Protein 2PGN (pdb70)

B-factor: mean 15.47, std 7.94, range [6.15, 52.26]

Structure (mmCIF, N/CA/C/O backbone):
data_2PGN
#
_entry.id   2PGN
#
_cell.length_a   123.600
_cell.length_b   123.600
_cell.length_c   144.300
_cell.angle_alpha   90.00
_cell.angle_beta   90.00
_cell.angle_gamma   90.00
#
_symmetry.space_group_name_H-M   'P 41 21 2'
#
loop_
_entity.id
_entity.type
_entity.pdbx_description
1 polymer 'Cyclohexane-1,2-dione Hydrolase (Cdh)'
2 non-polymer 'MAGNESIUM ION'
3 non-polymer 'HEXAETHYLENE GLYCOL'
4 non-polymer 'FLAVIN-ADENINE DINUCLEOTIDE'
5 non-polymer 'THIAMINE DIPHOSPHATE'
6 non-polymer CYCLOHEXANE-1,2-DIONE
7 water water
#
loop_
_atom_site.group_PDB
_atom_site.id
_atom_site.type_symbol
_atom_site.label_atom_id
_atom_site.label_alt_id
_atom_site.label_comp_id
_atom_site.label_asym_id
_atom_site.label_entity_id
_atom_site.label_seq_id
_atom_site.pdbx_PDB_ins_code
_atom_site.Cartn_x
_atom_site.Cartn_y
_atom_site.Cartn_z
_atom_site.occupancy
_atom_site.B_iso_or_equiv
_atom_site.auth_seq_id
_atom_site.auth_comp_id
_atom_site.auth_asym_id
_atom_site.auth_atom_id
_atom_site.pdbx_PDB_model_num
ATOM 1 N N . ALA A 1 2 ? 59.131 46.653 70.162 1.00 23.70 2 ALA A N 1
ATOM 2 C CA . ALA A 1 2 ? 58.740 45.215 70.338 1.00 23.91 2 ALA A CA 1
ATOM 3 C C . ALA A 1 2 ? 59.658 44.396 69.448 1.00 24.38 2 ALA A C 1
ATOM 4 O O . ALA A 1 2 ? 59.835 44.743 68.272 1.00 23.23 2 ALA A O 1
ATOM 6 N N . ILE A 1 3 ? 60.156 43.284 69.972 1.00 25.78 3 ILE A N 1
ATOM 7 C CA . ILE A 1 3 ? 61.043 42.394 69.198 1.00 25.26 3 ILE A CA 1
ATOM 8 C C . ILE A 1 3 ? 60.251 41.684 68.076 1.00 25.13 3 ILE A C 1
ATOM 9 O O . ILE A 1 3 ? 59.200 41.094 68.328 1.00 27.26 3 ILE A O 1
ATOM 14 N N . LYS A 1 4 ? 60.761 41.716 66.825 1.00 22.22 4 LYS A N 1
ATOM 15 C CA . LYS A 1 4 ? 60.078 41.079 65.668 1.00 21.02 4 LYS A CA 1
ATOM 16 C C . LYS A 1 4 ? 61.151 40.415 64.829 1.00 18.01 4 LYS A C 1
ATOM 17 O O . LYS A 1 4 ? 62.281 40.908 64.789 1.00 16.05 4 LYS A O 1
ATOM 23 N N . ARG A 1 5 ? 60.832 39.282 64.182 1.00 17.93 5 ARG A N 1
ATOM 24 C CA . ARG A 1 5 ? 61.695 38.674 63.164 1.00 15.39 5 ARG A CA 1
ATOM 25 C C . ARG A 1 5 ? 61.765 39.505 61.890 1.00 15.04 5 ARG A C 1
ATOM 26 O O . ARG A 1 5 ? 60.767 40.135 61.470 1.00 14.65 5 ARG A O 1
ATOM 34 N N . GLY A 1 6 ? 62.894 39.449 61.182 1.00 13.75 6 GLY A N 1
ATOM 35 C CA . GLY A 1 6 ? 62.962 40.124 59.863 1.00 11.97 6 GLY A CA 1
ATOM 36 C C . GLY A 1 6 ? 61.863 39.656 58.926 1.00 10.86 6 GLY A C 1
ATOM 37 O O . GLY A 1 6 ? 61.308 40.484 58.183 1.00 11.94 6 GLY A O 1
ATOM 38 N N . ALA A 1 7 ? 61.512 38.362 58.964 1.00 10.89 7 ALA A N 1
ATOM 39 C CA . ALA A 1 7 ? 60.395 37.881 58.140 1.00 10.83 7 ALA A CA 1
ATOM 40 C C . ALA A 1 7 ? 59.067 38.619 58.415 1.00 11.32 7 ALA A C 1
ATOM 41 O O . ALA A 1 7 ? 58.337 38.915 57.496 1.00 11.03 7 ALA A O 1
ATOM 43 N N . ASP A 1 8 ? 58.754 38.833 59.693 1.00 10.92 8 ASP A N 1
ATOM 44 C CA . ASP A 1 8 ? 57.549 39.565 60.062 1.00 11.74 8 ASP A CA 1
ATOM 45 C C . ASP A 1 8 ? 57.586 40.994 59.589 1.00 12.36 8 ASP A C 1
ATOM 46 O O . ASP A 1 8 ? 56.573 41.510 59.150 1.00 12.20 8 ASP A O 1
ATOM 51 N N . LEU A 1 9 ? 58.736 41.641 59.659 1.00 11.75 9 LEU A N 1
ATOM 52 C CA . LEU A 1 9 ? 58.913 43.024 59.206 1.00 11.79 9 LEU A CA 1
ATOM 53 C C . LEU A 1 9 ? 58.736 43.129 57.697 1.00 12.74 9 LEU A C 1
ATOM 54 O O . LEU A 1 9 ? 58.182 44.133 57.224 1.00 13.62 9 LEU A O 1
ATOM 59 N N . ILE A 1 10 ? 59.191 42.151 56.943 1.00 12.20 10 ILE A N 1
ATOM 60 C CA . ILE A 1 10 ? 58.985 42.119 55.490 1.00 12.35 10 ILE A CA 1
ATOM 61 C C . ILE A 1 10 ? 57.513 42.122 55.182 1.00 10.87 10 ILE A C 1
ATOM 62 O O . ILE A 1 10 ? 57.042 42.891 54.354 1.00 11.42 10 ILE A O 1
ATOM 67 N N . VAL A 1 11 ? 56.776 41.252 55.867 1.00 11.95 11 VAL A N 1
ATOM 68 C CA . VAL A 1 11 ? 55.303 41.157 55.667 1.00 12.77 11 VAL A CA 1
ATOM 69 C C . VAL A 1 11 ? 54.599 42.477 56.030 1.00 12.47 11 VAL A C 1
ATOM 70 O O . VAL A 1 11 ? 53.756 42.984 55.256 1.00 13.82 11 VAL A O 1
ATOM 74 N N . GLU A 1 12 ? 55.014 43.048 57.177 1.00 13.08 12 GLU A N 1
ATOM 75 C CA . GLU A 1 12 ? 54.443 44.317 57.605 1.00 13.06 12 GLU A CA 1
ATOM 76 C C . GLU A 1 12 ? 54.659 45.447 56.564 1.00 11.58 12 GLU A C 1
ATOM 77 O O . GLU A 1 12 ? 53.751 46.240 56.256 1.00 13.51 12 GLU A O 1
ATOM 83 N N . ALA A 1 13 ? 55.862 45.547 56.014 1.00 12.68 13 ALA A N 1
ATOM 84 C CA . ALA A 1 13 ? 56.189 46.544 55.006 1.00 11.54 13 ALA A CA 1
ATOM 85 C C . ALA A 1 13 ? 55.382 46.334 53.721 1.00 11.57 13 ALA A C 1
ATOM 86 O O . ALA A 1 13 ? 54.808 47.264 53.170 1.00 11.96 13 ALA A O 1
ATOM 88 N N . LEU A 1 14 ? 55.318 45.104 53.254 1.00 12.84 14 LEU A N 1
ATOM 89 C CA . LEU A 1 14 ? 54.475 44.801 52.089 1.00 13.44 14 LEU A CA 1
ATOM 90 C C . LEU A 1 14 ? 53.000 45.210 52.273 1.00 14.28 14 LEU A C 1
ATOM 91 O O . LEU A 1 14 ? 52.380 45.787 51.386 1.00 14.12 14 LEU A O 1
ATOM 96 N N . GLU A 1 15 ? 52.480 44.949 53.443 1.00 13.53 15 GLU A N 1
ATOM 97 C CA . GLU A 1 15 ? 51.099 45.304 53.743 1.00 15.05 15 GLU A CA 1
ATOM 98 C C . GLU A 1 15 ? 50.945 46.845 53.744 1.00 15.24 15 GLU A C 1
ATOM 99 O O . GLU A 1 15 ? 49.988 47.399 53.198 1.00 14.73 15 GLU A O 1
ATOM 105 N N . GLU A 1 16 ? 51.869 47.536 54.411 1.00 14.47 16 GLU A N 1
ATOM 106 C CA . GLU A 1 16 ? 51.829 49.018 54.519 1.00 14.04 16 GLU A CA 1
ATOM 107 C C . GLU A 1 16 ? 51.721 49.704 53.153 1.00 12.80 16 GLU A C 1
ATOM 108 O O . GLU A 1 16 ? 51.020 50.744 53.032 1.00 14.32 16 GLU A O 1
ATOM 114 N N . TYR A 1 17 ? 52.422 49.168 52.133 1.00 13.07 17 TYR A N 1
ATOM 115 C CA . TYR A 1 17 ? 52.502 49.800 50.828 1.00 12.91 17 TYR A CA 1
ATOM 116 C C . TYR A 1 17 ? 51.461 49.241 49.847 1.00 13.58 17 TYR A C 1
ATOM 117 O O . TYR A 1 17 ? 51.516 49.536 48.649 1.00 15.28 17 TYR A O 1
ATOM 126 N N . GLY A 1 18 ? 50.471 48.523 50.347 1.00 12.43 18 GLY A N 1
ATOM 127 C CA . GLY A 1 18 ? 49.318 48.189 49.548 1.00 14.03 18 GLY A CA 1
ATOM 128 C C . GLY A 1 18 ? 49.265 46.848 48.855 1.00 13.66 18 GLY A C 1
ATOM 129 O O . GLY A 1 18 ? 48.443 46.653 47.974 1.00 14.63 18 GLY A O 1
ATOM 130 N N . THR A 1 19 ? 50.120 45.913 49.243 1.00 13.25 19 THR A N 1
ATOM 131 C CA . THR A 1 19 ? 50.129 44.569 48.654 1.00 12.31 19 THR A CA 1
ATOM 132 C C . THR A 1 19 ? 48.799 43.860 48.912 1.00 12.42 19 THR A C 1
ATOM 133 O O . THR A 1 19 ? 48.329 43.833 50.057 1.00 13.69 19 THR A O 1
ATOM 137 N N . GLU A 1 20 ? 48.222 43.342 47.848 1.00 11.16 20 GLU A N 1
ATOM 138 C CA . GLU A 1 20 ? 46.932 42.589 47.851 1.00 14.06 20 GLU A CA 1
ATOM 139 C C . GLU A 1 20 ? 47.132 41.062 47.611 1.00 11.40 20 GLU A C 1
ATOM 140 O O . GLU A 1 20 ? 46.272 40.260 48.004 1.00 15.26 20 GLU A O 1
ATOM 146 N N . GLN A 1 21 ? 48.182 40.712 46.871 1.00 11.17 21 GLN A N 1
ATOM 147 C CA . GLN A 1 21 ? 48.360 39.371 46.331 1.00 10.78 21 GLN A CA 1
ATOM 148 C C . GLN A 1 21 ? 49.849 39.038 46.362 1.00 10.78 21 GLN A C 1
ATOM 149 O O . GLN A 1 21 ? 50.646 39.738 45.837 1.00 12.60 21 GLN A O 1
ATOM 155 N N . VAL A 1 22 ? 50.188 37.917 46.926 1.00 9.91 22 VAL A N 1
ATOM 156 C CA . VAL A 1 22 ? 51.551 37.362 46.939 1.00 8.77 22 VAL A CA 1
ATOM 157 C C . VAL A 1 22 ? 51.650 36.136 46.011 1.00 9.02 22 VAL A C 1
ATOM 158 O O . VAL A 1 22 ? 50.731 35.292 46.030 1.00 11.35 22 VAL A O 1
ATOM 162 N N . VAL A 1 23 ? 52.629 36.134 45.132 1.00 9.32 23 VAL A N 1
ATOM 163 C CA . VAL A 1 23 ? 53.022 34.980 44.389 1.00 7.89 23 VAL A CA 1
ATOM 164 C C . VAL A 1 23 ? 54.387 34.500 44.924 1.00 8.34 23 VAL A C 1
ATOM 165 O O . VAL A 1 23 ? 55.365 35.265 44.865 1.00 9.48 23 VAL A O 1
ATOM 169 N N . GLY A 1 24 ? 54.421 33.340 45.560 1.00 8.96 24 GLY A N 1
ATOM 170 C CA . GLY A 1 24 ? 55.569 32.903 46.368 1.00 8.96 24 GLY A CA 1
ATOM 171 C C . GLY A 1 24 ? 55.975 31.482 46.039 1.00 8.68 24 GLY A C 1
ATOM 172 O O . GLY A 1 24 ? 55.108 30.638 45.718 1.00 9.47 24 GLY A O 1
ATOM 173 N N . PHE A 1 25 ? 57.269 31.194 46.161 1.00 8.05 25 PHE A N 1
ATOM 174 C CA . PHE A 1 25 ? 57.817 29.861 45.938 1.00 8.74 25 PHE A CA 1
ATOM 175 C C . PHE A 1 25 ? 58.690 29.464 47.155 1.00 8.39 25 PHE A C 1
ATOM 176 O O . PHE A 1 25 ? 59.591 30.211 47.581 1.00 9.10 25 PHE A O 1
ATOM 184 N N . ILE A 1 26 ? 58.396 28.272 47.685 1.00 8.42 26 ILE A N 1
ATOM 185 C CA . ILE A 1 26 ? 59.041 27.728 48.880 1.00 8.75 26 ILE A CA 1
ATOM 186 C C . ILE A 1 26 ? 60.458 27.157 48.591 1.00 7.51 26 ILE A C 1
ATOM 187 O O . ILE A 1 26 ? 60.751 26.626 47.511 1.00 9.28 26 ILE A O 1
ATOM 192 N N . GLY A 1 27 ? 61.307 27.267 49.610 1.00 8.47 27 GLY A N 1
ATOM 193 C CA . GLY A 1 27 ? 62.620 26.696 49.744 1.00 8.16 27 GLY A CA 1
ATOM 194 C C . GLY A 1 27 ? 63.158 27.120 51.093 1.00 8.63 27 GLY A C 1
ATOM 195 O O . GLY A 1 27 ? 62.588 28.014 51.718 1.00 9.32 27 GLY A O 1
ATOM 196 N N . HIS A 1 28 ? 64.235 26.541 51.604 1.00 8.74 28 HIS A N 1
ATOM 197 C CA . HIS A 1 28 ? 64.641 26.857 52.987 1.00 8.90 28 HIS A CA 1
ATOM 198 C C . HIS A 1 28 ? 64.914 28.344 53.200 1.00 8.10 28 HIS A C 1
ATOM 199 O O . HIS A 1 28 ? 64.720 28.874 54.299 1.00 9.23 28 HIS A O 1
ATOM 206 N N . THR A 1 29 ? 65.353 29.083 52.172 1.00 8.00 29 THR A N 1
ATOM 207 C CA . THR A 1 29 ? 65.573 30.516 52.288 1.00 8.05 29 THR A CA 1
ATOM 208 C C . THR A 1 29 ? 64.286 31.346 52.400 1.00 7.92 29 THR A C 1
ATOM 209 O O . THR A 1 29 ? 64.373 32.466 52.938 1.00 9.03 29 THR A O 1
ATOM 213 N N . SER A 1 30 ? 63.148 30.846 51.934 1.00 8.19 30 SER A N 1
ATOM 214 C CA . SER A 1 30 ? 61.870 31.527 52.071 1.00 8.68 30 SER A CA 1
ATOM 215 C C . SER A 1 30 ? 61.005 30.906 53.202 1.00 8.16 30 SER A C 1
ATOM 216 O O . SER A 1 30 ? 59.843 31.314 53.363 1.00 9.57 30 SER A O 1
ATOM 219 N N . HIS A 1 31 ? 61.543 29.945 53.982 1.00 8.83 31 HIS A N 1
ATOM 220 C CA . HIS A 1 31 ? 60.746 29.297 55.046 1.00 8.77 31 HIS A CA 1
ATOM 221 C C . HIS A 1 31 ? 60.196 30.318 56.069 1.00 9.21 31 HIS A C 1
ATOM 222 O O . HIS A 1 31 ? 59.061 30.246 56.491 1.00 9.55 31 HIS A O 1
ATOM 229 N N . PHE A 1 32 ? 61.067 31.194 56.590 1.00 8.60 32 PHE A N 1
ATOM 230 C CA . PHE A 1 32 ? 60.619 32.200 57.601 1.00 9.31 32 PHE A CA 1
ATOM 231 C C . PHE A 1 32 ? 59.595 33.142 57.034 1.00 8.74 32 PHE A C 1
ATOM 232 O O . PHE A 1 32 ? 58.613 33.468 57.708 1.00 10.06 32 PHE A O 1
ATOM 240 N N . VAL A 1 33 ? 59.807 33.601 55.794 1.00 8.78 33 VAL A N 1
ATOM 241 C CA . VAL A 1 33 ? 58.851 34.462 55.105 1.00 9.20 33 VAL A CA 1
ATOM 242 C C . VAL A 1 33 ? 57.508 33.774 54.911 1.00 9.10 33 VAL A C 1
ATOM 243 O O . VAL A 1 33 ? 56.452 34.385 55.168 1.00 10.66 33 VAL A O 1
ATOM 247 N N . ALA A 1 34 ? 57.498 32.505 54.463 1.00 9.09 34 ALA A N 1
ATOM 248 C CA . ALA A 1 34 ? 56.234 31.745 54.309 1.00 9.16 34 ALA A CA 1
ATOM 249 C C . ALA A 1 34 ? 55.505 31.620 55.673 1.00 9.42 34 ALA A C 1
ATOM 250 O O . ALA A 1 34 ? 54.272 31.790 55.777 1.00 11.60 34 ALA A O 1
ATOM 252 N N . ASP A 1 35 ? 56.263 31.313 56.713 1.00 10.62 35 ASP A N 1
ATOM 253 C CA . ASP A 1 35 ? 55.733 31.187 58.077 1.00 10.72 35 ASP A CA 1
ATOM 254 C C . ASP A 1 35 ? 55.104 32.523 58.523 1.00 11.77 35 ASP A C 1
ATOM 255 O O . ASP A 1 35 ? 53.960 32.584 59.045 1.00 13.26 35 ASP A O 1
ATOM 260 N N . ALA A 1 36 ? 55.828 33.604 58.278 1.00 11.12 36 ALA A N 1
ATOM 261 C CA . ALA A 1 36 ? 55.308 34.965 58.602 1.00 12.02 36 ALA A CA 1
ATOM 262 C C . ALA A 1 36 ? 54.024 35.307 57.820 1.00 11.72 36 ALA A C 1
ATOM 263 O O . ALA A 1 36 ? 53.060 35.871 58.401 1.00 13.73 36 ALA A O 1
ATOM 265 N N . PHE A 1 37 ? 53.983 35.036 56.515 1.00 12.36 37 PHE A N 1
ATOM 266 C CA . PHE A 1 37 ? 52.767 35.270 55.717 1.00 13.02 37 PHE A CA 1
ATOM 267 C C . PHE A 1 37 ? 51.558 34.509 56.237 1.00 13.01 37 PHE A C 1
ATOM 268 O O . PHE A 1 37 ? 50.423 34.986 56.118 1.00 12.98 37 PHE A O 1
ATOM 276 N N . SER A 1 38 ? 51.784 33.321 56.793 1.00 12.84 38 SER A N 1
ATOM 277 C CA . SER A 1 38 ? 50.680 32.466 57.269 1.00 15.02 38 SER A CA 1
ATOM 278 C C . SER A 1 38 ? 49.937 33.147 58.449 1.00 14.97 38 SER A C 1
ATOM 279 O O . SER A 1 38 ? 48.714 32.893 58.681 1.00 19.18 38 SER A O 1
ATOM 282 N N . LYS A 1 39 ? 50.595 34.082 59.110 1.00 15.89 39 LYS A N 1
ATOM 283 C CA A LYS A 1 39 ? 50.046 34.815 60.235 0.60 17.65 39 LYS A CA 1
ATOM 284 C CA B LYS A 1 39 ? 50.050 34.826 60.242 0.40 17.27 39 LYS A CA 1
ATOM 285 C C . LYS A 1 39 ? 49.403 36.158 59.831 1.00 17.84 39 LYS A C 1
ATOM 286 O O . LYS A 1 39 ? 48.839 36.857 60.665 1.00 22.71 39 LYS A O 1
ATOM 297 N N . SER A 1 40 ? 49.418 36.467 58.546 1.00 14.83 40 SER A N 1
ATOM 298 C CA . SER A 1 40 ? 48.906 37.716 57.983 1.00 15.01 40 SER A CA 1
ATOM 299 C C . SER A 1 40 ? 47.663 37.502 57.155 1.00 15.55 40 SER A C 1
ATOM 300 O O . SER A 1 40 ? 47.400 36.390 56.699 1.00 14.24 40 SER A O 1
ATOM 305 N N . HIS A 1 41 ? 46.877 38.559 56.915 1.00 16.40 41 HIS A N 1
ATOM 306 C CA . HIS A 1 41 ? 45.782 38.442 55.988 1.00 18.38 41 HIS A CA 1
ATOM 307 C C . HIS A 1 41 ? 46.159 38.166 54.545 1.00 17.41 41 HIS A C 1
ATOM 308 O O . HIS A 1 41 ? 45.349 37.682 53.814 1.00 20.81 41 HIS A O 1
ATOM 315 N N . LEU A 1 42 ? 47.417 38.368 54.184 1.00 16.99 42 LEU A N 1
ATOM 316 C CA . LEU A 1 42 ? 47.964 37.960 52.853 1.00 17.22 42 LEU A CA 1
ATOM 317 C C . LEU A 1 42 ? 48.134 36.442 52.702 1.00 17.48 42 LEU A C 1
ATOM 318 O O . LEU A 1 42 ? 48.234 35.916 51.584 1.00 18.01 42 LEU A O 1
ATOM 323 N N . GLY A 1 43 ? 48.219 35.732 53.818 1.00 16.78 43 GLY A N 1
ATOM 324 C CA . GLY A 1 43 ? 48.539 34.308 53.772 1.00 17.35 43 GLY A CA 1
ATOM 325 C C . GLY A 1 43 ? 47.574 33.433 53.007 1.00 19.03 43 GLY A C 1
ATOM 326 O O . GLY A 1 43 ? 47.980 32.567 52.218 1.00 18.96 43 GLY A O 1
ATOM 327 N N . LYS A 1 44 ? 46.298 33.739 53.126 1.00 20.93 44 LYS A N 1
ATOM 328 C CA . LYS A 1 44 ? 45.267 32.853 52.620 1.00 22.91 44 LYS A CA 1
ATOM 329 C C . LYS A 1 44 ? 45.279 32.674 51.129 1.00 21.94 44 LYS A C 1
ATOM 330 O O . LYS A 1 44 ? 45.125 31.525 50.614 1.00 24.31 44 LYS A O 1
ATOM 336 N N . ARG A 1 45 ? 45.418 33.746 50.417 1.00 21.26 45 ARG A N 1
ATOM 337 C CA . ARG A 1 45 ? 45.345 33.632 48.978 1.00 21.36 45 ARG A CA 1
ATOM 338 C C . ARG A 1 45 ? 46.693 33.642 48.243 1.00 19.09 45 ARG A C 1
ATOM 339 O O . ARG A 1 45 ? 46.692 33.882 47.023 1.00 17.64 45 ARG A O 1
ATOM 354 N N . VAL A 1 46 ? 47.805 33.327 48.928 1.00 16.81 46 VAL A N 1
ATOM 355 C CA . VAL A 1 46 ? 49.128 33.171 48.242 1.00 14.00 46 VAL A CA 1
ATOM 356 C C . VAL A 1 46 ? 48.994 32.174 47.076 1.00 12.96 46 VAL A C 1
ATOM 357 O O . VAL A 1 46 ? 48.378 31.117 47.199 1.00 14.66 46 VAL A O 1
ATOM 361 N N . ILE A 1 47 ? 49.534 32.533 45.932 1.00 10.45 47 ILE A N 1
ATOM 362 C CA . ILE A 1 47 ? 49.710 31.617 44.802 1.00 9.99 47 ILE A CA 1
ATOM 363 C C . ILE A 1 47 ? 51.085 30.985 44.781 1.00 8.47 47 ILE A C 1
ATOM 364 O O . ILE A 1 47 ? 52.111 31.694 44.795 1.00 9.13 47 ILE A O 1
ATOM 369 N N . ASN A 1 48 ? 51.145 29.655 44.766 1.00 9.49 48 ASN A N 1
ATOM 370 C CA . ASN A 1 48 ? 52.394 28.903 44.633 1.00 9.31 48 ASN A CA 1
ATOM 371 C C . ASN A 1 48 ? 52.430 28.346 43.200 1.00 9.29 48 ASN A C 1
ATOM 372 O O . ASN A 1 48 ? 51.743 27.367 42.889 1.00 11.25 48 ASN A O 1
ATOM 377 N N . PRO A 1 49 ? 53.169 29.000 42.287 1.00 8.63 49 PRO A N 1
ATOM 378 C CA . PRO A 1 49 ? 53.080 28.668 40.865 1.00 8.92 49 PRO A CA 1
ATOM 379 C C . PRO A 1 49 ? 53.902 27.398 40.539 1.00 7.94 49 PRO A C 1
ATOM 380 O O . PRO A 1 49 ? 54.789 26.981 41.306 1.00 8.51 49 PRO A O 1
ATOM 384 N N . ALA A 1 50 ? 53.648 26.802 39.375 1.00 8.96 50 ALA A N 1
ATOM 385 C CA . ALA A 1 50 ? 54.463 25.642 38.910 1.00 8.75 50 ALA A CA 1
ATOM 386 C C . ALA A 1 50 ? 55.926 25.997 38.710 1.00 8.22 50 ALA A C 1
ATOM 387 O O . ALA A 1 50 ? 56.811 25.220 39.048 1.00 9.22 50 ALA A O 1
ATOM 389 N N . THR A 1 51 ? 56.193 27.208 38.198 1.00 7.12 51 THR A N 1
ATOM 390 C CA . THR A 1 51 ? 57.574 27.692 38.073 1.00 7.93 51 THR A CA 1
ATOM 391 C C . THR A 1 51 ? 57.640 29.175 38.446 1.00 8.36 51 THR A C 1
ATOM 392 O O . THR A 1 51 ? 56.638 29.923 38.320 1.00 8.93 51 THR A O 1
ATOM 396 N N . GLU A 1 52 ? 58.813 29.699 38.784 1.00 7.70 52 GLU A N 1
ATOM 397 C CA . GLU A 1 52 ? 59.001 31.124 39.119 1.00 7.82 52 GLU A CA 1
ATOM 398 C C . GLU A 1 52 ? 58.787 32.076 37.934 1.00 7.18 52 GLU A C 1
ATOM 399 O O . GLU A 1 52 ? 58.264 33.177 38.131 1.00 8.74 52 GLU A O 1
ATOM 405 N N . LEU A 1 53 ? 59.146 31.676 36.710 1.00 8.35 53 LEU A N 1
ATOM 406 C CA . LEU A 1 53 ? 58.855 32.513 35.550 1.00 8.18 53 LEU A CA 1
ATOM 407 C C . LEU A 1 53 ? 57.356 32.559 35.284 1.00 8.26 53 LEU A C 1
ATOM 408 O O . LEU A 1 53 ? 56.842 33.655 35.005 1.00 8.78 53 LEU A O 1
ATOM 413 N N . GLY A 1 54 ? 56.628 31.458 35.371 1.00 8.71 54 GLY A N 1
ATOM 414 C CA . GLY A 1 54 ? 55.176 31.510 35.292 1.00 8.92 54 GLY A CA 1
ATOM 415 C C . GLY A 1 54 ? 54.579 32.449 36.322 1.00 8.61 54 GLY A C 1
ATOM 416 O O . GLY A 1 54 ? 53.694 33.285 36.019 1.00 8.76 54 GLY A O 1
ATOM 417 N N . GLY A 1 55 ? 55.027 32.328 37.578 1.00 8.42 55 GLY A N 1
ATOM 418 C CA . GLY A 1 55 ? 54.570 33.231 38.634 1.00 8.43 55 GLY A CA 1
ATOM 419 C C . GLY A 1 55 ? 54.898 34.692 38.379 1.00 7.61 55 GLY A C 1
ATOM 420 O O . GLY A 1 55 ? 54.038 35.571 38.629 1.00 8.79 55 GLY A O 1
ATOM 421 N N . ALA A 1 56 ? 56.081 34.994 37.843 1.00 7.82 56 ALA A N 1
ATOM 422 C CA . ALA A 1 56 ? 56.442 36.343 37.506 1.00 8.22 56 ALA A CA 1
ATOM 423 C C . ALA A 1 56 ? 55.587 36.933 36.360 1.00 7.16 56 ALA A C 1
ATOM 424 O O . ALA A 1 56 ? 55.239 38.147 36.372 1.00 8.23 56 ALA A O 1
ATOM 426 N N . TRP A 1 57 ? 55.180 36.117 35.416 1.00 8.42 57 TRP A N 1
ATOM 427 C CA . TRP A 1 57 ? 54.172 36.501 34.432 1.00 8.34 57 TRP A CA 1
ATOM 428 C C . TRP A 1 57 ? 52.786 36.810 35.048 1.00 8.25 57 TRP A C 1
ATOM 429 O O . TRP A 1 57 ? 52.108 37.732 34.589 1.00 8.83 57 TRP A O 1
ATOM 440 N N . MET A 1 58 ? 52.364 36.020 36.038 1.00 7.81 58 MET A N 1
ATOM 441 C CA . MET A 1 58 ? 51.115 36.315 36.778 1.00 8.41 58 MET A CA 1
ATOM 442 C C . MET A 1 58 ? 51.196 37.668 37.461 1.00 8.56 58 MET A C 1
ATOM 443 O O . MET A 1 58 ? 50.254 38.461 37.413 1.00 9.12 58 MET A O 1
ATOM 448 N N . VAL A 1 59 ? 52.309 38.011 38.107 1.00 8.70 59 VAL A N 1
ATOM 449 C CA . VAL A 1 59 ? 52.508 39.339 38.718 1.00 8.81 59 VAL A CA 1
ATOM 450 C C . VAL A 1 59 ? 52.370 40.423 37.650 1.00 8.40 59 VAL A C 1
ATOM 451 O O . VAL A 1 59 ? 51.667 41.409 37.879 1.00 9.08 59 VAL A O 1
ATOM 455 N N . ASN A 1 60 ? 52.942 40.217 36.469 1.00 8.50 60 ASN A N 1
ATOM 456 C CA . ASN A 1 60 ? 52.806 41.207 35.372 1.00 8.44 60 ASN A CA 1
ATOM 457 C C . ASN A 1 60 ? 51.370 41.356 34.869 1.00 7.43 60 ASN A C 1
ATOM 458 O O . ASN A 1 60 ? 50.946 42.511 34.677 1.00 8.55 60 ASN A O 1
ATOM 463 N N . GLY A 1 61 ? 50.612 40.282 34.710 1.00 7.83 61 GLY A N 1
ATOM 464 C CA . GLY A 1 61 ? 49.196 40.397 34.286 1.00 8.97 61 GLY A CA 1
ATOM 465 C C . GLY A 1 61 ? 48.328 41.107 35.311 1.00 8.88 61 GLY A C 1
ATOM 466 O O . GLY A 1 61 ? 47.478 41.972 34.986 1.00 10.03 61 GLY A O 1
ATOM 467 N N . TYR A 1 62 ? 48.541 40.765 36.596 1.00 8.42 62 TYR A N 1
ATOM 468 C CA . TYR A 1 62 ? 47.822 41.327 37.708 1.00 9.03 62 TYR A CA 1
ATOM 469 C C . TYR A 1 62 ? 48.043 42.862 37.773 1.00 8.26 62 TYR A C 1
ATOM 470 O O . TYR A 1 62 ? 47.140 43.666 37.849 1.00 9.13 62 TYR A O 1
ATOM 479 N N . ASN A 1 63 ? 49.334 43.237 37.702 1.00 8.96 63 ASN A N 1
ATOM 480 C CA . ASN A 1 63 ? 49.718 44.638 37.904 1.00 9.10 63 ASN A CA 1
ATOM 481 C C . ASN A 1 63 ? 49.453 45.509 36.675 1.00 9.30 63 ASN A C 1
ATOM 482 O O . ASN A 1 63 ? 49.256 46.746 36.805 1.00 9.89 63 ASN A O 1
ATOM 487 N N . TYR A 1 64 ? 49.486 44.888 35.489 1.00 8.55 64 TYR A N 1
ATOM 488 C CA . TYR A 1 64 ? 49.182 45.634 34.255 1.00 10.23 64 TYR A CA 1
ATOM 489 C C . TYR A 1 64 ? 47.734 46.170 34.351 1.00 9.85 64 TYR A C 1
ATOM 490 O O . TYR A 1 64 ? 47.480 47.349 34.016 1.00 10.41 64 TYR A O 1
ATOM 499 N N . VAL A 1 65 ? 46.797 45.310 34.789 1.00 9.98 65 VAL A N 1
ATOM 500 C CA . VAL A 1 65 ? 45.380 45.737 34.900 1.00 10.97 65 VAL A CA 1
ATOM 501 C C . VAL A 1 65 ? 45.106 46.647 36.108 1.00 10.80 65 VAL A C 1
ATOM 502 O O . VAL A 1 65 ? 44.175 47.440 36.065 1.00 13.43 65 VAL A O 1
ATOM 506 N N . LYS A 1 66 ? 45.960 46.576 37.150 1.00 12.20 66 LYS A N 1
ATOM 507 C CA . LYS A 1 66 ? 45.822 47.411 38.371 1.00 12.18 66 LYS A CA 1
ATOM 508 C C . LYS A 1 66 ? 46.549 48.764 38.347 1.00 11.78 66 LYS A C 1
ATOM 509 O O . LYS A 1 66 ? 46.194 49.679 39.075 1.00 13.84 66 LYS A O 1
ATOM 515 N N . ASP A 1 67 ? 47.547 48.923 37.485 1.00 12.70 67 ASP A N 1
ATOM 516 C CA . ASP A 1 67 ? 48.352 50.144 37.423 1.00 12.19 67 ASP A CA 1
ATOM 517 C C . ASP A 1 67 ? 49.036 50.489 38.769 1.00 12.03 67 ASP A C 1
ATOM 518 O O . ASP A 1 67 ? 49.322 51.616 39.074 1.00 13.22 67 ASP A O 1
ATOM 523 N N . ARG A 1 68 ? 49.375 49.463 39.543 1.00 11.19 68 ARG A N 1
ATOM 524 C CA . ARG A 1 68 ? 50.184 49.594 40.766 1.00 11.06 68 ARG A CA 1
ATOM 525 C C . ARG A 1 68 ? 50.785 48.196 41.067 1.00 9.74 68 ARG A C 1
ATOM 526 O O . ARG A 1 68 ? 50.290 47.199 40.498 1.00 9.90 68 ARG A O 1
ATOM 534 N N . SER A 1 69 ? 51.707 48.085 42.025 1.00 10.36 69 SER A N 1
ATOM 535 C CA . SER A 1 69 ? 52.360 46.818 42.423 1.00 9.97 69 SER A CA 1
ATOM 536 C C . SER A 1 69 ? 51.472 46.141 43.495 1.00 9.77 69 SER A C 1
ATOM 537 O O . SER A 1 69 ? 51.925 45.861 44.599 1.00 11.47 69 SER A O 1
ATOM 540 N N . ALA A 1 70 ? 50.218 45.848 43.135 1.00 9.15 70 ALA A N 1
ATOM 541 C CA . ALA A 1 70 ? 49.238 45.176 43.983 1.00 9.68 70 ALA A CA 1
ATOM 542 C C . ALA A 1 70 ? 49.628 43.695 44.230 1.00 9.06 70 ALA A C 1
ATOM 543 O O . ALA A 1 70 ? 49.437 43.152 45.305 1.00 10.68 70 ALA A O 1
ATOM 545 N N . ALA A 1 71 ? 50.244 43.066 43.228 1.00 9.73 71 ALA A N 1
ATOM 546 C CA . ALA A 1 71 ? 50.834 41.734 43.329 1.00 8.24 71 ALA A CA 1
ATOM 547 C C . ALA A 1 71 ? 52.377 41.873 43.543 1.00 8.99 71 ALA A C 1
ATOM 548 O O . ALA A 1 71 ? 53.012 42.732 42.924 1.00 9.77 71 ALA A O 1
ATOM 550 N N . VAL A 1 72 ? 52.936 41.042 44.400 1.00 8.79 72 VAL A N 1
ATOM 551 C CA . VAL A 1 72 ? 54.378 41.015 44.688 1.00 8.47 72 VAL A CA 1
ATOM 552 C C . VAL A 1 72 ? 54.876 39.575 44.590 1.00 9.40 72 VAL A C 1
ATOM 553 O O . VAL A 1 72 ? 54.189 38.620 44.942 1.00 11.78 72 VAL A O 1
ATOM 560 N N . GLY A 1 73 ? 56.128 39.389 44.161 1.00 8.93 73 GLY A N 1
ATOM 561 C CA . GLY A 1 73 ? 56.779 38.066 44.183 1.00 7.80 73 GLY A CA 1
ATOM 562 C C . GLY A 1 73 ? 57.678 37.889 45.412 1.00 7.99 73 GLY A C 1
ATOM 563 O O . GLY A 1 73 ? 58.314 38.852 45.867 1.00 9.09 73 GLY A O 1
ATOM 564 N N . ALA A 1 74 ? 57.763 36.660 45.912 1.00 8.43 74 ALA A N 1
ATOM 565 C CA . ALA A 1 74 ? 58.626 36.333 47.045 1.00 8.14 74 ALA A CA 1
ATOM 566 C C . ALA A 1 74 ? 59.232 34.935 46.781 1.00 7.21 74 ALA A C 1
ATOM 567 O O . ALA A 1 74 ? 58.500 33.901 46.710 1.00 8.68 74 ALA A O 1
ATOM 569 N N . TRP A 1 75 ? 60.576 34.877 46.608 1.00 8.08 75 TRP A N 1
ATOM 570 C CA . TRP A 1 75 ? 61.245 33.751 45.956 1.00 8.15 75 TRP A CA 1
ATOM 571 C C . TRP A 1 75 ? 62.437 33.220 46.726 1.00 7.33 75 TRP A C 1
ATOM 572 O O . TRP A 1 75 ? 63.363 33.992 47.079 1.00 8.73 75 TRP A O 1
ATOM 583 N N . HIS A 1 76 ? 62.455 31.901 46.942 1.00 7.08 76 HIS A N 1
ATOM 584 C CA . HIS A 1 76 ? 63.636 31.192 47.419 1.00 7.54 76 HIS A CA 1
ATOM 585 C C . HIS A 1 76 ? 64.809 31.359 46.429 1.00 8.02 76 HIS A C 1
ATOM 586 O O . HIS A 1 76 ? 64.621 31.091 45.230 1.00 9.56 76 HIS A O 1
ATOM 593 N N . CYS A 1 77 ? 65.974 31.722 46.973 1.00 7.13 77 CYS A N 1
ATOM 594 C CA . CYS A 1 77 ? 67.239 31.939 46.304 1.00 7.33 77 CYS A CA 1
ATOM 595 C C . CYS A 1 77 ? 67.306 31.633 44.805 1.00 6.77 77 CYS A C 1
ATOM 596 O O . CYS A 1 77 ? 67.086 32.555 43.995 1.00 7.58 77 CYS A O 1
ATOM 599 N N . VAL A 1 78 ? 67.624 30.419 44.413 1.00 7.95 78 VAL A N 1
ATOM 600 C CA . VAL A 1 78 ? 67.936 30.123 42.988 1.00 8.55 78 VAL A CA 1
ATOM 601 C C . VAL A 1 78 ? 66.723 30.236 42.096 1.00 8.60 78 VAL A C 1
ATOM 602 O O . VAL A 1 78 ? 66.876 30.321 40.869 1.00 8.92 78 VAL A O 1
ATOM 606 N N . GLY A 1 79 ? 65.508 30.172 42.657 1.00 8.20 79 GLY A N 1
ATOM 607 C CA . GLY A 1 79 ? 64.313 30.485 41.828 1.00 8.06 79 GLY A CA 1
ATOM 608 C C . GLY A 1 79 ? 64.281 31.901 41.273 1.00 7.19 79 GLY A C 1
ATOM 609 O O . GLY A 1 79 ? 63.629 32.155 40.242 1.00 8.79 79 GLY A O 1
ATOM 610 N N . ASN A 1 80 ? 64.980 32.835 41.907 1.00 7.44 80 ASN A N 1
ATOM 611 C CA . ASN A 1 80 ? 65.091 34.208 41.388 1.00 9.05 80 ASN A CA 1
ATOM 612 C C . ASN A 1 80 ? 65.814 34.219 40.026 1.00 9.27 80 ASN A C 1
ATOM 613 O O . ASN A 1 80 ? 65.636 35.150 39.232 1.00 8.60 80 ASN A O 1
ATOM 618 N N . LEU A 1 81 ? 66.624 33.185 39.740 1.00 8.56 81 LEU A N 1
ATOM 619 C CA . LEU A 1 81 ? 67.328 33.090 38.438 1.00 7.71 81 LEU A CA 1
ATOM 620 C C . LEU A 1 81 ? 66.444 32.894 37.245 1.00 8.18 81 LEU A C 1
ATOM 621 O O . LEU A 1 81 ? 66.892 33.047 36.118 1.00 8.24 81 LEU A O 1
ATOM 626 N N . LEU A 1 82 ? 65.165 32.563 37.469 1.00 7.25 82 LEU A N 1
ATOM 627 C CA . LEU A 1 82 ? 64.127 32.434 36.393 1.00 8.44 82 LEU A CA 1
ATOM 628 C C . LEU A 1 82 ? 63.359 33.737 36.081 1.00 8.34 82 LEU A C 1
ATOM 629 O O . LEU A 1 82 ? 62.514 33.757 35.197 1.00 9.35 82 LEU A O 1
ATOM 634 N N . LEU A 1 83 ? 63.613 34.821 36.797 1.00 8.00 83 LEU A N 1
ATOM 635 C CA . LEU A 1 83 ? 62.755 36.033 36.703 1.00 8.11 83 LEU A CA 1
ATOM 636 C C . LEU A 1 83 ? 63.035 36.943 35.510 1.00 8.01 83 LEU A C 1
ATOM 637 O O . LEU A 1 83 ? 62.187 37.753 35.158 1.00 8.85 83 LEU A O 1
ATOM 642 N N . HIS A 1 84 ? 64.231 36.838 34.913 1.00 8.40 84 HIS A N 1
ATOM 643 C CA . HIS A 1 84 ? 64.720 37.932 34.020 1.00 7.76 84 HIS A CA 1
ATOM 644 C C . HIS A 1 84 ? 63.799 38.275 32.842 1.00 7.56 84 HIS A C 1
ATOM 645 O O . HIS A 1 84 ? 63.651 39.480 32.573 1.00 8.36 84 HIS A O 1
ATOM 652 N N . ALA A 1 85 ? 63.238 37.287 32.183 1.00 8.26 85 ALA A N 1
ATOM 653 C CA . ALA A 1 85 ? 62.378 37.578 31.013 1.00 9.21 85 ALA A CA 1
ATOM 654 C C . ALA A 1 85 ? 61.143 38.422 31.374 1.00 8.70 85 ALA A C 1
ATOM 655 O O . ALA A 1 85 ? 60.867 39.461 30.773 1.00 9.46 85 ALA A O 1
ATOM 657 N N . ALA A 1 86 ? 60.386 37.983 32.394 1.00 8.30 86 ALA A N 1
ATOM 658 C CA . ALA A 1 86 ? 59.227 38.734 32.839 1.00 8.34 86 ALA A CA 1
ATOM 659 C C . ALA A 1 86 ? 59.638 40.113 33.383 1.00 7.84 86 ALA A C 1
ATOM 660 O O . ALA A 1 86 ? 58.902 41.092 33.208 1.00 8.67 86 ALA A O 1
ATOM 662 N N . MET A 1 87 ? 60.790 40.178 34.075 1.00 8.49 87 MET A N 1
ATOM 663 C CA . MET A 1 87 ? 61.261 41.452 34.630 1.00 8.31 87 MET A CA 1
ATOM 664 C C . MET A 1 87 ? 61.571 42.454 33.519 1.00 9.05 87 MET A C 1
ATOM 665 O O . MET A 1 87 ? 61.268 43.659 33.653 1.00 8.94 87 MET A O 1
ATOM 670 N N . GLN A 1 88 ? 62.141 41.991 32.407 1.00 9.21 88 GLN A N 1
ATOM 671 C CA . GLN A 1 88 ? 62.454 42.886 31.280 1.00 8.15 88 GLN A CA 1
ATOM 672 C C . GLN A 1 88 ? 61.184 43.448 30.635 1.00 8.03 88 GLN A C 1
ATOM 673 O O . GLN A 1 88 ? 61.109 44.666 30.333 1.00 9.25 88 GLN A O 1
ATOM 679 N N . GLU A 1 89 ? 60.161 42.605 30.437 1.00 8.11 89 GLU A N 1
ATOM 680 C CA . GLU A 1 89 ? 58.859 43.112 29.972 1.00 8.87 89 GLU A CA 1
ATOM 681 C C . GLU A 1 89 ? 58.268 44.186 30.908 1.00 8.63 89 GLU A C 1
ATOM 682 O O . GLU A 1 89 ? 57.801 45.249 30.450 1.00 9.01 89 GLU A O 1
ATOM 688 N N . ALA A 1 90 ? 58.378 43.969 32.217 1.00 8.48 90 ALA A N 1
ATOM 689 C CA . ALA A 1 90 ? 57.855 44.970 33.148 1.00 9.08 90 ALA A CA 1
ATOM 690 C C . ALA A 1 90 ? 58.590 46.331 33.004 1.00 7.76 90 ALA A C 1
ATOM 691 O O . ALA A 1 90 ? 58.008 47.413 33.208 1.00 9.50 90 ALA A O 1
ATOM 693 N N . ARG A 1 91 ? 59.934 46.275 32.764 1.00 8.46 91 ARG A N 1
ATOM 694 C CA . ARG A 1 91 ? 60.689 47.492 32.575 1.00 8.96 91 ARG A CA 1
ATOM 695 C C . ARG A 1 91 ? 60.226 48.302 31.365 1.00 8.38 91 ARG A C 1
ATOM 696 O O . ARG A 1 91 ? 59.768 49.444 31.480 1.00 10.76 91 ARG A O 1
ATOM 704 N N . THR A 1 92 ? 60.383 47.732 30.173 1.00 8.81 92 THR A N 1
ATOM 705 C CA . THR A 1 92 ? 60.007 48.490 28.971 1.00 9.40 92 THR A CA 1
ATOM 706 C C . THR A 1 92 ? 58.522 48.704 28.747 1.00 8.56 92 THR A C 1
ATOM 707 O O . THR A 1 92 ? 58.113 49.711 28.166 1.00 9.56 92 THR A O 1
ATOM 711 N N . GLY A 1 93 ? 57.733 47.778 29.302 1.00 7.86 93 GLY A N 1
ATOM 712 C CA . GLY A 1 93 ? 56.255 47.804 29.261 1.00 8.91 93 GLY A CA 1
ATOM 713 C C . GLY A 1 93 ? 55.601 48.614 30.383 1.00 9.75 93 GLY A C 1
ATOM 714 O O . GLY A 1 93 ? 54.375 48.695 30.424 1.00 10.00 93 GLY A O 1
ATOM 715 N N . ARG A 1 94 ? 56.387 49.262 31.242 1.00 9.74 94 ARG A N 1
ATOM 716 C CA . ARG A 1 94 ? 55.849 50.177 32.279 1.00 9.62 94 ARG A CA 1
ATOM 717 C C . ARG A 1 94 ? 54.853 49.510 33.221 1.00 9.02 94 ARG A C 1
ATOM 718 O O . ARG A 1 94 ? 53.777 50.017 33.501 1.00 10.98 94 ARG A O 1
ATOM 733 N N . ILE A 1 95 ? 55.242 48.319 33.706 1.00 9.03 95 ILE A N 1
ATOM 734 C CA . ILE A 1 95 ? 54.421 47.546 34.670 1.00 9.78 95 ILE A CA 1
ATOM 735 C C . ILE A 1 95 ? 55.067 47.656 36.049 1.00 8.23 95 ILE A C 1
ATOM 736 O O . ILE A 1 95 ? 56.174 47.144 36.251 1.00 9.38 95 ILE A O 1
ATOM 741 N N . PRO A 1 96 ? 54.353 48.220 37.042 1.00 8.47 96 PRO A N 1
ATOM 742 C CA . PRO A 1 96 ? 54.915 48.263 38.390 1.00 9.71 96 PRO A CA 1
ATOM 743 C C . PRO A 1 96 ? 54.982 46.812 38.913 1.00 9.84 96 PRO A C 1
ATOM 744 O O . PRO A 1 96 ? 53.978 46.078 38.871 1.00 10.92 96 PRO A O 1
ATOM 748 N N . ALA A 1 97 ? 56.110 46.435 39.520 1.00 10.15 97 ALA A N 1
ATOM 749 C CA . ALA A 1 97 ? 56.264 45.090 40.061 1.00 10.64 97 ALA A CA 1
ATOM 750 C C A ALA A 1 97 ? 57.438 44.888 41.047 0.60 10.38 97 ALA A C 1
ATOM 751 C C B ALA A 1 97 ? 57.369 45.208 41.155 0.40 10.53 97 ALA A C 1
ATOM 752 O O A ALA A 1 97 ? 58.643 44.865 40.606 0.60 9.13 97 ALA A O 1
ATOM 753 O O B ALA A 1 97 ? 58.334 45.952 41.009 0.40 9.99 97 ALA A O 1
ATOM 755 N N . VAL A 1 98 ? 57.099 44.669 42.321 1.00 8.86 98 VAL A N 1
ATOM 756 C CA . VAL A 1 98 ? 58.096 44.488 43.379 1.00 8.80 98 VAL A CA 1
ATOM 757 C C . VAL A 1 98 ? 58.299 42.974 43.555 1.00 7.65 98 VAL A C 1
ATOM 758 O O . VAL A 1 98 ? 57.363 42.168 43.708 1.00 9.50 98 VAL A O 1
ATOM 762 N N . HIS A 1 99 ? 59.567 42.550 43.514 1.00 7.91 99 HIS A N 1
ATOM 763 C CA . HIS A 1 99 ? 60.084 41.179 43.725 1.00 7.96 99 HIS A CA 1
ATOM 764 C C . HIS A 1 99 ? 61.048 41.153 44.918 1.00 7.54 99 HIS A C 1
ATOM 765 O O . HIS A 1 99 ? 62.092 41.860 44.883 1.00 8.61 99 HIS A O 1
ATOM 772 N N . ILE A 1 100 ? 60.795 40.280 45.907 1.00 7.52 100 ILE A N 1
ATOM 773 C CA . ILE A 1 100 ? 61.635 40.094 47.064 1.00 7.72 100 ILE A CA 1
ATOM 774 C C . ILE A 1 100 ? 62.301 38.711 46.880 1.00 7.36 100 ILE A C 1
ATOM 775 O O . ILE A 1 100 ? 61.657 37.656 46.875 1.00 8.18 100 ILE A O 1
ATOM 780 N N . GLY A 1 101 ? 63.628 38.709 46.700 1.00 8.33 101 GLY A N 1
ATOM 781 C CA . GLY A 1 101 ? 64.467 37.501 46.616 1.00 7.24 101 GLY A CA 1
ATOM 782 C C . GLY A 1 101 ? 65.157 37.240 47.927 1.00 7.63 101 GLY A C 1
ATOM 783 O O . GLY A 1 101 ? 65.899 38.111 48.405 1.00 9.42 101 GLY A O 1
ATOM 784 N N . LEU A 1 102 ? 64.938 36.025 48.472 1.00 8.39 102 LEU A N 1
ATOM 785 C CA . LEU A 1 102 ? 65.617 35.617 49.710 1.00 7.87 102 LEU A CA 1
ATOM 786 C C . LEU A 1 102 ? 66.851 34.842 49.260 1.00 9.04 102 LEU A C 1
ATOM 787 O O . LEU A 1 102 ? 66.795 33.711 48.727 1.00 9.69 102 LEU A O 1
ATOM 792 N N . ASN A 1 103 ? 68.042 35.408 49.488 1.00 8.35 103 ASN A N 1
ATOM 793 C CA . ASN A 1 103 ? 69.285 34.760 49.133 1.00 7.12 103 ASN A CA 1
ATOM 794 C C . ASN A 1 103 ? 69.747 33.783 50.261 1.00 7.46 103 ASN A C 1
ATOM 795 O O . ASN A 1 103 ? 69.159 33.730 51.360 1.00 7.88 103 ASN A O 1
ATOM 800 N N . SER A 1 104 ? 70.809 33.023 49.988 1.00 7.60 104 SER A N 1
ATOM 801 C CA . SER A 1 104 ? 71.400 32.174 50.989 1.00 8.76 104 SER A CA 1
ATOM 802 C C . SER A 1 104 ? 72.124 32.970 52.110 1.00 8.66 104 SER A C 1
ATOM 803 O O . SER A 1 104 ? 72.194 34.184 52.065 1.00 8.78 104 SER A O 1
ATOM 806 N N . ASP A 1 105 ? 72.543 32.258 53.159 1.00 9.58 105 ASP A N 1
ATOM 807 C CA . ASP A 1 105 ? 73.095 32.850 54.389 1.00 9.47 105 ASP A CA 1
ATOM 808 C C . ASP A 1 105 ? 74.223 33.825 54.040 1.00 9.38 105 ASP A C 1
ATOM 809 O O . ASP A 1 105 ? 75.181 33.481 53.308 1.00 10.04 105 ASP A O 1
ATOM 814 N N . GLY A 1 106 ? 74.112 35.045 54.558 1.00 9.49 106 GLY A N 1
ATOM 815 C CA . GLY A 1 106 ? 75.125 36.042 54.329 1.00 9.15 106 GLY A CA 1
ATOM 816 C C . GLY A 1 106 ? 76.502 35.676 54.881 1.00 7.96 106 GLY A C 1
ATOM 817 O O . GLY A 1 106 ? 77.539 36.186 54.393 1.00 9.79 106 GLY A O 1
ATOM 818 N N . ARG A 1 107 ? 76.579 34.776 55.869 1.00 9.21 107 ARG A N 1
ATOM 819 C CA . ARG A 1 107 ? 77.849 34.279 56.382 1.00 9.80 107 ARG A CA 1
ATOM 820 C C . ARG A 1 107 ? 78.666 33.587 55.262 1.00 9.78 107 ARG A C 1
ATOM 821 O O . ARG A 1 107 ? 79.897 33.598 55.319 1.00 10.84 107 ARG A O 1
ATOM 829 N N . LEU A 1 108 ? 77.997 32.980 54.287 1.00 9.45 108 LEU A N 1
ATOM 830 C CA . LEU A 1 108 ? 78.611 32.125 53.260 1.00 9.54 108 LEU A CA 1
ATOM 831 C C . LEU A 1 108 ? 78.855 32.898 51.944 1.00 9.63 108 LEU A C 1
ATOM 832 O O . LEU A 1 108 ? 79.492 32.366 51.037 1.00 11.34 108 LEU A O 1
ATOM 837 N N . ALA A 1 109 ? 78.432 34.159 51.881 1.00 10.43 109 ALA A N 1
ATOM 838 C CA . ALA A 1 109 ? 78.576 34.965 50.668 1.00 10.80 109 ALA A CA 1
ATOM 839 C C . ALA A 1 109 ? 80.047 35.162 50.324 1.00 10.17 109 ALA A C 1
ATOM 840 O O . ALA A 1 109 ? 80.918 35.364 51.189 1.00 12.63 109 ALA A O 1
ATOM 842 N N . GLY A 1 110 ? 80.338 35.159 49.042 1.00 11.41 110 GLY A N 1
ATOM 843 C CA . GLY A 1 110 ? 81.673 35.435 48.542 1.00 11.60 110 GLY A CA 1
ATOM 844 C C . GLY A 1 110 ? 82.655 34.282 48.552 1.00 12.69 110 GLY A C 1
ATOM 845 O O . GLY A 1 110 ? 83.845 34.447 48.164 1.00 16.70 110 GLY A O 1
ATOM 846 N N . ARG A 1 111 ? 82.232 33.124 49.056 1.00 12.64 111 ARG A N 1
ATOM 847 C CA . ARG A 1 111 ? 83.027 31.894 49.063 1.00 11.62 111 ARG A CA 1
ATOM 848 C C . ARG A 1 111 ? 82.970 31.247 47.712 1.00 12.26 111 ARG A C 1
ATOM 849 O O . ARG A 1 111 ? 81.894 31.009 47.137 1.00 13.26 111 ARG A O 1
ATOM 857 N N . SER A 1 112 ? 84.124 30.871 47.158 1.00 14.24 112 SER A N 1
ATOM 858 C CA . SER A 1 112 ? 84.144 30.458 45.768 1.00 13.96 112 SER A CA 1
ATOM 859 C C . SER A 1 112 ? 83.399 29.185 45.498 1.00 12.01 112 SER A C 1
ATOM 860 O O . SER A 1 112 ? 82.872 28.990 44.409 1.00 15.38 112 SER A O 1
ATOM 863 N N . GLU A 1 113 ? 83.338 28.284 46.480 1.00 9.86 113 GLU A N 1
ATOM 864 C CA . GLU A 1 113 ? 82.659 26.952 46.332 1.00 9.05 113 GLU A CA 1
ATOM 865 C C . GLU A 1 113 ? 81.303 26.888 47.062 1.00 8.09 113 GLU A C 1
ATOM 866 O O . GLU A 1 113 ? 80.795 25.790 47.353 1.00 10.47 113 GLU A O 1
ATOM 872 N N . ALA A 1 114 ? 80.711 28.069 47.297 1.00 9.33 114 ALA A N 1
ATOM 873 C CA . ALA A 1 114 ? 79.382 28.165 47.938 1.00 9.39 114 ALA A CA 1
ATOM 874 C C . ALA A 1 114 ? 78.259 27.678 47.000 1.00 9.80 114 ALA A C 1
ATOM 875 O O . ALA A 1 114 ? 78.352 27.803 45.762 1.00 11.39 114 ALA A O 1
ATOM 877 N N . ALA A 1 115 ? 77.206 27.147 47.589 1.00 8.78 115 ALA A N 1
ATOM 878 C CA . ALA A 1 115 ? 75.968 26.752 46.858 1.00 8.22 115 ALA A CA 1
ATOM 879 C C . ALA A 1 115 ? 74.893 27.760 46.980 1.00 7.85 115 ALA A C 1
ATOM 880 O O . ALA A 1 115 ? 74.671 28.281 48.070 1.00 8.62 115 ALA A O 1
ATOM 882 N N . GLN A 1 116 ? 74.182 28.009 45.879 1.00 7.88 116 GLN A N 1
ATOM 883 C CA . GLN A 1 116 ? 72.978 28.843 45.930 1.00 8.05 116 GLN A CA 1
ATOM 884 C C . GLN A 1 116 ? 73.198 30.277 46.395 1.00 7.68 116 GLN A C 1
ATOM 885 O O . GLN A 1 116 ? 72.284 30.907 46.939 1.00 8.52 116 GLN A O 1
ATOM 891 N N . GLN A 1 117 ? 74.381 30.842 46.114 1.00 8.60 117 GLN A N 1
ATOM 892 C CA . GLN A 1 117 ? 74.662 32.275 46.345 1.00 8.35 117 GLN A CA 1
ATOM 893 C C . GLN A 1 117 ? 74.291 33.010 45.055 1.00 8.09 117 GLN A C 1
ATOM 894 O O . GLN A 1 117 ? 75.004 32.934 44.050 1.00 10.22 117 GLN A O 1
ATOM 900 N N . VAL A 1 118 ? 73.078 33.591 45.036 1.00 8.55 118 VAL A N 1
ATOM 901 C CA . VAL A 1 118 ? 72.520 34.092 43.793 1.00 8.21 118 VAL A CA 1
ATOM 902 C C . VAL A 1 118 ? 73.169 35.401 43.348 1.00 7.83 118 VAL A C 1
ATOM 903 O O . VAL A 1 118 ? 73.249 36.316 44.149 1.00 8.62 118 VAL A O 1
ATOM 907 N N . PRO A 1 119 ? 73.587 35.498 42.073 1.00 8.86 119 PRO A N 1
ATOM 908 C CA . PRO A 1 119 ? 74.197 36.741 41.559 1.00 9.87 119 PRO A CA 1
ATOM 909 C C . PRO A 1 119 ? 73.150 37.823 41.298 1.00 8.75 119 PRO A C 1
ATOM 910 O O . PRO A 1 119 ? 72.693 38.024 40.152 1.00 11.15 119 PRO A O 1
ATOM 914 N N . TRP A 1 120 ? 72.720 38.471 42.380 1.00 9.45 120 TRP A N 1
ATOM 915 C CA . TRP A 1 120 ? 71.726 39.562 42.328 1.00 8.42 120 TRP A CA 1
ATOM 916 C C . TRP A 1 120 ? 72.155 40.715 41.357 1.00 8.39 120 TRP A C 1
ATOM 917 O O . TRP A 1 120 ? 71.317 41.466 40.832 1.00 9.27 120 TRP A O 1
ATOM 928 N N . GLN A 1 121 ? 73.453 40.836 41.073 1.00 8.91 121 GLN A N 1
ATOM 929 C CA . GLN A 1 121 ? 73.966 41.876 40.133 1.00 9.12 121 GLN A CA 1
ATOM 930 C C . GLN A 1 121 ? 73.537 41.592 38.689 1.00 8.64 121 GLN A C 1
ATOM 931 O O . GLN A 1 121 ? 73.515 42.517 37.859 1.00 10.45 121 GLN A O 1
ATOM 937 N N . SER A 1 122 ? 73.049 40.381 38.395 1.00 8.49 122 SER A N 1
ATOM 938 C CA . SER A 1 122 ? 72.442 40.089 37.071 1.00 8.77 122 SER A CA 1
ATOM 939 C C . SER A 1 122 ? 71.166 40.880 36.806 1.00 8.72 122 SER A C 1
ATOM 940 O O . SER A 1 122 ? 70.775 40.992 35.652 1.00 9.67 122 SER A O 1
ATOM 945 N N . PHE A 1 123 ? 70.490 41.396 37.857 1.00 8.58 123 PHE A N 1
ATOM 946 C CA . PHE A 1 123 ? 69.291 42.211 37.701 1.00 7.86 123 PHE A CA 1
ATOM 947 C C . PHE A 1 123 ? 69.574 43.701 37.453 1.00 8.05 123 PHE A C 1
ATOM 948 O O . PHE A 1 123 ? 68.662 44.410 37.019 1.00 9.25 123 PHE A O 1
ATOM 956 N N . THR A 1 124 ? 70.808 44.137 37.757 1.00 9.27 124 THR A N 1
ATOM 957 C CA . THR A 1 124 ? 71.149 45.581 37.643 1.00 9.23 124 THR A CA 1
ATOM 958 C C . THR A 1 124 ? 70.817 46.177 36.256 1.00 8.82 124 THR A C 1
ATOM 959 O O . THR A 1 124 ? 70.251 47.307 36.212 1.00 9.53 124 THR A O 1
ATOM 963 N N . PRO A 1 125 ? 71.100 45.463 35.153 1.00 9.72 125 PRO A N 1
ATOM 964 C CA . PRO A 1 125 ? 70.767 45.982 33.830 1.00 10.28 125 PRO A CA 1
ATOM 965 C C . PRO A 1 125 ? 69.298 45.922 33.454 1.00 10.66 125 PRO A C 1
ATOM 966 O O . PRO A 1 125 ? 68.943 46.466 32.380 1.00 13.34 125 PRO A O 1
ATOM 970 N N . ILE A 1 126 ? 68.467 45.328 34.290 1.00 9.87 126 ILE A N 1
ATOM 971 C CA . ILE A 1 126 ? 67.043 45.085 33.976 1.00 10.11 126 ILE A CA 1
ATOM 972 C C . ILE A 1 126 ? 66.070 45.870 34.863 1.00 9.39 126 ILE A C 1
ATOM 973 O O . ILE A 1 126 ? 65.204 46.622 34.369 1.00 11.09 126 ILE A O 1
ATOM 978 N N . ALA A 1 127 ? 66.161 45.639 36.196 1.00 10.21 127 ALA A N 1
ATOM 979 C CA . ALA A 1 127 ? 65.206 46.288 37.102 1.00 9.08 127 ALA A CA 1
ATOM 980 C C . ALA A 1 127 ? 65.386 47.787 37.091 1.00 9.65 127 ALA A C 1
ATOM 981 O O . ALA A 1 127 ? 66.467 48.289 36.815 1.00 11.36 127 ALA A O 1
ATOM 983 N N . ARG A 1 128 ? 64.295 48.556 37.307 1.00 10.20 128 ARG A N 1
ATOM 984 C CA . ARG A 1 128 ? 64.451 50.005 37.533 1.00 10.33 128 ARG A CA 1
ATOM 985 C C . ARG A 1 128 ? 65.184 50.305 38.856 1.00 10.78 128 ARG A C 1
ATOM 986 O O . ARG A 1 128 ? 65.818 51.361 38.974 1.00 13.40 128 ARG A O 1
ATOM 994 N N . SER A 1 129 ? 65.086 49.396 39.837 1.00 10.06 129 SER A N 1
ATOM 995 C CA . SER A 1 129 ? 65.796 49.497 41.119 1.00 10.81 129 SER A CA 1
ATOM 996 C C . SER A 1 129 ? 66.267 48.095 41.488 1.00 9.68 129 SER A C 1
ATOM 997 O O . SER A 1 129 ? 65.460 47.182 41.550 1.00 10.60 129 SER A O 1
ATOM 1000 N N . THR A 1 130 ? 67.544 47.936 41.817 1.00 10.84 130 THR A N 1
ATOM 1001 C CA . THR A 1 130 ? 68.128 46.699 42.320 1.00 10.09 130 THR A CA 1
ATOM 1002 C C . THR A 1 130 ? 68.821 47.006 43.653 1.00 10.05 130 THR A C 1
ATOM 1003 O O . THR A 1 130 ? 69.683 47.873 43.687 1.00 12.47 130 THR A O 1
ATOM 1007 N N . GLN A 1 131 ? 68.426 46.372 44.751 1.00 9.44 131 GLN A N 1
ATOM 1008 C CA . GLN A 1 131 ? 69.003 46.615 46.072 1.00 9.59 131 GLN A CA 1
ATOM 1009 C C . GLN A 1 131 ? 69.406 45.289 46.694 1.00 8.34 131 GLN A C 1
ATOM 1010 O O . GLN A 1 131 ? 68.631 44.361 46.693 1.00 12.51 131 GLN A O 1
ATOM 1016 N N . ARG A 1 132 ? 70.595 45.185 47.244 1.00 9.05 132 ARG A N 1
ATOM 1017 C CA . ARG A 1 132 ? 71.066 44.115 48.146 1.00 9.15 132 ARG A CA 1
ATOM 1018 C C . ARG A 1 132 ? 71.089 44.667 49.576 1.00 9.52 132 ARG A C 1
ATOM 1019 O O . ARG A 1 132 ? 71.855 45.589 49.870 1.00 11.80 132 ARG A O 1
ATOM 1027 N N . VAL A 1 133 ? 70.275 44.094 50.439 1.00 8.84 133 VAL A N 1
ATOM 1028 C CA . VAL A 1 133 ? 70.145 44.468 51.844 1.00 9.54 133 VAL A CA 1
ATOM 1029 C C . VAL A 1 133 ? 71.202 43.795 52.701 1.00 8.46 133 VAL A C 1
ATOM 1030 O O . VAL A 1 133 ? 71.326 42.555 52.656 1.00 10.88 133 VAL A O 1
ATOM 1034 N N . GLU A 1 134 ? 72.021 44.573 53.393 1.00 8.47 134 GLU A N 1
ATOM 1035 C CA . GLU A 1 134 ? 73.121 44.068 54.196 1.00 9.29 134 GLU A CA 1
ATOM 1036 C C . GLU A 1 134 ? 72.791 43.848 55.654 1.00 9.30 134 GLU A C 1
ATOM 1037 O O . GLU A 1 134 ? 73.481 43.079 56.343 1.00 10.40 134 GLU A O 1
ATOM 1043 N N . ARG A 1 135 ? 71.833 44.593 56.147 1.00 9.47 135 ARG A N 1
ATOM 1044 C CA . ARG A 1 135 ? 71.537 44.781 57.587 1.00 10.36 135 ARG A CA 1
ATOM 1045 C C . ARG A 1 135 ? 70.030 44.629 57.854 1.00 9.02 135 ARG A C 1
ATOM 1046 O O . ARG A 1 135 ? 69.210 45.156 57.097 1.00 9.83 135 ARG A O 1
ATOM 1054 N N . LEU A 1 136 ? 69.661 43.959 58.943 1.00 9.57 136 LEU A N 1
ATOM 1055 C CA . LEU A 1 136 ? 68.239 43.773 59.327 1.00 10.31 136 LEU A CA 1
ATOM 1056 C C . LEU A 1 136 ? 67.515 45.127 59.477 1.00 9.51 136 LEU A C 1
ATOM 1057 O O . LEU A 1 136 ? 66.359 45.243 59.050 1.00 10.47 136 LEU A O 1
ATOM 1062 N N . ASP A 1 137 ? 68.158 46.140 60.060 1.00 10.44 137 ASP A N 1
ATOM 1063 C CA . ASP A 1 137 ? 67.497 47.425 60.270 1.00 10.49 137 ASP A CA 1
ATOM 1064 C C . ASP A 1 137 ? 67.226 48.232 58.998 1.00 9.98 137 ASP A C 1
ATOM 1065 O O . ASP A 1 137 ? 66.561 49.291 59.071 1.00 11.19 137 ASP A O 1
ATOM 1070 N N . LYS A 1 138 ? 67.656 47.703 57.846 1.00 9.88 138 LYS A N 1
ATOM 1071 C CA . LYS A 1 138 ? 67.409 48.329 56.524 1.00 9.69 138 LYS A CA 1
ATOM 1072 C C . LYS A 1 138 ? 66.309 47.622 55.721 1.00 9.67 138 LYS A C 1
ATOM 1073 O O . LYS A 1 138 ? 65.965 48.091 54.601 1.00 10.27 138 LYS A O 1
ATOM 1079 N N . VAL A 1 139 ? 65.680 46.556 56.246 1.00 9.72 139 VAL A N 1
ATOM 1080 C CA . VAL A 1 139 ? 64.680 45.820 55.481 1.00 10.26 139 VAL A CA 1
ATOM 1081 C C . VAL A 1 139 ? 63.433 46.646 55.166 1.00 10.51 139 VAL A C 1
ATOM 1082 O O . VAL A 1 139 ? 62.911 46.587 54.018 1.00 10.97 139 VAL A O 1
ATOM 1089 N N . GLY A 1 140 ? 62.919 47.392 56.154 1.00 10.25 140 GLY A N 1
ATOM 1090 C CA . GLY A 1 140 ? 61.709 48.248 55.905 1.00 9.60 140 GLY A CA 1
ATOM 1091 C C . GLY A 1 140 ? 61.986 49.348 54.902 1.00 10.02 140 GLY A C 1
ATOM 1092 O O . GLY A 1 140 ? 61.260 49.607 53.971 1.00 10.64 140 GLY A O 1
ATOM 1093 N N . GLU A 1 141 ? 63.117 50.018 55.133 1.00 10.06 141 GLU A N 1
ATOM 1094 C CA . GLU A 1 141 ? 63.656 51.062 54.262 1.00 9.40 141 GLU A CA 1
ATOM 1095 C C . GLU A 1 141 ? 63.763 50.588 52.819 1.00 9.23 141 GLU A C 1
ATOM 1096 O O . GLU A 1 141 ? 63.362 51.295 51.887 1.00 9.49 141 GLU A O 1
ATOM 1102 N N . ALA A 1 142 ? 64.373 49.419 52.604 1.00 9.92 142 ALA A N 1
ATOM 1103 C CA . ALA A 1 142 ? 64.568 48.947 51.237 1.00 9.12 142 ALA A CA 1
ATOM 1104 C C . ALA A 1 142 ? 63.226 48.630 50.537 1.00 8.99 142 ALA A C 1
ATOM 1105 O O . ALA A 1 142 ? 63.054 48.917 49.343 1.00 9.80 142 ALA A O 1
ATOM 1107 N N . ILE A 1 143 ? 62.275 48.035 51.252 1.00 9.61 143 ILE A N 1
ATOM 1108 C CA . ILE A 1 143 ? 60.960 47.771 50.647 1.00 9.73 143 ILE A CA 1
ATOM 1109 C C . ILE A 1 143 ? 60.201 49.076 50.318 1.00 8.35 143 ILE A C 1
ATOM 1110 O O . ILE A 1 143 ? 59.577 49.166 49.239 1.00 9.98 143 ILE A O 1
ATOM 1115 N N . HIS A 1 144 ? 60.309 50.101 51.193 1.00 9.70 144 HIS A N 1
ATOM 1116 C CA . HIS A 1 144 ? 59.745 51.420 50.928 1.00 10.27 144 HIS A CA 1
ATOM 1117 C C . HIS A 1 144 ? 60.302 52.011 49.613 1.00 9.71 144 HIS A C 1
ATOM 1118 O O . HIS A 1 144 ? 59.550 52.445 48.736 1.00 10.27 144 HIS A O 1
ATOM 1125 N N . GLU A 1 145 ? 61.624 51.968 49.458 1.00 9.69 145 GLU A N 1
ATOM 1126 C CA . GLU A 1 145 ? 62.256 52.440 48.228 1.00 9.33 145 GLU A CA 1
ATOM 1127 C C . GLU A 1 145 ? 61.776 51.678 46.998 1.00 8.54 145 GLU A C 1
ATOM 1128 O O . GLU A 1 145 ? 61.587 52.251 45.935 1.00 9.31 145 GLU A O 1
ATOM 1134 N N . ALA A 1 146 ? 61.686 50.352 47.106 1.00 8.90 146 ALA A N 1
ATOM 1135 C CA . ALA A 1 146 ? 61.219 49.514 45.968 1.00 9.34 146 ALA A CA 1
ATOM 1136 C C . ALA A 1 146 ? 59.838 49.942 45.437 1.00 8.56 146 ALA A C 1
ATOM 1137 O O . ALA A 1 146 ? 59.650 50.068 44.208 1.00 9.69 146 ALA A O 1
ATOM 1139 N N . PHE A 1 147 ? 58.884 50.130 46.333 1.00 9.36 147 PHE A N 1
ATOM 1140 C CA . PHE A 1 147 ? 57.551 50.634 45.913 1.00 9.45 147 PHE A CA 1
ATOM 1141 C C . PHE A 1 147 ? 57.612 52.026 45.300 1.00 9.14 147 PHE A C 1
ATOM 1142 O O . PHE A 1 147 ? 56.920 52.310 44.334 1.00 10.27 147 PHE A O 1
ATOM 1150 N N . ARG A 1 148 ? 58.404 52.915 45.886 1.00 10.30 148 ARG A N 1
ATOM 1151 C CA . ARG A 1 148 ? 58.601 54.266 45.335 1.00 11.38 148 ARG A CA 1
ATOM 1152 C C . ARG A 1 148 ? 59.057 54.228 43.880 1.00 11.07 148 ARG A C 1
ATOM 1153 O O . ARG A 1 148 ? 58.501 54.932 43.043 1.00 11.64 148 ARG A O 1
ATOM 1161 N N . VAL A 1 149 ? 60.064 53.422 43.567 1.00 9.86 149 VAL A N 1
ATOM 1162 C CA . VAL A 1 149 ? 60.522 53.321 42.187 1.00 11.01 149 VAL A CA 1
ATOM 1163 C C . VAL A 1 149 ? 59.542 52.602 41.300 1.00 11.29 149 VAL A C 1
ATOM 1164 O O . VAL A 1 149 ? 59.241 53.072 40.185 1.00 11.49 149 VAL A O 1
ATOM 1168 N N . ALA A 1 150 ? 58.981 51.482 41.763 1.00 10.70 150 ALA A N 1
ATOM 1169 C CA . ALA A 1 150 ? 58.070 50.670 40.943 1.00 10.12 150 ALA A CA 1
ATOM 1170 C C . ALA A 1 150 ? 56.846 51.464 40.477 1.00 10.10 150 ALA A C 1
ATOM 1171 O O . ALA A 1 150 ? 56.397 51.329 39.338 1.00 10.60 150 ALA A O 1
ATOM 1173 N N . GLU A 1 151 ? 56.305 52.328 41.353 1.00 10.71 151 GLU A N 1
ATOM 1174 C CA . GLU A 1 151 ? 55.032 53.021 41.138 1.00 10.55 151 GLU A CA 1
ATOM 1175 C C . GLU A 1 151 ? 55.290 54.467 40.712 1.00 11.90 151 GLU A C 1
ATOM 1176 O O . GLU A 1 151 ? 54.356 55.267 40.681 1.00 13.12 151 GLU A O 1
ATOM 1182 N N . GLY A 1 152 ? 56.521 54.814 40.327 1.00 12.58 152 GLY A N 1
ATOM 1183 C CA . GLY A 1 152 ? 56.822 56.136 39.801 1.00 13.12 152 GLY A CA 1
ATOM 1184 C C . GLY A 1 152 ? 56.444 56.289 38.338 1.00 12.47 152 GLY A C 1
ATOM 1185 O O . GLY A 1 152 ? 55.701 55.506 37.767 1.00 13.43 152 GLY A O 1
ATOM 1186 N N . HIS A 1 153 ? 56.967 57.346 37.735 1.00 14.23 153 HIS A N 1
ATOM 1187 C CA . HIS A 1 153 ? 56.850 57.657 36.289 1.00 14.55 153 HIS A CA 1
ATOM 1188 C C . HIS A 1 153 ? 58.276 57.733 35.767 1.00 15.40 153 HIS A C 1
ATOM 1189 O O . HIS A 1 153 ? 59.005 58.694 36.067 1.00 17.77 153 HIS A O 1
ATOM 1196 N N . PRO A 1 154 ? 58.715 56.735 34.974 1.00 15.10 154 PRO A N 1
ATOM 1197 C CA . PRO A 1 154 ? 57.998 55.536 34.467 1.00 14.38 154 PRO A CA 1
ATOM 1198 C C . PRO A 1 154 ? 57.804 54.463 35.526 1.00 12.56 154 PRO A C 1
ATOM 1199 O O . PRO A 1 154 ? 58.613 54.364 36.457 1.00 13.88 154 PRO A O 1
ATOM 1203 N N . ALA A 1 155 ? 56.725 53.735 35.415 1.00 12.59 155 ALA A N 1
ATOM 1204 C CA . ALA A 1 155 ? 56.519 52.526 36.252 1.00 11.52 155 ALA A CA 1
ATOM 1205 C C . ALA A 1 155 ? 57.510 51.427 35.829 1.00 10.19 155 ALA A C 1
ATOM 1206 O O . ALA A 1 155 ? 57.983 51.404 34.691 1.00 12.41 155 ALA A O 1
ATOM 1208 N N . GLY A 1 156 ? 57.782 50.480 36.723 1.00 10.34 156 GLY A N 1
ATOM 1209 C CA . GLY A 1 156 ? 58.606 49.323 36.341 1.00 9.86 156 GLY A CA 1
ATOM 1210 C C . GLY A 1 156 ? 58.865 48.445 37.511 1.00 9.45 156 GLY A C 1
ATOM 1211 O O . GLY A 1 156 ? 58.289 48.579 38.611 1.00 9.34 156 GLY A O 1
ATOM 1212 N N . PRO A 1 157 ? 59.781 47.485 37.298 1.00 9.39 157 PRO A N 1
ATOM 1213 C CA . PRO A 1 157 ? 60.107 46.462 38.337 1.00 9.36 157 PRO A CA 1
ATOM 1214 C C . PRO A 1 157 ? 61.196 46.907 39.296 1.00 7.68 157 PRO A C 1
ATOM 1215 O O . PRO A 1 157 ? 62.152 47.639 38.930 1.00 9.34 157 PRO A O 1
ATOM 1219 N N . ALA A 1 158 ? 61.071 46.471 40.553 1.00 8.98 158 ALA A N 1
ATOM 1220 C CA . ALA A 1 158 ? 62.115 46.696 41.601 1.00 9.43 158 ALA A CA 1
ATOM 1221 C C . ALA A 1 158 ? 62.397 45.347 42.246 1.00 8.10 158 ALA A C 1
ATOM 1222 O O . ALA A 1 158 ? 61.479 44.591 42.580 1.00 10.71 158 ALA A O 1
ATOM 1224 N N . TYR A 1 159 ? 63.691 45.013 42.381 1.00 8.41 159 TYR A N 1
ATOM 1225 C CA . TYR A 1 159 ? 64.160 43.750 42.982 1.00 8.55 159 TYR A CA 1
ATOM 1226 C C . TYR A 1 159 ? 64.917 44.067 44.268 1.00 7.59 159 TYR A C 1
ATOM 1227 O O . TYR A 1 159 ? 65.791 44.951 44.273 1.00 8.88 159 TYR A O 1
ATOM 1236 N N . VAL A 1 160 ? 64.613 43.378 45.338 1.00 7.39 160 VAL A N 1
ATOM 1237 C CA . VAL A 1 160 ? 65.269 43.474 46.640 1.00 8.15 160 VAL A CA 1
ATOM 1238 C C . VAL A 1 160 ? 65.802 42.081 47.029 1.00 7.95 160 VAL A C 1
ATOM 1239 O O . VAL A 1 160 ? 65.025 41.120 47.203 1.00 8.93 160 VAL A O 1
ATOM 1243 N N . ASP A 1 161 ? 67.108 41.997 47.209 1.00 8.62 161 ASP A N 1
ATOM 1244 C CA . ASP A 1 161 ? 67.845 40.780 47.587 1.00 7.22 161 ASP A CA 1
ATOM 1245 C C . ASP A 1 161 ? 68.124 40.845 49.111 1.00 7.75 161 ASP A C 1
ATOM 1246 O O . ASP A 1 161 ? 68.836 41.746 49.527 1.00 8.97 161 ASP A O 1
ATOM 1251 N N . ILE A 1 162 ? 67.651 39.828 49.863 1.00 7.96 162 ILE A N 1
ATOM 1252 C CA . ILE A 1 162 ? 67.816 39.798 51.324 1.00 7.47 162 ILE A CA 1
ATOM 1253 C C . ILE A 1 162 ? 68.397 38.461 51.723 1.00 7.18 162 ILE A C 1
ATOM 1254 O O . ILE A 1 162 ? 67.736 37.405 51.600 1.00 7.50 162 ILE A O 1
ATOM 1259 N N . PRO A 1 163 ? 69.662 38.434 52.255 1.00 7.84 163 PRO A N 1
ATOM 1260 C CA . PRO A 1 163 ? 70.213 37.136 52.747 1.00 8.01 163 PRO A CA 1
ATOM 1261 C C . PRO A 1 163 ? 69.300 36.611 53.873 1.00 7.66 163 PRO A C 1
ATOM 1262 O O . PRO A 1 163 ? 68.916 37.340 54.792 1.00 8.67 163 PRO A O 1
ATOM 1266 N N . PHE A 1 164 ? 68.942 35.344 53.828 1.00 8.52 164 PHE A N 1
ATOM 1267 C CA . PHE A 1 164 ? 67.812 34.872 54.639 1.00 8.17 164 PHE A CA 1
ATOM 1268 C C . PHE A 1 164 ? 68.066 34.781 56.121 1.00 8.69 164 PHE A C 1
ATOM 1269 O O . PHE A 1 164 ? 67.122 34.708 56.915 1.00 9.04 164 PHE A O 1
ATOM 1277 N N . ASP A 1 165 ? 69.343 34.804 56.537 1.00 9.08 165 ASP A N 1
ATOM 1278 C CA . ASP A 1 165 ? 69.625 34.901 57.972 1.00 9.08 165 ASP A CA 1
ATOM 1279 C C . ASP A 1 165 ? 68.991 36.131 58.604 1.00 8.99 165 ASP A C 1
ATOM 1280 O O . ASP A 1 165 ? 68.562 36.114 59.771 1.00 10.33 165 ASP A O 1
ATOM 1285 N N . LEU A 1 166 ? 68.909 37.238 57.852 1.00 9.19 166 LEU A N 1
ATOM 1286 C CA . LEU A 1 166 ? 68.235 38.461 58.331 1.00 8.78 166 LEU A CA 1
ATOM 1287 C C . LEU A 1 166 ? 66.738 38.251 58.576 1.00 9.42 166 LEU A C 1
ATOM 1288 O O . LEU A 1 166 ? 66.134 38.957 59.387 1.00 11.00 166 LEU A O 1
ATOM 1293 N N . THR A 1 167 ? 66.121 37.296 57.855 1.00 8.99 167 THR A N 1
ATOM 1294 C CA . THR A 1 167 ? 64.685 36.997 58.016 1.00 9.09 167 THR A CA 1
ATOM 1295 C C . THR A 1 167 ? 64.440 36.205 59.321 1.00 9.17 167 THR A C 1
ATOM 1296 O O . THR A 1 167 ? 63.330 36.302 59.866 1.00 10.69 167 THR A O 1
ATOM 1300 N N . ALA A 1 168 ? 65.473 35.478 59.815 1.00 9.98 168 ALA A N 1
ATOM 1301 C CA . ALA A 1 168 ? 65.387 34.715 61.088 1.00 10.74 168 ALA A CA 1
ATOM 1302 C C . ALA A 1 168 ? 65.731 35.608 62.283 1.00 11.59 168 ALA A C 1
ATOM 1303 O O . ALA A 1 168 ? 65.224 35.405 63.383 1.00 13.03 168 ALA A O 1
ATOM 1305 N N . ASP A 1 169 ? 66.695 36.502 62.095 1.00 11.95 169 ASP A N 1
ATOM 1306 C CA . ASP A 1 169 ? 67.144 37.412 63.148 1.00 12.68 169 ASP A CA 1
ATOM 1307 C C . ASP A 1 169 ? 65.991 38.282 63.664 1.00 13.56 169 ASP A C 1
ATOM 1308 O O . ASP A 1 169 ? 64.986 38.509 62.973 1.00 13.31 169 ASP A O 1
ATOM 1313 N N . GLN A 1 170 ? 66.137 38.765 64.902 1.00 15.34 170 GLN A N 1
ATOM 1314 C CA . GLN A 1 170 ? 65.138 39.551 65.598 1.00 15.80 170 GLN A CA 1
ATOM 1315 C C . GLN A 1 170 ? 65.714 40.910 66.016 1.00 16.14 170 GLN A C 1
ATOM 1316 O O . GLN A 1 170 ? 66.907 41.042 66.292 1.00 17.95 170 GLN A O 1
ATOM 1327 N N . ILE A 1 171 ? 64.851 41.907 66.040 1.00 16.58 171 ILE A N 1
ATOM 1328 C CA . ILE A 1 171 ? 65.306 43.260 66.410 1.00 16.69 171 ILE A CA 1
ATOM 1329 C C . ILE A 1 171 ? 64.124 44.000 67.016 1.00 17.56 171 ILE A C 1
ATOM 1330 O O . ILE A 1 171 ? 62.936 43.779 66.676 1.00 16.61 171 ILE A O 1
ATOM 1335 N N . ASP A 1 172 ? 64.412 44.983 67.883 1.00 18.46 172 ASP A N 1
ATOM 1336 C CA . ASP A 1 172 ? 63.335 45.867 68.253 1.00 19.37 172 ASP A CA 1
ATOM 1337 C C . ASP A 1 172 ? 62.783 46.707 67.058 1.00 18.37 172 ASP A C 1
ATOM 1338 O O . ASP A 1 172 ? 63.553 47.294 66.313 1.00 18.76 172 ASP A O 1
ATOM 1343 N N . ASP A 1 173 ? 61.460 46.767 66.918 1.00 17.67 173 ASP A N 1
ATOM 1344 C CA . ASP A 1 173 ? 60.791 47.280 65.693 1.00 18.38 173 ASP A CA 1
ATOM 1345 C C . ASP A 1 173 ? 60.438 48.762 65.666 1.00 17.76 173 ASP A C 1
ATOM 1346 O O . ASP A 1 173 ? 59.880 49.243 64.672 1.00 16.27 173 ASP A O 1
ATOM 1351 N N . LYS A 1 174 ? 60.768 49.473 66.736 1.00 18.82 174 LYS A N 1
ATOM 1352 C CA . LYS A 1 174 ? 60.418 50.892 66.811 1.00 18.25 174 LYS A CA 1
ATOM 1353 C C . LYS A 1 174 ? 60.838 51.696 65.557 1.00 16.14 174 LYS A C 1
ATOM 1354 O O . LYS A 1 174 ? 62.014 51.807 65.279 1.00 16.39 174 LYS A O 1
ATOM 1360 N N . ALA A 1 175 ? 59.850 52.193 64.825 1.00 15.55 175 ALA A N 1
ATOM 1361 C CA . ALA A 1 175 ? 60.054 53.089 63.618 1.00 14.85 175 ALA A CA 1
ATOM 1362 C C . ALA A 1 175 ? 60.722 52.428 62.403 1.00 15.35 175 ALA A C 1
ATOM 1363 O O . ALA A 1 175 ? 61.020 53.094 61.414 1.00 13.76 175 ALA A O 1
ATOM 1365 N N . LEU A 1 176 ? 60.873 51.107 62.438 1.00 13.83 176 LEU A N 1
ATOM 1366 C CA . LEU A 1 176 ? 61.682 50.383 61.436 1.00 12.67 176 LEU A CA 1
ATOM 1367 C C . LEU A 1 176 ? 61.007 50.291 60.069 1.00 12.36 176 LEU A C 1
ATOM 1368 O O . LEU A 1 176 ? 61.682 50.464 59.029 1.00 11.68 176 LEU A O 1
ATOM 1373 N N . VAL A 1 177 ? 59.694 50.037 60.064 1.00 13.49 177 VAL A N 1
ATOM 1374 C CA . VAL A 1 177 ? 58.897 50.072 58.833 1.00 12.87 177 VAL A CA 1
ATOM 1375 C C . VAL A 1 177 ? 58.374 51.506 58.640 1.00 13.56 177 VAL A C 1
ATOM 1376 O O . VAL A 1 177 ? 57.606 52.004 59.483 1.00 14.48 177 VAL A O 1
ATOM 1380 N N . PRO A 1 178 ? 58.805 52.215 57.562 1.00 13.26 178 PRO A N 1
ATOM 1381 C CA . PRO A 1 178 ? 58.298 53.604 57.373 1.00 12.85 178 PRO A CA 1
ATOM 1382 C C . PRO A 1 178 ? 56.790 53.669 57.111 1.00 14.39 178 PRO A C 1
ATOM 1383 O O . PRO A 1 178 ? 56.291 53.065 56.186 1.00 16.27 178 PRO A O 1
ATOM 1387 N N . ARG A 1 179 ? 56.080 54.408 57.937 1.00 14.19 179 ARG A N 1
ATOM 1388 C CA . ARG A 1 179 ? 54.616 54.488 57.874 1.00 15.51 179 ARG A CA 1
ATOM 1389 C C . ARG A 1 179 ? 54.132 55.899 57.619 1.00 16.33 179 ARG A C 1
ATOM 1390 O O . ARG A 1 179 ? 54.718 56.846 58.036 1.00 16.49 179 ARG A O 1
ATOM 1398 N N . GLY A 1 180 ? 52.966 56.014 57.030 1.00 17.94 180 GLY A N 1
ATOM 1399 C CA . GLY A 1 180 ? 52.284 57.324 57.028 1.00 19.74 180 GLY A CA 1
ATOM 1400 C C . GLY A 1 180 ? 52.638 58.377 56.003 1.00 21.15 180 GLY A C 1
ATOM 1401 O O . GLY A 1 180 ? 52.213 59.540 56.121 1.00 24.27 180 GLY A O 1
ATOM 1402 N N . ALA A 1 181 ? 53.298 57.948 54.946 1.00 21.11 181 ALA A N 1
ATOM 1403 C CA . ALA A 1 181 ? 53.599 58.837 53.803 1.00 23.96 181 ALA A CA 1
ATOM 1404 C C . ALA A 1 181 ? 52.354 59.093 52.961 1.00 25.24 181 ALA A C 1
ATOM 1405 O O . ALA A 1 181 ? 51.583 58.170 52.730 1.00 25.69 181 ALA A O 1
ATOM 1407 N N . THR A 1 182 ? 52.226 60.318 52.443 1.00 27.87 182 THR A N 1
ATOM 1408 C CA . THR A 1 182 ? 51.325 60.605 51.331 1.00 28.31 182 THR A CA 1
ATOM 1409 C C . THR A 1 182 ? 52.121 61.056 50.066 1.00 28.70 182 THR A C 1
ATOM 1410 O O . THR A 1 182 ? 52.841 62.038 50.104 1.00 29.27 182 THR A O 1
ATOM 1414 N N . ARG A 1 183 ? 52.002 60.297 48.975 1.00 29.37 183 ARG A N 1
ATOM 1415 C CA . ARG A 1 183 ? 52.653 60.574 47.675 1.00 29.18 183 ARG A CA 1
ATOM 1416 C C . ARG A 1 183 ? 52.224 61.886 47.023 1.00 28.06 183 ARG A C 1
ATOM 1417 O O . ARG A 1 183 ? 51.094 62.298 47.229 1.00 27.41 183 ARG A O 1
ATOM 1425 N N . ALA A 1 184 ? 53.081 62.504 46.199 1.00 25.71 184 ALA A N 1
ATOM 1426 C CA . ALA A 1 184 ? 52.709 63.687 45.420 1.00 25.75 184 ALA A CA 1
ATOM 1427 C C . ALA A 1 184 ? 51.599 63.357 44.411 1.00 25.18 184 ALA A C 1
ATOM 1428 O O . ALA A 1 184 ? 51.572 62.256 43.895 1.00 25.32 184 ALA A O 1
ATOM 1430 N N . LYS A 1 185 ? 50.689 64.295 44.179 1.00 25.30 185 LYS A N 1
ATOM 1431 C CA . LYS A 1 185 ? 49.665 64.151 43.137 1.00 24.79 185 LYS A CA 1
ATOM 1432 C C . LYS A 1 185 ? 50.364 64.013 41.755 1.00 24.60 185 LYS A C 1
ATOM 1433 O O . LYS A 1 185 ? 51.470 64.574 41.519 1.00 23.15 185 LYS A O 1
ATOM 1439 N N . SER A 1 186 ? 49.750 63.268 40.837 1.00 24.00 186 SER A N 1
ATOM 1440 C CA . SER A 1 186 ? 50.287 63.157 39.478 1.00 23.46 186 SER A CA 1
ATOM 1441 C C . SER A 1 186 ? 49.455 63.933 38.470 1.00 22.49 186 SER A C 1
ATOM 1442 O O . SER A 1 186 ? 49.612 63.697 37.267 1.00 22.06 186 SER A O 1
ATOM 1445 N N . VAL A 1 187 ? 48.617 64.861 38.952 1.00 21.23 187 VAL A N 1
ATOM 1446 C CA . VAL A 1 187 ? 47.790 65.742 38.095 1.00 20.33 187 VAL A CA 1
ATOM 1447 C C . VAL A 1 187 ? 48.573 66.998 37.700 1.00 19.21 187 VAL A C 1
ATOM 1448 O O . VAL A 1 187 ? 48.166 68.135 37.937 1.00 20.49 187 VAL A O 1
ATOM 1452 N N . LEU A 1 188 ? 49.701 66.760 37.047 1.00 18.25 188 LEU A N 1
ATOM 1453 C CA . LEU A 1 188 ? 50.561 67.832 36.563 1.00 17.31 188 LEU A CA 1
ATOM 1454 C C . LEU A 1 188 ? 49.857 68.682 35.472 1.00 15.80 188 LEU A C 1
ATOM 1455 O O . LEU A 1 188 ? 49.422 68.147 34.457 1.00 15.36 188 LEU A O 1
ATOM 1464 N N . HIS A 1 189 ? 49.747 70.012 35.695 1.00 17.14 189 HIS A N 1
ATOM 1465 C CA . HIS A 1 189 ? 49.091 70.919 34.746 1.00 17.31 189 HIS A CA 1
ATOM 1466 C C . HIS A 1 189 ? 50.100 71.511 33.753 1.00 17.39 189 HIS A C 1
ATOM 1467 O O . HIS A 1 189 ? 51.236 71.844 34.127 1.00 18.12 189 HIS A O 1
ATOM 1474 N N . ALA A 1 190 ? 49.686 71.697 32.501 1.00 15.68 190 ALA A N 1
ATOM 1475 C CA . ALA A 1 190 ? 50.515 72.338 31.494 1.00 16.79 190 ALA A CA 1
ATOM 1476 C C . ALA A 1 190 ? 50.441 73.861 31.619 1.00 16.02 190 ALA A C 1
ATOM 1477 O O . ALA A 1 190 ? 49.431 74.398 32.106 1.00 15.96 190 ALA A O 1
ATOM 1479 N N . PRO A 1 191 ? 51.463 74.592 31.097 1.00 16.46 191 PRO A N 1
ATOM 1480 C CA . PRO A 1 191 ? 51.411 76.057 30.991 1.00 17.93 191 PRO A CA 1
ATOM 1481 C C . PRO A 1 191 ? 50.267 76.468 30.056 1.00 17.66 191 PRO A C 1
ATOM 1482 O O . PRO A 1 191 ? 50.014 75.797 29.067 1.00 17.23 191 PRO A O 1
ATOM 1486 N N . ASN A 1 192 ? 49.560 77.551 30.364 1.00 19.17 192 ASN A N 1
ATOM 1487 C CA . ASN A 1 192 ? 48.414 77.984 29.549 1.00 19.46 192 ASN A CA 1
ATOM 1488 C C . ASN A 1 192 ? 48.799 78.230 28.088 1.00 18.30 192 ASN A C 1
ATOM 1489 O O . ASN A 1 192 ? 48.040 77.932 27.162 1.00 17.10 192 ASN A O 1
ATOM 1494 N N . GLU A 1 193 ? 49.991 78.777 27.864 1.00 18.19 193 GLU A N 1
ATOM 1495 C CA . GLU A 1 193 ? 50.429 79.043 26.504 1.00 19.09 193 GLU A CA 1
ATOM 1496 C C . GLU A 1 193 ? 50.529 77.787 25.639 1.00 17.20 193 GLU A C 1
ATOM 1497 O O . GLU A 1 193 ? 50.264 77.824 24.452 1.00 17.88 193 GLU A O 1
ATOM 1503 N N . ASP A 1 194 ? 50.932 76.677 26.257 1.00 16.75 194 ASP A N 1
ATOM 1504 C CA . ASP A 1 194 ? 51.071 75.379 25.574 1.00 16.80 194 ASP A CA 1
ATOM 1505 C C . ASP A 1 194 ? 49.704 74.785 25.242 1.00 16.64 194 ASP A C 1
ATOM 1506 O O . ASP A 1 194 ? 49.483 74.257 24.167 1.00 16.23 194 ASP A O 1
ATOM 1511 N N . VAL A 1 195 ? 48.778 74.939 26.177 1.00 16.67 195 VAL A N 1
ATOM 1512 C CA . VAL A 1 195 ? 47.392 74.525 25.956 1.00 16.57 195 VAL A CA 1
ATOM 1513 C C . VAL A 1 195 ? 46.811 75.299 24.770 1.00 16.27 195 VAL A C 1
ATOM 1514 O O . VAL A 1 195 ? 46.207 74.737 23.874 1.00 16.27 195 VAL A O 1
ATOM 1518 N N . ARG A 1 196 ? 47.019 76.600 24.762 1.00 17.64 196 ARG A N 1
ATOM 1519 C CA . ARG A 1 196 ? 46.532 77.447 23.649 1.00 18.28 196 ARG A CA 1
ATOM 1520 C C . ARG A 1 196 ? 47.190 77.154 22.297 1.00 17.42 196 ARG A C 1
ATOM 1521 O O . ARG A 1 196 ? 46.550 77.175 21.256 1.00 17.08 196 ARG A O 1
ATOM 1529 N N . GLU A 1 197 ? 48.498 76.845 22.276 1.00 16.22 197 GLU A N 1
ATOM 1530 C CA . GLU A 1 197 ? 49.144 76.470 21.030 1.00 17.83 197 GLU A CA 1
ATOM 1531 C C . GLU A 1 197 ? 48.580 75.133 20.495 1.00 16.41 197 GLU A C 1
ATOM 1532 O O . GLU A 1 197 ? 48.331 75.004 19.304 1.00 16.79 197 GLU A O 1
ATOM 1543 N N . ALA A 1 198 ? 48.393 74.132 21.371 1.00 15.98 198 ALA A N 1
ATOM 1544 C CA . ALA A 1 198 ? 47.793 72.887 20.974 1.00 16.78 198 ALA A CA 1
ATOM 1545 C C . ALA A 1 198 ? 46.363 73.106 20.440 1.00 16.43 198 ALA A C 1
ATOM 1546 O O . ALA A 1 198 ? 45.969 72.560 19.401 1.00 16.36 198 ALA A O 1
ATOM 1548 N N . ALA A 1 199 ? 45.586 73.974 21.109 1.00 16.80 199 ALA A N 1
ATOM 1549 C CA . ALA A 1 199 ? 44.201 74.273 20.638 1.00 17.60 199 ALA A CA 1
ATOM 1550 C C . ALA A 1 199 ? 44.226 74.906 19.232 1.00 17.05 199 ALA A C 1
ATOM 1551 O O . ALA A 1 199 ? 43.490 74.534 18.338 1.00 17.64 199 ALA A O 1
ATOM 1553 N N . ALA A 1 200 ? 45.144 75.832 19.031 1.00 17.53 200 ALA A N 1
ATOM 1554 C CA . ALA A 1 200 ? 45.263 76.548 17.750 1.00 18.18 200 ALA A CA 1
ATOM 1555 C C . ALA A 1 200 ? 45.611 75.584 16.583 1.00 18.18 200 ALA A C 1
ATOM 1556 O O . ALA A 1 200 ? 45.032 75.626 15.481 1.00 19.41 200 ALA A O 1
ATOM 1558 N N . GLN A 1 201 ? 46.496 74.639 16.861 1.00 17.72 201 GLN A N 1
ATOM 1559 C CA . GLN A 1 201 ? 46.840 73.589 15.864 1.00 16.51 201 GLN A CA 1
ATOM 1560 C C . GLN A 1 201 ? 45.686 72.668 15.513 1.00 16.95 201 GLN A C 1
ATOM 1561 O O . GLN A 1 201 ? 45.453 72.370 14.329 1.00 17.67 201 GLN A O 1
ATOM 1567 N N . LEU A 1 202 ? 44.977 72.188 16.536 1.00 17.35 202 LEU A N 1
ATOM 1568 C CA . LEU A 1 202 ? 43.809 71.325 16.322 1.00 19.33 202 LEU A CA 1
ATOM 1569 C C . LEU A 1 202 ? 42.762 71.981 15.443 1.00 20.45 202 LEU A C 1
ATOM 1570 O O . LEU A 1 202 ? 42.211 71.355 14.557 1.00 22.01 202 LEU A O 1
ATOM 1575 N N . VAL A 1 203 ? 42.463 73.237 15.727 1.00 21.85 203 VAL A N 1
ATOM 1576 C CA . VAL A 1 203 ? 41.432 73.962 14.970 1.00 22.97 203 VAL A CA 1
ATOM 1577 C C . VAL A 1 203 ? 41.894 74.336 13.539 1.00 23.21 203 VAL A C 1
ATOM 1578 O O . VAL A 1 203 ? 41.075 74.407 12.611 1.00 24.47 203 VAL A O 1
ATOM 1582 N N . ALA A 1 204 ? 43.192 74.532 13.335 1.00 21.15 204 ALA A N 1
ATOM 1583 C CA . ALA A 1 204 ? 43.718 74.891 12.009 1.00 20.58 204 ALA A CA 1
ATOM 1584 C C . ALA A 1 204 ? 43.873 73.726 11.039 1.00 20.01 204 ALA A C 1
ATOM 1585 O O . ALA A 1 204 ? 43.891 73.897 9.823 1.00 20.58 204 ALA A O 1
ATOM 1587 N N . ALA A 1 205 ? 44.010 72.520 11.579 1.00 19.74 205 ALA A N 1
ATOM 1588 C CA . ALA A 1 205 ? 44.263 71.363 10.786 1.00 19.31 205 ALA A CA 1
ATOM 1589 C C . ALA A 1 205 ? 43.124 70.970 9.889 1.00 18.35 205 ALA A C 1
ATOM 1590 O O . ALA A 1 205 ? 41.949 71.045 10.297 1.00 20.81 205 ALA A O 1
ATOM 1592 N N . LYS A 1 206 ? 43.472 70.482 8.695 1.00 19.54 206 LYS A N 1
ATOM 1593 C CA . LYS A 1 206 ? 42.539 69.949 7.723 1.00 20.72 206 LYS A CA 1
ATOM 1594 C C . LYS A 1 206 ? 42.127 68.533 8.043 1.00 20.42 206 LYS A C 1
ATOM 1595 O O . LYS A 1 206 ? 40.964 68.140 7.835 1.00 19.36 206 LYS A O 1
ATOM 1601 N N . ASN A 1 207 ? 43.080 67.754 8.557 1.00 18.73 207 ASN A N 1
ATOM 1602 C CA . ASN A 1 207 ? 42.861 66.334 8.827 1.00 17.47 207 ASN A CA 1
ATOM 1603 C C . ASN A 1 207 ? 43.534 65.929 10.166 1.00 15.86 207 ASN A C 1
ATOM 1604 O O . ASN A 1 207 ? 44.509 65.125 10.172 1.00 15.37 207 ASN A O 1
ATOM 1609 N N . PRO A 1 208 ? 43.063 66.493 11.267 1.00 13.98 208 PRO A N 1
ATOM 1610 C CA . PRO A 1 208 ? 43.686 66.176 12.567 1.00 15.07 208 PRO A CA 1
ATOM 1611 C C . PRO A 1 208 ? 43.419 64.791 13.086 1.00 14.66 208 PRO A C 1
ATOM 1612 O O . PRO A 1 208 ? 42.441 64.149 12.716 1.00 15.03 208 PRO A O 1
ATOM 1616 N N . VAL A 1 209 ? 44.265 64.375 14.035 1.00 13.46 209 VAL A N 1
ATOM 1617 C CA . VAL A 1 209 ? 44.094 63.099 14.768 1.00 14.07 209 VAL A CA 1
ATOM 1618 C C . VAL A 1 209 ? 44.486 63.318 16.223 1.00 11.88 209 VAL A C 1
ATOM 1619 O O . VAL A 1 209 ? 45.486 64.019 16.498 1.00 12.96 209 VAL A O 1
ATOM 1623 N N . ILE A 1 210 ? 43.765 62.681 17.142 1.00 11.40 210 ILE A N 1
ATOM 1624 C CA . ILE A 1 210 ? 44.213 62.517 18.551 1.00 12.87 210 ILE A CA 1
ATOM 1625 C C . ILE A 1 210 ? 44.703 61.076 18.688 1.00 12.08 210 ILE A C 1
ATOM 1626 O O . ILE A 1 210 ? 44.002 60.124 18.371 1.00 12.69 210 ILE A O 1
ATOM 1631 N N . LEU A 1 211 ? 45.967 60.934 19.110 1.00 11.51 211 LEU A N 1
ATOM 1632 C CA . LEU A 1 211 ? 46.630 59.654 19.330 1.00 10.63 211 LEU A CA 1
ATOM 1633 C C . LEU A 1 211 ? 46.781 59.422 20.849 1.00 11.01 211 LEU A C 1
ATOM 1634 O O . LEU A 1 211 ? 47.559 60.121 21.491 1.00 12.04 211 LEU A O 1
ATOM 1639 N N . ALA A 1 212 ? 45.997 58.465 21.365 1.00 11.31 212 ALA A N 1
ATOM 1640 C CA . ALA A 1 212 ? 45.923 58.147 22.822 1.00 9.77 212 ALA A CA 1
ATOM 1641 C C . ALA A 1 212 ? 46.613 56.832 23.098 1.00 9.81 212 ALA A C 1
ATOM 1642 O O . ALA A 1 212 ? 46.230 55.750 22.568 1.00 11.42 212 ALA A O 1
ATOM 1644 N N . GLY A 1 213 ? 47.640 56.886 23.939 1.00 9.59 213 GLY A N 1
ATOM 1645 C CA . GLY A 1 213 ? 48.353 55.693 24.350 1.00 9.40 213 GLY A CA 1
ATOM 1646 C C . GLY A 1 213 ? 47.974 55.205 25.752 1.00 9.95 213 GLY A C 1
ATOM 1647 O O . GLY A 1 213 ? 47.001 55.672 26.379 1.00 10.78 213 GLY A O 1
ATOM 1648 N N . GLY A 1 214 ? 48.781 54.277 26.269 1.00 9.98 214 GLY A N 1
ATOM 1649 C CA . GLY A 1 214 ? 48.525 53.686 27.569 1.00 10.24 214 GLY A CA 1
ATOM 1650 C C . GLY A 1 214 ? 48.555 54.679 28.727 1.00 10.37 214 GLY A C 1
ATOM 1651 O O . GLY A 1 214 ? 47.914 54.430 29.763 1.00 10.32 214 GLY A O 1
ATOM 1652 N N . GLY A 1 215 ? 49.271 55.795 28.602 1.00 10.12 215 GLY A N 1
ATOM 1653 C CA . GLY A 1 215 ? 49.200 56.866 29.595 1.00 9.76 215 GLY A CA 1
ATOM 1654 C C . GLY A 1 215 ? 47.805 57.418 29.816 1.00 9.91 215 GLY A C 1
ATOM 1655 O O . GLY A 1 215 ? 47.522 57.892 30.920 1.00 11.01 215 GLY A O 1
ATOM 1656 N N . VAL A 1 216 ? 46.969 57.469 28.772 1.00 10.47 216 VAL A N 1
ATOM 1657 C CA . VAL A 1 216 ? 45.559 57.901 28.990 1.00 10.17 216 VAL A CA 1
ATOM 1658 C C . VAL A 1 216 ? 44.837 56.936 29.947 1.00 11.44 216 VAL A C 1
ATOM 1659 O O . VAL A 1 216 ? 44.010 57.351 30.783 1.00 11.63 216 VAL A O 1
ATOM 1663 N N . ALA A 1 217 ? 45.156 55.650 29.831 1.00 10.79 217 ALA A N 1
ATOM 1664 C CA . ALA A 1 217 ? 44.587 54.630 30.735 1.00 10.64 217 ALA A CA 1
ATOM 1665 C C . ALA A 1 217 ? 45.121 54.845 32.159 1.00 10.62 217 ALA A C 1
ATOM 1666 O O . ALA A 1 217 ? 44.366 54.878 33.131 1.00 11.53 217 ALA A O 1
ATOM 1668 N N . ARG A 1 218 ? 46.434 54.991 32.304 1.00 10.27 218 ARG A N 1
ATOM 1669 C CA . ARG A 1 218 ? 47.003 55.227 33.649 1.00 11.15 218 ARG A CA 1
ATOM 1670 C C . ARG A 1 218 ? 46.409 56.521 34.286 1.00 11.47 218 ARG A C 1
ATOM 1671 O O . ARG A 1 218 ? 46.139 56.571 35.500 1.00 12.78 218 ARG A O 1
ATOM 1679 N N . SER A 1 219 ? 46.219 57.567 33.488 1.00 11.41 219 SER A N 1
ATOM 1680 C CA . SER A 1 219 ? 45.680 58.848 33.941 1.00 11.49 219 SER A CA 1
ATOM 1681 C C . SER A 1 219 ? 44.211 58.829 34.325 1.00 10.70 219 SER A C 1
ATOM 1682 O O . SER A 1 219 ? 43.748 59.777 34.968 1.00 12.80 219 SER A O 1
ATOM 1685 N N . GLY A 1 220 ? 43.488 57.835 33.848 1.00 11.47 220 GLY A N 1
ATOM 1686 C CA . GLY A 1 220 ? 42.015 57.813 34.004 1.00 12.14 220 GLY A CA 1
ATOM 1687 C C . GLY A 1 220 ? 41.283 58.825 33.137 1.00 12.17 220 GLY A C 1
ATOM 1688 O O . GLY A 1 220 ? 40.274 59.404 33.557 1.00 14.21 220 GLY A O 1
ATOM 1689 N N . GLY A 1 221 ? 41.804 59.040 31.923 1.00 12.81 221 GLY A N 1
ATOM 1690 C CA . GLY A 1 221 ? 41.325 60.045 31.017 1.00 12.72 221 GLY A CA 1
ATOM 1691 C C . GLY A 1 221 ? 40.226 59.719 30.013 1.00 12.75 221 GLY A C 1
ATOM 1692 O O . GLY A 1 221 ? 39.973 60.554 29.110 1.00 13.28 221 GLY A O 1
ATOM 1693 N N . SER A 1 222 ? 39.489 58.604 30.150 1.00 13.22 222 SER A N 1
ATOM 1694 C CA . SER A 1 222 ? 38.494 58.221 29.172 1.00 14.78 222 SER A CA 1
ATOM 1695 C C . SER A 1 222 ? 37.389 59.270 28.985 1.00 15.15 222 SER A C 1
ATOM 1696 O O . SE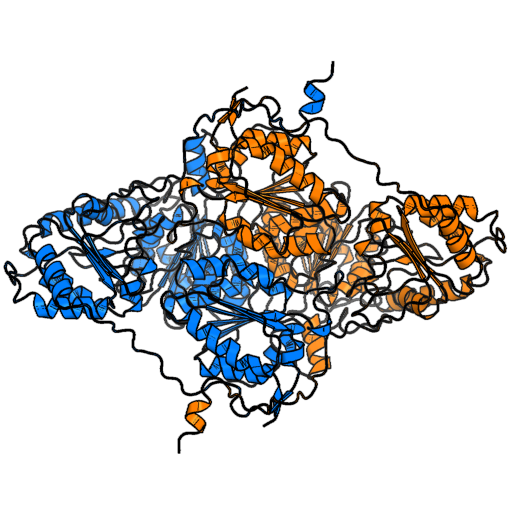R A 1 222 ? 37.027 59.608 27.851 1.00 15.16 222 SER A O 1
ATOM 1699 N N . GLU A 1 223 ? 36.814 59.750 30.076 1.00 14.92 223 GLU A N 1
ATOM 1700 C CA . GLU A 1 223 ? 35.703 60.737 30.015 1.00 15.52 223 GLU A CA 1
ATOM 1701 C C . GLU A 1 223 ? 36.145 62.034 29.318 1.00 15.45 223 GLU A C 1
ATOM 1702 O O . GLU A 1 223 ? 35.444 62.534 28.421 1.00 15.02 223 GLU A O 1
ATOM 1712 N N . ALA A 1 224 ? 37.346 62.526 29.659 1.00 14.15 224 ALA A N 1
ATOM 1713 C CA . ALA A 1 224 ? 37.860 63.730 29.064 1.00 14.24 224 ALA A CA 1
ATOM 1714 C C . ALA A 1 224 ? 38.139 63.548 27.569 1.00 13.89 224 ALA A C 1
ATOM 1715 O O . ALA A 1 224 ? 37.853 64.439 26.754 1.00 14.76 224 ALA A O 1
ATOM 1717 N N . LEU A 1 225 ? 38.638 62.387 27.187 1.00 12.69 225 LEU A N 1
ATOM 1718 C CA . LEU A 1 225 ? 38.952 62.102 25.785 1.00 13.32 225 LEU A CA 1
ATOM 1719 C C . LEU A 1 225 ? 37.681 62.087 24.926 1.00 12.77 225 LEU A C 1
ATOM 1720 O O . LEU A 1 225 ? 37.671 62.592 23.794 1.00 13.21 225 LEU A O 1
ATOM 1725 N N . LEU A 1 226 ? 36.645 61.416 25.418 1.00 14.38 226 LEU A N 1
ATOM 1726 C CA . LEU A 1 226 ? 35.335 61.400 24.714 1.00 15.27 226 LEU A CA 1
ATOM 1727 C C . LEU A 1 226 ? 34.783 62.807 24.495 1.00 14.91 226 LEU A C 1
ATOM 1728 O O . LEU A 1 226 ? 34.405 63.163 23.370 1.00 15.73 226 LEU A O 1
ATOM 1733 N N . LYS A 1 227 ? 34.778 63.617 25.546 1.00 14.38 227 LYS A N 1
ATOM 1734 C CA . LYS A 1 227 ? 34.341 65.038 25.438 1.00 15.34 227 LYS A CA 1
ATOM 1735 C C . LYS A 1 227 ? 35.190 65.833 24.453 1.00 15.91 227 LYS A C 1
ATOM 1736 O O . LYS A 1 227 ? 34.641 66.507 23.553 1.00 16.97 227 LYS A O 1
ATOM 1742 N N . LEU A 1 228 ? 36.514 65.742 24.578 1.00 14.66 228 LEU A N 1
ATOM 1743 C CA . LEU A 1 228 ? 37.397 66.470 23.658 1.00 13.41 228 LEU A CA 1
ATOM 1744 C C . LEU A 1 228 ? 37.184 66.040 22.187 1.00 13.72 228 LEU A C 1
ATOM 1745 O O . LEU A 1 228 ? 37.013 66.866 21.287 1.00 15.52 228 LEU A O 1
ATOM 1750 N N . ALA A 1 229 ? 37.254 64.740 21.908 1.00 13.08 229 ALA A N 1
ATOM 1751 C CA . ALA A 1 229 ? 37.164 64.267 20.528 1.00 13.37 229 ALA A CA 1
ATOM 1752 C C . ALA A 1 229 ? 35.796 64.689 19.901 1.00 13.66 229 ALA A C 1
ATOM 1753 O O . ALA A 1 229 ? 35.751 65.112 18.738 1.00 15.26 229 ALA A O 1
ATOM 1755 N N . GLU A 1 230 ? 34.681 64.560 20.624 1.00 13.71 230 GLU A N 1
ATOM 1756 C CA . GLU A 1 230 ? 33.385 65.029 20.094 1.00 15.17 230 GLU A CA 1
ATOM 1757 C C . GLU A 1 230 ? 33.308 66.561 19.916 1.00 16.11 230 GLU A C 1
ATOM 1758 O O . GLU A 1 230 ? 32.637 67.015 18.969 1.00 16.78 230 GLU A O 1
ATOM 1764 N N . MET A 1 231 ? 33.938 67.334 20.799 1.00 15.54 231 MET A N 1
ATOM 1765 C CA . MET A 1 231 ? 33.904 68.826 20.807 1.00 16.43 231 MET A CA 1
ATOM 1766 C C . MET A 1 231 ? 34.654 69.357 19.583 1.00 15.41 231 MET A C 1
ATOM 1767 O O . MET A 1 231 ? 34.155 70.285 18.882 1.00 17.44 231 MET A O 1
ATOM 1772 N N . VAL A 1 232 ? 35.851 68.810 19.307 1.00 16.06 232 VAL A N 1
ATOM 1773 C CA . VAL A 1 232 ? 36.639 69.250 18.141 1.00 16.72 232 VAL A CA 1
ATOM 1774 C C . VAL A 1 232 ? 36.251 68.520 16.882 1.00 15.22 232 VAL A C 1
ATOM 1775 O O . VAL A 1 232 ? 36.463 69.009 15.772 1.00 17.15 232 VAL A O 1
ATOM 1782 N N . GLY A 1 233 ? 35.675 67.322 17.025 1.00 14.43 233 GLY A N 1
ATOM 1783 C CA . GLY A 1 233 ? 35.280 66.508 15.901 1.00 15.54 233 GLY A CA 1
ATOM 1784 C C . GLY A 1 233 ? 36.455 65.884 15.191 1.00 14.84 233 GLY A C 1
ATOM 1785 O O . GLY A 1 233 ? 36.628 66.057 14.006 1.00 16.93 233 GLY A O 1
ATOM 1786 N N . VAL A 1 234 ? 37.287 65.141 15.931 1.00 15.10 234 VAL A N 1
ATOM 1787 C CA . VAL A 1 234 ? 38.590 64.648 15.477 1.00 14.75 234 VAL A CA 1
ATOM 1788 C C . VAL A 1 234 ? 38.666 63.140 15.717 1.00 14.52 234 VAL A C 1
ATOM 1789 O O . VAL A 1 234 ? 38.368 62.669 16.835 1.00 14.38 234 VAL A O 1
ATOM 1793 N N . PRO A 1 235 ? 39.020 62.360 14.679 1.00 13.90 235 PRO A N 1
ATOM 1794 C CA . PRO A 1 235 ? 39.182 60.903 14.834 1.00 13.88 235 PRO A CA 1
ATOM 1795 C C . PRO A 1 235 ? 40.281 60.560 15.885 1.00 12.59 235 PRO A C 1
ATOM 1796 O O . PRO A 1 235 ? 41.266 61.296 16.078 1.00 12.05 235 PRO A O 1
ATOM 1800 N N . VAL A 1 236 ? 40.022 59.448 16.567 1.00 11.93 236 VAL A N 1
ATOM 1801 C CA . VAL A 1 236 ? 40.918 58.957 17.605 1.00 11.94 236 VAL A CA 1
ATOM 1802 C C . VAL A 1 236 ? 41.622 57.669 17.148 1.00 12.14 236 VAL A C 1
ATOM 1803 O O . VAL A 1 236 ? 40.994 56.700 16.751 1.00 12.78 236 VAL A O 1
ATOM 1807 N N . VAL A 1 237 ? 42.940 57.710 17.212 1.00 11.38 237 VAL A N 1
ATOM 1808 C CA . VAL A 1 237 ? 43.791 56.570 16.984 1.00 11.08 237 VAL A CA 1
ATOM 1809 C C . VAL A 1 237 ? 44.418 56.202 18.340 1.00 11.21 237 VAL A C 1
ATOM 1810 O O . VAL A 1 237 ? 44.772 57.059 19.115 1.00 11.93 237 VAL A O 1
ATOM 1814 N N . THR A 1 238 ? 44.572 54.919 18.634 1.00 10.97 238 THR A N 1
ATOM 1815 C CA . THR A 1 238 ? 45.301 54.468 19.838 1.00 10.69 238 THR A CA 1
ATOM 1816 C C . THR A 1 238 ? 46.561 53.665 19.533 1.00 10.05 238 THR A C 1
ATOM 1817 O O . THR A 1 238 ? 46.821 53.205 18.402 1.00 11.77 238 THR A O 1
ATOM 1821 N N . THR A 1 239 ? 47.375 53.469 20.579 1.00 10.66 239 THR A N 1
ATOM 1822 C CA . THR A 1 239 ? 48.343 52.392 20.633 1.00 9.80 239 THR A CA 1
ATOM 1823 C C . THR A 1 239 ? 47.644 51.172 21.195 1.00 10.11 239 THR A C 1
ATOM 1824 O O . THR A 1 239 ? 46.497 51.225 21.670 1.00 10.91 239 THR A O 1
ATOM 1828 N N . SER A 1 240 ? 48.338 50.032 21.172 1.00 10.07 240 SER A N 1
ATOM 1829 C CA . SER A 1 240 ? 47.739 48.757 21.612 1.00 8.85 240 SER A CA 1
ATOM 1830 C C . SER A 1 240 ? 47.451 48.763 23.147 1.00 9.18 240 SER A C 1
ATOM 1831 O O . SER A 1 240 ? 46.572 48.060 23.609 1.00 11.12 240 SER A O 1
ATOM 1834 N N . THR A 1 241 ? 48.212 49.563 23.912 1.00 9.27 241 THR A N 1
ATOM 1835 C CA . THR A 1 241 ? 47.978 49.715 25.373 1.00 9.68 241 THR A CA 1
ATOM 1836 C C . THR A 1 241 ? 46.890 50.749 25.695 1.00 10.62 241 THR A C 1
ATOM 1837 O O . THR A 1 241 ? 46.332 50.740 26.775 1.00 10.69 241 THR A O 1
ATOM 1841 N N . GLY A 1 242 ? 46.637 51.659 24.749 1.00 10.53 242 GLY A N 1
ATOM 1842 C CA . GLY A 1 242 ? 45.613 52.634 24.847 1.00 10.38 242 GLY A CA 1
ATOM 1843 C C . GLY A 1 242 ? 44.251 52.171 24.354 1.00 10.57 242 GLY A C 1
ATOM 1844 O O . GLY A 1 242 ? 43.215 52.719 24.748 1.00 11.74 242 GLY A O 1
ATOM 1845 N N . ALA A 1 243 ? 44.169 51.109 23.519 1.00 9.97 243 ALA A N 1
ATOM 1846 C CA . ALA A 1 243 ? 42.895 50.664 22.947 1.00 10.95 243 ALA A CA 1
ATOM 1847 C C . ALA A 1 243 ? 41.892 50.461 24.098 1.00 10.93 243 ALA A C 1
ATOM 1848 O O . ALA A 1 243 ? 42.219 49.885 25.124 1.00 11.55 243 ALA A O 1
ATOM 1850 N N . GLY A 1 244 ? 40.694 50.964 23.894 1.00 11.55 244 GLY A N 1
ATOM 1851 C CA . GLY A 1 244 ? 39.618 50.902 24.881 1.00 11.10 244 GLY A CA 1
ATOM 1852 C C . GLY A 1 244 ? 39.416 52.153 25.723 1.00 10.80 244 GLY A C 1
ATOM 1853 O O . GLY A 1 244 ? 38.372 52.317 26.366 1.00 12.83 244 GLY A O 1
ATOM 1854 N N . VAL A 1 245 ? 40.361 53.077 25.733 1.00 11.90 245 VAL A N 1
ATOM 1855 C CA . VAL A 1 245 ? 40.149 54.365 26.374 1.00 12.35 245 VAL A CA 1
ATOM 1856 C C . VAL A 1 245 ? 39.122 55.208 25.625 1.00 12.56 245 VAL A C 1
ATOM 1857 O O . VAL A 1 245 ? 38.586 56.099 26.230 1.00 14.83 245 VAL A O 1
ATOM 1861 N N . PHE A 1 246 ? 38.902 54.932 24.344 1.00 11.77 246 PHE A N 1
ATOM 1862 C CA . PHE A 1 246 ? 37.852 55.587 23.516 1.00 11.51 246 PHE A CA 1
ATOM 1863 C C . PHE A 1 246 ? 36.995 54.452 23.021 1.00 11.77 246 PHE A C 1
ATOM 1864 O O . PHE A 1 246 ? 37.501 53.438 22.558 1.00 13.32 246 PHE A O 1
ATOM 1872 N N . PRO A 1 247 ? 35.644 54.539 23.136 1.00 12.93 247 PRO A N 1
ATOM 1873 C CA . PRO A 1 247 ? 34.845 53.361 22.762 1.00 13.39 247 PRO A CA 1
ATOM 1874 C C . PRO A 1 247 ? 35.002 53.004 21.300 1.00 12.18 247 PRO A C 1
ATOM 1875 O O . PRO A 1 247 ? 34.739 53.863 20.421 1.00 13.92 247 PRO A O 1
ATOM 1879 N N . GLU A 1 248 ? 35.317 51.731 21.011 1.00 12.39 248 GLU A N 1
ATOM 1880 C CA . GLU A 1 248 ? 35.714 51.424 19.638 1.00 13.63 248 GLU A CA 1
ATOM 1881 C C . GLU A 1 24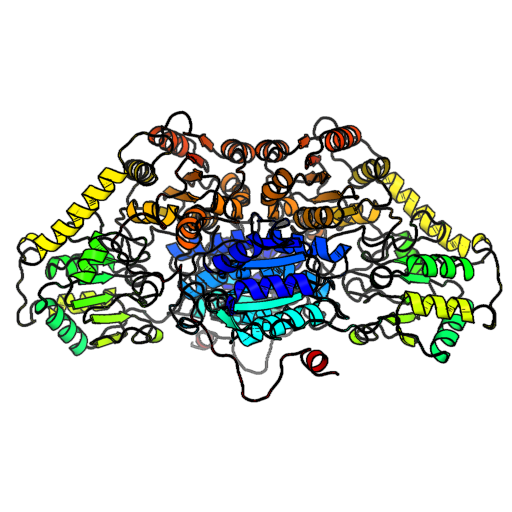8 ? 34.546 51.125 18.706 1.00 14.06 248 GLU A C 1
ATOM 1882 O O . GLU A 1 248 ? 34.736 50.845 17.520 1.00 15.42 248 GLU A O 1
ATOM 1888 N N . THR A 1 249 ? 33.338 51.313 19.227 1.00 14.54 249 THR A N 1
ATOM 1889 C CA . THR A 1 249 ? 32.074 51.287 18.417 1.00 15.17 249 THR A CA 1
ATOM 1890 C C . THR A 1 249 ? 31.704 52.710 17.933 1.00 16.12 249 THR A C 1
ATOM 1891 O O . THR A 1 249 ? 30.721 52.888 17.197 1.00 17.57 249 THR A O 1
ATOM 1895 N N . HIS A 1 250 ? 32.406 53.735 18.395 1.00 14.94 250 HIS A N 1
ATOM 1896 C CA . HIS A 1 250 ? 32.137 55.190 18.078 1.00 14.32 250 HIS A CA 1
ATOM 1897 C C . HIS A 1 250 ? 32.500 55.450 16.621 1.00 14.80 250 HIS A C 1
ATOM 1898 O O . HIS A 1 250 ? 33.446 54.861 16.104 1.00 15.27 250 HIS A O 1
ATOM 1905 N N . ALA A 1 251 ? 31.739 56.309 15.940 1.00 14.81 251 ALA A N 1
ATOM 1906 C CA . ALA A 1 251 ? 32.055 56.740 14.549 1.00 15.19 251 ALA A CA 1
ATOM 1907 C C . ALA A 1 251 ? 33.436 57.384 14.362 1.00 15.07 251 ALA A C 1
ATOM 1908 O O . ALA A 1 251 ? 34.015 57.308 13.299 1.00 16.01 251 ALA A O 1
ATOM 1910 N N . LEU A 1 252 ? 33.952 57.997 15.418 1.00 14.10 252 LEU A N 1
ATOM 1911 C CA . LEU A 1 252 ? 35.270 58.611 15.399 1.00 13.74 252 LEU A CA 1
ATOM 1912 C C . LEU A 1 252 ? 36.422 57.643 15.694 1.00 12.60 252 LEU A C 1
ATOM 1913 O O . LEU A 1 252 ? 37.592 58.025 15.597 1.00 13.13 252 LEU A O 1
ATOM 1918 N N . ALA A 1 253 ? 36.111 56.414 16.084 1.00 12.07 253 ALA A N 1
ATOM 1919 C CA . ALA A 1 253 ? 37.149 55.449 16.471 1.00 12.29 253 ALA A CA 1
ATOM 1920 C C . ALA A 1 253 ? 37.806 54.740 15.280 1.00 12.90 253 ALA A C 1
ATOM 1921 O O . ALA A 1 253 ? 37.154 54.023 14.542 1.00 13.50 253 ALA A O 1
ATOM 1923 N N . MET A 1 254 ? 39.102 55.011 15.072 1.00 13.04 254 MET A N 1
ATOM 1924 C CA . MET A 1 254 ? 39.870 54.353 14.023 1.00 12.82 254 MET A CA 1
ATOM 1925 C C . MET A 1 254 ? 40.566 53.067 14.448 1.00 12.13 254 MET A C 1
ATOM 1926 O O . MET A 1 254 ? 41.131 52.344 13.607 1.00 12.98 254 MET A O 1
ATOM 1931 N N . GLY A 1 255 ? 40.608 52.833 15.761 1.00 12.73 255 GLY A N 1
ATOM 1932 C CA . GLY A 1 255 ? 41.317 51.727 16.299 1.00 12.94 255 GLY A CA 1
ATOM 1933 C C . GLY A 1 255 ? 42.802 52.080 16.508 1.00 10.98 255 GLY A C 1
ATOM 1934 O O . GLY A 1 255 ? 43.234 53.241 16.532 1.00 11.77 255 GLY A O 1
ATOM 1935 N N . SER A 1 256 ? 43.617 51.018 16.644 1.00 11.03 256 SER A N 1
ATOM 1936 C CA . SER A 1 256 ? 45.060 51.142 16.927 1.00 11.31 256 SER A CA 1
ATOM 1937 C C . SER A 1 256 ? 45.897 51.155 15.646 1.00 12.33 256 SER A C 1
ATOM 1938 O O . SER A 1 256 ? 45.763 50.281 14.772 1.00 14.24 256 SER A O 1
ATOM 1941 N N . ALA A 1 257 ? 46.799 52.111 15.555 1.00 12.18 257 ALA A N 1
ATOM 1942 C CA . ALA A 1 257 ? 47.828 52.150 14.482 1.00 11.08 257 ALA A CA 1
ATOM 1943 C C . ALA A 1 257 ? 48.922 51.141 14.840 1.00 11.61 257 ALA A C 1
ATOM 1944 O O . ALA A 1 257 ? 49.004 50.730 16.012 1.00 14.16 257 ALA A O 1
ATOM 1946 N N . GLY A 1 258 ? 49.667 50.708 13.841 1.00 11.90 258 GLY A N 1
ATOM 1947 C CA . GLY A 1 258 ? 50.864 49.879 13.965 1.00 11.14 258 GLY A CA 1
ATOM 1948 C C . GLY A 1 258 ? 50.750 48.627 13.092 1.00 10.55 258 GLY A C 1
ATOM 1949 O O . GLY A 1 258 ? 49.737 48.395 12.396 1.00 12.30 258 GLY A O 1
ATOM 1950 N N . PHE A 1 259 ? 51.795 47.792 13.122 1.00 11.62 259 PHE A N 1
ATOM 1951 C CA . PHE A 1 259 ? 51.895 46.665 12.172 1.00 11.76 259 PHE A CA 1
ATOM 1952 C C . PHE A 1 259 ? 51.018 45.472 12.470 1.00 11.71 259 PHE A C 1
ATOM 1953 O O . PHE A 1 259 ? 50.823 44.636 11.571 1.00 12.98 259 PHE A O 1
ATOM 1961 N N . CYS A 1 260 ? 50.472 45.360 13.692 1.00 11.02 260 CYS A N 1
ATOM 1962 C CA . CYS A 1 260 ? 49.412 44.362 13.989 1.00 11.44 260 CYS A CA 1
ATOM 1963 C C . CYS A 1 260 ? 48.054 45.003 14.303 1.00 12.01 260 CYS A C 1
ATOM 1964 O O . CYS A 1 260 ? 47.146 44.355 14.847 1.00 13.13 260 CYS A O 1
ATOM 1967 N N . GLY A 1 261 ? 47.934 46.264 13.933 1.00 11.51 261 GLY A N 1
ATOM 1968 C CA . GLY A 1 261 ? 46.734 47.084 14.230 1.00 12.50 261 GLY A CA 1
ATOM 1969 C C . GLY A 1 261 ? 45.686 47.122 13.132 1.00 12.22 261 GLY A C 1
ATOM 1970 O O . GLY A 1 261 ? 45.610 46.225 12.298 1.00 13.01 261 GLY A O 1
ATOM 1971 N N . TRP A 1 262 ? 44.871 48.181 13.128 1.00 12.49 262 TRP A N 1
ATOM 1972 C CA . TRP A 1 262 ? 43.723 48.295 12.223 1.00 11.42 262 TRP A CA 1
ATOM 1973 C C . TRP A 1 262 ? 44.099 49.159 11.028 1.00 11.25 262 TRP A C 1
ATOM 1974 O O . TRP A 1 262 ? 44.671 50.240 11.211 1.00 12.06 262 TRP A O 1
ATOM 1985 N N . LYS A 1 263 ? 43.736 48.727 9.808 1.00 12.98 263 LYS A N 1
ATOM 1986 C CA . LYS A 1 263 ? 44.107 49.522 8.645 1.00 13.20 263 LYS A CA 1
ATOM 1987 C C . LYS A 1 263 ? 43.458 50.913 8.641 1.00 14.08 263 LYS A C 1
ATOM 1988 O O . LYS A 1 263 ? 44.034 51.871 8.123 1.00 14.36 263 LYS A O 1
ATOM 1994 N N . SER A 1 264 ? 42.283 51.049 9.256 1.00 12.75 264 SER A N 1
ATOM 1995 C CA . SER A 1 264 ? 41.640 52.374 9.381 1.00 13.78 264 SER A CA 1
ATOM 1996 C C . SER A 1 264 ? 42.563 53.386 10.088 1.00 12.13 264 SER A C 1
ATOM 1997 O O . SER A 1 264 ? 42.634 54.560 9.708 1.00 13.66 264 SER A O 1
ATOM 2000 N N . ALA A 1 265 ? 43.181 52.946 11.187 1.00 12.39 265 ALA A N 1
ATOM 2001 C CA . ALA A 1 265 ? 44.149 53.732 11.915 1.00 12.05 265 ALA A CA 1
ATOM 2002 C C . ALA A 1 265 ? 45.406 54.064 11.132 1.00 11.32 265 ALA A C 1
ATOM 2003 O O . ALA A 1 265 ? 45.884 55.225 11.165 1.00 12.73 265 ALA A O 1
ATOM 2005 N N . ASN A 1 266 ? 45.998 53.055 10.470 1.00 11.46 266 ASN A N 1
ATOM 2006 C CA . ASN A 1 266 ? 47.142 53.311 9.594 1.00 12.40 266 ASN A CA 1
ATOM 2007 C C . ASN A 1 266 ? 46.801 54.232 8.421 1.00 11.73 266 ASN A C 1
ATOM 2008 O O . ASN A 1 266 ? 47.603 55.103 8.067 1.00 13.50 266 ASN A O 1
ATOM 2013 N N . ASP A 1 267 ? 45.616 54.074 7.832 1.00 12.89 267 ASP A N 1
ATOM 2014 C CA . ASP A 1 267 ? 45.146 55.002 6.752 1.00 13.51 267 ASP A CA 1
ATOM 2015 C C . ASP A 1 267 ? 45.001 56.450 7.280 1.00 12.94 267 ASP A C 1
ATOM 2016 O O . ASP A 1 267 ? 45.468 57.422 6.666 1.00 13.74 267 ASP A O 1
ATOM 2021 N N . MET A 1 268 ? 44.413 56.587 8.482 1.00 13.22 268 MET A N 1
ATOM 2022 C CA . MET A 1 268 ? 44.258 57.872 9.103 1.00 14.11 268 MET A CA 1
ATOM 2023 C C . MET A 1 268 ? 45.594 58.564 9.424 1.00 13.78 268 MET A C 1
ATOM 2024 O O . MET A 1 268 ? 45.772 59.777 9.181 1.00 14.40 268 MET A O 1
ATOM 2029 N N . MET A 1 269 ? 46.552 57.818 9.996 1.00 13.26 269 MET A N 1
ATOM 2030 C CA . MET A 1 269 ? 47.866 58.385 10.265 1.00 13.83 269 MET A CA 1
ATOM 2031 C C . MET A 1 269 ? 48.600 58.829 8.974 1.00 14.35 269 MET A C 1
ATOM 2032 O O . MET A 1 269 ? 49.290 59.839 8.984 1.00 15.44 269 MET A O 1
ATOM 2037 N N . ALA A 1 270 ? 48.438 58.073 7.883 1.00 15.38 270 ALA A N 1
ATOM 2038 C CA . ALA A 1 270 ? 49.029 58.439 6.566 1.00 16.24 270 ALA A CA 1
ATOM 2039 C C . ALA A 1 270 ? 48.383 59.721 5.975 1.00 17.20 270 ALA A C 1
ATOM 2040 O O . ALA A 1 270 ? 49.052 60.486 5.270 1.00 19.08 270 ALA A O 1
ATOM 2042 N N . ALA A 1 271 ? 47.092 59.953 6.265 1.00 15.75 271 ALA A N 1
ATOM 2043 C CA . ALA A 1 271 ? 46.286 61.119 5.790 1.00 15.60 271 ALA A CA 1
ATOM 2044 C C . ALA A 1 271 ? 46.425 62.383 6.629 1.00 15.28 271 ALA A C 1
ATOM 2045 O O . ALA A 1 271 ? 46.109 63.491 6.186 1.00 17.09 271 ALA A O 1
ATOM 2047 N N . ALA A 1 272 ? 46.819 62.248 7.882 1.00 14.59 272 ALA A N 1
ATOM 2048 C CA . ALA A 1 272 ? 46.794 63.329 8.835 1.00 15.23 272 ALA A CA 1
ATOM 2049 C C . ALA A 1 272 ? 47.813 64.416 8.557 1.00 13.52 272 ALA A C 1
ATOM 2050 O O . ALA A 1 272 ? 48.996 64.157 8.186 1.00 16.72 272 ALA A O 1
ATOM 2052 N N . ASP A 1 273 ? 47.381 65.663 8.788 1.00 14.81 273 ASP A N 1
ATOM 2053 C CA . ASP A 1 273 ? 48.311 66.809 8.761 1.00 14.73 273 ASP A CA 1
ATOM 2054 C C . ASP A 1 273 ? 48.811 67.315 10.133 1.00 15.47 273 ASP A C 1
ATOM 2055 O O . ASP A 1 273 ? 49.727 68.163 10.222 1.00 17.48 273 ASP A O 1
ATOM 2060 N N . PHE A 1 274 ? 48.180 66.820 11.206 1.00 12.84 274 PHE A N 1
ATOM 2061 C CA . PHE A 1 274 ? 48.497 67.189 12.575 1.00 12.66 274 PHE A CA 1
ATOM 2062 C C . PHE A 1 274 ? 48.025 66.109 13.554 1.00 11.80 274 PHE A C 1
ATOM 2063 O O . PHE A 1 274 ? 46.916 65.535 13.427 1.00 13.47 274 PHE A O 1
ATOM 2071 N N . VAL A 1 275 ? 48.872 65.810 14.562 1.00 12.56 275 VAL A N 1
ATOM 2072 C CA . VAL A 1 275 ? 48.541 64.832 15.595 1.00 12.01 275 VAL A CA 1
ATOM 2073 C C . VAL A 1 275 ? 48.749 65.426 16.984 1.00 12.55 275 VAL A C 1
ATOM 2074 O O . VAL A 1 275 ? 49.809 65.995 17.252 1.00 12.44 275 VAL A O 1
ATOM 2078 N N . LEU A 1 276 ? 47.765 65.226 17.885 1.00 12.46 276 LEU A N 1
ATOM 2079 C CA . LEU A 1 276 ? 47.951 65.474 19.336 1.00 12.31 276 LEU A CA 1
ATOM 2080 C C . LEU A 1 276 ? 48.207 64.129 19.988 1.00 11.06 276 LEU A C 1
ATOM 2081 O O . LEU A 1 276 ? 47.341 63.303 20.071 1.00 11.85 276 LEU A O 1
ATOM 2086 N N . VAL A 1 277 ? 49.442 63.952 20.465 1.00 11.85 277 VAL A N 1
ATOM 2087 C CA . VAL A 1 277 ? 49.906 62.688 21.083 1.00 10.78 277 VAL A CA 1
ATOM 2088 C C . VAL A 1 277 ? 49.809 62.814 22.616 1.00 10.66 277 VAL A C 1
ATOM 2089 O O . VAL A 1 277 ? 50.484 63.654 23.230 1.00 12.60 277 VAL A O 1
ATOM 2093 N N . LEU A 1 278 ? 49.000 61.926 23.198 1.00 10.67 278 LEU A N 1
ATOM 2094 C CA . LEU A 1 278 ? 48.695 61.890 24.660 1.00 9.81 278 LEU A CA 1
ATOM 2095 C C . LEU A 1 278 ? 49.086 60.539 25.243 1.00 9.86 278 LEU A C 1
ATOM 2096 O O . LEU A 1 278 ? 48.489 59.513 24.936 1.00 10.51 278 LEU A O 1
ATOM 2101 N N . GLY A 1 279 ? 50.068 60.519 26.143 1.00 10.08 279 GLY A N 1
ATOM 2102 C CA . GLY A 1 279 ? 50.403 59.264 26.823 1.00 10.71 279 GLY A CA 1
ATOM 2103 C C . GLY A 1 279 ? 50.900 58.093 25.978 1.00 9.09 279 GLY A C 1
ATOM 2104 O O . GLY A 1 279 ? 50.490 56.957 26.186 1.00 10.22 279 GLY A O 1
ATOM 2105 N N . SER A 1 280 ? 51.712 58.397 24.966 1.00 10.43 280 SER A N 1
ATOM 2106 C CA . SER A 1 280 ? 52.397 57.371 24.170 1.00 10.66 280 SER A CA 1
ATOM 2107 C C . SER A 1 280 ? 53.912 57.608 24.141 1.00 9.77 280 SER A C 1
ATOM 2108 O O . SER A 1 280 ? 54.377 58.766 24.050 1.00 10.90 280 SER A O 1
ATOM 2111 N N . ARG A 1 281 ? 54.679 56.534 24.145 1.00 10.00 281 ARG A N 1
ATOM 2112 C CA . ARG A 1 281 ? 56.138 56.632 24.044 1.00 9.86 281 ARG A CA 1
ATOM 2113 C C . ARG A 1 281 ? 56.623 56.460 22.588 1.00 9.72 281 ARG A C 1
ATOM 2114 O O . ARG A 1 281 ? 57.836 56.414 22.342 1.00 10.42 281 ARG A O 1
ATOM 2122 N N . LEU A 1 282 ? 55.712 56.324 21.627 1.00 9.03 282 LEU A N 1
ATOM 2123 C CA . LEU A 1 282 ? 56.044 56.240 20.183 1.00 9.40 282 LEU A CA 1
ATOM 2124 C C . LEU A 1 282 ? 57.127 55.187 19.949 1.00 8.76 282 LEU A C 1
ATOM 2125 O O . LEU A 1 282 ? 58.195 55.465 19.415 1.00 11.14 282 LEU A O 1
ATOM 2130 N N . SER A 1 283 ? 56.834 53.957 20.336 1.00 10.03 283 SER A N 1
ATOM 2131 C CA . SER A 1 283 ? 57.833 52.911 20.468 1.00 9.42 283 SER A CA 1
ATOM 2132 C C . SER A 1 283 ? 58.081 52.166 19.151 1.00 9.58 283 SER A C 1
ATOM 2133 O O . SER A 1 283 ? 57.282 52.178 18.214 1.00 10.38 283 SER A O 1
ATOM 2136 N N . ASP A 1 284 ? 59.167 51.404 19.153 1.00 9.33 284 ASP A N 1
ATOM 2137 C CA . ASP A 1 284 ? 59.685 50.563 18.044 1.00 9.25 284 ASP A CA 1
ATOM 2138 C C . ASP A 1 284 ? 58.621 49.674 17.430 1.00 9.62 284 ASP A C 1
ATOM 2139 O O . ASP A 1 284 ? 58.305 49.778 16.225 1.00 10.39 284 ASP A O 1
ATOM 2144 N N . TRP A 1 285 ? 57.983 48.794 18.229 1.00 9.33 285 TRP A N 1
ATOM 2145 C CA . TRP A 1 285 ? 56.900 47.911 17.742 1.00 9.57 285 TRP A CA 1
ATOM 2146 C C . TRP A 1 285 ? 55.507 48.480 17.945 1.00 9.19 285 TRP A C 1
ATOM 2147 O O . TRP A 1 285 ? 54.513 47.805 17.724 1.00 11.11 285 TRP A O 1
ATOM 2158 N N . GLY A 1 286 ? 55.463 49.766 18.351 1.00 9.52 286 GLY A N 1
ATOM 2159 C CA . GLY A 1 286 ? 54.251 50.557 18.372 1.00 9.58 286 GLY A CA 1
ATOM 2160 C C . GLY A 1 286 ? 54.204 51.532 17.213 1.00 8.30 286 GLY A C 1
ATOM 2161 O O . GLY A 1 286 ? 54.401 51.172 16.048 1.00 10.18 286 GLY A O 1
ATOM 2162 N N . ILE A 1 287 ? 53.966 52.797 17.504 1.00 9.67 287 ILE A N 1
ATOM 2163 C CA . ILE A 1 287 ? 53.748 53.783 16.456 1.00 10.15 287 ILE A CA 1
ATOM 2164 C C . ILE A 1 287 ? 54.961 53.880 15.509 1.00 9.85 287 ILE A C 1
ATOM 2165 O O . ILE A 1 287 ? 54.740 54.180 14.305 1.00 11.37 287 ILE A O 1
ATOM 2170 N N . ALA A 1 288 ? 56.207 53.742 15.989 1.00 9.97 288 ALA A N 1
ATOM 2171 C CA . ALA A 1 288 ? 57.357 53.946 15.135 1.00 9.40 288 ALA A CA 1
ATOM 2172 C C . ALA A 1 288 ? 57.498 52.919 14.009 1.00 9.76 288 ALA A C 1
ATOM 2173 O O . ALA A 1 288 ? 58.213 53.172 13.037 1.00 11.69 288 ALA A O 1
ATOM 2175 N N . GLN A 1 289 ? 56.993 51.722 14.226 1.00 9.95 289 GLN A N 1
ATOM 2176 C CA . GLN A 1 289 ? 57.139 50.567 13.315 1.00 10.79 289 GLN A CA 1
ATOM 2177 C C . GLN A 1 289 ? 58.603 50.362 12.820 1.00 10.85 289 GLN A C 1
ATOM 2178 O O . GLN A 1 289 ? 58.897 50.429 11.615 1.00 11.49 289 GLN A O 1
ATOM 2184 N N . GLY A 1 290 ? 59.527 50.213 13.757 1.00 10.27 290 GLY A N 1
ATOM 2185 C CA . GLY A 1 290 ? 60.941 50.045 13.421 1.00 10.66 290 GLY A CA 1
ATOM 2186 C C . GLY A 1 290 ? 61.663 51.344 13.049 1.00 10.19 290 GLY A C 1
ATOM 2187 O O . GLY A 1 290 ? 62.704 51.337 12.370 1.00 12.31 290 GLY A O 1
ATOM 2188 N N . TYR A 1 291 ? 61.074 52.478 13.481 1.00 10.03 291 TYR A N 1
ATOM 2189 C CA . TYR A 1 291 ? 61.554 53.816 13.230 1.00 9.98 291 TYR A CA 1
ATOM 2190 C C . TYR A 1 291 ? 61.477 54.179 11.749 1.00 11.36 291 TYR A C 1
ATOM 2191 O O . TYR A 1 291 ? 62.277 54.960 11.217 1.00 12.01 291 TYR A O 1
ATOM 2200 N N . ILE A 1 292 ? 60.500 53.618 11.084 1.00 11.64 292 ILE A N 1
ATOM 2201 C CA . ILE A 1 292 ? 60.160 53.864 9.674 1.00 12.38 292 ILE A CA 1
ATOM 2202 C C . ILE A 1 292 ? 58.971 54.809 9.528 1.00 12.46 292 ILE A C 1
ATOM 2203 O O . ILE A 1 292 ? 58.889 55.529 8.532 1.00 14.11 292 ILE A O 1
ATOM 2208 N N . THR A 1 293 ? 58.026 54.794 10.478 1.00 12.12 293 THR A N 1
ATOM 2209 C CA . THR A 1 293 ? 56.865 55.663 10.364 1.00 12.25 293 THR A CA 1
ATOM 2210 C C . THR A 1 293 ? 57.289 57.128 10.262 1.00 12.85 293 THR A C 1
ATOM 2211 O O . THR A 1 293 ? 58.080 57.606 11.062 1.00 13.55 293 THR A O 1
ATOM 2215 N N . LYS A 1 294 ? 56.619 57.861 9.350 1.00 13.31 294 LYS A N 1
ATOM 2216 C CA . LYS A 1 294 ? 56.780 59.318 9.199 1.00 13.89 294 LYS A CA 1
ATOM 2217 C C . LYS A 1 294 ? 55.608 59.977 9.962 1.00 14.98 294 LYS A C 1
ATOM 2218 O O . LYS A 1 294 ? 54.457 59.893 9.543 1.00 18.40 294 LYS A O 1
ATOM 2229 N N . MET A 1 295 ? 55.896 60.576 11.102 1.00 14.67 295 MET A N 1
ATOM 2230 C CA . MET A 1 295 ? 54.962 61.334 11.874 1.00 14.95 295 MET A CA 1
ATOM 2231 C C . MET A 1 295 ? 54.645 62.691 11.216 1.00 14.68 295 MET A C 1
ATOM 2232 O O . MET A 1 295 ? 55.581 63.421 10.838 1.00 16.03 295 MET A O 1
ATOM 2237 N N . PRO A 1 296 ? 53.330 63.024 11.094 1.00 16.07 296 PRO A N 1
ATOM 2238 C CA . PRO A 1 296 ? 52.953 64.389 10.770 1.00 15.48 296 PRO A CA 1
ATOM 2239 C C . PRO A 1 296 ? 53.466 65.333 11.873 1.00 14.86 296 PRO A C 1
ATOM 2240 O O . PRO A 1 296 ? 53.808 64.865 12.977 1.00 14.86 296 PRO A O 1
ATOM 2244 N N . LYS A 1 297 ? 53.411 66.650 11.641 1.00 14.87 297 LYS A N 1
ATOM 2245 C CA . LYS A 1 297 ? 53.686 67.595 12.711 1.00 14.62 297 LYS A CA 1
ATOM 2246 C C . LYS A 1 297 ? 52.817 67.317 13.946 1.00 12.21 297 LYS A C 1
ATOM 2247 O O . LYS A 1 297 ? 51.639 66.982 13.806 1.00 12.30 297 LYS A O 1
ATOM 2257 N N . PHE A 1 298 ? 53.395 67.359 15.151 1.00 11.45 298 PHE A N 1
ATOM 2258 C CA . PHE A 1 298 ? 52.679 66.877 16.328 1.00 11.46 298 PHE A CA 1
ATOM 2259 C C . PHE A 1 298 ? 53.059 67.561 17.640 1.00 11.51 298 PHE A C 1
ATOM 2260 O O . PHE A 1 298 ? 54.200 68.006 17.825 1.00 12.06 298 PHE A O 1
ATOM 2268 N N . VAL A 1 299 ? 52.070 67.668 18.526 1.00 12.22 299 VAL A N 1
ATOM 2269 C CA . VAL A 1 299 ? 52.262 68.039 19.929 1.00 12.22 299 VAL A CA 1
ATOM 2270 C C . VAL A 1 299 ? 52.328 66.760 20.779 1.00 12.34 299 VAL A C 1
ATOM 2271 O O . VAL A 1 299 ? 51.562 65.856 20.569 1.00 12.36 299 VAL A O 1
ATOM 2275 N N . HIS A 1 300 ? 53.299 66.681 21.676 1.00 11.49 300 HIS A N 1
ATOM 2276 C CA . HIS A 1 300 ? 53.560 65.481 22.482 1.00 11.29 300 HIS A CA 1
ATOM 2277 C C . HIS A 1 300 ? 53.461 65.770 23.996 1.00 10.46 300 HIS A C 1
ATOM 2278 O O . HIS A 1 300 ? 54.226 66.628 24.492 1.00 12.02 300 HIS A O 1
ATOM 2285 N N . VAL A 1 301 ? 52.498 65.096 24.667 1.00 10.93 301 VAL A N 1
ATOM 2286 C CA . VAL A 1 301 ? 52.163 65.369 26.074 1.00 11.61 301 VAL A CA 1
ATOM 2287 C C . VAL A 1 301 ? 52.406 64.091 26.864 1.00 10.37 301 VAL A C 1
ATOM 2288 O O . VAL A 1 301 ? 51.752 63.089 26.597 1.00 11.27 301 VAL A O 1
ATOM 2292 N N . ASP A 1 302 ? 53.276 64.138 27.876 1.00 10.88 302 ASP A N 1
ATOM 2293 C CA . ASP A 1 302 ? 53.631 62.931 28.697 1.00 10.92 302 ASP A CA 1
ATOM 2294 C C . ASP A 1 302 ? 54.070 63.399 30.097 1.00 10.17 302 ASP A C 1
ATOM 2295 O O . ASP A 1 302 ? 54.564 64.508 30.253 1.00 10.71 302 ASP A O 1
ATOM 2300 N N . THR A 1 303 ? 53.944 62.539 31.097 1.00 10.56 303 THR A N 1
ATOM 2301 C CA . THR A 1 303 ? 54.477 62.781 32.445 1.00 10.91 303 THR A CA 1
ATOM 2302 C C . THR A 1 303 ? 55.978 62.429 32.552 1.00 11.16 303 THR A C 1
ATOM 2303 O O . THR A 1 303 ? 56.582 62.846 33.506 1.00 14.63 303 THR A O 1
ATOM 2307 N N . ASP A 1 304 ? 56.549 61.743 31.572 1.00 12.10 304 ASP A N 1
ATOM 2308 C CA . ASP A 1 304 ? 57.940 61.317 31.584 1.00 12.69 304 ASP A CA 1
ATOM 2309 C C . ASP A 1 304 ? 58.739 62.074 30.532 1.00 12.35 304 ASP A C 1
ATOM 2310 O O . ASP A 1 304 ? 58.637 61.814 29.312 1.00 13.58 304 ASP A O 1
ATOM 2315 N N . PRO A 1 305 ? 59.514 63.079 30.967 1.00 14.82 305 PRO A N 1
ATOM 2316 C CA . PRO A 1 305 ? 60.271 63.859 29.978 1.00 14.98 305 PRO A CA 1
ATOM 2317 C C . PRO A 1 305 ? 61.214 63.080 29.082 1.00 13.90 305 PRO A C 1
ATOM 2318 O O . PRO A 1 305 ? 61.524 63.517 27.981 1.00 16.06 305 PRO A O 1
ATOM 2322 N N . ALA A 1 306 ? 61.720 61.932 29.542 1.00 14.26 306 ALA A N 1
ATOM 2323 C CA . ALA A 1 306 ? 62.611 61.085 28.766 1.00 13.98 306 ALA A CA 1
ATOM 2324 C C . ALA A 1 306 ? 62.028 60.592 27.459 1.00 13.99 306 ALA A C 1
ATOM 2325 O O . ALA A 1 306 ? 62.809 60.340 26.515 1.00 14.97 306 ALA A O 1
ATOM 2327 N N . VAL A 1 307 ? 60.682 60.482 27.358 1.00 12.48 307 VAL A N 1
ATOM 2328 C CA . VAL A 1 307 ? 60.114 60.029 26.089 1.00 13.48 307 VAL A CA 1
ATOM 2329 C C . VAL A 1 307 ? 59.943 61.133 25.082 1.00 12.57 307 VAL A C 1
ATOM 2330 O O . VAL A 1 307 ? 59.690 60.861 23.876 1.00 13.15 307 VAL A O 1
ATOM 2334 N N . LEU A 1 308 ? 59.972 62.389 25.565 1.00 13.01 308 LEU A N 1
ATOM 2335 C CA . LEU A 1 308 ? 59.655 63.554 24.743 1.00 13.10 308 LEU A CA 1
ATOM 2336 C C . LEU A 1 308 ? 60.894 63.971 23.969 1.00 12.09 308 LEU A C 1
ATOM 2337 O O . LEU A 1 308 ? 61.810 64.572 24.517 1.00 14.46 308 LEU A O 1
ATOM 2342 N N . GLY A 1 309 ? 60.881 63.740 22.666 1.00 12.48 309 GLY A N 1
ATOM 2343 C CA . GLY A 1 309 ? 61.974 64.205 21.797 1.00 12.32 309 GLY A CA 1
ATOM 2344 C C . GLY A 1 309 ? 63.181 63.280 21.701 1.00 11.84 309 GLY A C 1
ATOM 2345 O O . GLY A 1 309 ? 64.251 63.700 21.178 1.00 14.42 309 GLY A O 1
ATOM 2346 N N . THR A 1 310 ? 63.055 62.036 22.160 1.00 10.92 310 THR A N 1
ATOM 2347 C CA . THR A 1 310 ? 64.160 61.075 22.065 1.00 12.04 310 THR A CA 1
ATOM 2348 C C . THR A 1 310 ? 64.440 60.661 20.598 1.00 11.48 310 THR A C 1
ATOM 2349 O O . THR A 1 310 ? 65.622 60.515 20.214 1.00 13.82 310 THR A O 1
ATOM 2353 N N . PHE A 1 311 ? 63.379 60.486 19.815 1.00 10.71 311 PHE A N 1
ATOM 2354 C CA . PHE A 1 311 ? 63.530 60.079 18.432 1.00 11.26 311 PHE A CA 1
ATOM 2355 C C . PHE A 1 311 ? 62.748 60.954 17.445 1.00 10.51 311 PHE A C 1
ATOM 2356 O O . PHE A 1 311 ? 63.257 61.409 16.412 1.00 12.28 311 PHE A O 1
ATOM 2364 N N . TYR A 1 312 ? 61.449 61.093 17.695 1.00 10.64 312 TYR A N 1
ATOM 2365 C CA . TYR A 1 312 ? 60.561 61.975 16.912 1.00 10.76 312 TYR A CA 1
ATOM 2366 C C . TYR A 1 312 ? 60.541 63.349 17.544 1.00 11.46 312 TYR A C 1
ATOM 2367 O O . TYR A 1 312 ? 60.141 63.478 18.716 1.00 10.84 312 TYR A O 1
ATOM 2376 N N . PHE A 1 313 ? 60.961 64.397 16.820 1.00 11.71 313 PHE A N 1
ATOM 2377 C CA . PHE A 1 313 ? 60.976 65.760 17.352 1.00 12.24 313 PHE A CA 1
ATOM 2378 C C . PHE A 1 313 ? 59.595 66.402 17.191 1.00 11.79 313 PHE A C 1
ATOM 2379 O O . PHE A 1 313 ? 59.133 66.586 16.054 1.00 11.64 313 PHE A O 1
ATOM 2387 N N . PRO A 1 314 ? 58.925 66.697 18.303 1.00 11.97 314 PRO A N 1
ATOM 2388 C CA . PRO A 1 314 ? 57.591 67.358 18.200 1.00 11.72 314 PRO A CA 1
ATOM 2389 C C . PRO A 1 314 ? 57.712 68.860 17.876 1.00 13.42 314 PRO A C 1
ATOM 2390 O O . PRO A 1 314 ? 58.724 69.514 18.154 1.00 13.80 314 PRO A O 1
ATOM 2394 N N . LEU A 1 315 ? 56.644 69.410 17.310 1.00 14.05 315 LEU A N 1
ATOM 2395 C CA . LEU A 1 315 ? 56.435 70.855 17.243 1.00 15.79 315 LEU A CA 1
ATOM 2396 C C . LEU A 1 315 ? 56.487 71.499 18.639 1.00 13.44 315 LEU A C 1
ATOM 2397 O O . LEU A 1 315 ? 57.008 72.610 18.821 1.00 15.43 315 LEU A O 1
ATOM 2402 N N . LEU A 1 316 ? 55.921 70.824 19.625 1.00 15.26 316 LEU A N 1
ATOM 2403 C CA . LEU A 1 316 ? 55.805 71.271 21.000 1.00 14.81 316 LEU A CA 1
ATOM 2404 C C . LEU A 1 316 ? 55.789 70.014 21.909 1.00 13.43 316 LEU A C 1
ATOM 2405 O O . LEU A 1 316 ? 54.995 69.098 21.721 1.00 13.84 316 LEU A O 1
ATOM 2410 N N . SER A 1 317 ? 56.659 69.973 22.900 1.00 13.79 317 SER A N 1
ATOM 2411 C CA . SER A 1 317 ? 56.729 68.896 23.928 1.00 14.16 317 SER A CA 1
ATOM 2412 C C . SER A 1 317 ? 56.236 69.479 25.241 1.00 14.20 317 SER A C 1
ATOM 2413 O O . SER A 1 317 ? 56.644 70.607 25.623 1.00 16.76 317 SER A O 1
ATOM 2416 N N . VAL A 1 318 ? 55.366 68.765 25.931 1.00 12.64 318 VAL A N 1
ATOM 2417 C CA . VAL A 1 318 ? 54.703 69.255 27.125 1.00 12.95 318 VAL A CA 1
ATOM 2418 C C . VAL A 1 318 ? 54.754 68.163 28.214 1.00 11.31 318 VAL A C 1
ATOM 2419 O O . VAL A 1 318 ? 54.254 67.014 28.022 1.00 12.01 318 VAL A O 1
ATOM 2423 N N . VAL A 1 319 ? 55.283 68.534 29.389 1.00 12.07 319 VAL A N 1
ATOM 2424 C CA . VAL A 1 319 ? 55.254 67.660 30.577 1.00 12.44 319 VAL A CA 1
ATOM 2425 C C . VAL A 1 319 ? 53.934 67.910 31.368 1.00 11.36 319 VAL A C 1
ATOM 2426 O O . VAL A 1 319 ? 53.786 68.927 32.009 1.00 13.68 319 VAL A O 1
ATOM 2430 N N . ALA A 1 320 ? 52.991 67.008 31.263 1.00 12.02 320 ALA A N 1
ATOM 2431 C CA . ALA A 1 320 ? 51.689 67.105 31.902 1.00 12.50 320 ALA A CA 1
ATOM 2432 C C . ALA A 1 320 ? 50.998 65.762 31.956 1.00 11.88 320 ALA A C 1
ATOM 2433 O O . ALA A 1 320 ? 51.237 64.852 31.156 1.00 11.26 320 ALA A O 1
ATOM 2435 N N . ASP A 1 321 ? 50.065 65.673 32.890 1.00 11.54 321 ASP A N 1
ATOM 2436 C CA . ASP A 1 321 ? 49.111 64.555 32.974 1.00 11.37 321 ASP A CA 1
ATOM 2437 C C . ASP A 1 321 ? 48.102 64.611 31.840 1.00 11.87 321 ASP A C 1
ATOM 2438 O O . ASP A 1 321 ? 47.598 65.715 31.537 1.00 11.74 321 ASP A O 1
ATOM 2443 N N . ALA A 1 322 ? 47.805 63.476 31.222 1.00 11.88 322 ALA A N 1
ATOM 2444 C CA . ALA A 1 322 ? 46.937 63.411 30.048 1.00 11.98 322 ALA A CA 1
ATOM 2445 C C . ALA A 1 322 ? 45.486 63.888 30.293 1.00 12.57 322 ALA A C 1
ATOM 2446 O O . ALA A 1 322 ? 44.984 64.710 29.565 1.00 11.54 322 ALA A O 1
ATOM 2448 N N . LYS A 1 323 ? 44.837 63.332 31.325 1.00 11.27 323 LYS A N 1
ATOM 2449 C CA . LYS A 1 323 ? 43.510 63.798 31.750 1.00 11.73 323 LYS A CA 1
ATOM 2450 C C . LYS A 1 323 ? 43.472 65.323 31.984 1.00 10.96 323 LYS A C 1
ATOM 2451 O O . LYS A 1 323 ? 42.621 66.024 31.468 1.00 13.01 323 LYS A O 1
ATOM 2457 N N . THR A 1 324 ? 44.413 65.776 32.794 1.00 11.76 324 THR A N 1
ATOM 2458 C CA . THR A 1 324 ? 44.505 67.188 33.157 1.00 12.71 324 THR A CA 1
ATOM 2459 C C . THR A 1 324 ? 44.671 68.044 31.900 1.00 11.44 324 THR A C 1
ATOM 2460 O O . THR A 1 324 ? 43.975 69.064 31.750 1.00 12.12 324 THR A O 1
ATOM 2464 N N . PHE A 1 325 ? 45.597 67.660 31.001 1.00 11.94 325 PHE A N 1
ATOM 2465 C CA . PHE A 1 325 ? 45.788 68.383 29.751 1.00 12.61 325 PHE A CA 1
ATOM 2466 C C . PHE A 1 325 ? 44.520 68.526 28.910 1.00 13.15 325 PHE A C 1
ATOM 2467 O O . PHE A 1 325 ? 44.160 69.632 28.433 1.00 14.53 325 PHE A O 1
ATOM 2475 N N . MET A 1 326 ? 43.809 67.421 28.771 1.00 12.99 326 MET A N 1
ATOM 2476 C CA . MET A 1 326 ? 42.565 67.432 28.020 1.00 12.67 326 MET A CA 1
ATOM 2477 C C . MET A 1 326 ? 41.479 68.336 28.626 1.00 13.37 326 MET A C 1
ATOM 2478 O O . MET A 1 326 ? 40.760 69.067 27.922 1.00 14.67 326 MET A O 1
ATOM 2483 N N . GLU A 1 327 ? 41.332 68.275 29.950 1.00 13.30 327 GLU A N 1
ATOM 2484 C CA . GLU A 1 327 ? 40.454 69.202 30.674 1.00 13.45 327 GLU A CA 1
ATOM 2485 C C . GLU A 1 327 ? 40.865 70.643 30.433 1.00 14.04 327 GLU A C 1
ATOM 2486 O O . GLU A 1 327 ? 39.999 71.527 30.233 1.00 15.65 327 GLU A O 1
ATOM 2492 N N . GLN A 1 328 ? 42.169 70.933 30.479 1.00 12.88 328 GLN A N 1
ATOM 2493 C CA . GLN A 1 328 ? 42.675 72.331 30.204 1.00 14.32 328 GLN A CA 1
ATOM 2494 C C . GLN A 1 328 ? 42.275 72.766 28.771 1.00 13.93 328 GLN A C 1
ATOM 2495 O O . GLN A 1 328 ? 41.840 73.909 28.550 1.00 15.81 328 GLN A O 1
ATOM 2501 N N . LEU A 1 329 ? 42.411 71.851 27.822 1.00 14.37 329 LEU A N 1
ATOM 2502 C CA . LEU A 1 329 ? 42.121 72.122 26.436 1.00 14.87 329 LEU A CA 1
ATOM 2503 C C . LEU A 1 329 ? 40.612 72.383 26.221 1.00 14.84 329 LEU A C 1
ATOM 2504 O O . LEU A 1 329 ? 40.217 73.325 25.494 1.00 15.40 329 LEU A O 1
ATOM 2513 N N . ILE A 1 330 ? 39.781 71.507 26.784 1.00 14.92 330 ILE A N 1
ATOM 2514 C CA . ILE A 1 330 ? 38.310 71.734 26.776 1.00 15.60 330 ILE A CA 1
ATOM 2515 C C . ILE A 1 330 ? 37.932 73.143 27.256 1.00 14.98 330 ILE A C 1
ATOM 2516 O O . ILE A 1 330 ? 37.024 73.773 26.666 1.00 17.57 330 ILE A O 1
ATOM 2521 N N . GLU A 1 331 ? 38.559 73.620 28.324 1.00 16.16 331 GLU A N 1
ATOM 2522 C CA . GLU A 1 331 ? 38.298 74.983 28.866 1.00 17.75 331 GLU A CA 1
ATOM 2523 C C . GLU A 1 331 ? 38.698 76.075 27.904 1.00 17.01 331 GLU A C 1
ATOM 2524 O O . GLU A 1 331 ? 38.031 77.132 27.862 1.00 18.40 331 GLU A O 1
ATOM 2535 N N . VAL A 1 332 ? 39.809 75.936 27.175 1.00 17.25 332 VAL A N 1
ATOM 2536 C CA . VAL A 1 332 ? 40.334 77.001 26.291 1.00 18.08 332 VAL A CA 1
ATOM 2537 C C . VAL A 1 332 ? 39.713 77.016 24.893 1.00 17.09 332 VAL A C 1
ATOM 2538 O O . VAL A 1 332 ? 39.729 78.080 24.242 1.00 17.88 332 VAL A O 1
ATOM 2542 N N . LEU A 1 333 ? 39.177 75.904 24.414 1.00 16.68 333 LEU A N 1
ATOM 2543 C CA . LEU A 1 333 ? 38.716 75.813 23.038 1.00 17.76 333 LEU A CA 1
ATOM 2544 C C . LEU A 1 333 ? 37.615 76.827 22.627 1.00 18.76 333 LEU A C 1
ATOM 2545 O O . LEU A 1 333 ? 37.697 77.375 21.533 1.00 19.00 333 LEU A O 1
ATOM 2550 N N . PRO A 1 334 ? 36.592 77.100 23.472 1.00 19.22 334 PRO A N 1
ATOM 2551 C CA . PRO A 1 334 ? 35.598 78.136 23.053 1.00 20.94 334 PRO A CA 1
ATOM 2552 C C . PRO A 1 334 ? 36.185 79.493 22.760 1.00 21.85 334 PRO A C 1
ATOM 2553 O O . PRO A 1 334 ? 35.655 80.201 21.906 1.00 24.53 334 PRO A O 1
ATOM 2557 N N . GLY A 1 335 ? 37.216 79.885 23.478 1.00 21.98 335 GLY A N 1
ATOM 2558 C CA . GLY A 1 335 ? 37.917 81.129 23.215 1.00 22.75 335 GLY A CA 1
ATOM 2559 C C . GLY A 1 335 ? 39.065 81.126 22.206 1.00 23.05 335 GLY A C 1
ATOM 2560 O O . GLY A 1 335 ? 39.782 82.138 22.036 1.00 25.33 335 GLY A O 1
ATOM 2561 N N . THR A 1 336 ? 39.226 80.015 21.505 1.00 21.75 336 THR A N 1
ATOM 2562 C CA . THR A 1 336 ? 40.266 79.853 20.531 1.00 22.54 336 THR A CA 1
ATOM 2563 C C . THR A 1 336 ? 39.768 80.353 19.162 1.00 22.10 336 THR A C 1
ATOM 2564 O O . THR A 1 336 ? 38.730 79.903 18.659 1.00 21.34 336 THR A O 1
ATOM 2568 N N . SER A 1 337 ? 40.495 81.299 18.570 1.00 23.82 337 SER A N 1
ATOM 2569 C CA . SER A 1 337 ? 40.156 81.800 17.243 1.00 24.88 337 SER A CA 1
ATOM 2570 C C . SER A 1 337 ? 39.999 80.688 16.263 1.00 25.09 337 SER A C 1
ATOM 2571 O O . SER A 1 337 ? 40.866 79.856 16.146 1.00 24.77 337 SER A O 1
ATOM 2574 N N . GLY A 1 338 ? 38.881 80.656 15.551 1.00 24.58 338 GLY A N 1
ATOM 2575 C CA . GLY A 1 338 ? 38.676 79.616 14.569 1.00 23.22 338 GLY A CA 1
ATOM 2576 C C . GLY A 1 338 ? 37.800 78.467 15.024 1.00 23.37 338 GLY A C 1
ATOM 2577 O O . GLY A 1 338 ? 37.319 77.732 14.177 1.00 25.03 338 GLY A O 1
ATOM 2578 N N . PHE A 1 339 ? 37.615 78.277 16.331 1.00 21.01 339 PHE A N 1
ATOM 2579 C CA . PHE A 1 339 ? 36.797 77.165 16.834 1.00 20.90 339 PHE A CA 1
ATOM 2580 C C . PHE A 1 339 ? 35.330 77.392 16.572 1.00 19.79 339 PHE A C 1
ATOM 2581 O O . PHE A 1 339 ? 34.782 78.476 16.808 1.00 20.72 339 PHE A O 1
ATOM 2589 N N . LYS A 1 340 ? 34.669 76.325 16.117 1.00 22.44 340 LYS A N 1
ATOM 2590 C CA . LYS A 1 340 ? 33.232 76.325 15.807 1.00 23.96 340 LYS A CA 1
ATOM 2591 C C . LYS A 1 340 ? 32.570 75.191 16.567 1.00 23.49 340 LYS A C 1
ATOM 2592 O O . LYS A 1 340 ? 32.978 74.027 16.448 1.00 23.39 340 LYS A O 1
ATOM 2603 N N . ALA A 1 341 ? 31.570 75.485 17.386 1.00 23.63 341 ALA A N 1
ATOM 2604 C CA . ALA A 1 341 ? 30.856 74.428 18.114 1.00 24.32 341 ALA A CA 1
ATOM 2605 C C . ALA A 1 341 ? 29.711 73.799 17.293 1.00 25.17 341 ALA A C 1
ATOM 2606 O O . ALA A 1 341 ? 28.577 74.298 17.274 1.00 28.31 341 ALA A O 1
ATOM 2608 N N . VAL A 1 342 ? 30.036 72.742 16.560 1.00 25.09 342 VAL A N 1
ATOM 2609 C CA . VAL A 1 342 ? 29.110 71.985 15.745 1.00 24.51 342 VAL A CA 1
ATOM 2610 C C . VAL A 1 342 ? 29.245 70.502 16.041 1.00 23.21 342 VAL A C 1
ATOM 2611 O O . VAL A 1 342 ? 30.283 70.050 16.581 1.00 22.13 342 VAL A O 1
ATOM 2615 N N . ARG A 1 343 ? 28.237 69.727 15.671 1.00 23.14 343 ARG A N 1
ATOM 2616 C CA . ARG A 1 343 ? 28.235 68.285 15.878 1.00 23.53 343 ARG A CA 1
ATOM 2617 C C . ARG A 1 343 ? 29.323 67.669 15.042 1.00 21.52 343 ARG A C 1
ATOM 2618 O O . ARG A 1 343 ? 29.538 68.057 13.893 1.00 20.30 343 ARG A O 1
ATOM 2626 N N . TYR A 1 344 ? 30.017 66.673 15.596 1.00 20.52 344 TYR A N 1
ATOM 2627 C CA . TYR A 1 344 ? 31.123 66.049 14.855 1.00 20.75 344 TYR A CA 1
ATOM 2628 C C . TYR A 1 344 ? 30.736 65.478 13.473 1.00 20.58 344 TYR A C 1
ATOM 2629 O O . TYR A 1 344 ? 31.544 65.528 12.520 1.00 20.48 344 TYR A O 1
ATOM 2638 N N . GLN A 1 345 ? 29.483 65.008 13.346 1.00 21.41 345 GLN A N 1
ATOM 2639 C CA . GLN A 1 345 ? 29.004 64.435 12.085 1.00 22.95 345 GLN A CA 1
ATOM 2640 C C . GLN A 1 345 ? 28.937 65.439 10.916 1.00 24.19 345 GLN A C 1
ATOM 2641 O O . GLN A 1 345 ? 28.899 65.045 9.746 1.00 24.89 345 GLN A O 1
ATOM 2647 N N . GLU A 1 346 ? 28.948 66.730 11.257 1.00 24.16 346 GLU A N 1
ATOM 2648 C CA . GLU A 1 346 ? 28.819 67.795 10.269 1.00 24.63 346 GLU A CA 1
ATOM 2649 C C . GLU A 1 346 ? 30.121 68.367 9.782 1.00 24.46 346 GLU A C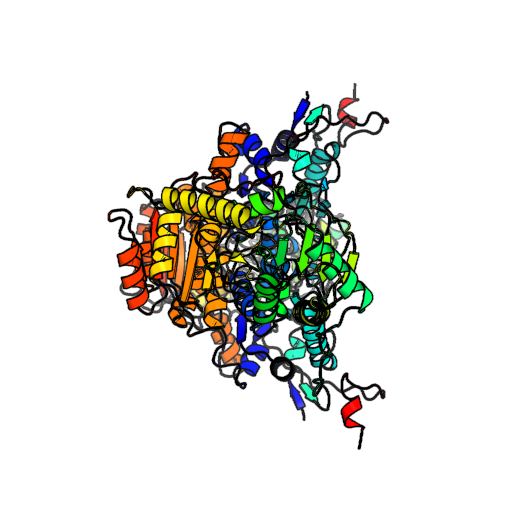 1
ATOM 2650 O O . GLU A 1 346 ? 30.145 69.178 8.862 1.00 25.27 346 GLU A O 1
ATOM 2656 N N . ARG A 1 347 ? 31.240 67.896 10.331 1.00 22.95 347 ARG A N 1
ATOM 2657 C CA . ARG A 1 347 ? 32.568 68.394 9.953 1.00 23.53 347 ARG A CA 1
ATOM 2658 C C . ARG A 1 347 ? 33.064 67.794 8.621 1.00 22.50 347 ARG A C 1
ATOM 2659 O O . ARG A 1 347 ? 32.778 66.638 8.333 1.00 21.72 347 ARG A O 1
ATOM 2667 N N . GLU A 1 348 ? 33.843 68.568 7.856 1.00 22.15 348 GLU A N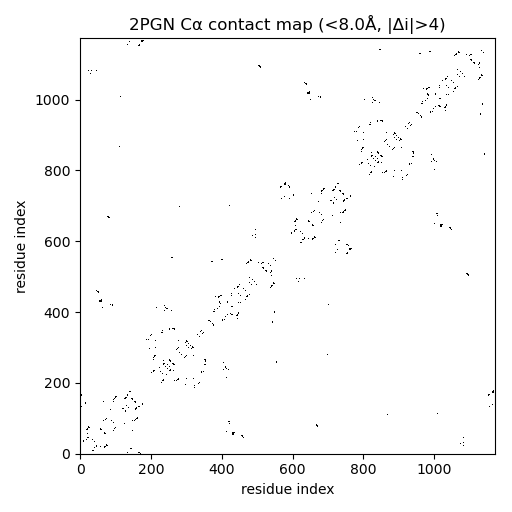 1
ATOM 2668 C CA . GLU A 1 348 ? 34.377 68.166 6.556 1.00 24.59 348 GLU A CA 1
ATOM 2669 C C . GLU A 1 348 ? 35.286 66.948 6.642 1.00 22.92 348 GLU A C 1
ATOM 2670 O O . GLU A 1 348 ? 35.350 66.146 5.707 1.00 25.18 348 GLU A O 1
ATOM 2676 N N . ASN A 1 349 ? 36.020 66.822 7.759 1.00 22.13 349 ASN A N 1
ATOM 2677 C CA . ASN A 1 349 ? 36.959 65.706 7.956 1.00 21.62 349 ASN A CA 1
ATOM 2678 C C . ASN A 1 349 ? 36.307 64.380 8.378 1.00 21.21 349 ASN A C 1
ATOM 2679 O O . ASN A 1 349 ? 36.955 63.324 8.358 1.00 21.41 349 ASN A O 1
ATOM 2684 N N . PHE A 1 350 ? 35.016 64.388 8.704 1.00 21.73 350 PHE A N 1
ATOM 2685 C CA . PHE A 1 350 ? 34.298 63.209 9.204 1.00 22.16 350 PHE A CA 1
ATOM 2686 C C . PHE A 1 350 ? 34.126 62.121 8.160 1.00 23.01 350 PHE A C 1
ATOM 2687 O O . PHE A 1 350 ? 34.381 60.951 8.440 1.00 21.88 350 PHE A O 1
ATOM 2695 N N . ARG A 1 351 ? 33.631 62.449 6.963 1.00 23.55 351 ARG A N 1
ATOM 2696 C CA . ARG A 1 351 ? 33.518 61.457 5.883 1.00 23.69 351 ARG A CA 1
ATOM 2697 C C . ARG A 1 351 ? 34.787 60.628 5.619 1.00 22.66 351 ARG A C 1
ATOM 2698 O O . ARG A 1 351 ? 34.688 59.437 5.479 1.00 21.73 351 ARG A O 1
ATOM 2706 N N . GLN A 1 352 ? 35.951 61.251 5.488 1.00 21.44 352 GLN A N 1
ATOM 2707 C CA . GLN A 1 352 ? 37.143 60.472 5.188 1.00 22.78 352 GLN A CA 1
ATOM 2708 C C . GLN A 1 352 ? 37.428 59.460 6.277 1.00 20.52 352 GLN A C 1
ATOM 2709 O O . GLN A 1 352 ? 37.773 58.320 5.979 1.00 20.77 352 GLN A O 1
ATOM 2715 N N . ALA A 1 353 ? 37.248 59.877 7.529 1.00 20.27 353 ALA A N 1
ATOM 2716 C CA . ALA A 1 353 ? 37.509 58.953 8.670 1.00 20.04 353 ALA A CA 1
ATOM 2717 C C . ALA A 1 353 ? 36.532 57.803 8.682 1.00 19.42 353 ALA A C 1
ATOM 2718 O O . ALA A 1 353 ? 36.912 56.636 8.831 1.00 18.92 353 ALA A O 1
ATOM 2720 N N . THR A 1 354 ? 35.242 58.099 8.509 1.00 19.18 354 THR A N 1
ATOM 2721 C CA . THR A 1 354 ? 34.253 57.044 8.458 1.00 19.48 354 THR A CA 1
ATOM 2722 C C . THR A 1 354 ? 34.478 56.079 7.253 1.00 18.25 354 THR A C 1
ATOM 2723 O O . THR A 1 354 ? 34.200 54.900 7.346 1.00 18.88 354 THR A O 1
ATOM 2727 N N . GLU A 1 355 ? 34.963 56.568 6.115 1.00 18.40 355 GLU A N 1
ATOM 2728 C CA . GLU A 1 355 ? 35.329 55.728 4.971 1.00 18.50 355 GLU A CA 1
ATOM 2729 C C . GLU A 1 355 ? 36.461 54.747 5.295 1.00 17.68 355 GLU A C 1
ATOM 2730 O O . GLU A 1 355 ? 36.403 53.590 4.913 1.00 17.64 355 GLU A O 1
ATOM 2741 N N . PHE A 1 356 ? 37.496 55.250 5.944 1.00 16.32 356 PHE A N 1
ATOM 2742 C CA . PHE A 1 356 ? 38.614 54.388 6.392 1.00 15.92 356 PHE A CA 1
ATOM 2743 C C . PHE A 1 356 ? 38.085 53.294 7.306 1.00 15.56 356 PHE A C 1
ATOM 2744 O O . PHE A 1 356 ? 38.422 52.134 7.102 1.00 14.41 356 PHE A O 1
ATOM 2752 N N . ARG A 1 357 ? 37.253 53.628 8.294 1.00 15.38 357 ARG A N 1
ATOM 2753 C CA . ARG A 1 357 ? 36.678 52.620 9.167 1.00 15.37 357 ARG A CA 1
ATOM 2754 C C . ARG A 1 357 ? 35.775 51.624 8.469 1.00 15.38 357 ARG A C 1
ATOM 2755 O O . ARG A 1 357 ? 35.826 50.461 8.764 1.00 16.22 357 ARG A O 1
ATOM 2763 N N . ALA A 1 358 ? 34.937 52.081 7.538 1.00 15.41 358 ALA A N 1
ATOM 2764 C CA . ALA A 1 358 ? 34.074 51.190 6.795 1.00 16.38 358 ALA A CA 1
ATOM 2765 C C . ALA A 1 358 ? 34.838 50.189 5.937 1.00 15.94 358 ALA A C 1
ATOM 2766 O O . ALA A 1 358 ? 34.442 49.050 5.822 1.00 17.57 358 ALA A O 1
ATOM 2768 N N . ALA A 1 359 ? 35.911 50.650 5.320 1.00 16.19 359 ALA A N 1
ATOM 2769 C CA . ALA A 1 359 ? 36.744 49.808 4.480 1.00 15.97 359 ALA A CA 1
ATOM 2770 C C . ALA A 1 359 ? 37.432 48.724 5.329 1.00 16.44 359 ALA A C 1
ATOM 2771 O O . ALA A 1 359 ? 37.425 47.553 4.942 1.00 17.16 359 ALA A O 1
ATOM 2773 N N . TRP A 1 360 ? 37.963 49.125 6.486 1.00 15.51 360 TRP A N 1
ATOM 2774 C CA . TRP A 1 360 ? 38.516 48.161 7.443 1.00 14.84 360 TRP A CA 1
ATOM 2775 C C . TRP A 1 360 ? 37.452 47.133 7.900 1.00 14.56 360 TRP A C 1
ATOM 2776 O O . TRP A 1 360 ? 37.704 45.905 7.850 1.00 14.90 360 TRP A O 1
ATOM 2787 N N . ASP A 1 361 ? 36.277 47.618 8.334 1.00 15.36 361 ASP A N 1
ATOM 2788 C CA . ASP A 1 361 ? 35.245 46.746 8.809 1.00 15.28 361 ASP A CA 1
ATOM 2789 C C . ASP A 1 361 ? 34.819 45.734 7.715 1.00 15.25 361 ASP A C 1
ATOM 2790 O O . ASP A 1 361 ? 34.565 44.569 8.006 1.00 17.37 361 ASP A O 1
ATOM 2795 N N . GLY A 1 362 ? 34.758 46.182 6.459 1.00 16.03 362 GLY A N 1
ATOM 2796 C CA . GLY A 1 362 ? 34.469 45.277 5.351 1.00 16.03 362 GLY A CA 1
ATOM 2797 C C . GLY A 1 362 ? 35.485 44.169 5.153 1.00 16.12 362 GLY A C 1
ATOM 2798 O O . GLY A 1 362 ? 35.120 43.027 4.898 1.00 17.16 362 GLY A O 1
ATOM 2799 N N . TRP A 1 363 ? 36.751 44.535 5.265 1.00 15.37 363 TRP A N 1
ATOM 2800 C CA . TRP A 1 363 ? 37.810 43.555 5.200 1.00 15.09 363 TRP A CA 1
ATOM 2801 C C . TRP A 1 363 ? 37.714 42.535 6.351 1.00 13.86 363 TRP A C 1
ATOM 2802 O O . TRP A 1 363 ? 37.923 41.356 6.134 1.00 14.78 363 TRP A O 1
ATOM 2813 N N . VAL A 1 364 ? 37.466 43.022 7.557 1.00 14.30 364 VAL A N 1
ATOM 2814 C CA . VAL A 1 364 ? 37.348 42.147 8.713 1.00 14.38 364 VAL A CA 1
ATOM 2815 C C . VAL A 1 364 ? 36.190 41.176 8.538 1.00 14.93 364 VAL A C 1
ATOM 2816 O O . VAL A 1 364 ? 36.323 39.973 8.791 1.00 15.87 364 VAL A O 1
ATOM 2820 N N . ARG A 1 365 ? 35.034 41.661 8.075 1.00 16.10 365 ARG A N 1
ATOM 2821 C CA . ARG A 1 365 ? 33.900 40.778 7.760 1.00 17.49 365 ARG A CA 1
ATOM 2822 C C . ARG A 1 365 ? 34.280 39.698 6.738 1.00 16.81 365 ARG A C 1
ATOM 2823 O O . ARG A 1 365 ? 33.914 38.558 6.912 1.00 19.22 365 ARG A O 1
ATOM 2838 N N . GLU A 1 366 ? 35.026 40.049 5.699 1.00 18.22 366 GLU A N 1
ATOM 2839 C CA . GLU A 1 366 ? 35.555 39.075 4.728 1.00 19.37 366 GLU A CA 1
ATOM 2840 C C . GLU A 1 366 ? 36.421 37.989 5.415 1.00 18.96 366 GLU A C 1
ATOM 2841 O O . GLU A 1 366 ? 36.300 36.817 5.101 1.00 19.28 366 GLU A O 1
ATOM 2851 N N . GLN A 1 367 ? 37.273 38.407 6.358 1.00 17.98 367 GLN A N 1
ATOM 2852 C CA . GLN A 1 367 ? 38.115 37.430 7.096 1.00 18.38 367 GLN A CA 1
ATOM 2853 C C . GLN A 1 367 ? 37.320 36.514 8.017 1.00 19.02 367 GLN A C 1
ATOM 2854 O O . GLN A 1 367 ? 37.819 35.404 8.356 1.00 19.23 367 GLN A O 1
ATOM 2860 N N . GLU A 1 368 ? 36.120 36.924 8.435 1.00 19.93 368 GLU A N 1
ATOM 2861 C CA . GLU A 1 368 ? 35.285 36.107 9.308 1.00 21.37 368 GLU A CA 1
ATOM 2862 C C . GLU A 1 368 ? 34.517 35.059 8.530 1.00 24.77 368 GLU A C 1
ATOM 2863 O O . GLU A 1 368 ? 33.924 34.188 9.133 1.00 25.21 368 GLU A O 1
ATOM 2869 N N . SER A 1 369 ? 34.522 35.170 7.197 1.00 27.58 369 SER A N 1
ATOM 2870 C CA . SER A 1 369 ? 33.709 34.338 6.319 1.00 30.20 369 SER A CA 1
ATOM 2871 C C . SER A 1 369 ? 34.432 33.051 5.959 1.00 32.81 369 SER A C 1
ATOM 2872 O O . SER A 1 369 ? 35.645 32.922 6.142 1.00 33.84 369 SER A O 1
ATOM 2875 N N . GLY A 1 370 ? 33.660 32.080 5.472 1.00 35.15 370 GLY A N 1
ATOM 2876 C CA . GLY A 1 370 ? 34.153 30.738 5.175 1.00 36.17 370 GLY A CA 1
ATOM 2877 C C . GLY A 1 370 ? 33.698 29.908 6.346 1.00 37.81 370 GLY A C 1
ATOM 2878 O O . GLY A 1 370 ? 33.388 30.443 7.390 1.00 39.48 370 GLY A O 1
ATOM 2879 N N . ASP A 1 371 ? 33.599 28.610 6.172 1.00 40.02 371 ASP A N 1
ATOM 2880 C CA . ASP A 1 371 ? 33.456 27.726 7.317 1.00 40.33 371 ASP A CA 1
ATOM 2881 C C . ASP A 1 371 ? 34.325 26.536 6.980 1.00 40.76 371 ASP A C 1
ATOM 2882 O O . ASP A 1 371 ? 33.862 25.406 6.796 1.00 41.89 371 ASP A O 1
ATOM 2887 N N . GLY A 1 372 ? 35.618 26.819 6.857 1.00 39.51 372 GLY A N 1
ATOM 2888 C CA . GLY A 1 372 ? 36.557 25.765 6.558 1.00 37.70 372 GLY A CA 1
ATOM 2889 C C . GLY A 1 372 ? 37.083 25.106 7.809 1.00 35.36 372 GLY A C 1
ATOM 2890 O O . GLY A 1 372 ? 36.831 25.555 8.923 1.00 35.10 372 GLY A O 1
ATOM 2891 N N . MET A 1 373 ? 37.762 23.990 7.603 1.00 33.37 373 MET A N 1
ATOM 2892 C CA . MET A 1 373 ? 38.941 23.699 8.389 1.00 31.12 373 MET A CA 1
ATOM 2893 C C . MET A 1 373 ? 40.045 23.881 7.382 1.00 28.54 373 MET A C 1
ATOM 2894 O O . MET A 1 373 ? 39.968 23.376 6.267 1.00 29.30 373 MET A O 1
ATOM 2899 N N . PRO A 1 374 ? 41.074 24.626 7.739 1.00 25.02 374 PRO A N 1
ATOM 2900 C CA . PRO A 1 374 ? 41.195 25.285 9.030 1.00 21.46 374 PRO A CA 1
ATOM 2901 C C . PRO A 1 374 ? 40.295 26.519 9.180 1.00 19.38 374 PRO A C 1
ATOM 2902 O O . PRO A 1 374 ? 39.836 27.118 8.204 1.00 20.16 374 PRO A O 1
ATOM 2906 N N . ALA A 1 375 ? 40.020 26.877 10.415 1.00 16.84 375 ALA A N 1
ATOM 2907 C CA . ALA A 1 375 ? 39.219 28.035 10.723 1.00 16.21 375 ALA A CA 1
ATOM 2908 C C . ALA A 1 375 ? 40.023 29.324 10.667 1.00 15.42 375 ALA A C 1
ATOM 2909 O O . ALA A 1 375 ? 41.254 29.356 10.869 1.00 16.59 375 ALA A O 1
ATOM 2911 N N . SER A 1 376 ? 39.316 30.408 10.425 1.00 14.52 376 SER A N 1
ATOM 2912 C CA . SER A 1 376 ? 39.852 31.756 10.533 1.00 13.08 376 SER A CA 1
ATOM 2913 C C . SER A 1 376 ? 39.861 32.270 11.980 1.00 12.66 376 SER A C 1
ATOM 2914 O O . SER A 1 376 ? 38.852 32.213 12.698 1.00 13.79 376 SER A O 1
ATOM 2917 N N . MET A 1 377 ? 41.001 32.826 12.394 1.00 12.36 377 MET A N 1
ATOM 2918 C CA . MET A 1 377 ? 41.095 33.406 13.738 1.00 11.96 377 MET A CA 1
ATOM 2919 C C . MET A 1 377 ? 40.249 34.676 13.901 1.00 12.20 377 MET A C 1
ATOM 2920 O O . MET A 1 377 ? 39.794 34.970 14.999 1.00 12.18 377 MET A O 1
ATOM 2925 N N . PHE A 1 378 ? 39.985 35.401 12.811 1.00 11.60 378 PHE A N 1
ATOM 2926 C CA . PHE A 1 378 ? 38.963 36.463 12.843 1.00 12.12 378 PHE A CA 1
ATOM 2927 C C . PHE A 1 378 ? 37.555 35.922 13.120 1.00 12.35 378 PHE A C 1
ATOM 2928 O O . PHE A 1 378 ? 36.776 36.592 13.800 1.00 13.56 378 PHE A O 1
ATOM 2936 N N . ARG A 1 379 ? 37.216 34.765 12.576 1.00 12.42 379 ARG A N 1
ATOM 2937 C CA . ARG A 1 379 ? 35.932 34.130 12.889 1.00 14.03 379 ARG A CA 1
ATOM 2938 C C . ARG A 1 379 ? 35.901 33.791 14.392 1.00 13.34 379 ARG A C 1
ATOM 2939 O O . ARG A 1 379 ? 34.844 34.023 15.038 1.00 13.17 379 ARG A O 1
ATOM 2952 N N . ALA A 1 380 ? 37.011 33.252 14.947 1.00 13.33 380 ALA A N 1
ATOM 2953 C CA . ALA A 1 380 ? 37.048 32.905 16.394 1.00 12.56 380 ALA A CA 1
ATOM 2954 C C . ALA A 1 380 ? 36.741 34.181 17.225 1.00 13.44 380 ALA A C 1
ATOM 2955 O O . ALA A 1 380 ? 35.928 34.149 18.168 1.00 13.13 380 ALA A O 1
ATOM 2957 N N . MET A 1 381 ? 37.379 35.306 16.898 1.00 11.77 381 MET A N 1
ATOM 2958 C CA . MET A 1 381 ? 37.127 36.547 17.627 1.00 12.62 381 MET A CA 1
ATOM 2959 C C . MET A 1 381 ? 35.682 37.078 17.457 1.00 12.94 381 MET A C 1
ATOM 2960 O O . MET A 1 381 ? 35.146 37.615 18.404 1.00 12.53 381 MET A O 1
ATOM 2965 N N . ALA A 1 382 ? 35.070 36.955 16.273 1.00 12.39 382 ALA A N 1
ATOM 2966 C CA . ALA A 1 382 ? 33.674 37.336 16.077 1.00 12.19 382 ALA A CA 1
ATOM 2967 C C . ALA A 1 382 ? 32.786 36.529 17.017 1.00 12.42 382 ALA A C 1
ATOM 2968 O O . ALA A 1 382 ? 31.814 37.101 17.562 1.00 13.90 382 ALA A O 1
ATOM 2970 N N . GLU A 1 383 ? 33.096 35.253 17.258 1.00 13.66 383 GLU A N 1
ATOM 2971 C CA . GLU A 1 383 ? 32.331 34.470 18.206 1.00 12.46 383 GLU A CA 1
ATOM 2972 C C . GLU A 1 383 ? 32.531 34.869 19.657 1.00 12.53 383 GLU A C 1
ATOM 2973 O O . GLU A 1 383 ? 31.582 34.928 20.459 1.00 13.17 383 GLU A O 1
ATOM 2979 N N . VAL A 1 384 ? 33.780 35.193 20.013 1.00 11.87 384 VAL A N 1
ATOM 2980 C CA . VAL A 1 384 ? 34.035 35.793 21.351 1.00 12.73 384 VAL A CA 1
ATOM 2981 C C . VAL A 1 384 ? 33.228 37.063 21.582 1.00 12.78 384 VAL A C 1
ATOM 2982 O O . VAL A 1 384 ? 32.630 37.238 22.667 1.00 12.75 384 VAL A O 1
ATOM 2986 N N . ARG A 1 385 ? 33.180 37.944 20.582 1.00 11.82 385 ARG A N 1
ATOM 2987 C CA . ARG A 1 385 ? 32.449 39.220 20.760 1.00 13.21 385 ARG A CA 1
ATOM 2988 C C . ARG A 1 385 ? 30.964 39.019 21.115 1.00 12.06 385 ARG A C 1
ATOM 2989 O O . ARG A 1 385 ? 30.396 39.854 21.813 1.00 15.28 385 ARG A O 1
ATOM 2997 N N . LYS A 1 386 ? 30.352 37.915 20.676 1.00 13.87 386 LYS A N 1
ATOM 2998 C CA . LYS A 1 386 ? 28.931 37.645 20.951 1.00 14.96 386 LYS A CA 1
ATOM 2999 C C . LYS A 1 386 ? 28.682 37.280 22.423 1.00 15.34 386 LYS A C 1
ATOM 3000 O O . LYS A 1 386 ? 27.541 37.395 22.896 1.00 18.40 386 LYS A O 1
ATOM 3006 N N . VAL A 1 387 ? 29.713 36.856 23.141 1.00 15.54 387 VAL A N 1
ATOM 3007 C CA . VAL A 1 387 ? 29.642 36.503 24.568 1.00 15.33 387 VAL A CA 1
ATOM 3008 C C . VAL A 1 387 ? 30.554 37.386 25.471 1.00 15.25 387 VAL A C 1
ATOM 3009 O O . VAL A 1 387 ? 30.899 36.983 26.632 1.00 18.28 387 VAL A O 1
ATOM 3013 N N . GLN A 1 388 ? 30.916 38.587 24.994 1.00 13.81 388 GLN A N 1
ATOM 3014 C CA . GLN A 1 388 ? 31.906 39.480 25.646 1.00 13.21 388 GLN A CA 1
ATOM 3015 C C . GLN A 1 388 ? 31.205 40.737 26.195 1.00 13.43 388 GLN A C 1
ATOM 3016 O O . GLN A 1 388 ? 30.508 41.424 25.461 1.00 16.70 388 GLN A O 1
ATOM 3022 N N . ARG A 1 389 ? 31.430 41.020 27.469 1.00 13.15 389 ARG A N 1
ATOM 3023 C CA . ARG A 1 389 ? 30.929 42.210 28.168 1.00 13.56 389 ARG A CA 1
ATOM 3024 C C . ARG A 1 389 ? 31.970 43.360 28.185 1.00 13.44 389 ARG A C 1
ATOM 3025 O O . ARG A 1 389 ? 33.193 43.095 27.965 1.00 13.05 389 ARG A O 1
ATOM 3033 N N . PRO A 1 390 ? 31.545 44.619 28.492 1.00 13.46 390 PRO A N 1
ATOM 3034 C CA . PRO A 1 390 ? 32.492 45.723 28.520 1.00 14.16 390 PRO A CA 1
ATOM 3035 C C . PRO A 1 390 ? 33.703 45.568 29.483 1.00 12.50 390 PRO A C 1
ATOM 3036 O O . PRO A 1 390 ? 34.817 46.110 29.211 1.00 13.86 390 PRO A O 1
ATOM 3040 N N . GLU A 1 391 ? 33.498 44.882 30.613 1.00 13.17 391 GLU A N 1
ATOM 3041 C CA . GLU A 1 391 ? 34.563 44.689 31.598 1.00 13.12 391 GLU A CA 1
ATOM 3042 C C . GLU A 1 391 ? 35.489 43.522 31.265 1.00 11.88 391 GLU A C 1
ATOM 3043 O O . GLU A 1 391 ? 36.451 43.302 31.998 1.00 12.48 391 GLU A O 1
ATOM 3049 N N . ASP A 1 392 ? 35.128 42.702 30.284 1.00 11.50 392 ASP A N 1
ATOM 3050 C CA . ASP A 1 392 ? 35.874 41.456 30.025 1.00 10.72 392 ASP A CA 1
ATOM 3051 C C . ASP A 1 392 ? 37.234 41.756 29.360 1.00 10.90 392 ASP A C 1
ATOM 3052 O O . ASP A 1 392 ? 37.414 42.811 28.728 1.00 10.83 392 ASP A O 1
ATOM 3057 N N . ILE A 1 393 ? 38.179 40.827 29.558 1.00 9.78 393 ILE A N 1
ATOM 3058 C CA . ILE A 1 393 ? 39.593 41.063 29.217 1.00 9.87 393 ILE A CA 1
ATOM 3059 C C . ILE A 1 393 ? 39.974 40.109 28.093 1.00 10.19 393 ILE A C 1
ATOM 3060 O O . ILE A 1 393 ? 39.613 38.920 28.112 1.00 10.54 393 ILE A O 1
ATOM 3065 N N . ILE A 1 394 ? 40.671 40.593 27.090 1.00 9.69 394 ILE A N 1
ATOM 3066 C CA . ILE A 1 394 ? 41.225 39.835 25.992 1.00 9.70 394 ILE A CA 1
ATOM 3067 C C . ILE A 1 394 ? 42.763 39.728 26.144 1.00 10.17 394 ILE A C 1
ATOM 3068 O O . ILE A 1 394 ? 43.459 40.741 26.304 1.00 10.09 394 ILE A O 1
ATOM 3073 N N . VAL A 1 395 ? 43.293 38.523 26.073 1.00 9.81 395 VAL A N 1
ATOM 3074 C CA . VAL A 1 395 ? 44.748 38.257 26.211 1.00 8.96 395 VAL A CA 1
ATOM 3075 C C . VAL A 1 395 ? 45.213 37.583 24.925 1.00 8.36 395 VAL A C 1
ATOM 3076 O O . VAL A 1 395 ? 44.476 36.752 24.335 1.00 9.95 395 VAL A O 1
ATOM 3080 N N . THR A 1 396 ? 46.452 37.855 24.507 1.00 9.25 396 THR A N 1
ATOM 3081 C CA . THR A 1 396 ? 47.051 37.138 23.388 1.00 9.69 396 THR A CA 1
ATOM 3082 C C . THR A 1 396 ? 48.494 36.777 23.733 1.00 10.29 396 THR A C 1
ATOM 3083 O O . THR A 1 396 ? 49.101 37.408 24.630 1.00 9.98 396 THR A O 1
ATOM 3087 N N . ASP A 1 397 ? 49.047 35.794 23.006 1.00 8.53 397 ASP A N 1
ATOM 3088 C CA . ASP A 1 397 ? 50.464 35.582 22.961 1.00 8.53 397 ASP A CA 1
ATOM 3089 C C . ASP A 1 397 ? 51.053 36.196 21.657 1.00 9.27 397 ASP A C 1
ATOM 3090 O O . ASP A 1 397 ? 50.402 37.040 21.026 1.00 9.33 397 ASP A O 1
ATOM 3095 N N . ILE A 1 398 ? 52.270 35.792 21.326 1.00 8.75 398 ILE A N 1
ATOM 3096 C CA . ILE A 1 398 ? 53.102 36.400 20.285 1.00 8.73 398 ILE A CA 1
ATOM 3097 C C . ILE A 1 398 ? 53.217 35.450 19.089 1.00 9.45 398 ILE A C 1
ATOM 3098 O O . ILE A 1 398 ? 53.689 34.346 19.224 1.00 10.68 398 ILE A O 1
ATOM 3103 N N . GLY A 1 399 ? 52.900 35.916 17.891 1.00 9.92 399 GLY A N 1
ATOM 3104 C CA . GLY A 1 399 ? 53.030 35.127 16.714 1.00 10.34 399 GLY A CA 1
ATOM 3105 C C . GLY A 1 399 ? 52.108 35.642 15.586 1.00 9.08 399 GLY A C 1
ATOM 3106 O O . GLY A 1 399 ? 51.547 36.766 15.664 1.00 9.41 399 GLY A O 1
ATOM 3107 N N . ASN A 1 400 ? 51.917 34.822 14.547 1.00 10.15 400 ASN A N 1
ATOM 3108 C CA . ASN A 1 400 ? 50.894 35.195 13.542 1.00 9.95 400 ASN A CA 1
ATOM 3109 C C . ASN A 1 400 ? 49.545 35.570 14.190 1.00 9.69 400 ASN A C 1
ATOM 3110 O O . ASN A 1 400 ? 48.876 36.535 13.798 1.00 10.90 400 ASN A O 1
ATOM 3115 N N . HIS A 1 401 ? 49.148 34.818 15.200 1.00 10.00 401 HIS A N 1
ATOM 3116 C CA . HIS A 1 401 ? 47.871 35.007 15.900 1.00 9.57 401 HIS A CA 1
ATOM 3117 C C . HIS A 1 401 ? 47.686 36.358 16.577 1.00 9.28 401 HIS A C 1
ATOM 3118 O O . HIS A 1 401 ? 46.536 36.755 16.829 1.00 10.47 401 HIS A O 1
ATOM 3125 N N . THR A 1 402 ? 48.787 37.075 16.861 1.00 9.32 402 THR A N 1
ATOM 3126 C CA . THR A 1 402 ? 48.648 38.422 17.526 1.00 9.47 402 THR A CA 1
ATOM 3127 C C . THR A 1 402 ? 47.789 39.368 16.679 1.00 9.38 402 THR A C 1
ATOM 3128 O O . THR A 1 402 ? 46.976 40.150 17.207 1.00 10.32 402 THR A O 1
ATOM 3132 N N . LEU A 1 403 ? 48.001 39.349 15.347 1.00 10.26 403 LEU A N 1
ATOM 3133 C CA . LEU A 1 403 ? 47.273 40.268 14.458 1.00 10.49 403 LEU A CA 1
ATOM 3134 C C . LEU A 1 403 ? 45.724 40.083 14.515 1.00 9.93 403 LEU A C 1
ATOM 3135 O O . LEU A 1 403 ? 45.012 41.082 14.718 1.00 11.16 403 LEU A O 1
ATOM 3140 N N . PRO A 1 404 ? 45.204 38.852 14.275 1.00 10.30 404 PRO A N 1
ATOM 3141 C CA . PRO A 1 404 ? 43.726 38.653 14.395 1.00 10.81 404 PRO A CA 1
ATOM 3142 C C . PRO A 1 404 ? 43.210 38.899 15.815 1.00 9.72 404 PRO A C 1
ATOM 3143 O O . PRO A 1 404 ? 42.097 39.367 15.964 1.00 11.47 404 PRO A O 1
ATOM 3147 N N . MET A 1 405 ? 44.011 38.686 16.854 1.00 10.73 405 MET A N 1
ATOM 3148 C CA . MET A 1 405 ? 43.574 38.999 18.222 1.00 10.70 405 MET A CA 1
ATOM 3149 C C . MET A 1 405 ? 43.425 40.520 18.411 1.00 10.55 405 MET A C 1
ATOM 3150 O O . MET A 1 405 ? 42.415 40.993 18.932 1.00 11.88 405 MET A O 1
ATOM 3155 N N . PHE A 1 406 ? 44.403 41.329 17.968 1.00 10.36 406 PHE A N 1
ATOM 3156 C CA . PHE A 1 406 ? 44.301 42.783 18.013 1.00 10.79 406 PHE A CA 1
ATOM 3157 C C . PHE A 1 406 ? 43.205 43.316 17.087 1.00 10.85 406 PHE A C 1
ATOM 3158 O O . PHE A 1 406 ? 42.470 44.296 17.431 1.00 11.49 406 PHE A O 1
ATOM 3166 N N . GLY A 1 407 ? 43.072 42.714 15.905 1.00 11.37 407 GLY A N 1
ATOM 3167 C CA . GLY A 1 407 ? 42.049 43.176 14.950 1.00 11.33 407 GLY A CA 1
ATOM 3168 C C . GLY A 1 407 ? 40.615 42.804 15.247 1.00 11.10 407 GLY A C 1
ATOM 3169 O O . GLY A 1 407 ? 39.671 43.483 14.836 1.00 14.14 407 GLY A O 1
ATOM 3170 N N . GLY A 1 408 ? 40.464 41.726 15.997 1.00 11.89 408 GLY A N 1
ATOM 3171 C CA . GLY A 1 408 ? 39.160 41.248 16.392 1.00 12.57 408 GLY A CA 1
ATOM 3172 C C . GLY A 1 408 ? 38.695 41.702 17.789 1.00 13.45 408 GLY A C 1
ATOM 3173 O O . GLY A 1 408 ? 37.506 41.499 18.160 1.00 14.70 408 GLY A O 1
ATOM 3174 N N . ALA A 1 409 ? 39.590 42.337 18.538 1.00 13.19 409 ALA A N 1
ATOM 3175 C CA . ALA A 1 409 ? 39.271 42.925 19.812 1.00 13.69 409 ALA A CA 1
ATOM 3176 C C . ALA A 1 409 ? 38.647 44.300 19.603 1.00 13.73 409 ALA A C 1
ATOM 3177 O O . ALA A 1 409 ? 39.290 45.182 19.042 1.00 14.50 409 ALA A O 1
ATOM 3179 N N . ILE A 1 410 ? 37.374 44.473 19.979 1.00 12.87 410 ILE A N 1
ATOM 3180 C CA . ILE A 1 410 ? 36.669 45.769 19.914 1.00 13.14 410 ILE A CA 1
ATOM 3181 C C . ILE A 1 410 ? 36.252 46.128 21.351 1.00 13.35 410 ILE A C 1
ATOM 3182 O O . ILE A 1 410 ? 35.386 45.443 21.956 1.00 15.27 410 ILE A O 1
ATOM 3187 N N . LEU A 1 411 ? 36.948 47.111 21.916 1.00 13.21 411 LEU A N 1
ATOM 3188 C CA . LEU A 1 411 ? 36.955 47.406 23.366 1.00 12.46 411 LEU A CA 1
ATOM 3189 C C . LEU A 1 411 ? 36.317 48.768 23.724 1.00 12.77 411 LEU A C 1
ATOM 3190 O O . LEU A 1 411 ? 36.368 49.714 22.935 1.00 14.10 411 LEU A O 1
ATOM 3195 N N . GLN A 1 412 ? 35.792 48.827 24.947 1.00 13.42 412 GLN A N 1
ATOM 3196 C CA . GLN A 1 412 ? 34.973 49.946 25.486 1.00 15.14 412 GLN A CA 1
ATOM 3197 C C . GLN A 1 412 ? 35.491 50.474 26.814 1.00 13.96 412 GLN A C 1
ATOM 3198 O O . GLN A 1 412 ? 34.944 51.464 27.305 1.00 15.76 412 GLN A O 1
ATOM 3209 N N . ARG A 1 413 ? 36.481 49.802 27.408 1.00 12.17 413 ARG A N 1
ATOM 3210 C CA . ARG A 1 413 ? 37.019 50.204 28.717 1.00 12.61 413 ARG A CA 1
ATOM 3211 C C . ARG A 1 413 ? 38.543 50.075 28.659 1.00 11.67 413 ARG A C 1
ATOM 3212 O O . ARG A 1 413 ? 39.078 49.326 27.844 1.00 11.98 413 ARG A O 1
ATOM 3227 N N . PRO A 1 414 ? 39.263 50.780 29.553 1.00 11.95 414 PRO A N 1
ATOM 3228 C CA . PRO A 1 414 ? 40.737 50.689 29.574 1.00 11.93 414 PRO A CA 1
ATOM 3229 C C . PRO A 1 414 ? 41.322 49.396 30.144 1.00 10.25 414 PRO A C 1
ATOM 3230 O O . PRO A 1 414 ? 40.637 48.682 30.922 1.00 11.27 414 PRO A O 1
ATOM 3234 N N . ARG A 1 415 ? 42.548 49.083 29.748 1.00 9.92 415 ARG A N 1
ATOM 3235 C CA . ARG A 1 415 ? 43.325 47.936 30.271 1.00 10.61 415 ARG A CA 1
ATOM 3236 C C . ARG A 1 415 ? 42.658 46.555 30.094 1.00 9.97 415 ARG A C 1
ATOM 3237 O O . ARG A 1 415 ? 42.727 45.722 31.000 1.00 11.65 415 ARG A O 1
ATOM 3245 N N . ARG A 1 416 ? 41.936 46.378 28.971 1.00 10.03 416 ARG A N 1
ATOM 3246 C CA . ARG A 1 416 ? 41.253 45.129 28.642 1.00 10.48 416 ARG A CA 1
ATOM 3247 C C . ARG A 1 416 ? 42.025 44.265 27.632 1.00 11.55 416 ARG A C 1
ATOM 3248 O O . ARG A 1 416 ? 41.541 43.202 27.262 1.00 14.18 416 ARG A O 1
ATOM 3256 N N . LEU A 1 417 ? 43.198 44.720 27.179 1.00 11.06 417 LEU A N 1
ATOM 3257 C CA . LEU A 1 417 ? 43.991 44.013 26.164 1.00 10.43 417 LEU A CA 1
ATOM 3258 C C . LEU A 1 417 ? 45.350 43.737 26.767 1.00 9.39 417 LEU A C 1
ATOM 3259 O O . LEU A 1 417 ? 46.070 44.673 27.099 1.00 9.85 417 LEU A O 1
ATOM 3264 N N . VAL A 1 418 ? 45.744 42.480 26.881 1.00 9.30 418 VAL A N 1
ATOM 3265 C CA . VAL A 1 418 ? 46.947 42.090 27.662 1.00 9.91 418 VAL A CA 1
ATOM 3266 C C . VAL A 1 418 ? 47.889 41.178 26.879 1.00 8.85 418 VAL A C 1
ATOM 3267 O O . VAL A 1 418 ? 47.408 40.174 26.319 1.00 9.43 418 VAL A O 1
ATOM 3271 N N . THR A 1 419 ? 49.190 41.503 26.880 1.00 9.13 419 THR A N 1
ATOM 3272 C CA . THR A 1 419 ? 50.245 40.647 26.374 1.00 9.01 419 THR A CA 1
ATOM 3273 C C . THR A 1 419 ? 51.578 41.174 26.822 1.00 8.32 419 THR A C 1
ATOM 3274 O O . THR A 1 419 ? 51.671 42.136 27.553 1.00 9.07 419 THR A O 1
ATOM 3278 N N . SER A 1 420 ? 52.646 40.518 26.337 1.00 7.92 420 SER A N 1
ATOM 3279 C CA . SER A 1 420 ? 54.035 41.001 26.430 1.00 8.23 420 SER A CA 1
ATOM 3280 C C . SER A 1 420 ? 54.259 42.101 25.383 1.00 7.89 420 SER A C 1
ATOM 3281 O O . SER A 1 420 ? 54.859 41.876 24.329 1.00 9.11 420 SER A O 1
ATOM 3284 N N . MET A 1 421 ? 53.644 43.256 25.652 1.00 8.51 421 MET A N 1
ATOM 3285 C CA . MET A 1 421 ? 53.532 44.366 24.679 1.00 9.42 421 MET A CA 1
ATOM 3286 C C . MET A 1 421 ? 54.913 44.915 24.248 1.00 9.30 421 MET A C 1
ATOM 3287 O O . MET A 1 421 ? 55.201 45.105 23.070 1.00 9.26 421 MET A O 1
ATOM 3292 N N . ALA A 1 422 ? 55.797 45.185 25.226 1.00 8.41 422 ALA A N 1
ATOM 3293 C CA . ALA A 1 422 ? 57.036 45.894 24.975 1.00 8.62 422 ALA A CA 1
ATOM 3294 C C . ALA A 1 422 ? 58.139 45.046 24.391 1.00 8.32 422 ALA A C 1
ATOM 3295 O O . ALA A 1 422 ? 59.005 45.536 23.678 1.00 10.29 422 ALA A O 1
ATOM 3297 N N . GLU A 1 423 ? 58.124 43.746 24.697 1.00 8.81 423 GLU A N 1
ATOM 3298 C CA . GLU A 1 423 ? 59.217 42.825 24.395 1.00 8.47 423 GLU A CA 1
ATOM 3299 C C . GLU A 1 423 ? 58.835 41.639 23.537 1.00 8.38 423 GLU A C 1
ATOM 3300 O O . GLU A 1 423 ? 59.734 40.887 23.074 1.00 9.25 423 GLU A O 1
ATOM 3306 N N . GLY A 1 424 ? 57.539 41.342 23.376 1.00 7.93 424 GLY A N 1
ATOM 3307 C CA . GLY A 1 424 ? 57.138 40.214 22.564 1.00 8.92 424 GLY A CA 1
ATOM 3308 C C . GLY A 1 424 ? 57.735 38.891 23.003 1.00 8.77 424 GLY A C 1
ATOM 3309 O O . GLY A 1 424 ? 58.201 38.103 22.177 1.00 9.24 424 GLY A O 1
ATOM 3310 N N . ILE A 1 425 ? 57.728 38.622 24.306 1.00 8.29 425 ILE A N 1
ATOM 3311 C CA . ILE A 1 425 ? 58.273 37.375 24.840 1.00 8.61 425 ILE A CA 1
ATOM 3312 C C . ILE A 1 425 ? 57.261 36.212 24.791 1.00 7.82 425 ILE A C 1
ATOM 3313 O O . ILE A 1 425 ? 56.173 36.254 25.457 1.00 8.69 425 ILE A O 1
ATOM 3318 N N . LEU A 1 426 ? 57.589 35.212 23.950 1.00 8.07 426 LEU A N 1
ATOM 3319 C CA . LEU A 1 426 ? 56.729 34.078 23.728 1.00 9.02 426 LEU A CA 1
ATOM 3320 C C . LEU A 1 426 ? 56.484 33.335 25.062 1.00 8.33 426 LEU A C 1
ATOM 3321 O O . LEU A 1 426 ? 57.378 33.122 25.887 1.00 9.16 426 LEU A O 1
ATOM 3326 N N . GLY A 1 427 ? 55.215 32.902 25.196 1.00 7.78 427 GLY A N 1
ATOM 3327 C CA . GLY A 1 427 ? 54.716 32.159 26.331 1.00 8.56 427 GLY A CA 1
ATOM 3328 C C . GLY A 1 427 ? 53.992 32.964 27.393 1.00 7.70 427 GLY A C 1
ATOM 3329 O O . GLY A 1 427 ? 53.317 32.375 28.268 1.00 8.84 427 GLY A O 1
ATOM 3330 N N . CYS A 1 428 ? 54.107 34.289 27.353 1.00 8.65 428 CYS A N 1
ATOM 3331 C CA . CYS A 1 428 ? 53.447 35.214 28.289 1.00 8.61 428 CYS A CA 1
ATOM 3332 C C . CYS A 1 428 ? 51.948 35.001 28.502 1.00 8.27 428 CYS A C 1
ATOM 3333 O O . CYS A 1 428 ? 51.439 35.336 29.572 1.00 9.64 428 CYS A O 1
ATOM 3336 N N . GLY A 1 429 ? 51.226 34.611 27.443 1.00 7.59 429 GLY A N 1
ATOM 3337 C CA . GLY A 1 429 ? 49.783 34.834 27.430 1.00 8.55 429 GLY A CA 1
ATOM 3338 C C . GLY A 1 429 ? 49.024 34.068 28.518 1.00 7.92 429 GLY A C 1
ATOM 3339 O O . GLY A 1 429 ? 48.243 34.668 29.269 1.00 8.86 429 GLY A O 1
ATOM 3340 N N . PHE A 1 430 ? 49.190 32.759 28.611 1.00 8.63 430 PHE A N 1
ATOM 3341 C CA . PHE A 1 430 ? 48.484 31.973 29.615 1.00 8.71 430 PHE A CA 1
ATOM 3342 C C . PHE A 1 430 ? 48.700 32.447 31.067 1.00 8.43 430 PHE A C 1
ATOM 3343 O O . PHE A 1 430 ? 47.706 32.749 31.791 1.00 8.64 430 PHE A O 1
ATOM 3351 N N . PRO A 1 431 ? 49.966 32.625 31.495 1.00 7.89 431 PRO A N 1
ATOM 3352 C CA . PRO A 1 431 ? 50.130 33.112 32.893 1.00 8.96 431 PRO A CA 1
ATOM 3353 C C . PRO A 1 431 ? 49.720 34.542 33.084 1.00 8.12 431 PRO A C 1
ATOM 3354 O O . PRO A 1 431 ? 49.250 34.845 34.190 1.00 8.76 431 PRO A O 1
ATOM 3358 N N . MET A 1 432 ? 49.908 35.443 32.125 1.00 8.21 432 MET A N 1
ATOM 3359 C CA . MET A 1 432 ? 49.375 36.829 32.287 1.00 8.25 432 MET A CA 1
ATOM 3360 C C . MET A 1 432 ? 47.845 36.764 32.429 1.00 7.75 432 MET A C 1
ATOM 3361 O O . MET A 1 432 ? 47.277 37.531 33.191 1.00 9.38 432 MET A O 1
ATOM 3366 N N . ALA A 1 433 ? 47.175 35.870 31.703 1.00 8.13 433 ALA A N 1
ATOM 3367 C CA . ALA A 1 433 ? 45.704 35.741 31.777 1.00 8.82 433 ALA A CA 1
ATOM 3368 C C . ALA A 1 433 ? 45.266 35.285 33.151 1.00 7.66 433 ALA A C 1
ATOM 3369 O O . ALA A 1 433 ? 44.312 35.802 33.716 1.00 9.75 433 ALA A O 1
ATOM 3371 N N . LEU A 1 434 ? 46.044 34.396 33.759 1.00 9.56 434 LEU A N 1
ATOM 3372 C CA . LEU A 1 434 ? 45.741 33.938 35.147 1.00 8.41 434 LEU A CA 1
ATOM 3373 C C . LEU A 1 434 ? 45.953 35.070 36.131 1.00 8.79 434 LEU A C 1
ATOM 3374 O O . LEU A 1 434 ? 45.133 35.246 37.044 1.00 9.41 434 LEU A O 1
ATOM 3379 N N . GLY A 1 435 ? 47.012 35.898 35.973 1.00 9.37 435 GLY A N 1
ATOM 3380 C CA . GLY A 1 435 ? 47.201 37.062 36.824 1.00 9.91 435 GLY A CA 1
ATOM 3381 C C . GLY A 1 435 ? 46.086 38.069 36.699 1.00 8.89 435 GLY A C 1
ATOM 3382 O O . GLY A 1 435 ? 45.616 38.600 37.719 1.00 10.03 435 GLY A O 1
ATOM 3383 N N . ALA A 1 436 ? 45.646 38.378 35.463 1.00 9.48 436 ALA A N 1
ATOM 3384 C CA . ALA A 1 436 ? 44.523 39.299 35.238 1.00 9.14 436 ALA A CA 1
ATOM 3385 C C . ALA A 1 436 ? 43.222 38.756 35.895 1.00 7.96 436 ALA A C 1
ATOM 3386 O O . ALA A 1 436 ? 42.485 39.509 36.508 1.00 10.12 436 ALA A O 1
ATOM 3388 N N . GLN A 1 437 ? 43.004 37.450 35.802 1.00 8.91 437 GLN A N 1
ATOM 3389 C CA . GLN A 1 437 ? 41.826 36.834 36.419 1.00 9.20 437 GLN A CA 1
ATOM 3390 C C . GLN A 1 437 ? 41.848 36.924 37.965 1.00 9.94 437 GLN A C 1
ATOM 3391 O O . GLN A 1 437 ? 40.822 37.198 38.603 1.00 11.56 437 GLN A O 1
ATOM 3397 N N . LEU A 1 438 ? 43.026 36.766 38.546 1.00 10.46 438 LEU A N 1
ATOM 3398 C CA . LEU A 1 438 ? 43.198 36.959 40.005 1.00 11.02 438 LEU A CA 1
ATOM 3399 C C . LEU A 1 438 ? 42.937 38.358 40.431 1.00 11.17 438 LEU A C 1
ATOM 3400 O O . LEU A 1 438 ? 42.321 38.619 41.478 1.00 12.70 438 LEU A O 1
ATOM 3405 N N . ALA A 1 439 ? 43.347 39.309 39.601 1.00 10.22 439 ALA A N 1
ATOM 3406 C CA . ALA A 1 439 ? 43.101 40.730 39.879 1.00 10.74 439 ALA A CA 1
ATOM 3407 C C . ALA A 1 439 ? 41.616 41.101 39.824 1.00 10.88 439 ALA A C 1
ATOM 3408 O O . ALA A 1 439 ? 41.174 41.980 40.568 1.00 12.94 439 ALA A O 1
ATOM 3410 N N . GLU A 1 440 ? 40.887 40.516 38.883 1.00 10.47 440 GLU A N 1
ATOM 3411 C CA . GLU A 1 440 ? 39.468 40.796 38.647 1.00 11.99 440 GLU A CA 1
ATOM 3412 C C . GLU A 1 440 ? 38.648 39.514 38.621 1.00 11.94 440 GLU A C 1
ATOM 3413 O O . GLU A 1 440 ? 38.297 39.001 37.543 1.00 11.06 440 GLU A O 1
ATOM 3419 N N . PRO A 1 441 ? 38.380 38.945 39.801 1.00 11.25 441 PRO A N 1
ATOM 3420 C CA . PRO A 1 441 ? 37.738 37.628 39.863 1.00 12.85 441 PRO A CA 1
ATOM 3421 C C . PRO A 1 441 ? 36.383 37.518 39.174 1.00 11.77 441 PRO A C 1
ATOM 3422 O O . PRO A 1 441 ? 35.990 36.429 38.744 1.00 14.44 441 PRO A O 1
ATOM 3426 N N . ASN A 1 442 ? 35.649 38.640 39.038 1.00 11.55 442 ASN A N 1
ATOM 3427 C CA . ASN A 1 442 ? 34.328 38.645 38.436 1.00 11.72 442 ASN A CA 1
ATOM 3428 C C . ASN A 1 442 ? 34.327 39.148 36.993 1.00 11.83 442 ASN A C 1
ATOM 3429 O O . ASN A 1 442 ? 33.251 39.240 36.397 1.00 15.20 442 ASN A O 1
ATOM 3434 N N . SER A 1 443 ? 35.483 39.382 36.408 1.00 11.53 443 SER A N 1
ATOM 3435 C CA . SER A 1 443 ? 35.589 39.641 34.955 1.00 11.77 443 SER A CA 1
ATOM 3436 C C . SER A 1 443 ? 35.826 38.285 34.244 1.00 11.32 443 SER A C 1
ATOM 3437 O O . SER A 1 443 ? 36.435 37.365 34.808 1.00 13.41 443 SER A O 1
ATOM 3440 N N . ARG A 1 444 ? 35.319 38.160 33.015 1.00 11.87 444 ARG A N 1
ATOM 3441 C CA . ARG A 1 444 ? 35.670 37.001 32.158 1.00 10.95 444 ARG A CA 1
ATOM 3442 C C . ARG A 1 444 ? 36.905 37.344 31.347 1.00 9.96 444 ARG A C 1
ATOM 3443 O O . ARG A 1 444 ? 37.061 38.487 30.864 1.00 11.32 444 ARG A O 1
ATOM 3451 N N . VAL A 1 445 ? 37.800 36.374 31.265 1.00 10.29 445 VAL A N 1
ATOM 3452 C CA . VAL A 1 445 ? 39.105 36.512 30.603 1.00 10.12 445 VAL A CA 1
ATOM 3453 C C . VAL A 1 445 ? 39.163 35.503 29.457 1.00 9.75 445 VAL A C 1
ATOM 3454 O O . VAL A 1 445 ? 39.029 34.284 29.701 1.00 10.96 445 VAL A O 1
ATOM 3458 N N . PHE A 1 446 ? 39.293 35.996 28.224 1.00 9.63 446 PHE A N 1
ATOM 3459 C CA . PHE A 1 446 ? 39.481 35.197 27.026 1.00 9.73 446 PHE A CA 1
ATOM 3460 C C . PHE A 1 446 ? 40.905 35.307 26.490 1.00 10.37 446 PHE A C 1
ATOM 3461 O O . PHE A 1 446 ? 41.385 36.408 26.233 1.00 11.29 446 PHE A O 1
ATOM 3469 N N . LEU A 1 447 ? 41.586 34.175 26.337 1.00 9.51 447 LEU A N 1
ATOM 3470 C CA . LEU A 1 447 ? 42.933 34.111 25.766 1.00 9.51 447 LEU A CA 1
ATOM 3471 C C . LEU A 1 447 ? 42.920 33.457 24.386 1.00 9.00 447 LEU A C 1
ATOM 3472 O O . LEU A 1 447 ? 42.383 32.376 24.234 1.00 10.51 447 LEU A O 1
ATOM 3477 N N . GLY A 1 448 ? 43.510 34.090 23.401 1.00 9.39 448 GLY A N 1
ATOM 3478 C CA . GLY A 1 448 ? 43.825 33.486 22.110 1.00 10.01 448 GLY A CA 1
ATOM 3479 C C . GLY A 1 448 ? 45.337 33.268 22.065 1.00 10.64 448 GLY A C 1
ATOM 3480 O O . GLY A 1 448 ? 46.156 34.210 22.108 1.00 10.29 448 GLY A O 1
ATOM 3481 N N . THR A 1 449 ? 45.783 32.003 22.036 1.00 9.41 449 THR A N 1
ATOM 3482 C CA . THR A 1 449 ? 47.206 31.617 22.097 1.00 10.04 449 THR A CA 1
ATOM 3483 C C . THR A 1 449 ? 47.591 30.694 20.948 1.00 8.52 449 THR A C 1
ATOM 3484 O O . THR A 1 449 ? 46.838 29.752 20.590 1.00 9.70 449 THR A O 1
ATOM 3488 N N . GLY A 1 450 ? 48.749 30.912 20.366 1.00 10.44 450 GLY A N 1
ATOM 3489 C CA . GLY A 1 450 ? 49.334 29.913 19.495 1.00 8.87 450 GLY A CA 1
ATOM 3490 C C . GLY A 1 450 ? 49.748 28.671 20.247 1.00 8.84 450 GLY A C 1
ATOM 3491 O O . GLY A 1 450 ? 49.866 28.659 21.492 1.00 9.32 450 GLY A O 1
ATOM 3492 N N . ASP A 1 451 ? 49.975 27.615 19.490 1.00 10.45 451 ASP A N 1
ATOM 3493 C CA . ASP A 1 451 ? 50.460 26.334 19.998 1.00 9.68 451 ASP A CA 1
ATOM 3494 C C . ASP A 1 451 ? 51.907 26.337 20.483 1.00 8.93 451 ASP A C 1
ATOM 3495 O O . ASP A 1 451 ? 52.211 25.811 21.564 1.00 9.65 451 ASP A O 1
ATOM 3500 N N . GLY A 1 452 ? 52.764 27.049 19.753 1.00 9.29 452 GLY A N 1
ATOM 3501 C CA . GLY A 1 452 ? 54.147 27.214 20.189 1.00 9.61 452 GLY A CA 1
ATOM 3502 C C . GLY A 1 452 ? 54.226 27.996 21.512 1.00 8.04 452 GLY A C 1
ATOM 3503 O O . GLY A 1 452 ? 55.036 27.671 22.404 1.00 9.87 452 GLY A O 1
ATOM 3504 N N . ALA A 1 453 ? 53.361 29.001 21.654 1.00 9.30 453 ALA A N 1
ATOM 3505 C CA . ALA A 1 453 ? 53.237 29.792 22.873 1.00 8.57 453 ALA A CA 1
ATOM 3506 C C . ALA A 1 453 ? 52.727 28.994 24.065 1.00 8.13 453 ALA A C 1
ATOM 3507 O O . ALA A 1 453 ? 53.285 29.085 25.170 1.00 8.36 453 ALA A O 1
ATOM 3509 N N . LEU A 1 454 ? 51.622 28.259 23.903 1.00 9.76 454 LEU A N 1
ATOM 3510 C CA . LEU A 1 454 ? 51.021 27.530 25.012 1.00 8.55 454 LEU A CA 1
ATOM 3511 C C . LEU A 1 454 ? 51.999 26.507 25.631 1.00 8.35 454 LEU A C 1
ATOM 3512 O O . LEU A 1 454 ? 51.937 26.240 26.843 1.00 9.39 454 LEU A O 1
ATOM 3517 N N . TYR A 1 455 ? 52.888 25.961 24.798 1.00 9.17 455 TYR A N 1
ATOM 3518 C CA . TYR A 1 455 ? 53.904 25.045 25.237 1.00 8.77 455 TYR A CA 1
ATOM 3519 C C . TYR A 1 455 ? 54.691 25.539 26.461 1.00 7.82 455 TYR A C 1
ATOM 3520 O O . TYR A 1 455 ? 55.154 24.708 27.216 1.00 10.59 455 TYR A O 1
ATOM 3529 N N . TYR A 1 456 ? 54.922 26.854 26.567 1.00 7.89 456 TYR A N 1
ATOM 3530 C CA . TYR A 1 456 ? 55.781 27.426 27.651 1.00 8.47 456 TYR A CA 1
ATOM 3531 C C . TYR A 1 456 ? 55.242 27.145 29.072 1.00 8.20 456 TYR A C 1
ATOM 3532 O O . TYR A 1 456 ? 55.908 26.521 29.897 1.00 9.73 456 TYR A O 1
ATOM 3541 N N . HIS A 1 457 ? 54.038 27.625 29.368 1.00 9.03 457 HIS A N 1
ATOM 3542 C CA . HIS A 1 457 ? 53.552 27.710 30.743 1.00 8.00 457 HIS A CA 1
ATOM 3543 C C . HIS A 1 457 ? 52.182 27.038 30.943 1.00 7.75 457 HIS A C 1
ATOM 3544 O O . HIS A 1 457 ? 51.473 27.351 31.933 1.00 8.73 457 HIS A O 1
ATOM 3551 N N . PHE A 1 458 ? 51.797 26.062 30.114 1.00 8.87 458 PHE A N 1
ATOM 3552 C CA . PHE A 1 458 ? 50.553 25.327 30.368 1.00 8.55 458 PHE A CA 1
ATOM 3553 C C . PHE A 1 458 ? 50.692 24.495 31.674 1.00 9.38 458 PHE A C 1
ATOM 3554 O O . PHE A 1 458 ? 49.667 24.046 32.216 1.00 9.47 458 PHE A O 1
ATOM 3562 N N . ASN A 1 459 ? 51.901 24.323 32.201 1.00 8.12 459 ASN A N 1
ATOM 3563 C CA . ASN A 1 459 ? 52.067 23.744 33.534 1.00 8.70 459 ASN A CA 1
ATOM 3564 C C . ASN A 1 459 ? 51.312 24.484 34.636 1.00 8.13 459 ASN A C 1
ATOM 3565 O O . ASN A 1 459 ? 50.959 23.903 35.659 1.00 9.32 459 ASN A O 1
ATOM 3570 N N . GLU A 1 460 ? 51.024 25.748 34.399 1.00 8.60 460 GLU A N 1
ATOM 3571 C CA . GLU A 1 460 ? 50.242 26.603 35.319 1.00 8.01 460 GLU A CA 1
ATOM 3572 C C . GLU A 1 460 ? 48.753 26.262 35.331 1.00 9.26 460 GLU A C 1
ATOM 3573 O O . GLU A 1 460 ? 47.977 26.851 36.116 1.00 9.41 460 GLU A O 1
ATOM 3579 N N . PHE A 1 461 ? 48.294 25.289 34.509 1.00 8.74 461 PHE A N 1
ATOM 3580 C CA . PHE A 1 461 ? 46.962 24.706 34.725 1.00 9.46 461 PHE A CA 1
ATOM 3581 C C . PHE A 1 461 ? 46.845 24.201 36.196 1.00 10.53 461 PHE A C 1
ATOM 3582 O O . PHE A 1 461 ? 45.695 24.175 36.691 1.00 10.94 461 PHE A O 1
ATOM 3590 N N . ARG A 1 462 ? 47.954 23.825 36.866 1.00 10.07 462 ARG A N 1
ATOM 3591 C CA . ARG A 1 462 ? 47.851 23.514 38.292 1.00 10.03 462 ARG A CA 1
ATOM 3592 C C . ARG A 1 462 ? 47.185 24.630 39.097 1.00 10.39 462 ARG A C 1
ATOM 3593 O O . ARG A 1 462 ? 46.277 24.386 39.920 1.00 10.96 462 ARG A O 1
ATOM 3601 N N . VAL A 1 463 ? 47.667 25.848 38.892 1.00 9.81 463 VAL A N 1
ATOM 3602 C CA . VAL A 1 463 ? 47.156 27.036 39.583 1.00 10.23 463 VAL A CA 1
ATOM 3603 C C . VAL A 1 463 ? 45.727 27.332 39.123 1.00 9.48 463 VAL A C 1
ATOM 3604 O O . VAL A 1 463 ? 44.830 27.562 39.946 1.00 10.60 463 VAL A O 1
ATOM 3608 N N . ALA A 1 464 ? 45.467 27.279 37.811 1.00 9.15 464 ALA A N 1
ATOM 3609 C CA . ALA A 1 464 ? 44.127 27.551 37.297 1.00 9.86 464 ALA A CA 1
ATOM 3610 C C . ALA A 1 464 ? 43.058 26.628 37.884 1.00 10.31 464 ALA A C 1
ATOM 3611 O O . ALA A 1 464 ? 41.955 27.114 38.204 1.00 11.43 464 ALA A O 1
ATOM 3613 N N . VAL A 1 465 ? 43.363 25.325 37.968 1.00 10.24 465 VAL A N 1
ATOM 3614 C CA . VAL A 1 465 ? 42.376 24.366 38.441 1.00 11.49 465 VAL A CA 1
ATOM 3615 C C . VAL A 1 465 ? 42.241 24.483 39.990 1.00 12.78 465 VAL A C 1
ATOM 3616 O O . VAL A 1 465 ? 41.139 24.476 40.520 1.00 13.78 465 VAL A O 1
ATOM 3623 N N . GLU A 1 466 ? 43.359 24.550 40.718 1.00 12.05 466 GLU A N 1
ATOM 3624 C CA . GLU A 1 466 ? 43.286 24.666 42.202 1.00 12.78 466 GLU A CA 1
ATOM 3625 C C . GLU A 1 466 ? 42.519 25.894 42.667 1.00 13.51 466 GLU A C 1
ATOM 3626 O O . GLU A 1 466 ? 41.738 25.822 43.631 1.00 15.88 466 GLU A O 1
ATOM 3632 N N . HIS A 1 467 ? 42.773 27.037 42.019 1.00 13.26 467 HIS A N 1
ATOM 3633 C CA . HIS A 1 467 ? 42.186 28.320 42.377 1.00 14.96 467 HIS A CA 1
ATOM 3634 C C . HIS A 1 467 ? 40.940 28.623 41.585 1.00 14.12 467 HIS A C 1
ATOM 3635 O O . HIS A 1 467 ? 40.372 29.693 41.794 1.00 16.19 467 HIS A O 1
ATOM 3642 N N . LYS A 1 468 ? 40.456 27.665 40.774 1.00 13.44 468 LYS A N 1
ATOM 3643 C CA . LYS A 1 468 ? 39.205 27.828 39.989 1.00 15.35 468 LYS A CA 1
ATOM 3644 C C . LYS A 1 468 ? 39.190 29.181 39.230 1.00 13.11 468 LYS A C 1
ATOM 3645 O O . LYS A 1 468 ? 38.268 29.999 39.384 1.00 14.95 468 LYS A O 1
ATOM 3656 N N . LEU A 1 469 ? 40.220 29.414 38.414 1.00 13.02 469 LEU A N 1
ATOM 3657 C CA . LEU A 1 469 ? 40.412 30.599 37.593 1.00 11.77 469 LEU A CA 1
ATOM 3658 C C . LEU A 1 469 ? 39.854 30.305 36.194 1.00 11.14 469 LEU A C 1
ATOM 3659 O O . LEU A 1 469 ? 40.534 29.653 35.419 1.00 12.14 469 LEU A O 1
ATOM 3664 N N . PRO A 1 470 ? 38.583 30.732 35.899 1.00 11.43 470 PRO A N 1
ATOM 3665 C CA . PRO A 1 470 ? 37.857 30.244 34.719 1.00 12.07 470 PRO A CA 1
ATOM 3666 C C . PRO A 1 470 ? 38.208 30.950 33.392 1.00 10.17 470 PRO A C 1
ATOM 3667 O O . PRO A 1 470 ? 37.343 31.393 32.625 1.00 11.23 470 PRO A O 1
ATOM 3671 N N . VAL A 1 471 ? 39.519 31.056 33.138 1.00 11.21 471 VAL A N 1
ATOM 3672 C CA . VAL A 1 471 ? 40.033 31.671 31.887 1.00 10.35 471 VAL A CA 1
ATOM 3673 C C . VAL A 1 471 ? 39.572 30.763 30.745 1.00 10.30 471 VAL A C 1
ATOM 3674 O O . VAL A 1 471 ? 39.706 29.523 30.829 1.00 9.95 471 VAL A O 1
ATOM 3678 N N . ILE A 1 472 ? 39.034 31.360 29.686 1.00 10.81 472 ILE A N 1
ATOM 3679 C CA . ILE A 1 472 ? 38.686 30.650 28.475 1.00 11.14 472 ILE A CA 1
ATOM 3680 C C . ILE A 1 472 ? 39.777 30.771 27.421 1.00 10.83 472 ILE A C 1
ATOM 3681 O O . ILE A 1 472 ? 39.952 31.814 26.832 1.00 12.02 472 ILE A O 1
ATOM 3686 N N . THR A 1 473 ? 40.531 29.677 27.183 1.00 10.87 473 THR A N 1
ATOM 3687 C CA . THR A 1 473 ? 41.714 29.674 26.269 1.00 11.54 473 THR A CA 1
ATOM 3688 C C . THR A 1 473 ? 41.341 28.996 24.964 1.00 10.08 473 THR A C 1
ATOM 3689 O O . THR A 1 473 ? 40.885 27.839 24.970 1.00 12.01 473 THR A O 1
ATOM 3693 N N . MET A 1 474 ? 41.527 29.712 23.861 1.00 10.19 474 MET A N 1
ATOM 3694 C CA . MET A 1 474 ? 41.515 29.178 22.494 1.00 10.57 474 MET A CA 1
ATOM 3695 C C . MET A 1 474 ? 42.997 28.880 22.109 1.00 9.99 474 MET A C 1
ATOM 3696 O O . MET A 1 474 ? 43.777 29.816 22.050 1.00 10.44 474 MET A O 1
ATOM 3701 N N . VAL A 1 475 ? 43.329 27.613 21.839 1.00 10.24 475 VAL A N 1
ATOM 3702 C CA . VAL A 1 475 ? 44.692 27.301 21.310 1.00 9.82 475 VAL A CA 1
ATOM 3703 C C . VAL A 1 475 ? 44.577 27.056 19.782 1.00 9.03 475 VAL A C 1
ATOM 3704 O O . VAL A 1 475 ? 43.831 26.167 19.341 1.00 11.06 475 VAL A O 1
ATOM 3708 N N . PHE A 1 476 ? 45.208 27.955 19.046 1.00 9.89 476 PHE A N 1
ATOM 3709 C CA . PHE A 1 476 ? 45.191 27.970 17.580 1.00 9.93 476 PHE A CA 1
ATOM 3710 C C . PHE A 1 476 ? 46.292 26.999 17.126 1.00 9.97 476 PHE A C 1
ATOM 3711 O O . PHE A 1 476 ? 47.505 27.252 17.342 1.00 11.15 476 PHE A O 1
ATOM 3719 N N . THR A 1 477 ? 45.884 25.883 16.502 1.00 11.31 477 THR A N 1
ATOM 3720 C CA . THR A 1 477 ? 46.880 24.845 16.161 1.00 11.60 477 THR A CA 1
ATOM 3721 C C . THR A 1 477 ? 47.266 24.816 14.656 1.00 10.64 477 THR A C 1
ATOM 3722 O O . THR A 1 477 ? 46.374 24.729 13.764 1.00 12.06 477 THR A O 1
ATOM 3726 N N . ASN A 1 478 ? 48.565 24.886 14.387 1.00 11.51 478 ASN A N 1
ATOM 3727 C CA . ASN A 1 478 ? 49.082 24.825 13.020 1.00 12.25 478 ASN A CA 1
ATOM 3728 C C . ASN A 1 478 ? 50.368 24.001 12.968 1.00 11.34 478 ASN A C 1
ATOM 3729 O O . ASN A 1 478 ? 51.079 23.994 11.932 1.00 13.77 478 ASN A O 1
ATOM 3734 N N . GLU A 1 479 ? 50.745 23.338 14.084 1.00 10.77 479 GLU A N 1
ATOM 3735 C CA . GLU A 1 479 ? 51.971 22.529 14.185 1.00 11.85 479 GLU A CA 1
ATOM 3736 C C . GLU A 1 479 ? 53.270 23.258 13.808 1.00 11.84 479 GLU A C 1
ATOM 3737 O O . GLU A 1 479 ? 54.228 22.721 13.239 1.00 13.47 479 GLU A O 1
ATOM 3743 N N . SER A 1 480 ? 53.260 24.549 14.111 1.00 10.95 480 SER A N 1
ATOM 3744 C CA . SER A 1 480 ? 54.324 25.416 13.663 1.00 11.09 480 SER A CA 1
ATOM 3745 C C . SER A 1 480 ? 54.412 26.688 14.468 1.00 10.78 480 SER A C 1
ATOM 3746 O O . SER A 1 480 ? 53.457 27.219 15.021 1.00 10.39 480 SER A O 1
ATOM 3751 N N . TYR A 1 481 ? 55.606 27.277 14.428 1.00 10.05 481 TYR A N 1
ATOM 3752 C CA . TYR A 1 481 ? 55.840 28.686 14.732 1.00 9.72 481 TYR A CA 1
ATOM 3753 C C . TYR A 1 481 ? 55.459 29.395 13.418 1.00 10.16 481 TYR A C 1
ATOM 3754 O O . TYR A 1 481 ? 56.348 29.607 12.557 1.00 11.24 481 TYR A O 1
ATOM 3763 N N . GLY A 1 482 ? 54.173 29.686 13.218 1.00 10.18 482 GLY A N 1
ATOM 3764 C CA . GLY A 1 482 ? 53.638 30.031 11.894 1.00 9.88 482 GLY A CA 1
ATOM 3765 C C . GLY A 1 482 ? 54.197 31.326 11.345 1.00 10.41 482 GLY A C 1
ATOM 3766 O O . GLY A 1 482 ? 54.479 31.461 10.140 1.00 11.09 482 GLY A O 1
ATOM 3767 N N . ALA A 1 483 ? 54.400 32.297 12.211 1.00 9.77 483 ALA A N 1
ATOM 3768 C CA . ALA A 1 483 ? 54.991 33.574 11.748 1.00 10.35 483 ALA A CA 1
ATOM 3769 C C . ALA A 1 483 ? 56.358 33.277 11.072 1.00 9.23 483 ALA A C 1
ATOM 3770 O O . ALA A 1 483 ? 56.654 33.802 9.991 1.00 10.97 483 ALA A O 1
ATOM 3772 N N . ASN A 1 484 ? 57.179 32.432 11.691 1.00 9.67 484 ASN A N 1
ATOM 3773 C CA . ASN A 1 484 ? 58.545 32.149 11.199 1.00 10.17 484 ASN A CA 1
ATOM 3774 C C . ASN A 1 484 ? 58.472 31.234 9.966 1.00 8.72 484 ASN A C 1
ATOM 3775 O O . ASN A 1 484 ? 59.253 31.390 9.022 1.00 11.08 484 ASN A O 1
ATOM 3780 N N . TRP A 1 485 ? 57.545 30.290 9.950 1.00 10.61 485 TRP A N 1
ATOM 3781 C CA . TRP A 1 485 ? 57.323 29.432 8.762 1.00 11.22 485 TRP A CA 1
ATOM 3782 C C . TRP A 1 485 ? 57.118 30.328 7.539 1.00 10.94 485 TRP A C 1
ATOM 3783 O O . TRP A 1 485 ? 57.703 30.134 6.463 1.00 11.88 485 TRP A O 1
ATOM 3794 N N . THR A 1 486 ? 56.177 31.266 7.698 1.00 11.67 486 THR A N 1
ATOM 3795 C CA . THR A 1 486 ? 55.723 32.143 6.609 1.00 12.62 486 THR A CA 1
ATOM 3796 C C . THR A 1 486 ? 56.858 33.099 6.180 1.00 12.57 486 THR A C 1
ATOM 3797 O O . THR A 1 486 ? 57.216 33.233 5.004 1.00 12.74 486 THR A O 1
ATOM 3801 N N . LEU A 1 487 ? 57.432 33.764 7.155 1.00 12.32 487 LEU A N 1
ATOM 3802 C CA . LEU A 1 487 ? 58.514 34.727 6.890 1.00 12.48 487 LEU A CA 1
ATOM 3803 C C . LEU A 1 487 ? 59.717 34.061 6.221 1.00 11.94 487 LEU A C 1
ATOM 3804 O O . LEU A 1 487 ? 60.230 34.560 5.231 1.00 12.32 487 LEU A O 1
ATOM 3809 N N . MET A 1 488 ? 60.164 32.905 6.731 1.00 12.01 488 MET A N 1
ATOM 3810 C CA . MET A 1 488 ? 61.351 32.196 6.172 1.00 12.08 488 MET A CA 1
ATOM 3811 C C . MET A 1 488 ? 61.098 31.680 4.746 1.00 11.74 488 MET A C 1
ATOM 3812 O O . MET A 1 488 ? 62.006 31.696 3.882 1.00 14.63 488 MET A O 1
ATOM 3817 N N . ASN A 1 489 ? 59.879 31.217 4.455 1.00 12.72 489 ASN A N 1
ATOM 3818 C CA . ASN A 1 489 ? 59.541 30.826 3.064 1.00 14.31 489 ASN A CA 1
ATOM 3819 C C . ASN A 1 489 ? 59.684 32.009 2.108 1.00 16.29 489 ASN A C 1
ATOM 3820 O O . ASN A 1 489 ? 60.268 31.870 1.038 1.00 17.13 489 ASN A O 1
ATOM 3825 N N . HIS A 1 490 ? 59.253 33.206 2.539 1.00 17.99 490 HIS A N 1
ATOM 3826 C CA . HIS A 1 490 ? 59.410 34.455 1.761 1.00 19.13 490 HIS A CA 1
ATOM 3827 C C . HIS A 1 490 ? 60.895 34.780 1.608 1.00 18.01 490 HIS A C 1
ATOM 3828 O O . HIS A 1 490 ? 61.377 35.102 0.524 1.00 21.45 490 HIS A O 1
ATOM 3835 N N . GLN A 1 491 ? 61.648 34.660 2.693 1.00 18.11 491 GLN A N 1
ATOM 3836 C CA . GLN A 1 491 ? 62.993 35.194 2.790 1.00 17.29 491 GLN A CA 1
ATOM 3837 C C . GLN A 1 491 ? 64.033 34.327 2.081 1.00 17.70 491 GLN A C 1
ATOM 3838 O O . GLN A 1 491 ? 64.909 34.874 1.392 1.00 20.76 491 GLN A O 1
ATOM 3844 N N . PHE A 1 492 ? 63.925 32.992 2.221 1.00 17.02 492 PHE A N 1
ATOM 3845 C CA . PHE A 1 492 ? 64.895 32.002 1.727 1.00 16.40 492 PHE A CA 1
ATOM 3846 C C . PHE A 1 492 ? 64.334 30.966 0.733 1.00 17.67 492 PHE A C 1
ATOM 3847 O O . PHE A 1 492 ? 65.093 30.186 0.156 1.00 18.23 492 PHE A O 1
ATOM 3855 N N . GLY A 1 493 ? 63.017 30.896 0.632 1.00 17.40 493 GLY A N 1
ATOM 3856 C CA . GLY A 1 493 ? 62.366 29.806 -0.121 1.00 17.02 493 GLY A CA 1
ATOM 3857 C C . GLY A 1 493 ? 62.280 28.493 0.634 1.00 17.25 493 GLY A C 1
ATOM 3858 O O . GLY A 1 493 ? 61.944 27.464 0.036 1.00 19.08 493 GLY A O 1
ATOM 3859 N N . GLN A 1 494 ? 62.587 28.482 1.940 1.00 16.34 494 GLN A N 1
ATOM 3860 C CA . GLN A 1 494 ? 62.522 27.292 2.764 1.00 16.07 494 GLN A CA 1
ATOM 3861 C C . GLN A 1 494 ? 62.497 27.720 4.221 1.00 15.38 494 GLN A C 1
ATOM 3862 O O . GLN A 1 494 ? 63.187 28.620 4.620 1.00 16.19 494 GLN A O 1
ATOM 3868 N N . ASN A 1 495 ? 61.669 27.084 5.000 1.00 15.52 495 ASN A N 1
ATOM 3869 C CA . ASN A 1 495 ? 61.619 27.266 6.463 1.00 14.97 495 ASN A CA 1
ATOM 3870 C C . ASN A 1 495 ? 62.528 26.237 7.126 1.00 14.62 495 ASN A C 1
ATOM 3871 O O . ASN A 1 495 ? 62.728 25.114 6.600 1.00 15.40 495 ASN A O 1
ATOM 3876 N N . ASN A 1 496 ? 63.075 26.588 8.285 1.00 13.24 496 ASN A N 1
ATOM 3877 C CA . ASN A 1 496 ? 63.848 25.653 9.100 1.00 13.11 496 ASN A CA 1
ATOM 3878 C C . ASN A 1 496 ? 63.637 26.019 10.550 1.00 12.20 496 ASN A C 1
ATOM 3879 O O . ASN A 1 496 ? 63.489 27.224 10.863 1.00 11.97 496 ASN A O 1
ATOM 3888 N N . TRP A 1 497 ? 63.535 24.988 11.402 1.00 11.08 497 TRP A N 1
ATOM 3889 C CA . TRP A 1 497 ? 63.341 25.156 12.878 1.00 10.02 497 TRP A CA 1
ATOM 3890 C C . TRP A 1 497 ? 61.920 25.580 13.270 1.00 9.40 497 TRP A C 1
ATOM 3891 O O . TRP A 1 497 ? 61.723 25.962 14.423 1.00 11.92 497 TRP A O 1
ATOM 3902 N N . THR A 1 498 ? 60.958 25.527 12.352 1.00 10.35 498 THR A N 1
ATOM 3903 C CA . THR A 1 498 ? 59.611 26.120 12.590 1.00 10.48 498 THR A CA 1
ATOM 3904 C C . THR A 1 498 ? 58.546 25.088 12.949 1.00 11.97 498 THR A C 1
ATOM 3905 O O . THR A 1 498 ? 57.538 25.446 13.495 1.00 12.35 498 THR A O 1
ATOM 3909 N N . GLU A 1 499 ? 58.762 23.802 12.652 1.00 11.71 499 GLU A N 1
ATOM 3910 C CA . GLU A 1 499 ? 57.704 22.786 12.747 1.00 12.55 499 GLU A CA 1
ATOM 3911 C C . GLU A 1 499 ? 57.896 21.926 14.002 1.00 13.33 499 GLU A C 1
ATOM 3912 O O . GLU A 1 499 ? 58.989 21.575 14.400 1.00 14.11 499 GLU A O 1
ATOM 3923 N N . PHE A 1 500 ? 56.779 21.480 14.575 1.00 11.41 500 PHE A N 1
ATOM 3924 C CA . PHE A 1 500 ? 56.792 20.572 15.737 1.00 12.94 500 PHE A CA 1
ATOM 3925 C C . PHE A 1 500 ? 55.457 19.843 15.871 1.00 13.93 500 PHE A C 1
ATOM 3926 O O . PHE A 1 500 ? 54.442 20.256 15.279 1.00 15.27 500 PHE A O 1
ATOM 3934 N N . MET A 1 501 ? 55.484 18.765 16.664 1.00 14.96 501 MET A N 1
ATOM 3935 C CA . MET A 1 501 ? 54.289 17.953 17.051 1.00 16.21 501 MET A CA 1
ATOM 3936 C C . MET A 1 501 ? 53.582 18.636 18.232 1.00 13.34 501 MET A C 1
ATOM 3937 O O . MET A 1 501 ? 54.211 19.065 19.214 1.00 13.21 501 MET A O 1
ATOM 3946 N N . ASN A 1 502 ? 52.263 18.694 18.184 1.00 13.88 502 ASN A N 1
ATOM 3947 C CA . ASN A 1 502 ? 51.473 19.019 19.344 1.00 13.07 502 ASN A CA 1
ATOM 3948 C C . ASN A 1 502 ? 51.084 17.754 20.129 1.00 11.96 502 ASN A C 1
ATOM 3949 O O . ASN A 1 502 ? 50.960 16.652 19.555 1.00 13.51 502 ASN A O 1
ATOM 3954 N N . PRO A 1 503 ? 50.860 17.914 21.461 1.00 11.96 503 PRO A N 1
ATOM 3955 C CA . PRO A 1 503 ? 50.191 16.852 22.185 1.00 12.31 503 PRO A CA 1
ATOM 3956 C C . PRO A 1 503 ? 48.704 16.861 21.766 1.00 12.24 503 PRO A C 1
ATOM 3957 O O . PRO A 1 503 ? 48.263 17.789 21.073 1.00 13.11 503 PRO A O 1
ATOM 3961 N N . ASP A 1 504 ? 47.970 15.895 22.273 1.00 13.36 504 ASP A N 1
ATOM 3962 C CA . ASP A 1 504 ? 46.512 15.936 22.325 1.00 12.77 504 ASP A CA 1
ATOM 3963 C C . ASP A 1 504 ? 46.113 16.987 23.357 1.00 12.24 504 ASP A C 1
ATOM 3964 O O . ASP A 1 504 ? 46.091 16.687 24.549 1.00 12.13 504 ASP A O 1
ATOM 3969 N N . TRP A 1 505 ? 45.880 18.253 22.946 1.00 12.03 505 TRP A N 1
ATOM 3970 C CA . TRP A 1 505 ? 45.650 19.348 23.894 1.00 12.84 505 TRP A CA 1
ATOM 3971 C C . TRP A 1 505 ? 44.381 19.109 24.711 1.00 11.90 505 TRP A C 1
ATOM 3972 O O . TRP A 1 505 ? 44.313 19.494 25.904 1.00 13.30 505 TRP A O 1
ATOM 3983 N N . VAL A 1 506 ? 43.349 18.528 24.098 1.00 12.10 506 VAL A N 1
ATOM 3984 C CA . VAL A 1 506 ? 42.146 18.185 24.869 1.00 13.12 506 VAL A CA 1
ATOM 3985 C C . VAL A 1 506 ? 42.494 17.170 25.980 1.00 12.81 506 VAL A C 1
ATOM 3986 O O . VAL A 1 506 ? 42.049 17.322 27.132 1.00 14.01 506 VAL A O 1
ATOM 3990 N N . GLY A 1 507 ? 43.316 16.169 25.651 1.00 11.92 507 GLY A N 1
ATOM 3991 C CA . GLY A 1 507 ? 43.834 15.265 26.620 1.00 12.13 507 GLY A CA 1
ATOM 3992 C C . GLY A 1 507 ? 44.659 15.918 27.727 1.00 10.85 507 GLY A C 1
ATOM 3993 O O . GLY A 1 507 ? 44.545 15.512 28.904 1.00 12.08 507 GLY A O 1
ATOM 3994 N N . ILE A 1 508 ? 45.485 16.902 27.388 1.00 11.37 508 ILE A N 1
ATOM 3995 C CA . ILE A 1 508 ? 46.217 17.661 28.428 1.00 12.12 508 ILE A CA 1
ATOM 3996 C C . ILE A 1 508 ? 45.247 18.343 29.407 1.00 10.81 508 ILE A C 1
ATOM 3997 O O . ILE A 1 508 ? 45.387 18.230 30.632 1.00 10.77 508 ILE A O 1
ATOM 4002 N N . ALA A 1 509 ? 44.247 19.053 28.878 1.00 11.91 509 ALA A N 1
ATOM 4003 C CA . ALA A 1 509 ? 43.260 19.754 29.708 1.00 12.25 509 ALA A CA 1
ATOM 4004 C C . ALA A 1 509 ? 42.533 18.780 30.635 1.00 13.14 509 ALA A C 1
ATOM 4005 O O . ALA A 1 509 ? 42.398 19.000 31.846 1.00 13.36 509 ALA A O 1
ATOM 4007 N N . LYS A 1 510 ? 42.126 17.656 30.091 1.00 12.81 510 LYS A N 1
ATOM 4008 C CA . LYS A 1 510 ? 41.382 16.642 30.893 1.00 14.04 510 LYS A CA 1
ATOM 4009 C C . LYS A 1 510 ? 42.272 16.019 31.979 1.00 13.72 510 LYS A C 1
ATOM 4010 O O . LYS A 1 510 ? 41.819 15.758 33.107 1.00 12.68 510 LYS A O 1
ATOM 4016 N N . ALA A 1 511 ? 43.554 15.821 31.674 1.00 12.78 511 ALA A N 1
ATOM 4017 C CA . ALA A 1 511 ? 44.527 15.286 32.663 1.00 11.80 511 ALA A CA 1
ATOM 4018 C C . ALA A 1 511 ? 44.738 16.248 33.861 1.00 11.47 511 ALA A C 1
ATOM 4019 O O . ALA A 1 511 ? 45.052 15.742 34.977 1.00 11.79 511 ALA A O 1
ATOM 4021 N N . PHE A 1 512 ? 44.470 17.556 33.657 1.00 10.99 512 PHE A N 1
ATOM 4022 C CA . PHE A 1 512 ? 44.534 18.503 34.766 1.00 11.97 512 PHE A CA 1
ATOM 4023 C C . PHE A 1 512 ? 43.162 18.707 35.464 1.00 12.54 512 PHE A C 1
ATOM 4024 O O . PHE A 1 512 ? 43.081 19.339 36.533 1.00 13.59 512 PHE A O 1
ATOM 4032 N N . GLY A 1 513 ? 42.078 18.178 34.890 1.00 12.64 513 GLY A N 1
ATOM 4033 C CA . GLY A 1 513 ? 40.754 18.509 35.389 1.00 13.25 513 GLY A CA 1
ATOM 4034 C C . GLY A 1 513 ? 40.132 19.815 34.865 1.00 11.97 513 GLY A C 1
ATOM 4035 O O . GLY A 1 513 ? 39.120 20.291 35.407 1.00 14.17 513 GLY A O 1
ATOM 4036 N N . ALA A 1 514 ? 40.686 20.381 33.793 1.00 12.22 514 ALA A N 1
ATOM 4037 C CA . ALA A 1 514 ? 40.133 21.542 33.089 1.00 11.54 514 ALA A CA 1
ATOM 4038 C C . ALA A 1 514 ? 39.094 21.073 32.044 1.00 10.75 514 ALA A C 1
ATOM 4039 O O . ALA A 1 514 ? 39.150 19.878 31.635 1.00 12.94 514 ALA A O 1
ATOM 4041 N N . TYR A 1 515 ? 38.231 22.004 31.590 1.00 10.97 515 TYR A N 1
ATOM 4042 C CA . TYR A 1 515 ? 37.317 21.700 30.478 1.00 11.11 515 TYR A CA 1
ATOM 4043 C C . TYR A 1 515 ? 38.166 21.656 29.177 1.00 10.78 515 TYR A C 1
ATOM 4044 O O . TYR A 1 515 ? 38.939 22.577 28.943 1.00 11.81 515 TYR A O 1
ATOM 4053 N N . GLY A 1 516 ? 37.965 20.634 28.321 1.00 10.62 516 GLY A N 1
ATOM 4054 C CA . GLY A 1 516 ? 38.597 20.568 27.005 1.00 11.08 516 GLY A CA 1
ATOM 4055 C C . GLY A 1 516 ? 37.637 20.242 25.884 1.00 10.71 516 GLY A C 1
ATOM 4056 O O . GLY A 1 516 ? 36.826 19.330 26.033 1.00 13.73 516 GLY A O 1
ATOM 4057 N N . GLU A 1 517 ? 37.862 20.810 24.692 1.00 11.32 517 GLU A N 1
ATOM 4058 C CA . GLU A 1 517 ? 37.064 20.502 23.499 1.00 11.09 517 GLU A CA 1
ATOM 4059 C C . GLU A 1 517 ? 37.837 20.895 22.245 1.00 12.03 517 GLU A C 1
ATOM 4060 O O . GLU A 1 517 ? 38.494 21.936 22.242 1.00 13.69 517 GLU A O 1
ATOM 4066 N N . SER A 1 518 ? 37.790 20.060 21.190 1.00 13.09 518 SER A N 1
ATOM 4067 C CA . SER A 1 518 ? 38.313 20.409 19.866 1.00 12.87 518 SER A CA 1
ATOM 4068 C C . SER A 1 518 ? 37.168 20.646 18.905 1.00 12.62 518 SER A C 1
ATOM 4069 O O . SER A 1 518 ? 36.194 19.889 18.851 1.00 14.35 518 SER A O 1
ATOM 4072 N N . VAL A 1 519 ? 37.301 21.665 18.061 1.00 12.53 519 VAL A N 1
ATOM 4073 C CA . VAL A 1 519 ? 36.381 21.925 16.962 1.00 13.23 519 VAL A CA 1
ATOM 4074 C C . VAL A 1 519 ? 36.911 21.492 15.600 1.00 14.56 519 VAL A C 1
ATOM 4075 O O . VAL A 1 519 ? 36.351 21.862 14.554 1.00 15.70 519 VAL A O 1
ATOM 4079 N N . ARG A 1 520 ? 37.955 20.663 15.591 1.00 14.50 520 ARG A N 1
ATOM 4080 C CA . ARG A 1 520 ? 38.507 20.125 14.327 1.00 17.38 520 ARG A CA 1
ATOM 4081 C C . ARG A 1 520 ? 37.464 19.464 13.418 1.00 18.86 520 ARG A C 1
ATOM 4082 O O . ARG A 1 520 ? 37.503 19.626 12.212 1.00 21.22 520 ARG A O 1
ATOM 4090 N N . GLU A 1 521 ? 36.554 18.733 14.007 1.00 19.07 521 GLU A N 1
ATOM 4091 C CA . GLU A 1 521 ? 35.578 17.974 13.201 1.00 20.09 521 GLU A CA 1
ATOM 4092 C C . GLU A 1 521 ? 34.241 18.666 13.080 1.00 20.90 521 GLU A C 1
ATOM 4093 O O . GLU A 1 521 ? 33.414 18.253 12.258 1.00 24.71 521 GLU A O 1
ATOM 4099 N N . THR A 1 522 ? 33.996 19.681 13.900 1.00 18.87 522 THR A N 1
ATOM 4100 C CA . THR A 1 522 ? 32.694 20.383 13.965 1.00 18.73 522 THR A CA 1
ATOM 4101 C C . THR A 1 522 ? 32.653 21.808 13.490 1.00 18.14 522 THR A C 1
ATOM 4102 O O . THR A 1 522 ? 31.594 22.245 13.045 1.00 19.70 522 THR A O 1
ATOM 4106 N N . GLY A 1 523 ? 33.761 22.569 13.591 1.00 16.88 523 GLY A N 1
ATOM 4107 C CA . GLY A 1 523 ? 33.747 24.015 13.417 1.00 16.51 523 GLY A CA 1
ATOM 4108 C C . GLY A 1 523 ? 32.914 24.814 14.416 1.00 15.80 523 GLY A C 1
ATOM 4109 O O . GLY A 1 523 ? 32.655 26.030 14.212 1.00 17.37 523 GLY A O 1
ATOM 4110 N N . ASP A 1 524 ? 32.481 24.165 15.508 1.00 15.45 524 ASP A N 1
ATOM 4111 C CA . ASP A 1 524 ? 31.477 24.730 16.412 1.00 15.50 524 ASP A CA 1
ATOM 4112 C C . ASP A 1 524 ? 32.138 25.584 17.509 1.00 15.12 524 ASP A C 1
ATOM 4113 O O . ASP A 1 524 ? 32.028 25.307 18.717 1.00 14.56 524 ASP A O 1
ATOM 4118 N N . ILE A 1 525 ? 32.777 26.659 17.067 1.00 15.23 525 ILE A N 1
ATOM 4119 C CA . ILE A 1 525 ? 33.378 27.623 18.004 1.00 14.34 525 ILE A CA 1
ATOM 4120 C C . ILE A 1 525 ? 32.343 28.241 18.949 1.00 13.65 525 ILE A C 1
ATOM 4121 O O . ILE A 1 525 ? 32.552 28.355 20.181 1.00 14.09 525 ILE A O 1
ATOM 4126 N N . ALA A 1 526 ? 31.191 28.607 18.403 1.00 14.09 526 ALA A N 1
ATOM 4127 C CA . ALA A 1 526 ? 30.100 29.166 19.238 1.00 14.09 526 ALA A CA 1
ATOM 4128 C C . ALA A 1 526 ? 29.681 28.237 20.402 1.00 13.77 526 ALA A C 1
ATOM 4129 O O . ALA A 1 526 ? 29.554 28.640 21.568 1.00 14.55 526 ALA A O 1
ATOM 4131 N N . GLY A 1 527 ? 29.403 26.993 20.067 1.00 13.80 527 GLY A N 1
ATOM 4132 C CA . GLY A 1 527 ? 29.041 25.985 21.063 1.00 13.82 527 GLY A CA 1
ATOM 4133 C C . GLY A 1 527 ? 30.134 25.673 22.053 1.00 12.36 527 GLY A C 1
ATOM 4134 O O . GLY A 1 527 ? 29.863 25.503 23.265 1.00 12.93 527 GLY A O 1
ATOM 4135 N N . ALA A 1 528 ? 31.380 25.631 21.597 1.00 12.80 528 ALA A N 1
ATOM 4136 C CA . ALA A 1 528 ? 32.512 25.376 22.498 1.00 12.35 528 ALA A CA 1
ATOM 4137 C C . ALA A 1 528 ? 32.645 26.495 23.535 1.00 12.76 528 ALA A C 1
ATOM 4138 O O . ALA A 1 528 ? 32.898 26.231 24.706 1.00 12.52 528 ALA A O 1
ATOM 4140 N N . LEU A 1 529 ? 32.466 27.746 23.103 1.00 11.93 529 LEU A N 1
ATOM 4141 C CA . LEU A 1 529 ? 32.564 28.886 24.029 1.00 12.31 529 LEU A CA 1
ATOM 4142 C C . LEU A 1 529 ? 31.428 28.774 25.060 1.00 12.36 529 LEU A C 1
ATOM 4143 O O . LEU A 1 529 ? 31.646 29.009 26.258 1.00 13.73 529 LEU A O 1
ATOM 4148 N N . GLN A 1 530 ? 30.195 28.418 24.634 1.00 12.18 530 GLN A N 1
ATOM 4149 C CA . GLN A 1 530 ? 29.080 28.234 25.572 1.00 13.56 530 GLN A CA 1
ATOM 4150 C C . GLN A 1 530 ? 29.348 27.162 26.622 1.00 12.96 530 GLN A C 1
ATOM 4151 O O . GLN A 1 530 ? 29.078 27.347 27.826 1.00 13.78 530 GLN A O 1
ATOM 4157 N N . ARG A 1 531 ? 29.843 26.032 26.143 1.00 11.46 531 ARG A N 1
ATOM 4158 C CA . ARG A 1 531 ? 30.132 24.905 27.036 1.00 11.87 531 ARG A CA 1
ATOM 4159 C C . ARG A 1 531 ? 31.298 25.230 27.974 1.00 11.86 531 ARG A C 1
ATOM 4160 O O . ARG A 1 531 ? 31.274 24.868 29.167 1.00 12.47 531 ARG A O 1
ATOM 4168 N N . ALA A 1 532 ? 32.313 25.937 27.466 1.00 12.48 532 ALA A N 1
ATOM 4169 C CA . ALA A 1 532 ? 33.456 26.335 28.281 1.00 12.28 532 ALA A CA 1
ATOM 4170 C C . ALA A 1 532 ? 32.996 27.270 29.401 1.00 12.24 532 ALA A C 1
ATOM 4171 O O . ALA A 1 532 ? 33.376 27.096 30.582 1.00 13.96 532 ALA A O 1
ATOM 4173 N N . ILE A 1 533 ? 32.194 28.262 29.055 1.00 11.95 533 ILE A N 1
ATOM 4174 C CA . ILE A 1 533 ? 31.657 29.202 30.051 1.00 13.14 533 ILE A CA 1
ATOM 4175 C C . ILE A 1 533 ? 30.781 28.503 31.098 1.00 11.95 533 ILE A C 1
ATOM 4176 O O . ILE A 1 533 ? 30.943 28.716 32.315 1.00 13.24 533 ILE A O 1
ATOM 4181 N N . ASP A 1 534 ? 29.905 27.595 30.659 1.00 13.02 534 ASP A N 1
ATOM 4182 C CA . ASP A 1 534 ? 29.055 26.813 31.540 1.00 12.89 534 ASP A CA 1
ATOM 4183 C C . ASP A 1 534 ? 29.830 25.953 32.524 1.00 13.63 534 ASP A C 1
ATOM 4184 O O . ASP A 1 534 ? 29.354 25.679 33.639 1.00 13.07 534 ASP A O 1
ATOM 4189 N N . SER A 1 535 ? 31.006 25.486 32.133 1.00 12.96 535 SER A N 1
ATOM 4190 C CA . SER A 1 535 ? 31.793 24.597 33.007 1.00 12.74 535 SER A CA 1
ATOM 4191 C C . SER A 1 535 ? 32.208 25.208 34.314 1.00 12.12 535 SER A C 1
ATOM 4192 O O . SER A 1 535 ? 32.375 24.457 35.299 1.00 13.59 535 SER A O 1
ATOM 4195 N N . GLY A 1 536 ? 32.359 26.537 34.361 1.00 12.70 536 GLY A N 1
ATOM 4196 C CA . GLY A 1 536 ? 32.888 27.156 35.538 1.00 13.92 536 GLY A CA 1
ATOM 4197 C C . GLY A 1 536 ? 34.358 26.880 35.838 1.00 13.36 536 GLY A C 1
ATOM 4198 O O . GLY A 1 536 ? 34.874 27.284 36.911 1.00 15.32 536 GLY A O 1
ATOM 4199 N N . LYS A 1 537 ? 35.030 26.182 34.934 1.00 12.72 537 LYS A N 1
ATOM 4200 C CA . LYS A 1 537 ? 36.444 25.821 35.082 1.00 14.42 537 LYS A CA 1
ATOM 4201 C C . LYS A 1 537 ? 37.352 26.573 34.113 1.00 12.54 537 LYS A C 1
ATOM 4202 O O . LYS A 1 537 ? 36.867 27.100 33.123 1.00 12.02 537 LYS A O 1
ATOM 4208 N N . PRO A 1 538 ? 38.702 26.561 34.347 1.00 11.63 538 PRO A N 1
ATOM 4209 C CA . PRO A 1 538 ? 39.568 26.914 33.245 1.00 11.63 538 PRO A CA 1
ATOM 4210 C C . PRO A 1 538 ? 39.241 25.969 32.057 1.00 10.09 538 PRO A C 1
ATOM 4211 O O . PRO A 1 538 ? 39.021 24.782 32.261 1.00 10.81 538 PRO A O 1
ATOM 4215 N N . ALA A 1 539 ? 39.283 26.505 30.847 1.00 10.75 539 ALA A N 1
ATOM 4216 C CA . ALA A 1 539 ? 38.855 25.797 29.632 1.00 10.66 539 ALA A CA 1
ATOM 4217 C C . ALA A 1 539 ? 39.889 25.927 28.508 1.00 10.39 539 ALA A C 1
ATOM 4218 O O . ALA A 1 539 ? 40.564 26.969 28.422 1.00 11.46 539 ALA A O 1
ATOM 4220 N N . LEU A 1 540 ? 40.019 24.847 27.709 1.00 10.76 540 LEU A N 1
ATOM 4221 C CA . LEU A 1 540 ? 40.887 24.845 26.541 1.00 11.70 540 LEU A CA 1
ATOM 4222 C C . LEU A 1 540 ? 40.108 24.370 25.331 1.00 10.81 540 LEU A C 1
ATOM 4223 O O . LEU A 1 540 ? 39.577 23.236 25.314 1.00 12.19 540 LEU A O 1
ATOM 4228 N N . ILE A 1 541 ? 40.003 25.243 24.325 1.00 10.63 541 ILE A N 1
ATOM 4229 C CA . ILE A 1 541 ? 39.296 24.983 23.042 1.00 10.72 541 ILE A CA 1
ATOM 4230 C C . ILE A 1 541 ? 40.343 24.937 21.906 1.00 10.73 541 ILE A C 1
ATOM 4231 O O . ILE A 1 541 ? 40.999 25.930 21.626 1.00 10.66 541 ILE A O 1
ATOM 4236 N N . GLU A 1 542 ? 40.537 23.743 21.311 1.00 11.43 542 GLU A N 1
ATOM 4237 C CA . GLU A 1 542 ? 41.493 23.570 20.221 1.00 13.07 542 GLU A CA 1
ATOM 4238 C C . GLU A 1 542 ? 40.801 23.937 18.903 1.00 11.25 542 GLU A C 1
ATOM 4239 O O . GLU A 1 542 ? 39.769 23.334 18.502 1.00 14.26 542 GLU A O 1
ATOM 4245 N N . ILE A 1 543 ? 41.453 24.890 18.218 1.00 12.24 543 ILE A N 1
ATOM 4246 C CA . ILE A 1 543 ? 40.950 25.420 16.942 1.00 13.32 543 ILE A CA 1
ATOM 4247 C C . ILE A 1 543 ? 42.033 25.327 15.883 1.00 12.28 543 ILE A C 1
ATOM 4248 O O . ILE A 1 543 ? 42.966 26.126 15.911 1.00 11.78 543 ILE A O 1
ATOM 4253 N N . PRO A 1 544 ? 41.952 24.371 14.934 1.00 12.22 544 PRO A N 1
ATOM 4254 C CA . PRO A 1 544 ? 42.980 24.366 13.853 1.00 13.19 544 PRO A CA 1
ATOM 4255 C C . PRO A 1 544 ? 42.912 25.632 12.966 1.00 12.10 544 PRO A C 1
ATOM 4256 O O . PRO A 1 544 ? 41.821 26.127 12.608 1.00 13.63 544 PRO A O 1
ATOM 4260 N N . VAL A 1 545 ? 44.066 26.200 12.640 1.00 11.72 545 VAL A N 1
ATOM 4261 C CA . VAL A 1 545 ? 44.243 27.382 11.809 1.00 12.36 545 VAL A CA 1
ATOM 4262 C C . VAL A 1 545 ? 45.344 27.090 10.727 1.00 11.05 545 VAL A C 1
ATOM 4263 O O . VAL A 1 545 ? 46.057 26.077 10.760 1.00 11.93 545 VAL A O 1
ATOM 4267 N N . SER A 1 546 ? 45.474 28.010 9.760 1.00 12.75 546 SER A N 1
ATOM 4268 C CA . SER A 1 546 ? 46.513 27.915 8.762 1.00 12.52 546 SER A CA 1
ATOM 4269 C C . SER A 1 546 ? 47.878 28.294 9.323 1.00 11.66 546 SER A C 1
ATOM 4270 O O . SER A 1 546 ? 47.962 28.954 10.393 1.00 12.20 546 SER A O 1
ATOM 4273 N N . LYS A 1 547 ? 48.960 27.923 8.613 1.00 12.07 547 LYS A N 1
ATOM 4274 C CA . LYS A 1 547 ? 50.305 28.386 8.965 1.00 12.76 547 LYS A CA 1
ATOM 4275 C C . LYS A 1 547 ? 50.579 29.845 8.655 1.00 12.17 547 LYS A C 1
ATOM 4276 O O . LYS A 1 547 ? 51.540 30.421 9.184 1.00 12.37 547 LYS A O 1
ATOM 4282 N N . THR A 1 548 ? 49.768 30.478 7.779 1.00 11.72 548 THR A N 1
ATOM 4283 C CA . THR A 1 548 ? 50.046 31.795 7.216 1.00 12.09 548 THR A CA 1
ATOM 4284 C C . THR A 1 548 ? 49.171 32.931 7.704 1.00 11.71 548 THR A C 1
ATOM 4285 O O . THR A 1 548 ? 49.609 34.056 7.622 1.00 12.51 548 THR A O 1
ATOM 4289 N N . GLN A 1 549 ? 47.960 32.685 8.214 1.00 11.77 549 GLN A N 1
ATOM 4290 C CA . GLN A 1 549 ? 47.056 33.802 8.574 1.00 12.22 549 GLN A CA 1
ATOM 4291 C C . GLN A 1 549 ? 47.657 34.655 9.694 1.00 11.38 549 GLN A C 1
ATOM 4292 O O . GLN A 1 549 ? 48.036 34.124 10.728 1.00 12.73 549 GLN A O 1
ATOM 4298 N N . GLY A 1 550 ? 47.622 35.985 9.534 1.00 11.86 550 GLY A N 1
ATOM 4299 C CA . GLY A 1 550 ? 47.931 36.907 10.603 1.00 11.42 550 GLY A CA 1
ATOM 4300 C C . GLY A 1 550 ? 49.185 37.753 10.307 1.00 11.65 550 GLY A C 1
ATOM 4301 O O . GLY A 1 550 ? 49.382 38.267 9.178 1.00 11.50 550 GLY A O 1
ATOM 4302 N N . LEU A 1 551 ? 49.984 37.970 11.347 1.00 10.58 551 LEU A N 1
ATOM 4303 C CA . LEU A 1 551 ? 51.117 38.888 11.375 1.00 10.74 551 LEU A CA 1
ATOM 4304 C C . LEU A 1 551 ? 51.951 38.847 10.073 1.00 11.80 551 LEU A C 1
ATOM 4305 O O . LEU A 1 551 ? 52.256 39.894 9.519 1.00 11.85 551 LEU A O 1
ATOM 4310 N N . ALA A 1 552 ? 52.357 37.662 9.614 1.00 12.05 552 ALA A N 1
ATOM 4311 C CA . ALA A 1 552 ? 53.306 37.558 8.484 1.00 12.57 552 ALA A CA 1
ATOM 4312 C C . ALA A 1 552 ? 52.671 37.724 7.122 1.00 13.86 552 ALA A C 1
ATOM 4313 O O . ALA A 1 552 ? 53.432 37.793 6.122 1.00 15.33 552 ALA A O 1
ATOM 4315 N N . SER A 1 553 ? 51.329 37.832 7.035 1.00 14.48 553 SER A N 1
ATOM 4316 C CA . SER A 1 553 ? 50.619 37.839 5.740 1.00 13.88 553 SER A CA 1
ATOM 4317 C C . SER A 1 553 ? 49.590 38.941 5.503 1.00 14.31 553 SER A C 1
ATOM 4318 O O . SER A 1 553 ? 49.437 39.398 4.375 1.00 16.72 553 SER A O 1
ATOM 4321 N N . ASP A 1 554 ? 48.888 39.348 6.537 1.00 13.02 554 ASP A N 1
ATOM 4322 C CA . ASP A 1 554 ? 47.610 40.066 6.333 1.00 13.19 554 ASP A CA 1
ATOM 4323 C C . ASP A 1 554 ? 47.910 41.558 6.103 1.00 13.30 554 ASP A C 1
ATOM 4324 O O . ASP A 1 554 ? 48.710 42.168 6.836 1.00 13.92 554 ASP A O 1
ATOM 4329 N N . PRO A 1 555 ? 47.322 42.192 5.070 1.00 14.17 555 PRO A N 1
ATOM 4330 C CA . PRO A 1 555 ? 47.568 43.616 4.754 1.00 15.26 555 PRO A CA 1
ATOM 4331 C C . PRO A 1 555 ? 46.777 44.628 5.619 1.00 14.45 555 PRO A C 1
ATOM 4332 O O . PRO A 1 555 ? 45.580 44.851 5.381 1.00 16.92 555 PRO A O 1
ATOM 4336 N N . VAL A 1 556 ? 47.427 45.217 6.629 1.00 14.02 556 VAL A N 1
ATOM 4337 C CA . VAL A 1 556 ? 46.793 46.184 7.540 1.00 13.18 556 VAL A CA 1
ATOM 4338 C C . VAL A 1 556 ? 47.394 47.585 7.387 1.00 12.87 556 VAL A C 1
ATOM 4339 O O . VAL A 1 556 ? 47.138 48.466 8.222 1.00 13.70 556 VAL A O 1
ATOM 4343 N N . GLY A 1 557 ? 48.114 47.842 6.289 1.00 13.30 557 GLY A N 1
ATOM 4344 C CA . GLY A 1 557 ? 48.669 49.182 6.065 1.00 13.66 557 GLY A CA 1
ATOM 4345 C C . GLY A 1 557 ? 49.999 49.446 6.774 1.00 14.15 557 GLY A C 1
ATOM 4346 O O . GLY A 1 557 ? 50.419 50.592 6.902 1.00 14.73 557 GLY A O 1
ATOM 4347 N N . GLY A 1 558 ? 50.653 48.411 7.275 1.00 14.21 558 GLY A N 1
ATOM 4348 C CA . GLY A 1 558 ? 51.953 48.593 7.919 1.00 13.64 558 GLY A CA 1
ATOM 4349 C C . GLY A 1 558 ? 53.074 48.978 6.988 1.00 14.02 558 GLY A C 1
ATOM 4350 O O . GLY A 1 558 ? 53.026 48.697 5.775 1.00 15.22 558 GLY A O 1
ATOM 4351 N N . VAL A 1 559 ? 54.096 49.603 7.570 1.00 13.95 559 VAL A N 1
ATOM 4352 C CA . VAL A 1 559 ? 55.356 49.961 6.896 1.00 15.17 559 VAL A CA 1
ATOM 4353 C C . VAL A 1 559 ? 56.582 49.270 7.454 1.00 14.35 559 VAL A C 1
ATOM 4354 O O . VAL A 1 559 ? 57.646 49.364 6.835 1.00 15.23 559 VAL A O 1
ATOM 4358 N N . GLY A 1 560 ? 56.465 48.638 8.624 1.00 14.33 560 GLY A N 1
ATOM 4359 C CA . GLY A 1 560 ? 57.561 48.003 9.322 1.00 13.31 560 GLY A CA 1
ATOM 4360 C C . GLY A 1 560 ? 57.067 46.934 10.291 1.00 13.62 560 GLY A C 1
ATOM 4361 O O . GLY A 1 560 ? 55.939 46.475 10.184 1.00 15.80 560 GLY A O 1
ATOM 4362 N N . PRO A 1 561 ? 57.908 46.527 11.255 1.00 13.81 561 PRO A N 1
ATOM 4363 C CA . PRO A 1 561 ? 59.361 46.836 11.355 1.00 12.77 561 PRO A CA 1
ATOM 4364 C C . PRO A 1 561 ? 60.153 46.087 10.276 1.00 14.23 561 PRO A C 1
ATOM 4365 O O . PRO A 1 561 ? 59.590 45.359 9.454 1.00 15.90 561 PRO A O 1
ATOM 4369 N N . ASN A 1 562 ? 61.459 46.254 10.283 1.00 14.47 562 ASN A N 1
ATOM 4370 C CA . ASN A 1 562 ? 62.346 45.646 9.298 1.00 14.69 562 ASN A CA 1
ATOM 4371 C C . ASN A 1 562 ? 62.908 44.296 9.785 1.00 15.23 562 ASN A C 1
ATOM 4372 O O . ASN A 1 562 ? 64.092 44.127 10.091 1.00 16.48 562 ASN A O 1
ATOM 4377 N N . LEU A 1 563 ? 62.000 43.357 9.890 1.00 14.38 563 LEU A N 1
ATOM 4378 C CA . LEU A 1 563 ? 62.282 41.964 10.381 1.00 15.07 563 LEU A CA 1
ATOM 4379 C C . LEU A 1 563 ? 63.171 41.203 9.401 1.00 15.58 563 LEU A C 1
ATOM 4380 O O . LEU A 1 563 ? 64.005 40.391 9.835 1.00 16.89 563 LEU A O 1
ATOM 4385 N N . LEU A 1 564 ? 62.956 41.406 8.097 1.00 15.33 564 LEU A N 1
ATOM 4386 C CA . LEU A 1 564 ? 63.648 40.632 7.042 1.00 15.95 564 LEU A CA 1
ATOM 4387 C C . LEU A 1 564 ? 64.694 41.508 6.384 1.00 15.74 564 LEU A C 1
ATOM 4388 O O . LEU A 1 564 ? 64.676 41.804 5.187 1.00 15.61 564 LEU A O 1
ATOM 4393 N N . LEU A 1 565 ? 65.613 41.966 7.222 1.00 17.28 565 LEU A N 1
ATOM 4394 C CA . LEU A 1 565 ? 66.645 42.905 6.798 1.00 18.35 565 LEU A CA 1
ATOM 4395 C C . LEU A 1 565 ? 67.532 42.323 5.698 1.00 16.53 565 LEU A C 1
ATOM 4396 O O . LEU A 1 565 ? 67.709 41.110 5.566 1.00 18.50 565 LEU A O 1
ATOM 4401 N N . LYS A 1 566 ? 68.045 43.208 4.863 1.00 18.59 566 LYS A N 1
ATOM 4402 C CA . LYS A 1 566 ? 68.938 42.837 3.785 1.00 19.61 566 LYS A CA 1
ATOM 4403 C C . LYS A 1 566 ? 70.378 43.166 4.221 1.00 19.70 566 LYS A C 1
ATOM 4404 O O . LYS A 1 566 ? 70.727 44.280 4.628 1.00 22.35 566 LYS A O 1
ATOM 4410 N N . GLY A 1 567 ? 71.231 42.195 4.116 1.00 18.88 567 GLY A N 1
ATOM 4411 C CA . GLY A 1 567 ? 72.635 42.410 4.511 1.00 18.39 567 GLY A CA 1
ATOM 4412 C C . GLY A 1 567 ? 73.342 43.309 3.517 1.00 18.40 567 GLY A C 1
ATOM 4413 O O . GLY A 1 567 ? 72.963 43.404 2.346 1.00 20.34 567 GLY A O 1
ATOM 4414 N N . ARG A 1 568 ? 74.390 43.947 4.008 1.00 16.18 568 ARG A N 1
ATOM 4415 C CA . ARG A 1 568 ? 75.306 44.781 3.241 1.00 16.31 568 ARG A CA 1
ATOM 4416 C C . ARG A 1 568 ? 76.643 44.034 3.095 1.00 14.98 568 ARG A C 1
ATOM 4417 O O . ARG A 1 568 ? 77.029 43.262 3.976 1.00 13.23 568 ARG A O 1
ATOM 4425 N N . GLU A 1 569 ? 77.357 44.294 1.999 1.00 15.88 569 GLU A N 1
ATOM 4426 C CA . GLU A 1 569 ? 78.743 43.813 1.873 1.00 16.68 569 GLU A CA 1
ATOM 4427 C C . GLU A 1 569 ? 79.677 44.756 2.609 1.00 16.17 569 GLU A C 1
ATOM 4428 O O . GLU A 1 569 ? 79.650 45.982 2.370 1.00 17.70 569 GLU A O 1
ATOM 4434 N N . ILE A 1 570 ? 80.446 44.186 3.548 1.00 15.33 570 ILE A N 1
ATOM 4435 C CA . ILE A 1 570 ? 81.328 44.961 4.436 1.00 16.27 570 ILE A CA 1
ATOM 4436 C C . ILE A 1 570 ? 82.772 44.848 3.963 1.00 17.33 570 ILE A C 1
ATOM 4437 O O . ILE A 1 570 ? 83.235 43.745 3.658 1.00 16.43 570 ILE A O 1
ATOM 4442 N N . PRO A 1 571 ? 83.522 45.982 3.954 1.00 18.98 571 PRO A N 1
ATOM 4443 C CA . PRO A 1 571 ? 84.929 45.912 3.589 1.00 18.60 571 PRO A CA 1
ATOM 4444 C C . PRO A 1 571 ? 85.761 45.199 4.641 1.00 18.25 571 PRO A C 1
ATOM 4445 O O . PRO A 1 571 ? 85.504 45.350 5.813 1.00 18.55 571 PRO A O 1
ATOM 4449 N N . VAL A 1 572 ? 86.763 44.458 4.216 1.00 17.32 572 VAL A N 1
ATOM 4450 C CA . VAL A 1 572 ? 87.761 43.948 5.129 1.00 18.33 572 VAL A CA 1
ATOM 4451 C C A VAL A 1 572 ? 88.567 45.135 5.745 0.60 17.40 572 VAL A C 1
ATOM 4452 C C B VAL A 1 572 ? 88.809 44.957 5.562 0.40 17.91 572 VAL A C 1
ATOM 4453 O O A VAL A 1 572 ? 88.469 46.315 5.332 0.60 16.45 572 VAL A O 1
ATOM 4454 O O B VAL A 1 572 ? 89.274 45.729 4.718 0.40 17.46 572 VAL A O 1
ATOM 4458 N N . ASP A 1 573 ? 89.282 44.821 6.811 1.00 17.43 573 ASP A N 1
ATOM 4459 C CA . ASP A 1 573 ? 90.230 45.749 7.447 1.00 18.80 573 ASP A CA 1
ATOM 4460 C C . ASP A 1 573 ? 91.602 45.478 6.740 1.00 20.24 573 ASP A C 1
ATOM 4461 O O . ASP A 1 573 ? 92.205 44.435 6.962 1.00 24.24 573 ASP A O 1
ATOM 4470 N N . THR A 1 574 ? 92.139 46.415 5.985 1.00 23.69 574 THR A N 1
ATOM 4471 C CA . THR A 1 574 ? 93.516 46.274 5.433 1.00 24.30 574 THR A CA 1
ATOM 4472 C C . THR A 1 574 ? 94.597 47.123 6.137 1.00 24.40 574 THR A C 1
ATOM 4473 O O . THR A 1 574 ? 95.636 47.443 5.519 1.00 26.13 574 THR A O 1
ATOM 4477 N N . GLY A 1 575 ? 94.359 47.572 7.368 1.00 22.53 575 GLY A N 1
ATOM 4478 C CA . GLY A 1 575 ? 95.361 48.299 8.127 1.00 22.60 575 GLY A CA 1
ATOM 4479 C C . GLY A 1 575 ? 96.654 47.578 8.451 1.00 22.70 575 GLY A C 1
ATOM 4480 O O . GLY A 1 575 ? 97.635 48.235 8.820 1.00 22.88 575 GLY A O 1
ATOM 4481 N N . GLY A 1 576 ? 96.671 46.250 8.368 1.00 20.02 576 GLY A N 1
ATOM 4482 C CA . GLY A 1 576 ? 97.895 45.467 8.623 1.00 19.17 576 GLY A CA 1
ATOM 4483 C C . GLY A 1 576 ? 97.804 44.448 9.760 1.00 17.39 576 GLY A C 1
ATOM 4484 O O . GLY A 1 576 ? 98.541 43.443 9.756 1.00 19.20 576 GLY A O 1
ATOM 4485 N N . SER A 1 577 ? 96.917 44.643 10.711 1.00 15.24 577 SER A N 1
ATOM 4486 C CA . SER A 1 577 ? 96.738 43.700 11.822 1.00 14.98 577 SER A CA 1
ATOM 4487 C C . SER A 1 577 ? 96.110 42.421 11.280 1.00 13.24 577 SER A C 1
ATOM 4488 O O . SER A 1 577 ? 95.337 42.443 10.315 1.00 15.30 577 SER A O 1
ATOM 4491 N N . MET A 1 578 ? 96.422 41.308 11.936 1.00 11.37 578 MET A N 1
ATOM 4492 C CA . MET A 1 578 ? 96.014 39.951 11.550 1.00 11.75 578 MET A CA 1
ATOM 4493 C C . MET A 1 578 ? 94.788 39.435 12.296 1.00 9.98 578 MET A C 1
ATOM 4494 O O . MET A 1 578 ? 94.408 39.919 13.357 1.00 11.17 578 MET A O 1
ATOM 4499 N N . TYR A 1 579 ? 94.149 38.382 11.770 1.00 10.23 579 TYR A N 1
ATOM 4500 C CA . TYR A 1 579 ? 93.195 37.583 12.526 1.00 9.87 579 TYR A CA 1
ATOM 4501 C C . TYR A 1 579 ? 93.949 36.658 13.531 1.00 9.47 579 TYR A C 1
ATOM 4502 O O . TYR A 1 579 ? 95.076 36.240 13.263 1.00 10.08 579 TYR A O 1
ATOM 4511 N N . PRO A 1 580 ? 93.291 36.207 14.623 1.00 10.09 580 PRO A N 1
ATOM 4512 C CA . PRO A 1 580 ? 93.857 35.115 15.425 1.00 9.67 580 PRO A CA 1
ATOM 4513 C C . PRO A 1 580 ? 94.107 33.891 14.545 1.00 9.51 580 PRO A C 1
ATOM 4514 O O . PRO A 1 580 ? 93.286 33.588 13.665 1.00 10.46 580 PRO A O 1
ATOM 4518 N N . GLY A 1 581 ? 95.241 33.232 14.783 1.00 9.74 581 GLY A N 1
ATOM 4519 C CA . GLY A 1 581 ? 95.648 32.078 14.014 1.00 10.60 581 GLY A CA 1
ATOM 4520 C C . GLY A 1 581 ? 96.225 32.370 12.624 1.00 9.83 581 GLY A C 1
ATOM 4521 O O . GLY A 1 581 ? 96.807 31.484 12.015 1.00 10.19 581 GLY A O 1
ATOM 4522 N N . GLU A 1 582 ? 96.114 33.604 12.140 1.00 9.87 582 GLU A N 1
ATOM 4523 C CA . GLU A 1 582 ? 96.631 33.932 10.799 1.00 10.03 582 GLU A CA 1
ATOM 4524 C C . GLU A 1 582 ? 98.146 33.738 10.723 1.00 9.99 582 GLU A C 1
ATOM 4525 O O . GLU A 1 582 ? 98.691 33.542 9.627 1.00 11.11 582 GLU A O 1
ATOM 4531 N N . ASN A 1 583 ? 98.831 33.821 11.858 1.00 10.06 583 ASN A N 1
ATOM 4532 C CA . ASN A 1 583 ? 100.288 33.574 11.880 1.00 10.71 583 ASN A CA 1
ATOM 4533 C C . ASN A 1 583 ? 100.673 32.323 11.101 1.00 10.67 583 ASN A C 1
ATOM 4534 O O . ASN A 1 583 ? 101.707 32.320 10.408 1.00 12.56 583 ASN A O 1
ATOM 4539 N N . LEU A 1 584 ? 99.874 31.260 11.222 1.00 10.55 584 LEU A N 1
ATOM 4540 C CA . LEU A 1 584 ? 100.206 29.984 10.593 1.00 11.09 584 LEU A CA 1
ATOM 4541 C C . LEU A 1 584 ? 100.165 30.090 9.060 1.00 10.33 584 LEU A C 1
ATOM 4542 O O . LEU A 1 584 ? 100.861 29.319 8.393 1.00 13.63 584 LEU A O 1
ATOM 4547 N N . LEU A 1 585 ? 99.360 31.003 8.516 1.00 11.31 585 LEU A N 1
ATOM 4548 C CA . LEU A 1 585 ? 99.181 31.186 7.076 1.00 12.04 585 LEU A CA 1
ATOM 4549 C C . LEU A 1 585 ? 100.344 31.879 6.389 1.00 12.16 585 LEU A C 1
ATOM 4550 O O . LEU A 1 585 ? 100.395 31.877 5.143 1.00 14.14 585 LEU A O 1
ATOM 4555 N N . HIS A 1 586 ? 101.270 32.455 7.176 1.00 13.10 586 HIS A N 1
ATOM 4556 C CA . HIS A 1 586 ? 102.451 33.136 6.665 1.00 13.86 586 HIS A CA 1
ATOM 4557 C C . HIS A 1 586 ? 103.719 32.298 6.688 1.00 15.44 586 HIS A C 1
ATOM 4558 O O . HIS A 1 586 ? 104.743 32.765 6.188 1.00 17.67 586 HIS A O 1
ATOM 4565 N N . LEU A 1 587 ? 103.656 31.090 7.244 1.00 15.51 587 LEU A N 1
ATOM 4566 C CA . LEU A 1 587 ? 104.814 30.215 7.370 1.00 15.30 587 LEU A CA 1
ATOM 4567 C C . LEU A 1 587 ? 105.147 29.587 6.035 1.00 17.92 587 LEU A C 1
ATOM 4568 O O . LEU A 1 587 ? 104.301 29.028 5.343 1.00 17.26 587 LEU A O 1
ATOM 4573 N N . LYS A 1 588 ? 106.406 29.656 5.665 1.00 21.67 588 LYS A N 1
ATOM 4574 C CA . LYS A 1 588 ? 106.743 29.012 4.404 1.00 24.79 588 LYS A CA 1
ATOM 4575 C C . LYS A 1 588 ? 107.476 27.678 4.601 1.00 27.65 588 LYS A C 1
ATOM 4576 O O . LYS A 1 588 ? 108.192 27.178 3.737 1.00 31.22 588 LYS A O 1
ATOM 4582 N N . ALA B 1 2 ? 86.456 34.255 -0.298 1.00 14.88 2 ALA B N 1
ATOM 4583 C CA . ALA B 1 2 ? 85.072 34.074 -0.809 1.00 14.73 2 ALA B CA 1
ATOM 4584 C C . ALA B 1 2 ? 84.181 34.973 0.001 1.00 14.65 2 ALA B C 1
ATOM 4585 O O . ALA B 1 2 ? 84.329 35.038 1.236 1.00 15.16 2 ALA B O 1
ATOM 4587 N N . ILE B 1 3 ? 83.251 35.638 -0.647 1.00 15.90 3 ILE B N 1
ATOM 4588 C CA . ILE B 1 3 ? 82.215 36.379 0.083 1.00 16.58 3 ILE B CA 1
ATOM 4589 C C . ILE B 1 3 ? 81.259 35.459 0.806 1.00 17.23 3 ILE B C 1
ATOM 4590 O O . ILE B 1 3 ? 80.645 34.616 0.163 1.00 18.87 3 ILE B O 1
ATOM 4595 N N . LYS B 1 4 ? 81.084 35.659 2.109 1.00 14.29 4 LYS B N 1
ATOM 4596 C CA . LYS B 1 4 ? 80.246 34.802 2.955 1.00 15.38 4 LYS B CA 1
ATOM 4597 C C . LYS B 1 4 ? 79.361 35.647 3.892 1.00 12.47 4 LYS B C 1
ATOM 4598 O O . LYS B 1 4 ? 79.806 36.710 4.342 1.00 12.57 4 LYS B O 1
ATOM 4604 N N . ARG B 1 5 ? 78.120 35.186 4.161 1.00 12.80 5 ARG B N 1
ATOM 4605 C CA . ARG B 1 5 ? 77.286 35.771 5.207 1.00 13.15 5 ARG B CA 1
ATOM 4606 C C . ARG B 1 5 ? 77.857 35.521 6.583 1.00 11.19 5 ARG B C 1
ATOM 4607 O O . ARG B 1 5 ? 78.406 34.448 6.840 1.00 12.94 5 ARG B O 1
ATOM 4615 N N . GLY B 1 6 ? 77.633 36.446 7.503 1.00 11.27 6 GLY B N 1
ATOM 4616 C CA . GLY B 1 6 ? 77.946 36.252 8.896 1.00 12.01 6 GLY B CA 1
ATOM 4617 C C . GLY B 1 6 ? 77.384 34.940 9.445 1.00 11.16 6 GLY B C 1
ATOM 4618 O O . GLY B 1 6 ? 78.082 34.234 10.216 1.00 11.77 6 GLY B O 1
ATOM 4619 N N . ALA B 1 7 ? 76.141 34.605 9.079 1.00 10.37 7 ALA B N 1
ATOM 4620 C CA . ALA B 1 7 ? 75.485 33.388 9.536 1.00 10.08 7 ALA B CA 1
ATOM 4621 C C . ALA B 1 7 ? 76.306 32.149 9.113 1.00 10.91 7 ALA B C 1
ATOM 4622 O O . ALA B 1 7 ? 76.428 31.206 9.896 1.00 10.41 7 ALA B O 1
ATOM 4624 N N . ASP B 1 8 ? 76.805 32.116 7.870 1.00 10.34 8 ASP B N 1
ATOM 4625 C CA . ASP B 1 8 ? 77.617 31.021 7.393 1.00 11.50 8 ASP B CA 1
ATOM 4626 C C . ASP B 1 8 ? 78.926 30.896 8.137 1.00 10.95 8 ASP B C 1
ATOM 4627 O O . ASP B 1 8 ? 79.373 29.791 8.433 1.00 10.91 8 ASP B O 1
ATOM 4632 N N . LEU B 1 9 ? 79.540 32.022 8.453 1.00 11.86 9 LEU B N 1
ATOM 4633 C CA . LEU B 1 9 ? 80.795 32.078 9.217 1.00 11.71 9 LEU B CA 1
ATOM 4634 C C . LEU B 1 9 ? 80.616 31.582 10.668 1.00 11.07 9 LEU B C 1
ATOM 4635 O O . LEU B 1 9 ? 81.471 30.873 11.162 1.00 10.72 9 LEU B O 1
ATOM 4640 N N . ILE B 1 10 ? 79.480 31.880 11.294 1.00 10.93 10 ILE B N 1
ATOM 4641 C CA . ILE B 1 10 ? 79.135 31.342 12.620 1.00 11.18 10 ILE B CA 1
ATOM 4642 C C . ILE B 1 10 ? 79.130 29.804 12.595 1.00 10.02 10 ILE B C 1
ATOM 4643 O O . ILE B 1 10 ? 79.706 29.157 13.467 1.00 10.99 10 ILE B O 1
ATOM 4648 N N . VAL B 1 11 ? 78.405 29.248 11.625 1.00 11.36 11 VAL B N 1
ATOM 4649 C CA . VAL B 1 11 ? 78.336 27.779 11.511 1.00 11.43 11 VAL B CA 1
ATOM 4650 C C . VAL B 1 11 ? 79.692 27.136 11.258 1.00 10.83 11 VAL B C 1
ATOM 4651 O O . VAL B 1 11 ? 80.047 26.130 11.906 1.00 10.99 11 VAL B O 1
ATOM 4655 N N . GLU B 1 12 ? 80.481 27.746 10.354 1.00 11.34 12 GLU B N 1
ATOM 4656 C CA . GLU B 1 12 ? 81.814 27.267 10.073 1.00 10.84 12 GLU B CA 1
ATOM 4657 C C . GLU B 1 12 ? 82.692 27.229 11.375 1.00 11.05 12 GLU B C 1
ATOM 4658 O O . GLU B 1 12 ? 83.440 26.234 11.634 1.00 10.74 12 GLU B O 1
ATOM 4664 N N . ALA B 1 13 ? 82.641 28.319 12.150 1.00 10.16 13 ALA B N 1
ATOM 4665 C CA . ALA B 1 13 ? 83.378 28.414 13.426 1.00 10.55 13 ALA B CA 1
ATOM 4666 C C . ALA B 1 13 ? 82.927 27.329 14.427 1.00 11.00 13 ALA B C 1
ATOM 4667 O O . ALA B 1 13 ? 83.769 26.668 15.042 1.00 11.25 13 ALA B O 1
ATOM 4669 N N . LEU B 1 14 ? 81.628 27.125 14.596 1.00 9.93 14 LEU B N 1
ATOM 4670 C CA . LEU B 1 14 ? 81.136 26.100 15.503 1.00 10.60 14 LEU B CA 1
ATOM 4671 C C . LEU B 1 14 ? 81.644 24.717 15.075 1.00 10.56 14 LEU B C 1
ATOM 4672 O O . LEU B 1 14 ? 82.048 23.906 15.935 1.00 11.02 14 LEU B O 1
ATOM 4677 N N . GLU B 1 15 ? 81.574 24.401 13.781 1.00 10.75 15 GLU B N 1
ATOM 4678 C CA . GLU B 1 15 ? 82.110 23.148 13.290 1.00 11.76 15 GLU B CA 1
ATOM 4679 C C . GLU B 1 15 ? 83.632 23.034 13.557 1.00 9.87 15 GLU B C 1
ATOM 4680 O O . GLU B 1 15 ? 84.111 21.949 13.985 1.00 12.07 15 GLU B O 1
ATOM 4686 N N . GLU B 1 16 ? 84.376 24.121 13.335 1.00 10.95 16 GLU B N 1
ATOM 4687 C CA . GLU B 1 16 ? 85.819 24.083 13.521 1.00 11.72 16 GLU B CA 1
ATOM 4688 C C . GLU B 1 16 ? 86.219 23.689 14.952 1.00 10.79 16 GLU B C 1
ATOM 4689 O O . GLU B 1 16 ? 87.262 23.037 15.153 1.00 12.49 16 GLU B O 1
ATOM 4695 N N . TYR B 1 17 ? 85.469 24.153 15.937 1.00 10.04 17 TYR B N 1
ATOM 4696 C CA . TYR B 1 17 ? 85.809 23.946 17.348 1.00 10.36 17 TYR B CA 1
ATOM 4697 C C . TYR B 1 17 ? 85.118 22.712 17.975 1.00 10.12 17 TYR B C 1
ATOM 4698 O O . TYR B 1 17 ? 85.173 22.486 19.189 1.00 11.94 17 TYR B O 1
ATOM 4707 N N . GLY B 1 18 ? 84.540 21.881 17.128 1.00 10.14 18 GLY B N 1
ATOM 4708 C CA . GLY B 1 18 ? 84.100 20.540 17.523 1.00 10.57 18 GLY B CA 1
ATOM 4709 C C . GLY B 1 18 ? 82.675 20.370 17.973 1.00 10.40 18 GLY B C 1
ATOM 4710 O O . GLY B 1 18 ? 82.326 19.351 18.589 1.00 12.79 18 GLY B O 1
ATOM 4711 N N . THR B 1 19 ? 81.814 21.313 17.602 1.00 10.24 19 THR B N 1
ATOM 4712 C CA . THR B 1 19 ? 80.410 21.202 17.904 1.00 10.29 19 THR B CA 1
ATOM 4713 C C . THR B 1 19 ? 79.827 19.993 17.223 1.00 11.20 19 THR B C 1
ATOM 4714 O O . THR B 1 19 ? 80.076 19.773 16.036 1.00 12.12 19 THR B O 1
ATOM 4718 N N . GLU B 1 20 ? 79.060 19.203 17.997 1.00 11.16 20 GLU B N 1
ATOM 4719 C CA . GLU B 1 20 ? 78.346 17.981 17.546 1.00 11.24 20 GLU B CA 1
ATOM 4720 C C . GLU B 1 20 ? 76.841 18.140 17.523 1.00 9.21 20 GLU B C 1
ATOM 4721 O O . GLU B 1 20 ? 76.153 17.433 16.763 1.00 11.41 20 GLU B O 1
ATOM 4727 N N . GLN B 1 21 ? 76.327 18.938 18.448 1.00 9.93 21 GLN B N 1
ATOM 4728 C CA . GLN B 1 21 ? 74.875 19.033 18.694 1.00 9.37 21 GLN B CA 1
ATOM 4729 C C . GLN B 1 21 ? 74.530 20.506 18.873 1.00 9.42 21 GLN B C 1
ATOM 4730 O O . GLN B 1 21 ? 75.168 21.215 19.641 1.00 10.98 21 GLN B O 1
ATOM 4736 N N . VAL B 1 22 ? 73.506 20.996 18.180 1.00 9.28 22 VAL B N 1
ATOM 4737 C CA . VAL B 1 22 ? 72.940 22.354 18.374 1.00 9.71 22 VAL B CA 1
ATOM 4738 C C . VAL B 1 22 ? 71.598 22.189 19.041 1.00 9.50 22 VAL B C 1
ATOM 4739 O O . VAL B 1 22 ? 70.796 21.310 18.683 1.00 10.51 22 VAL B O 1
ATOM 4743 N N . VAL B 1 23 ? 71.329 23.083 19.997 1.00 9.03 23 VAL B N 1
ATOM 4744 C CA . VAL B 1 23 ? 69.975 23.351 20.562 1.00 8.90 23 VAL B CA 1
ATOM 4745 C C . VAL B 1 23 ? 69.633 24.776 20.216 1.00 7.86 23 VAL B C 1
ATOM 4746 O O . VAL B 1 23 ? 70.338 25.682 20.633 1.00 9.38 23 VAL B O 1
ATOM 4750 N N . GLY B 1 24 ? 68.670 24.944 19.322 1.00 9.19 24 GLY B N 1
ATOM 4751 C CA . GLY B 1 24 ? 68.385 26.230 18.710 1.00 9.44 24 GLY B CA 1
ATOM 4752 C C . GLY B 1 24 ? 66.905 26.626 18.723 1.00 8.15 24 GLY B C 1
ATOM 4753 O O . GLY B 1 24 ? 66.017 25.767 18.724 1.00 9.69 24 GLY B O 1
ATOM 4754 N N . PHE B 1 25 ? 66.605 27.895 18.843 1.00 9.52 25 PHE B N 1
ATOM 4755 C CA . PHE B 1 25 ? 65.218 28.391 18.888 1.00 9.21 25 PHE B CA 1
ATOM 4756 C C . PHE B 1 25 ? 65.045 29.491 17.846 1.00 9.39 25 PHE B C 1
ATOM 4757 O O . PHE B 1 25 ? 65.821 30.468 17.789 1.00 9.40 25 PHE B O 1
ATOM 4765 N N . ILE B 1 26 ? 64.046 29.342 16.992 1.00 9.14 26 ILE B N 1
ATOM 4766 C CA . ILE B 1 26 ? 63.768 30.241 15.882 1.00 9.72 26 ILE B CA 1
ATOM 4767 C C . ILE B 1 26 ? 63.110 31.562 16.316 1.00 9.26 26 ILE B C 1
ATOM 4768 O O . ILE B 1 26 ? 62.304 31.603 17.274 1.00 10.17 26 ILE B O 1
ATOM 4773 N N . GLY B 1 27 ? 63.409 32.605 15.544 1.00 8.55 27 GLY B N 1
ATOM 4774 C CA . GLY B 1 27 ? 62.740 33.902 15.554 1.00 7.26 27 GLY B CA 1
ATOM 4775 C C . GLY B 1 27 ? 63.415 34.700 14.472 1.00 8.08 27 GLY B C 1
ATOM 4776 O O . GLY B 1 27 ? 64.494 34.317 13.989 1.00 8.73 27 GLY B O 1
ATOM 4777 N N . HIS B 1 28 ? 62.958 35.873 14.109 1.00 10.03 28 HIS B N 1
ATOM 4778 C CA . HIS B 1 28 ? 63.590 36.608 12.956 1.00 8.50 28 HIS B CA 1
ATOM 4779 C C . HIS B 1 28 ? 65.094 36.879 13.144 1.00 8.08 28 HIS B C 1
ATOM 4780 O O . HIS B 1 28 ? 65.821 36.935 12.172 1.00 10.63 28 HIS B O 1
ATOM 4787 N N . THR B 1 29 ? 65.545 37.071 14.390 1.00 8.15 29 THR B N 1
ATOM 4788 C CA . THR B 1 29 ? 66.969 37.328 14.626 1.00 8.85 29 THR B CA 1
ATOM 4789 C C . THR B 1 29 ? 67.856 36.094 14.435 1.00 8.84 29 THR B C 1
ATOM 4790 O O . THR B 1 29 ? 69.048 36.220 14.188 1.00 9.76 29 THR B O 1
ATOM 4794 N N . SER B 1 30 ? 67.251 34.904 14.513 1.00 8.39 30 SER B N 1
ATOM 4795 C CA . SER B 1 30 ? 67.954 33.624 14.253 1.00 9.16 30 SER B CA 1
ATOM 4796 C C . SER B 1 30 ? 67.673 33.007 12.872 1.00 8.02 30 SER B C 1
ATOM 4797 O O . SER B 1 30 ? 68.183 31.927 12.549 1.00 10.27 30 SER B O 1
ATOM 4800 N N . HIS B 1 31 ? 66.890 33.740 12.020 1.00 9.17 31 HIS B N 1
ATOM 4801 C CA . HIS B 1 31 ? 66.528 33.209 10.689 1.00 9.58 31 HIS B CA 1
ATOM 4802 C C . HIS B 1 31 ? 67.790 32.902 9.831 1.00 9.56 31 HIS B C 1
ATOM 4803 O O . HIS B 1 31 ? 67.795 31.850 9.185 1.00 10.11 31 HIS B O 1
ATOM 4810 N N . PHE B 1 32 ? 68.724 33.833 9.743 1.00 9.75 32 PHE B N 1
ATOM 4811 C CA . PHE B 1 32 ? 69.882 33.615 8.871 1.00 9.17 32 PHE B CA 1
ATOM 4812 C C . PHE B 1 32 ? 70.748 32.452 9.388 1.00 8.98 32 PHE B C 1
ATOM 4813 O O . PHE B 1 32 ? 71.226 31.619 8.604 1.00 9.84 32 PHE B O 1
ATOM 4821 N N . VAL B 1 33 ? 70.944 32.388 10.715 1.00 9.65 33 VAL B N 1
ATOM 4822 C CA . VAL B 1 33 ? 71.664 31.287 11.342 1.00 10.59 33 VAL B CA 1
ATOM 4823 C C . VAL B 1 33 ? 70.968 29.940 11.086 1.00 9.85 33 VAL B C 1
ATOM 4824 O O . VAL B 1 33 ? 71.669 28.982 10.734 1.00 10.25 33 VAL B O 1
ATOM 4828 N N . ALA B 1 34 ? 69.643 29.832 11.231 1.00 9.65 34 ALA B N 1
ATOM 4829 C CA . ALA B 1 34 ? 68.937 28.591 10.951 1.00 10.45 34 ALA B CA 1
ATOM 4830 C C . ALA B 1 34 ? 69.079 28.184 9.467 1.00 11.18 34 ALA B C 1
ATOM 4831 O O . ALA B 1 34 ? 69.333 26.996 9.181 1.00 11.10 34 ALA B O 1
ATOM 4833 N N . ASP B 1 35 ? 68.993 29.164 8.562 1.00 10.80 35 ASP B N 1
ATOM 4834 C CA . ASP B 1 35 ? 69.192 28.905 7.139 1.00 11.30 35 ASP B CA 1
ATOM 4835 C C . ASP B 1 35 ? 70.618 28.370 6.862 1.00 11.15 35 ASP B C 1
ATOM 4836 O O . ASP B 1 35 ? 70.854 27.356 6.158 1.00 12.15 35 ASP B O 1
ATOM 4841 N N . ALA B 1 36 ? 71.612 28.999 7.484 1.00 10.62 36 ALA B N 1
ATOM 4842 C CA . ALA B 1 36 ? 72.988 28.527 7.378 1.00 10.57 36 ALA B CA 1
ATOM 4843 C C . ALA B 1 36 ? 73.175 27.101 7.902 1.00 11.80 36 ALA B C 1
ATOM 4844 O O . ALA B 1 36 ? 73.853 26.292 7.286 1.00 11.46 36 ALA B O 1
ATOM 4846 N N . PHE B 1 37 ? 72.607 26.808 9.045 1.00 10.81 37 PHE B N 1
ATOM 4847 C CA . PHE B 1 37 ? 72.726 25.454 9.619 1.00 11.77 37 PHE B CA 1
ATOM 4848 C C . PHE B 1 37 ? 72.118 24.415 8.676 1.00 12.85 37 PHE B C 1
ATOM 4849 O O . PHE B 1 37 ? 72.649 23.311 8.533 1.00 13.62 37 PHE B O 1
ATOM 4857 N N . SER B 1 38 ? 71.025 24.738 7.991 1.00 12.88 38 SER B N 1
ATOM 4858 C CA . SER B 1 38 ? 70.330 23.784 7.079 1.00 14.94 38 SER B CA 1
ATOM 4859 C C . SER B 1 38 ? 71.214 23.344 5.904 1.00 16.16 38 SER B C 1
ATOM 4860 O O . SER B 1 38 ? 70.941 22.322 5.269 1.00 17.66 38 SER B O 1
ATOM 4863 N N . LYS B 1 39 ? 72.247 24.127 5.598 1.00 15.15 39 LYS B N 1
ATOM 4864 C CA . LYS B 1 39 ? 73.191 23.886 4.499 1.00 15.97 39 LYS B CA 1
ATOM 4865 C C . LYS B 1 39 ? 74.505 23.245 4.992 1.00 16.40 39 LYS B C 1
ATOM 4866 O O . LYS B 1 39 ? 75.430 23.154 4.217 1.00 19.69 39 LYS B O 1
ATOM 4872 N N . SER B 1 40 ? 74.570 22.775 6.219 1.00 14.58 40 SER B N 1
ATOM 4873 C CA . SER B 1 40 ? 75.800 22.302 6.852 1.00 14.35 40 SER B CA 1
ATOM 4874 C C . SER B 1 40 ? 75.599 20.912 7.472 1.00 12.52 40 SER B C 1
ATOM 4875 O O . SER B 1 40 ? 74.461 20.496 7.773 1.00 13.35 40 SER B O 1
ATOM 4880 N N . HIS B 1 41 ? 76.683 20.190 7.717 1.00 12.74 41 HIS B N 1
ATOM 4881 C CA . HIS B 1 41 ? 76.704 18.896 8.445 1.00 13.02 41 HIS B CA 1
ATOM 4882 C C . HIS B 1 41 ? 75.972 19.032 9.776 1.00 12.39 41 HIS B C 1
ATOM 4883 O O . HIS B 1 41 ? 75.171 18.198 10.125 1.00 13.11 41 HIS B O 1
ATOM 4890 N N . LEU B 1 42 ? 76.262 20.087 10.553 1.00 14.25 42 LEU B N 1
ATOM 4891 C CA . LEU B 1 42 ? 75.630 20.259 11.886 1.00 15.11 42 LEU B CA 1
ATOM 4892 C C . LEU B 1 42 ? 74.121 20.462 11.859 1.00 15.53 42 LEU B C 1
ATOM 4893 O O . LEU B 1 42 ? 73.393 20.176 12.833 1.00 16.42 42 LEU B O 1
ATOM 4898 N N . GLY B 1 43 ? 73.607 20.914 10.733 1.00 15.65 43 GLY B N 1
ATOM 4899 C CA . GLY B 1 43 ? 72.195 21.048 10.541 1.00 16.39 43 GLY B CA 1
ATOM 4900 C C . GLY B 1 43 ? 71.378 19.798 10.707 1.00 16.41 43 GLY B C 1
ATOM 4901 O O . GLY B 1 43 ? 70.196 19.875 10.947 1.00 18.70 43 GLY B O 1
ATOM 4902 N N . LYS B 1 44 ? 71.975 18.613 10.534 1.00 14.50 44 LYS B N 1
ATOM 4903 C CA . LYS B 1 44 ? 71.370 17.360 10.758 1.00 14.42 44 LYS B CA 1
ATOM 4904 C C A LYS B 1 44 ? 71.125 17.044 12.244 0.60 14.04 44 LYS B C 1
ATOM 4905 C C B LYS B 1 44 ? 71.023 17.154 12.209 0.40 13.97 44 LYS B C 1
ATOM 4906 O O A LYS B 1 44 ? 70.488 16.032 12.569 0.60 15.66 44 LYS B O 1
ATOM 4907 O O B LYS B 1 44 ? 70.053 16.463 12.447 0.40 15.29 44 LYS B O 1
ATOM 4913 N N . ARG B 1 45 ? 71.748 17.815 13.129 1.00 13.81 45 ARG B N 1
ATOM 4914 C CA . ARG B 1 45 ? 71.657 17.598 14.591 1.00 14.07 45 ARG B CA 1
ATOM 4915 C C . ARG B 1 45 ? 71.270 18.894 15.314 1.00 13.31 45 ARG B C 1
ATOM 4916 O O . ARG B 1 45 ? 72.091 19.536 16.027 1.00 14.68 45 ARG B O 1
ATOM 4929 N N . VAL B 1 46 ? 70.009 19.274 15.100 1.00 11.65 46 VAL B N 1
ATOM 4930 C CA . VAL B 1 46 ? 69.416 20.449 15.758 1.00 11.48 46 VAL B CA 1
ATOM 4931 C C . VAL B 1 46 ? 68.183 19.987 16.574 1.00 10.37 46 VAL B C 1
ATOM 4932 O O . VAL B 1 46 ? 67.261 19.356 16.041 1.00 14.16 46 VAL B O 1
ATOM 4936 N N . ILE B 1 47 ? 68.164 20.265 17.871 1.00 9.92 47 ILE B N 1
ATOM 4937 C CA . ILE B 1 47 ? 66.975 20.137 18.738 1.00 9.70 47 ILE B CA 1
ATOM 4938 C C . ILE B 1 47 ? 66.323 21.538 18.841 1.00 9.55 47 ILE B C 1
ATOM 4939 O O . ILE B 1 47 ? 66.993 22.511 19.203 1.00 9.16 47 ILE B O 1
ATOM 4944 N N . ASN B 1 48 ? 65.027 21.627 18.523 1.00 9.32 48 ASN B N 1
ATOM 4945 C CA . ASN B 1 48 ? 64.191 22.825 18.756 1.00 8.73 48 ASN B CA 1
ATOM 4946 C C . ASN B 1 48 ? 63.359 22.594 20.004 1.00 9.36 48 ASN B C 1
ATOM 4947 O O . ASN B 1 48 ? 62.365 21.843 19.932 1.00 10.45 48 ASN B O 1
ATOM 4952 N N . PRO B 1 49 ? 63.801 23.135 21.164 1.00 8.26 49 PRO B N 1
ATOM 4953 C CA . PRO B 1 49 ? 63.122 22.740 22.421 1.00 8.97 49 PRO B CA 1
ATOM 4954 C C . PRO B 1 49 ? 61.789 23.498 22.643 1.00 9.15 49 PRO B C 1
ATOM 4955 O O . PRO B 1 49 ? 61.524 24.519 21.986 1.00 9.95 49 PRO B O 1
ATOM 4959 N N . ALA B 1 50 ? 60.954 22.975 23.550 1.00 8.53 50 ALA B N 1
ATOM 4960 C CA . ALA B 1 50 ? 59.755 23.684 23.922 1.00 9.14 50 ALA B CA 1
ATOM 4961 C C . ALA B 1 50 ? 60.007 25.084 24.479 1.00 7.88 50 ALA B C 1
ATOM 4962 O O . ALA B 1 50 ? 59.275 26.029 24.187 1.00 8.58 50 ALA B O 1
ATOM 4964 N N . THR B 1 51 ? 61.058 25.218 25.294 1.00 8.28 51 THR B N 1
ATOM 4965 C CA . THR B 1 51 ? 61.475 26.533 25.828 1.00 8.12 51 THR B CA 1
ATOM 4966 C C . THR B 1 51 ? 62.980 26.611 25.819 1.00 8.06 51 THR B C 1
ATOM 4967 O O . THR B 1 51 ? 63.704 25.599 25.889 1.00 7.88 51 THR B O 1
ATOM 4971 N N . GLU B 1 52 ? 63.521 27.827 25.879 1.00 8.31 52 GLU B N 1
ATOM 4972 C CA . GLU B 1 52 ? 64.969 28.074 25.894 1.00 6.78 52 GLU B CA 1
ATOM 4973 C C . GLU B 1 52 ? 65.595 27.577 27.194 1.00 7.03 52 GLU B C 1
ATOM 4974 O O . GLU B 1 52 ? 66.737 27.123 27.139 1.00 8.71 52 GLU B O 1
ATOM 4980 N N . LEU B 1 53 ? 64.922 27.692 28.350 1.00 7.81 53 LEU B N 1
ATOM 4981 C CA . LEU B 1 53 ? 65.536 27.167 29.591 1.00 8.04 53 LEU B CA 1
ATOM 4982 C C . LEU B 1 53 ? 65.629 25.628 29.537 1.00 7.20 53 LEU B C 1
ATOM 4983 O O . LEU B 1 53 ? 66.638 25.051 29.895 1.00 8.35 53 LEU B O 1
ATOM 4988 N N . GLY B 1 54 ? 64.561 24.962 29.066 1.00 8.49 54 GLY B N 1
ATOM 4989 C CA . GLY B 1 54 ? 64.623 23.532 28.830 1.00 7.87 54 GLY B CA 1
ATOM 4990 C C . GLY B 1 54 ? 65.795 23.165 27.914 1.00 7.54 54 GLY B C 1
ATOM 4991 O O . GLY B 1 54 ? 66.588 22.267 28.227 1.00 7.89 54 GLY B O 1
ATOM 4992 N N . GLY B 1 55 ? 65.958 23.902 26.814 1.00 7.89 55 GLY B N 1
ATOM 4993 C CA . GLY B 1 55 ? 67.062 23.611 25.906 1.00 8.10 55 GLY B CA 1
ATOM 4994 C C . GLY B 1 55 ? 68.443 23.849 26.522 1.00 8.09 55 GLY B C 1
ATOM 4995 O O . GLY B 1 55 ? 69.401 23.079 26.297 1.00 9.10 55 GLY B O 1
ATOM 4996 N N . ALA B 1 56 ? 68.580 24.910 27.345 1.00 7.72 56 ALA B N 1
ATOM 4997 C CA . ALA B 1 56 ? 69.804 25.182 28.046 1.00 8.02 56 ALA B CA 1
ATOM 4998 C C . ALA B 1 56 ? 70.121 24.083 29.062 1.00 7.91 56 ALA B C 1
ATOM 4999 O O . ALA B 1 56 ? 71.338 23.747 29.261 1.00 8.20 56 ALA B O 1
ATOM 5001 N N . TRP B 1 57 ? 69.155 23.502 29.711 1.00 7.75 57 TRP B N 1
ATOM 5002 C CA . TRP B 1 57 ? 69.397 22.349 30.561 1.00 7.60 57 TRP B CA 1
ATOM 5003 C C . TRP B 1 57 ? 69.885 21.132 29.723 1.00 7.57 57 TRP B C 1
ATOM 5004 O O . TRP B 1 57 ? 70.717 20.327 30.187 1.00 8.73 57 TRP B O 1
ATOM 5015 N N . MET B 1 58 ? 69.336 20.942 28.507 1.00 7.82 58 MET B N 1
ATOM 5016 C CA . MET B 1 58 ? 69.825 19.859 27.618 1.00 8.02 58 MET B CA 1
ATOM 5017 C C . MET B 1 58 ? 71.305 20.034 27.297 1.00 8.30 58 MET B C 1
ATOM 5018 O O . MET B 1 58 ? 72.056 19.074 27.302 1.00 8.49 58 MET B O 1
ATOM 5023 N N . VAL B 1 59 ? 71.729 21.276 26.991 1.00 8.26 59 VAL B N 1
ATOM 5024 C CA . VAL B 1 59 ? 73.134 21.615 26.742 1.00 8.18 59 VAL B CA 1
ATOM 5025 C C . VAL B 1 59 ? 73.972 21.225 27.963 1.00 8.17 59 VAL B C 1
ATOM 5026 O O . VAL B 1 59 ? 75.006 20.570 27.821 1.00 8.68 59 VAL B O 1
ATOM 5030 N N . ASN B 1 60 ? 73.480 21.532 29.160 1.00 7.54 60 ASN B N 1
ATOM 5031 C CA . ASN B 1 60 ? 74.220 21.145 30.387 1.00 7.45 60 ASN B CA 1
ATOM 5032 C C . ASN B 1 60 ? 74.366 19.636 30.548 1.00 7.17 60 ASN B C 1
ATOM 5033 O O . ASN B 1 60 ? 75.409 19.145 30.939 1.00 8.32 60 ASN B O 1
ATOM 5038 N N . GLY B 1 61 ? 73.300 18.866 30.335 1.00 8.09 61 GLY B N 1
ATOM 5039 C CA . GLY B 1 61 ? 73.381 17.408 30.470 1.00 8.20 61 GLY B CA 1
ATOM 5040 C C . GLY B 1 61 ? 74.295 16.744 29.457 1.00 8.46 61 GLY B C 1
ATOM 5041 O O . GLY B 1 61 ? 75.077 15.830 29.789 1.00 9.76 61 GLY B O 1
ATOM 5042 N N . TYR B 1 62 ? 74.207 17.221 28.210 1.00 8.47 62 TYR B N 1
ATOM 5043 C CA . TYR B 1 62 ? 75.054 16.751 27.120 1.00 8.09 62 TYR B CA 1
ATOM 5044 C C . TYR B 1 62 ? 76.524 17.010 27.479 1.00 8.78 62 TYR B C 1
ATOM 5045 O O . TYR B 1 62 ? 77.402 16.132 27.420 1.00 9.31 62 TYR B O 1
ATOM 5054 N N . ASN B 1 63 ? 76.844 18.242 27.907 1.00 8.24 63 ASN B N 1
ATOM 5055 C CA . ASN B 1 63 ? 78.223 18.610 28.075 1.00 7.92 63 ASN B CA 1
ATOM 5056 C C . ASN B 1 63 ? 78.822 18.140 29.419 1.00 9.22 63 ASN B C 1
ATOM 5057 O O . ASN B 1 63 ? 80.040 17.940 29.516 1.00 9.64 63 ASN B O 1
ATOM 5062 N N . TYR B 1 64 ? 77.994 17.937 30.427 1.00 8.52 64 TYR B N 1
ATOM 5063 C CA . TYR B 1 64 ? 78.468 17.338 31.700 1.00 9.07 64 TYR B CA 1
ATOM 5064 C C . TYR B 1 64 ? 79.107 15.962 31.442 1.00 8.78 64 TYR B C 1
ATOM 5065 O O . TYR B 1 64 ? 80.162 15.621 31.968 1.00 10.53 64 TYR B O 1
ATOM 5074 N N . VAL B 1 65 ? 78.399 15.135 30.650 1.00 10.04 65 VAL B N 1
ATOM 5075 C CA . VAL B 1 65 ? 78.908 13.782 30.385 1.00 10.48 65 VAL B CA 1
ATOM 5076 C C . VAL B 1 65 ? 80.069 13.741 29.390 1.00 10.87 65 VAL B C 1
ATOM 5077 O O . VAL B 1 65 ? 80.870 12.799 29.429 1.00 12.28 65 VAL B O 1
ATOM 5081 N N . LYS B 1 66 ? 80.188 14.765 28.524 1.00 11.43 66 LYS B N 1
ATOM 5082 C CA . LYS B 1 66 ? 81.267 14.852 27.508 1.00 11.79 66 LYS B CA 1
ATOM 5083 C C . LYS B 1 66 ? 82.540 15.567 27.974 1.00 12.24 66 LYS B C 1
ATOM 5084 O O . LYS B 1 66 ? 83.605 15.350 27.396 1.00 13.25 66 LYS B O 1
ATOM 5090 N N . ASP B 1 67 ? 82.460 16.399 29.032 1.00 12.10 67 ASP B N 1
ATOM 5091 C CA . ASP B 1 67 ? 83.548 17.221 29.539 1.00 11.84 67 ASP B CA 1
ATOM 5092 C C . ASP B 1 67 ? 84.123 18.134 28.460 1.00 11.17 67 ASP B C 1
ATOM 5093 O O . ASP B 1 67 ? 85.326 18.423 28.462 1.00 12.34 67 ASP B O 1
ATOM 5098 N N . ARG B 1 68 ? 83.296 18.590 27.525 1.00 10.77 68 ARG B N 1
ATOM 5099 C CA . ARG B 1 68 ? 83.681 19.617 26.562 1.00 11.11 68 ARG B CA 1
ATOM 5100 C C . ARG B 1 68 ? 82.380 20.267 26.059 1.00 9.66 68 ARG B C 1
ATOM 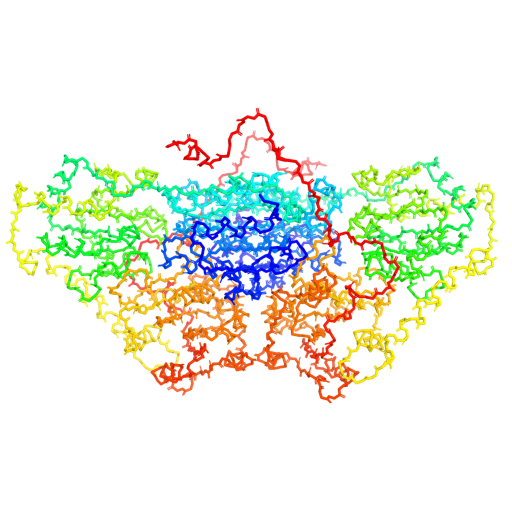5101 O O . ARG B 1 68 ? 81.294 19.728 26.311 1.00 9.67 68 ARG B O 1
ATOM 5109 N N . SER B 1 69 ? 82.474 21.372 25.328 1.00 9.36 69 SER B N 1
ATOM 5110 C CA . SER B 1 69 ? 81.264 22.036 24.779 1.00 9.83 69 SER B CA 1
ATOM 5111 C C . SER B 1 69 ? 80.822 21.433 23.445 1.00 10.25 69 SER B C 1
ATOM 5112 O O . SER B 1 69 ? 80.729 22.118 22.423 1.00 11.29 69 SER B O 1
ATOM 5115 N N . ALA B 1 70 ? 80.497 20.136 23.462 1.00 10.17 70 ALA B N 1
ATOM 5116 C CA . ALA B 1 70 ? 80.079 19.414 22.277 1.00 10.05 70 ALA B CA 1
ATOM 5117 C C . ALA B 1 70 ? 78.639 19.820 21.818 1.00 9.35 70 ALA B C 1
ATOM 5118 O O . ALA B 1 70 ? 78.336 19.782 20.624 1.00 11.03 70 ALA B O 1
ATOM 5120 N N . ALA B 1 71 ? 77.813 20.268 22.773 1.00 8.75 71 ALA B N 1
ATOM 5121 C CA . ALA B 1 71 ? 76.512 20.923 22.519 1.00 8.40 71 ALA B CA 1
ATOM 5122 C C . ALA B 1 71 ? 76.656 22.426 22.693 1.00 9.44 71 ALA B C 1
ATOM 5123 O O . ALA B 1 71 ? 77.363 22.936 23.590 1.00 9.55 71 ALA B O 1
ATOM 5125 N N . VAL B 1 72 ? 75.967 23.159 21.816 1.00 8.34 72 VAL B N 1
ATOM 5126 C CA . VAL B 1 72 ? 75.968 24.642 21.805 1.00 8.95 72 VAL B CA 1
ATOM 5127 C C . VAL B 1 72 ? 74.513 25.109 21.682 1.00 8.65 72 VAL B C 1
ATOM 5128 O O . VAL B 1 72 ? 73.707 24.494 20.982 1.00 10.55 72 VAL B O 1
ATOM 5135 N N . GLY B 1 73 ? 74.181 26.219 22.354 1.00 8.75 73 GLY B N 1
ATOM 5136 C CA . GLY B 1 73 ? 72.898 26.914 22.203 1.00 8.78 73 GLY B CA 1
ATOM 5137 C C . GLY B 1 73 ? 72.964 28.035 21.170 1.00 7.70 73 GLY B C 1
ATOM 5138 O O . GLY B 1 73 ? 73.967 28.746 21.066 1.00 8.85 73 GLY B O 1
ATOM 5139 N N . ALA B 1 74 ? 71.870 28.255 20.420 1.00 8.26 74 ALA B N 1
ATOM 5140 C CA . ALA B 1 74 ? 71.739 29.360 19.439 1.00 8.45 74 ALA B CA 1
ATOM 5141 C C . ALA B 1 74 ? 70.329 29.886 19.525 1.00 8.12 74 ALA B C 1
ATOM 5142 O O . ALA B 1 74 ? 69.350 29.159 19.229 1.00 9.31 74 ALA B O 1
ATOM 5144 N N . TRP B 1 75 ? 70.180 31.135 19.977 1.00 8.98 75 TRP B N 1
ATOM 5145 C CA . TRP B 1 75 ? 68.878 31.666 20.434 1.00 8.08 75 TRP B CA 1
ATOM 5146 C C . TRP B 1 75 ? 68.530 33.020 19.833 1.00 7.72 75 TRP B C 1
ATOM 5147 O O . TRP B 1 75 ? 69.303 33.976 19.899 1.00 8.27 75 TRP B O 1
ATOM 5158 N N . HIS B 1 76 ? 67.318 33.141 19.334 1.00 7.97 76 HIS B N 1
ATOM 5159 C CA . HIS B 1 76 ? 66.662 34.438 18.992 1.00 7.73 76 HIS B CA 1
ATOM 5160 C C . HIS B 1 76 ? 66.593 35.306 20.228 1.00 8.85 76 HIS B C 1
ATOM 5161 O O . HIS B 1 76 ? 66.081 34.872 21.265 1.00 9.15 76 HIS B O 1
ATOM 5168 N N . CYS B 1 77 ? 66.986 36.557 20.033 1.00 8.39 77 CYS B N 1
ATOM 5169 C CA . CYS B 1 77 ? 67.031 37.659 21.003 1.00 8.82 77 CYS B CA 1
ATOM 5170 C C . CYS B 1 77 ? 66.389 37.374 22.364 1.00 7.03 77 CYS B C 1
ATOM 5171 O O . CYS B 1 77 ? 67.081 36.962 23.317 1.00 8.36 77 CYS B O 1
ATOM 5174 N N . VAL B 1 78 ? 65.115 37.675 22.536 1.00 8.15 78 VAL B N 1
ATOM 5175 C CA . VAL B 1 78 ? 64.465 37.642 23.876 1.00 8.66 78 VAL B CA 1
ATOM 5176 C C . VAL B 1 78 ? 64.455 36.261 24.518 1.00 8.16 78 VAL B C 1
ATOM 5177 O O . VAL B 1 78 ? 64.317 36.160 25.758 1.00 8.97 78 VAL B O 1
ATOM 5181 N N . GLY B 1 79 ? 64.606 35.204 23.719 1.00 8.15 79 GLY B N 1
ATOM 5182 C CA . GLY B 1 79 ? 64.739 33.879 24.298 1.00 8.66 79 GLY B CA 1
ATOM 5183 C C . GLY B 1 79 ? 65.997 33.689 25.172 1.00 6.93 79 GLY B C 1
ATOM 5184 O O . GLY B 1 79 ? 66.054 32.857 26.080 1.00 8.22 79 GLY B O 1
ATOM 5185 N N . ASN B 1 80 ? 67.033 34.460 24.877 1.00 7.49 80 ASN B N 1
ATOM 5186 C CA . ASN B 1 80 ? 68.255 34.513 25.713 1.00 8.31 80 ASN B CA 1
ATOM 5187 C C . ASN B 1 80 ? 67.921 34.881 27.179 1.00 7.75 80 ASN B C 1
ATOM 5188 O O . ASN B 1 80 ? 68.661 34.553 28.098 1.00 8.44 80 ASN B O 1
ATOM 5193 N N . LEU B 1 81 ? 66.854 35.652 27.405 1.00 8.31 81 LEU B N 1
ATOM 5194 C CA . LEU B 1 81 ? 66.445 36.078 28.748 1.00 8.85 81 LEU B CA 1
ATOM 5195 C C . LEU B 1 81 ? 66.059 34.914 29.666 1.00 8.03 81 LEU B C 1
ATOM 5196 O O . LEU B 1 81 ? 65.953 35.129 30.883 1.00 8.51 81 LEU B O 1
ATOM 5201 N N . LEU B 1 82 ? 65.833 33.703 29.103 1.00 8.40 82 LEU B N 1
ATOM 5202 C CA . LEU B 1 82 ? 65.508 32.520 29.885 1.00 8.23 82 LEU B CA 1
ATOM 5203 C C . LEU B 1 82 ? 66.716 31.706 30.310 1.00 8.54 82 LEU B C 1
ATOM 5204 O O . LEU B 1 82 ? 66.544 30.659 30.960 1.00 9.54 82 LEU B O 1
ATOM 5209 N N . LEU B 1 83 ? 67.936 32.084 29.919 1.00 9.12 83 LEU B N 1
ATOM 5210 C CA . LEU B 1 83 ? 69.086 31.187 30.106 1.00 8.17 83 LEU B CA 1
ATOM 5211 C C . LEU B 1 83 ? 69.702 31.174 31.518 1.00 8.21 83 LEU B C 1
ATOM 5212 O O . LEU B 1 83 ? 70.489 30.269 31.821 1.00 8.82 83 LEU B O 1
ATOM 5217 N N . HIS B 1 84 ? 69.496 32.237 32.300 1.00 8.44 84 HIS B N 1
ATOM 5218 C CA . HIS B 1 84 ? 70.367 32.513 33.474 1.00 6.95 84 HIS B CA 1
ATOM 5219 C C . HIS B 1 84 ? 70.443 31.365 34.485 1.00 8.25 84 HIS B C 1
ATOM 5220 O O . HIS B 1 84 ? 71.574 31.090 34.984 1.00 8.86 84 HIS B O 1
ATOM 5227 N N . ALA B 1 85 ? 69.368 30.656 34.797 1.00 8.22 85 ALA B N 1
ATOM 5228 C CA . ALA B 1 85 ? 69.413 29.563 35.802 1.00 8.17 85 ALA B CA 1
ATOM 5229 C C . ALA B 1 85 ? 70.365 28.461 35.366 1.00 8.11 85 ALA B C 1
ATOM 5230 O O . ALA B 1 85 ? 71.283 28.029 36.089 1.00 8.35 85 ALA B O 1
ATOM 5232 N N . ALA B 1 86 ? 70.166 27.939 34.152 1.00 8.90 86 ALA B N 1
ATOM 5233 C CA . ALA B 1 86 ? 71.051 26.875 33.609 1.00 8.99 86 ALA B CA 1
ATOM 5234 C C . ALA B 1 86 ? 72.496 27.374 33.494 1.00 8.12 86 ALA B C 1
ATOM 5235 O O . ALA B 1 86 ? 73.440 26.613 33.744 1.00 8.58 86 ALA B O 1
ATOM 5237 N N . MET B 1 87 ? 72.693 28.633 33.087 1.00 7.63 87 MET B N 1
ATOM 5238 C CA . MET B 1 87 ? 74.040 29.187 32.946 1.00 8.35 87 MET B CA 1
ATOM 5239 C C . MET B 1 87 ? 74.769 29.211 34.312 1.00 7.76 87 MET B C 1
ATOM 5240 O O . MET B 1 87 ? 75.981 28.961 34.389 1.00 9.13 87 MET B O 1
ATOM 5245 N N . GLN B 1 88 ? 74.048 29.528 35.379 1.00 8.54 88 GLN B N 1
ATOM 5246 C CA . GLN B 1 88 ? 74.662 29.643 36.712 1.00 8.22 88 GLN B CA 1
ATOM 5247 C C . GLN B 1 88 ? 75.115 28.237 37.153 1.00 7.44 88 GLN B C 1
ATOM 5248 O O . GLN B 1 88 ? 76.257 28.075 37.696 1.00 8.19 88 GLN B O 1
ATOM 5254 N N . GLU B 1 89 ? 74.307 27.189 36.961 1.00 8.15 89 GLU B N 1
ATOM 5255 C CA . GLU B 1 89 ? 74.745 25.806 37.218 1.00 7.73 89 GLU B CA 1
ATOM 5256 C C . GLU B 1 89 ? 76.024 25.439 36.438 1.00 8.31 89 GLU B C 1
ATOM 5257 O O . GLU B 1 89 ? 76.936 24.852 36.990 1.00 8.78 89 GLU B O 1
ATOM 5263 N N . ALA B 1 90 ? 76.092 25.791 35.160 1.00 8.47 90 ALA B N 1
ATOM 5264 C CA . ALA B 1 90 ? 77.266 25.475 34.387 1.00 8.25 90 ALA B CA 1
ATOM 5265 C C . ALA B 1 90 ? 78.499 26.178 34.983 1.00 8.43 90 ALA B C 1
ATOM 5266 O O . ALA B 1 90 ? 79.618 25.620 34.916 1.00 8.70 90 ALA B O 1
ATOM 5268 N N . ARG B 1 91 ? 78.364 27.407 35.519 1.00 8.79 91 ARG B N 1
ATOM 5269 C CA . ARG B 1 91 ? 79.517 28.096 36.102 1.00 8.09 91 ARG B CA 1
ATOM 5270 C C . ARG B 1 91 ? 80.094 27.383 37.345 1.00 7.88 91 ARG B C 1
ATOM 5271 O O . ARG B 1 91 ? 81.231 26.936 37.366 1.00 9.54 91 ARG B O 1
ATOM 5279 N N . THR B 1 92 ? 79.276 27.266 38.384 1.00 8.47 92 THR B N 1
ATOM 5280 C CA . THR B 1 92 ? 79.779 26.681 39.631 1.00 9.37 92 THR B CA 1
ATOM 5281 C C . THR B 1 92 ? 79.965 25.162 39.503 1.00 8.11 92 THR B C 1
ATOM 5282 O O . THR B 1 92 ? 80.809 24.569 40.203 1.00 9.60 92 THR B O 1
ATOM 5286 N N . GLY B 1 93 ? 79.206 24.499 38.620 1.00 9.00 93 GLY B N 1
ATOM 5287 C CA . GLY B 1 93 ? 79.336 23.045 38.366 1.00 9.43 93 GLY B CA 1
ATOM 5288 C C . GLY B 1 93 ? 80.348 22.679 37.332 1.00 9.03 93 GLY B C 1
ATOM 5289 O O . GLY B 1 93 ? 80.490 21.493 37.029 1.00 9.04 93 GLY B O 1
ATOM 5290 N N . ARG B 1 94 ? 81.136 23.617 36.816 1.00 8.90 94 ARG B N 1
ATOM 5291 C CA . ARG B 1 94 ? 82.221 23.308 35.919 1.00 9.57 94 ARG B CA 1
ATOM 5292 C C . ARG B 1 94 ? 81.750 22.517 34.658 1.00 8.81 94 ARG B C 1
ATOM 5293 O O . ARG B 1 94 ? 82.364 21.550 34.261 1.00 10.15 94 ARG B O 1
ATOM 5301 N N . ILE B 1 95 ? 80.718 23.054 34.004 1.00 8.90 95 ILE B N 1
ATOM 5302 C CA . ILE B 1 95 ? 80.205 22.459 32.773 1.00 8.79 95 ILE B CA 1
ATOM 5303 C C . ILE B 1 95 ? 80.591 23.400 31.599 1.00 7.57 95 ILE B C 1
ATOM 5304 O O . ILE B 1 95 ? 80.079 24.517 31.543 1.00 8.55 95 ILE B O 1
ATOM 5309 N N . PRO B 1 96 ? 81.385 22.877 30.625 1.00 9.02 96 PRO B N 1
ATOM 5310 C CA . PRO B 1 96 ? 81.662 23.721 29.434 1.00 8.96 96 PRO B CA 1
ATOM 5311 C C . PRO B 1 96 ? 80.385 23.950 28.644 1.00 8.41 96 PRO B C 1
ATOM 5312 O O . PRO B 1 96 ? 79.630 22.990 28.411 1.00 11.17 96 PRO B O 1
ATOM 5317 N N . ALA B 1 97 ? 80.088 25.188 28.261 1.00 9.62 97 ALA B N 1
ATOM 5318 C CA . ALA B 1 97 ? 78.850 25.484 27.512 1.00 10.01 97 ALA B CA 1
ATOM 5319 C C A ALA B 1 97 ? 78.821 26.839 26.778 0.70 10.24 97 ALA B C 1
ATOM 5320 C C B ALA B 1 97 ? 79.169 26.765 26.749 0.30 9.95 97 ALA B C 1
ATOM 5321 O O A ALA B 1 97 ? 78.650 27.953 27.420 0.70 9.96 97 ALA B O 1
ATOM 5322 O O B ALA B 1 97 ? 79.844 27.608 27.265 0.30 8.61 97 ALA B O 1
ATOM 5324 N N . VAL B 1 98 ? 78.908 26.770 25.465 1.00 8.40 98 VAL B N 1
ATOM 5325 C CA . VAL B 1 98 ? 78.912 27.973 24.625 1.00 8.25 98 VAL B CA 1
ATOM 5326 C C . VAL B 1 98 ? 77.480 28.221 24.159 1.00 8.20 98 VAL B C 1
ATOM 5327 O O . VAL B 1 98 ? 76.779 27.331 23.658 1.00 9.28 98 VAL B O 1
ATOM 5331 N N . HIS B 1 99 ? 77.062 29.480 24.368 1.00 8.50 99 HIS B N 1
ATOM 5332 C CA . HIS B 1 99 ? 75.738 29.994 23.993 1.00 8.31 99 HIS B CA 1
ATOM 5333 C C . HIS B 1 99 ? 75.897 31.234 23.081 1.00 8.58 99 HIS B C 1
ATOM 5334 O O . HIS B 1 99 ? 76.607 32.180 23.430 1.00 9.36 99 HIS B O 1
ATOM 5341 N N . ILE B 1 100 ? 75.265 31.167 21.887 1.00 8.13 100 ILE B N 1
ATOM 5342 C CA . ILE B 1 100 ? 75.296 32.202 20.886 1.00 8.55 100 ILE B CA 1
ATOM 5343 C C . ILE B 1 100 ? 73.897 32.861 20.912 1.00 8.06 100 ILE B C 1
ATOM 5344 O O . ILE B 1 100 ? 72.893 32.264 20.505 1.00 9.71 100 ILE B O 1
ATOM 5349 N N . GLY B 1 101 ? 73.822 34.136 21.332 1.00 7.96 101 GLY B N 1
ATOM 5350 C CA . GLY B 1 101 ? 72.594 34.914 21.334 1.00 8.34 101 GLY B CA 1
ATOM 5351 C C . GLY B 1 101 ? 72.580 35.862 20.171 1.00 8.46 101 GLY B C 1
ATOM 5352 O O . GLY B 1 101 ? 73.510 36.644 20.010 1.00 10.24 101 GLY B O 1
ATOM 5353 N N . LEU B 1 102 ? 71.546 35.833 19.317 1.00 8.27 102 LEU B N 1
ATOM 5354 C CA . LEU B 1 102 ? 71.429 36.741 18.209 1.00 8.49 102 LEU B CA 1
ATOM 5355 C C . LEU B 1 102 ? 70.510 37.906 18.710 1.00 8.29 102 LEU B C 1
ATOM 5356 O O . LEU B 1 102 ? 69.298 37.709 18.972 1.00 9.53 102 LEU B O 1
ATOM 5361 N N . ASN B 1 103 ? 71.082 39.109 18.876 1.00 8.12 103 ASN B N 1
ATOM 5362 C CA . ASN B 1 103 ? 70.328 40.268 19.350 1.00 8.87 103 ASN B CA 1
ATOM 5363 C C . ASN B 1 103 ? 69.591 40.917 18.175 1.00 8.15 103 ASN B C 1
ATOM 5364 O O . ASN B 1 103 ? 69.798 40.587 17.004 1.00 8.87 103 ASN B O 1
ATOM 5369 N N . SER B 1 104 ? 68.757 41.903 18.504 1.00 8.58 104 SER B N 1
ATOM 5370 C CA . SER B 1 104 ? 68.115 42.737 17.480 1.00 8.02 104 SER B CA 1
ATOM 5371 C C . SER B 1 104 ? 69.105 43.655 16.756 1.00 8.60 104 SER B C 1
ATOM 5372 O O . SER B 1 104 ? 70.297 43.719 17.093 1.00 8.53 104 SER B O 1
ATOM 5375 N N . ASP B 1 105 ? 68.626 44.316 15.698 1.00 9.92 105 ASP B N 1
ATOM 5376 C CA . ASP B 1 105 ? 69.458 45.171 14.815 1.00 10.36 105 ASP B CA 1
ATOM 5377 C C . ASP B 1 105 ? 70.303 46.143 15.614 1.00 9.52 105 ASP B C 1
ATOM 5378 O O . ASP B 1 105 ? 69.803 46.938 16.420 1.00 9.44 105 ASP B O 1
ATOM 5383 N N . GLY B 1 106 ? 71.594 46.103 15.357 1.00 9.97 106 GLY B N 1
ATOM 5384 C CA . GLY B 1 106 ? 72.550 47.025 15.952 1.00 9.53 106 GLY B CA 1
ATOM 5385 C C . GLY B 1 106 ? 72.247 48.502 15.671 1.00 9.87 106 GLY B C 1
ATOM 5386 O O . GLY B 1 106 ? 72.562 49.408 16.475 1.00 11.02 106 GLY B O 1
ATOM 5387 N N . ARG B 1 107 ? 71.594 48.767 14.547 1.00 10.14 107 ARG B N 1
ATOM 5388 C CA . ARG B 1 107 ? 71.184 50.152 14.256 1.00 10.52 107 ARG B CA 1
ATOM 5389 C C . ARG B 1 107 ? 70.242 50.755 15.348 1.00 10.25 107 ARG B C 1
ATOM 5390 O O . ARG B 1 107 ? 70.225 51.972 15.588 1.00 11.93 107 ARG B O 1
ATOM 5398 N N . LEU B 1 108 ? 69.442 49.884 15.948 1.00 9.66 108 LEU B N 1
ATOM 5399 C CA . LEU B 1 108 ? 68.356 50.279 16.900 1.00 10.18 108 LEU B CA 1
ATOM 5400 C C . LEU B 1 108 ? 68.802 50.261 18.365 1.00 10.28 108 LEU B C 1
ATOM 5401 O O . LEU B 1 108 ? 68.071 50.690 19.277 1.00 11.57 108 LEU B O 1
ATOM 5406 N N . ALA B 1 109 ? 70.024 49.771 18.586 1.00 11.24 109 ALA B N 1
ATOM 5407 C CA . ALA B 1 109 ? 70.571 49.636 19.952 1.00 11.90 109 ALA B CA 1
ATOM 5408 C C . ALA B 1 109 ? 70.685 50.978 20.644 1.00 11.99 109 ALA B C 1
ATOM 5409 O O . ALA B 1 109 ? 71.046 52.024 20.036 1.00 13.99 109 ALA B O 1
ATOM 5411 N N . GLY B 1 110 ? 70.424 50.990 21.936 1.00 12.70 110 GLY B N 1
ATOM 5412 C CA . GLY B 1 110 ? 70.561 52.193 22.742 1.00 12.98 110 GLY B CA 1
ATOM 5413 C C . GLY B 1 110 ? 69.379 53.138 22.733 1.00 13.37 110 GLY B C 1
ATOM 5414 O O . GLY B 1 110 ? 69.395 54.134 23.445 1.00 16.06 110 GLY B O 1
ATOM 5415 N N . ARG B 1 111 ? 68.343 52.875 21.942 1.00 12.17 111 ARG B N 1
ATOM 5416 C CA . ARG B 1 111 ? 67.144 53.704 21.909 1.00 12.80 111 ARG B CA 1
ATOM 5417 C C . ARG B 1 111 ? 66.216 53.304 23.054 1.00 14.12 111 ARG B C 1
ATOM 5418 O O . ARG B 1 111 ? 65.901 52.111 23.244 1.00 13.43 111 ARG B O 1
ATOM 5426 N N . SER B 1 112 ? 65.693 54.308 23.768 1.00 14.31 112 SER B N 1
ATOM 5427 C CA . SER B 1 112 ? 64.960 53.970 25.005 1.00 14.66 112 SER B CA 1
ATOM 5428 C C . SER B 1 112 ? 63.673 53.255 24.747 1.00 11.71 112 SER B C 1
ATOM 5429 O O . SER B 1 112 ? 63.250 52.440 25.603 1.00 15.80 112 SER B O 1
ATOM 5432 N N . GLU B 1 113 ? 63.033 53.447 23.575 1.00 10.54 113 GLU B N 1
ATOM 5433 C CA . GLU B 1 113 ? 61.701 52.824 23.289 1.00 10.47 113 GLU B CA 1
ATOM 5434 C C . GLU B 1 113 ? 61.838 51.647 22.299 1.00 9.01 113 GLU B C 1
ATOM 5435 O O . GLU B 1 113 ? 60.890 51.242 21.642 1.00 10.64 113 GLU B O 1
ATOM 5441 N N . ALA B 1 114 ? 63.030 51.068 22.221 1.00 9.67 114 ALA B N 1
ATOM 5442 C CA . ALA B 1 114 ? 63.319 49.923 21.327 1.00 9.36 114 ALA B CA 1
ATOM 5443 C C . ALA B 1 114 ? 62.697 48.654 21.858 1.00 9.58 114 ALA B C 1
ATOM 5444 O O . ALA B 1 114 ? 62.527 48.492 23.090 1.00 11.51 114 ALA B O 1
ATOM 5446 N N . ALA B 1 115 ? 62.343 47.756 20.938 1.00 10.21 115 ALA B N 1
ATOM 5447 C CA . ALA B 1 115 ? 61.776 46.434 21.263 1.00 9.75 115 ALA B CA 1
ATOM 5448 C C . ALA B 1 115 ? 62.878 45.344 21.114 1.00 8.98 115 ALA B C 1
ATOM 5449 O O . ALA B 1 115 ? 63.654 45.327 20.134 1.00 10.16 115 ALA B O 1
ATOM 5451 N N . GLN B 1 116 ? 62.906 44.400 22.058 1.00 9.06 116 GLN B N 1
ATOM 5452 C CA . GLN B 1 116 ? 63.722 43.200 21.920 1.00 7.77 116 GLN B CA 1
ATOM 5453 C C . GLN B 1 116 ? 65.258 43.504 21.855 1.00 8.33 116 GLN B C 1
ATOM 5454 O O . GLN B 1 116 ? 66.041 42.716 21.272 1.00 8.87 116 GLN B O 1
ATOM 5460 N N . GLN B 1 117 ? 65.672 44.612 22.493 1.00 7.95 117 GLN B N 1
ATOM 5461 C CA . GLN B 1 117 ? 67.106 44.887 22.666 1.00 7.95 117 GLN B CA 1
ATOM 5462 C C . GLN B 1 117 ? 67.525 44.251 23.970 1.00 9.00 117 GLN B C 1
ATOM 5463 O O . GLN B 1 117 ? 67.286 44.749 25.076 1.00 9.54 117 GLN B O 1
ATOM 5469 N N . VAL B 1 118 ? 68.161 43.099 23.859 1.00 9.24 118 VAL B N 1
ATOM 5470 C CA . VAL B 1 118 ? 68.410 42.213 25.018 1.00 9.98 118 VAL B CA 1
ATOM 5471 C C . VAL B 1 118 ? 69.586 42.717 25.850 1.00 8.25 118 VAL B C 1
ATOM 5472 O O . VAL B 1 118 ? 70.689 43.011 25.292 1.00 9.03 118 VAL B O 1
ATOM 5476 N N . PRO B 1 119 ? 69.401 42.870 27.203 1.00 8.89 119 PRO B N 1
ATOM 5477 C CA . PRO B 1 119 ? 70.493 43.314 28.083 1.00 9.86 119 PRO B CA 1
ATOM 5478 C C . PRO B 1 119 ? 71.492 42.175 28.329 1.00 10.01 119 PRO B C 1
ATOM 5479 O O . PRO B 1 119 ? 71.431 41.487 29.365 1.00 10.71 119 PRO B O 1
ATOM 5483 N N . TRP B 1 120 ? 72.439 42.035 27.403 1.00 10.20 120 TRP B N 1
ATOM 5484 C CA . TRP B 1 120 ? 73.524 41.027 27.468 1.00 9.47 120 TRP B CA 1
ATOM 5485 C C . TRP B 1 120 ? 74.414 41.274 28.724 1.00 7.88 120 TRP B C 1
ATOM 5486 O O . TRP B 1 120 ? 75.005 40.355 29.197 1.00 9.54 120 TRP B O 1
ATOM 5497 N N . GLN B 1 121 ? 74.459 42.493 29.271 1.00 8.59 121 GLN B N 1
ATOM 5498 C CA . GLN B 1 121 ? 75.185 42.754 30.483 1.00 9.93 121 GLN B CA 1
ATOM 5499 C C . GLN B 1 121 ? 74.621 41.977 31.690 1.00 9.18 121 GLN B C 1
ATOM 5500 O O . GLN B 1 121 ? 75.338 41.822 32.700 1.00 9.81 121 GLN B O 1
ATOM 5506 N N . SER B 1 122 ? 73.382 41.505 31.629 1.00 9.60 122 SER B N 1
ATOM 5507 C CA . SER B 1 122 ? 72.829 40.621 32.683 1.00 8.27 122 SER B CA 1
ATOM 5508 C C . SER B 1 122 ? 73.580 39.299 32.854 1.00 7.74 122 SER B C 1
ATOM 5509 O O . SER B 1 122 ? 73.472 38.662 33.908 1.00 10.27 122 SER B O 1
ATOM 5512 N N . PHE B 1 123 ? 74.376 38.892 31.850 1.00 8.59 123 PHE B N 1
ATOM 5513 C CA . PHE B 1 123 ? 75.196 37.646 31.889 1.00 8.52 123 PHE B CA 1
ATOM 5514 C C . PHE B 1 123 ? 76.565 37.882 32.485 1.00 8.38 123 PHE B C 1
ATOM 5515 O O . PHE B 1 123 ? 77.230 36.924 32.896 1.00 9.27 123 PHE B O 1
ATOM 5523 N N . THR B 1 124 ? 76.996 39.139 32.588 1.00 9.91 124 THR B N 1
ATOM 5524 C CA . THR B 1 124 ? 78.383 39.426 33.036 1.00 10.00 124 THR B CA 1
ATOM 5525 C C . THR B 1 124 ? 78.695 38.784 34.428 1.00 9.77 124 THR B C 1
ATOM 5526 O O . THR B 1 124 ? 79.759 38.221 34.615 1.00 9.68 124 THR B O 1
ATOM 5530 N N . PRO B 1 125 ? 77.752 38.835 35.401 1.00 10.36 125 PRO B N 1
ATOM 5531 C CA . PRO B 1 125 ? 78.074 38.246 36.694 1.00 11.44 125 PRO B CA 1
ATOM 5532 C C . PRO B 1 125 ? 77.942 36.718 36.748 1.00 10.35 125 PRO B C 1
ATOM 5533 O O . PRO B 1 125 ? 78.162 36.138 37.803 1.00 13.01 125 PRO B O 1
ATOM 5537 N N . ILE B 1 126 ? 77.529 36.082 35.661 1.00 9.24 126 ILE B N 1
ATOM 5538 C CA . ILE B 1 126 ? 77.253 34.654 35.594 1.00 10.48 126 ILE B CA 1
ATOM 5539 C C . ILE B 1 126 ? 78.212 33.882 34.686 1.00 10.65 126 ILE B C 1
ATOM 5540 O O . ILE B 1 126 ? 78.869 32.908 35.120 1.00 11.21 126 ILE B O 1
ATOM 5545 N N . ALA B 1 127 ? 78.312 34.257 33.410 1.00 10.07 127 ALA B N 1
ATOM 5546 C CA . ALA B 1 127 ? 79.175 33.514 32.498 1.00 10.47 127 ALA B CA 1
ATOM 5547 C C . ALA B 1 127 ? 80.651 33.678 32.890 1.00 10.50 127 ALA B C 1
ATOM 5548 O O . ALA B 1 127 ? 81.057 34.718 33.434 1.00 10.58 127 ALA B O 1
ATOM 5550 N N . ARG B 1 128 ? 81.461 32.701 32.546 1.00 10.17 128 ARG B N 1
ATOM 5551 C CA . ARG B 1 128 ? 82.927 32.860 32.675 1.00 11.16 128 ARG B CA 1
ATOM 5552 C C . ARG B 1 128 ? 83.477 33.853 31.653 1.00 11.00 128 ARG B C 1
ATOM 5553 O O . ARG B 1 128 ? 84.527 34.474 31.880 1.00 14.63 128 ARG B O 1
ATOM 5561 N N . SER B 1 129 ? 82.798 33.985 30.509 1.00 10.33 129 SER B N 1
ATOM 5562 C CA . SER B 1 129 ? 83.122 34.949 29.458 1.00 11.22 129 SER B CA 1
ATOM 5563 C C . SER B 1 129 ? 81.815 35.473 28.891 1.00 9.79 129 SER B C 1
ATOM 5564 O O . SER B 1 129 ? 80.947 34.673 28.484 1.00 10.28 129 SER B O 1
ATOM 5567 N N . THR B 1 130 ? 81.690 36.815 28.829 1.00 9.80 130 THR B N 1
ATOM 5568 C CA . THR B 1 130 ? 80.590 37.530 28.208 1.00 10.48 130 THR B CA 1
ATOM 5569 C C . THR B 1 130 ? 81.130 38.467 27.153 1.00 10.62 130 THR B C 1
ATOM 5570 O O . THR B 1 130 ? 81.908 39.326 27.500 1.00 13.70 130 THR B O 1
ATOM 5574 N N . GLN B 1 131 ? 80.758 38.286 25.876 1.00 9.45 131 GLN B N 1
ATOM 5575 C CA . GLN B 1 131 ? 81.268 39.131 24.780 1.00 9.62 131 GLN B CA 1
ATOM 5576 C C . GLN B 1 131 ? 80.083 39.655 23.969 1.00 8.37 131 GLN B C 1
ATOM 5577 O O . GLN B 1 131 ? 79.222 38.892 23.596 1.00 12.98 131 GLN B O 1
ATOM 5583 N N . ARG B 1 132 ? 80.054 40.950 23.710 1.00 9.07 132 ARG B N 1
ATOM 5584 C CA . ARG B 1 132 ? 79.148 41.602 22.747 1.00 8.78 132 ARG B CA 1
ATOM 5585 C C . ARG B 1 132 ? 79.996 41.918 21.499 1.00 9.45 132 ARG B C 1
ATOM 5586 O O . ARG B 1 132 ? 80.959 42.691 21.579 1.00 11.32 132 ARG B O 1
ATOM 5594 N N . VAL B 1 133 ? 79.668 41.306 20.366 1.00 9.66 133 VAL B N 1
ATOM 5595 C CA . VAL B 1 133 ? 80.395 41.471 19.097 1.00 9.69 133 VAL B CA 1
ATOM 5596 C C . VAL B 1 133 ? 79.819 42.741 18.401 1.00 8.95 133 VAL B C 1
ATOM 5597 O O . VAL B 1 133 ? 78.605 42.850 18.136 1.00 11.59 133 VAL B O 1
ATOM 5601 N N . GLU B 1 134 ? 80.710 43.650 18.042 1.00 9.16 134 GLU B N 1
ATOM 5602 C CA . GLU B 1 134 ? 80.375 44.933 17.415 1.00 9.56 134 GLU B CA 1
ATOM 5603 C C . GLU B 1 134 ? 80.505 44.917 15.891 1.00 9.36 134 GLU B C 1
ATOM 5604 O O . GLU B 1 134 ? 79.847 45.687 15.228 1.00 10.61 134 GLU B O 1
ATOM 5610 N N . ARG B 1 135 ? 81.325 44.008 15.364 1.00 10.11 135 ARG B N 1
ATOM 5611 C CA . ARG B 1 135 ? 81.823 44.028 13.971 1.00 10.18 135 ARG B CA 1
ATOM 5612 C C . ARG B 1 135 ? 81.793 42.642 13.360 1.00 9.34 135 ARG B C 1
ATOM 5613 O O . ARG B 1 135 ? 82.183 41.656 14.028 1.00 10.09 135 ARG B O 1
ATOM 5621 N N . LEU B 1 136 ? 81.381 42.543 12.097 1.00 10.29 136 LEU B N 1
ATOM 5622 C CA . LEU B 1 136 ? 81.321 41.251 11.411 1.00 10.13 136 LEU B CA 1
ATOM 5623 C C . LEU B 1 136 ? 82.688 40.531 11.418 1.00 9.40 136 LEU B C 1
ATOM 5624 O O . LEU B 1 136 ? 82.756 39.302 11.553 1.00 9.97 136 LEU B O 1
ATOM 5629 N N . ASP B 1 137 ? 83.754 41.258 11.187 1.00 8.99 137 ASP B N 1
ATOM 5630 C CA . ASP B 1 137 ? 85.070 40.642 11.105 1.00 8.80 137 ASP B CA 1
ATOM 5631 C C . ASP B 1 137 ? 85.595 40.149 12.446 1.00 8.68 137 ASP B C 1
ATOM 5632 O O . ASP B 1 137 ? 86.642 39.504 12.467 1.00 9.12 137 ASP B O 1
ATOM 5637 N N . LYS B 1 138 ? 84.834 40.277 13.541 1.00 9.85 138 LYS B N 1
ATOM 5638 C CA . LYS B 1 138 ? 85.150 39.708 14.851 1.00 10.24 138 LYS B CA 1
ATOM 5639 C C . LYS B 1 138 ? 84.344 38.478 15.213 1.00 9.62 138 LYS B C 1
ATOM 5640 O O . LYS B 1 138 ? 84.546 37.879 16.290 1.00 10.88 138 LYS B O 1
ATOM 5650 N N . VAL B 1 139 ? 83.433 38.038 14.337 1.00 8.88 139 VAL B N 1
ATOM 5651 C CA . VAL B 1 139 ? 82.544 36.896 14.682 1.00 9.89 139 VAL B CA 1
ATOM 5652 C C . VAL B 1 139 ? 83.307 35.558 14.880 1.00 9.75 139 VAL B C 1
ATOM 5653 O O . VAL B 1 139 ? 83.060 34.836 15.844 1.00 10.32 139 VAL B O 1
ATOM 5660 N N . GLY B 1 140 ? 84.274 35.262 14.009 1.00 9.07 140 GLY B N 1
ATOM 5661 C CA . GLY B 1 140 ? 85.056 34.055 14.167 1.00 9.49 140 GLY B CA 1
ATOM 5662 C C . GLY B 1 140 ? 85.967 34.064 15.397 1.00 9.29 140 GLY B C 1
ATOM 5663 O O . GLY B 1 140 ? 86.005 33.115 16.190 1.00 10.26 140 GLY B O 1
ATOM 5664 N N . GLU B 1 141 ? 86.625 35.213 15.595 1.00 9.54 141 GLU B N 1
ATOM 5665 C CA . GLU B 1 141 ? 87.463 35.471 16.749 1.00 10.18 141 GLU B CA 1
ATOM 5666 C C . GLU B 1 141 ? 86.695 35.290 18.060 1.00 8.75 141 GLU B C 1
ATOM 5667 O O . GLU B 1 141 ? 87.193 34.663 19.014 1.00 10.22 141 GLU B O 1
ATOM 5673 N N . ALA B 1 142 ? 85.485 35.859 18.125 1.00 8.84 142 ALA B N 1
ATOM 5674 C CA . ALA B 1 142 ? 84.651 35.783 19.362 1.00 9.02 142 ALA B CA 1
ATOM 5675 C C . ALA B 1 142 ? 84.287 34.339 19.706 1.00 8.76 142 ALA B C 1
ATOM 5676 O O . ALA B 1 142 ? 84.299 33.938 20.875 1.00 9.59 142 ALA B O 1
ATOM 5678 N N . ILE B 1 143 ? 83.902 33.571 18.697 1.00 8.87 143 ILE B N 1
ATOM 5679 C CA . ILE B 1 143 ? 83.529 32.160 18.901 1.00 9.45 143 ILE B CA 1
ATOM 5680 C C . ILE B 1 143 ? 84.725 31.341 19.330 1.00 8.83 143 ILE B C 1
ATOM 5681 O O . ILE B 1 143 ? 84.618 30.523 20.234 1.00 9.74 143 ILE B O 1
ATOM 5686 N N . HIS B 1 144 ? 85.884 31.567 18.692 1.00 9.48 144 HIS B N 1
ATOM 5687 C CA . HIS B 1 144 ? 87.143 30.935 19.137 1.00 9.75 144 HIS B CA 1
ATOM 5688 C C . HIS B 1 144 ? 87.443 31.168 20.639 1.00 9.23 144 HIS B C 1
ATOM 5689 O O . HIS B 1 144 ? 87.784 30.229 21.393 1.00 10.27 144 HIS B O 1
ATOM 5696 N N . GLU B 1 145 ? 87.362 32.430 21.071 1.00 9.73 145 GLU B N 1
ATOM 5697 C CA . GLU B 1 145 ? 87.553 32.812 22.473 1.00 9.39 145 GLU B CA 1
ATOM 5698 C C . GLU B 1 145 ? 86.554 32.125 23.404 1.00 9.29 145 GLU B C 1
ATOM 5699 O O . GLU B 1 145 ? 86.918 31.662 24.490 1.00 10.05 145 GLU B O 1
ATOM 5705 N N . ALA B 1 146 ? 85.284 32.097 22.998 1.00 9.20 146 ALA B N 1
ATOM 5706 C CA . ALA B 1 146 ? 84.260 31.406 23.804 1.00 8.81 146 ALA B CA 1
ATOM 5707 C C . ALA B 1 146 ? 84.599 29.942 24.114 1.00 8.98 146 ALA B C 1
ATOM 5708 O O . ALA B 1 146 ? 84.467 29.501 25.257 1.00 9.58 146 ALA B O 1
ATOM 5710 N N . PHE B 1 147 ? 85.010 29.204 23.084 1.00 8.49 147 PHE B N 1
ATOM 5711 C CA . PHE B 1 147 ? 85.417 27.795 23.311 1.00 8.98 147 PHE B CA 1
ATOM 5712 C C . PHE B 1 147 ? 86.648 27.688 24.205 1.00 9.67 147 PHE B C 1
ATOM 5713 O O . PHE B 1 147 ? 86.735 26.827 25.082 1.00 10.67 147 PHE B O 1
ATOM 5721 N N . ARG B 1 148 ? 87.599 28.594 24.032 1.00 10.93 148 ARG B N 1
ATOM 5722 C CA . ARG B 1 148 ? 88.838 28.547 24.853 1.00 10.94 148 ARG B CA 1
ATOM 5723 C C . ARG B 1 148 ? 88.514 28.739 26.321 1.00 10.81 148 ARG B C 1
ATOM 5724 O O . ARG B 1 148 ? 89.017 28.017 27.189 1.00 12.02 148 ARG B O 1
ATOM 5732 N N . VAL B 1 149 ? 87.621 29.692 26.644 1.00 10.97 149 VAL B N 1
ATOM 5733 C CA . VAL B 1 149 ? 87.231 29.928 28.047 1.00 10.98 149 VAL B CA 1
ATOM 5734 C C . VAL B 1 149 ? 86.347 28.765 28.598 1.00 9.78 149 VAL B C 1
ATOM 5735 O O . VAL B 1 149 ? 86.613 28.241 29.702 1.00 11.55 149 VAL B O 1
ATOM 5739 N N . ALA B 1 150 ? 85.359 28.333 27.817 1.00 10.26 150 ALA B N 1
ATOM 5740 C CA . ALA B 1 150 ? 84.426 27.308 28.256 1.00 10.33 150 ALA B CA 1
ATOM 5741 C C . ALA B 1 150 ? 85.115 25.973 28.624 1.00 12.20 150 ALA B C 1
ATOM 5742 O O . ALA B 1 150 ? 84.717 25.282 29.567 1.00 11.61 150 ALA B O 1
ATOM 5744 N N . GLU B 1 151 ? 86.138 25.606 27.826 1.00 10.95 151 GLU B N 1
ATOM 5745 C CA . GLU B 1 151 ? 86.821 24.302 27.912 1.00 11.98 151 GLU B CA 1
ATOM 5746 C C . GLU B 1 151 ? 88.144 24.367 28.732 1.00 12.02 151 GLU B C 1
ATOM 5747 O O . GLU B 1 151 ? 88.915 23.400 28.762 1.00 13.91 151 GLU B O 1
ATOM 5753 N N . GLY B 1 152 ? 88.373 25.488 29.422 1.00 12.38 152 GLY B N 1
ATOM 5754 C CA . GLY B 1 152 ? 89.518 25.673 30.297 1.00 13.82 152 GLY B CA 1
ATOM 5755 C C . GLY B 1 152 ? 89.377 24.989 31.650 1.00 13.55 152 GLY B C 1
ATOM 5756 O O . GLY B 1 152 ? 88.514 24.174 31.883 1.00 12.54 152 GLY B O 1
ATOM 5757 N N . HIS B 1 153 ? 90.297 25.305 32.558 1.00 15.46 153 HIS B N 1
ATOM 5758 C CA . HIS B 1 153 ? 90.308 24.899 33.975 1.00 15.11 153 HIS B CA 1
ATOM 5759 C C . HIS B 1 153 ? 90.252 26.199 34.788 1.00 15.53 153 HIS B C 1
ATOM 5760 O O . HIS B 1 153 ? 91.235 26.959 34.819 1.00 17.45 153 HIS B O 1
ATOM 5767 N N . PRO B 1 154 ? 89.115 26.502 35.432 1.00 15.36 154 PRO B N 1
ATOM 5768 C CA . PRO B 1 154 ? 87.845 25.751 35.501 1.00 14.41 154 PRO B CA 1
ATOM 5769 C C . PRO B 1 154 ? 87.011 25.841 34.214 1.00 15.02 154 PRO B C 1
ATOM 5770 O O . PRO B 1 154 ? 87.051 26.834 33.502 1.00 16.67 154 PRO B O 1
ATOM 5774 N N . ALA B 1 155 ? 86.275 24.784 33.926 1.00 14.34 155 ALA B N 1
ATOM 5775 C CA . ALA B 1 155 ? 85.323 24.802 32.826 1.00 12.81 155 ALA B CA 1
ATOM 5776 C C . ALA B 1 155 ? 84.119 25.670 33.202 1.00 11.68 155 ALA B C 1
ATOM 5777 O O . ALA B 1 155 ? 83.861 25.896 34.381 1.00 11.54 155 ALA B O 1
ATOM 5779 N N . GLY B 1 156 ? 83.370 26.137 32.202 1.00 9.70 156 GLY B N 1
ATOM 5780 C CA . GLY B 1 156 ? 82.173 26.913 32.444 1.00 10.52 156 GLY B CA 1
ATOM 5781 C C . GLY B 1 156 ? 81.515 27.443 31.197 1.00 9.40 156 GLY B C 1
ATOM 5782 O O . GLY B 1 156 ? 81.889 27.085 30.075 1.00 9.93 156 GLY B O 1
ATOM 5783 N N . PRO B 1 157 ? 80.460 28.253 31.368 1.00 8.79 157 PRO B N 1
ATOM 5784 C CA . PRO B 1 157 ? 79.726 28.833 30.265 1.00 9.44 157 PRO B CA 1
ATOM 5785 C C . PRO B 1 157 ? 80.342 30.101 29.680 1.00 8.62 157 PRO B C 1
ATOM 5786 O O . PRO B 1 157 ? 80.979 30.893 30.395 1.00 10.29 157 PRO B O 1
ATOM 5790 N N . ALA B 1 158 ? 80.214 30.232 28.374 1.00 9.34 158 ALA B N 1
ATOM 5791 C CA . ALA B 1 158 ? 80.611 31.439 27.623 1.00 8.92 158 ALA B CA 1
ATOM 5792 C C . ALA B 1 158 ? 79.436 31.916 26.766 1.00 9.66 158 ALA B C 1
ATOM 5793 O O . ALA B 1 158 ? 78.824 31.116 26.070 1.00 11.25 158 ALA B O 1
ATOM 5795 N N . TYR B 1 159 ? 79.098 33.215 26.836 1.00 8.57 159 TYR B N 1
ATOM 5796 C CA . TYR B 1 159 ? 77.960 33.800 26.107 1.00 8.82 159 TYR B CA 1
ATOM 5797 C C . TYR B 1 159 ? 78.523 34.794 25.086 1.00 8.68 159 TYR B C 1
ATOM 5798 O O . TYR B 1 159 ? 79.342 35.659 25.438 1.00 9.13 159 TYR B O 1
ATOM 5807 N N . VAL B 1 160 ? 78.015 34.725 23.850 1.00 8.89 160 VAL B N 1
ATOM 5808 C CA . VAL B 1 160 ? 78.416 35.611 22.751 1.00 8.97 160 VAL B CA 1
ATOM 5809 C C . VAL B 1 160 ? 77.110 36.283 22.186 1.00 7.77 160 VAL B C 1
ATOM 5810 O O . VAL B 1 160 ? 76.224 35.547 21.701 1.00 9.49 160 VAL B O 1
ATOM 5814 N N . ASP B 1 161 ? 77.049 37.609 22.264 1.00 8.24 161 ASP B N 1
ATOM 5815 C CA . ASP B 1 161 ? 75.888 38.398 21.809 1.00 7.66 161 ASP B CA 1
ATOM 5816 C C . ASP B 1 161 ? 76.229 39.010 20.471 1.00 8.35 161 ASP B C 1
ATOM 5817 O O . ASP B 1 161 ? 77.214 39.760 20.389 1.00 9.40 161 ASP B O 1
ATOM 5822 N N . ILE B 1 162 ? 75.493 38.696 19.418 1.00 8.38 162 ILE B N 1
ATOM 5823 C CA . ILE B 1 162 ? 75.775 39.155 18.087 1.00 8.45 162 ILE B CA 1
ATOM 5824 C C . ILE B 1 162 ? 74.491 39.843 17.511 1.00 8.70 162 ILE B C 1
ATOM 5825 O O . ILE B 1 162 ? 73.494 39.159 17.254 1.00 9.12 162 ILE B O 1
ATOM 5830 N N . PRO B 1 163 ? 74.545 41.171 17.268 1.00 8.68 163 PRO B N 1
ATOM 5831 C CA . PRO B 1 163 ? 73.347 41.825 16.651 1.00 9.61 163 PRO B CA 1
ATOM 5832 C C . PRO B 1 163 ? 73.071 41.191 15.261 1.00 8.90 163 PRO B C 1
ATOM 5833 O O . PRO B 1 163 ? 74.045 41.026 14.464 1.00 8.87 163 PRO B O 1
ATOM 5837 N N . PHE B 1 164 ? 71.799 40.886 14.949 1.00 9.40 164 PHE B N 1
ATOM 5838 C CA . PHE B 1 164 ? 71.554 39.974 13.825 1.00 9.29 164 PHE B CA 1
ATOM 5839 C C . PHE B 1 164 ? 71.842 40.529 12.449 1.00 9.48 164 PHE B C 1
ATOM 5840 O O . PHE B 1 164 ? 71.965 39.771 11.473 1.00 8.93 164 PHE B O 1
ATOM 5848 N N . ASP B 1 165 ? 71.895 41.841 12.307 1.00 9.46 165 ASP B N 1
ATOM 5849 C CA . ASP B 1 165 ? 72.310 42.469 11.042 1.00 9.37 165 ASP B CA 1
ATOM 5850 C C . ASP B 1 165 ? 73.662 41.918 10.593 1.00 9.07 165 ASP B C 1
ATOM 5851 O O . ASP B 1 165 ? 73.895 41.763 9.401 1.00 9.73 165 ASP B O 1
ATOM 5856 N N . LEU B 1 166 ? 74.588 41.656 11.533 1.00 9.20 166 LEU B N 1
ATOM 5857 C CA . LEU B 1 166 ? 75.931 41.126 11.195 1.00 9.59 166 LEU B CA 1
ATOM 5858 C C . LEU B 1 166 ? 75.801 39.703 10.629 1.00 9.75 166 LEU B C 1
ATOM 5859 O O . LEU B 1 166 ? 76.683 39.258 9.886 1.00 10.98 166 LEU B O 1
ATOM 5864 N N . THR B 1 167 ? 74.714 38.959 10.974 1.00 9.51 167 THR B N 1
ATOM 5865 C CA . THR B 1 167 ? 74.492 37.612 10.428 1.00 9.70 167 THR B CA 1
ATOM 5866 C C . THR B 1 167 ? 74.036 37.646 8.954 1.00 9.79 167 THR B C 1
ATOM 5867 O O . THR B 1 167 ? 74.231 36.674 8.225 1.00 10.91 167 THR B O 1
ATOM 5871 N N . ALA B 1 168 ? 73.310 38.714 8.578 1.00 10.29 168 ALA B N 1
ATOM 5872 C CA . ALA B 1 168 ? 72.866 38.949 7.179 1.00 9.92 168 ALA B CA 1
ATOM 5873 C C . ALA B 1 168 ? 73.963 39.578 6.294 1.00 10.74 168 ALA B C 1
ATOM 5874 O O . ALA B 1 168 ? 74.003 39.304 5.076 1.00 12.01 168 ALA B O 1
ATOM 5876 N N . ASP B 1 169 ? 74.792 40.440 6.892 1.00 10.17 169 ASP B N 1
ATOM 5877 C CA . ASP B 1 169 ? 75.881 41.138 6.198 1.00 10.94 169 ASP B CA 1
ATOM 5878 C C . ASP B 1 169 ? 76.857 40.080 5.646 1.00 10.10 169 ASP B C 1
ATOM 5879 O O . ASP B 1 169 ? 76.957 38.958 6.113 1.00 10.92 169 ASP B O 1
ATOM 5884 N N . GLN B 1 170 ? 77.627 40.481 4.642 1.00 11.67 170 GLN B N 1
ATOM 5885 C CA . GLN B 1 170 ? 78.600 39.600 4.003 1.00 12.17 170 GLN B CA 1
ATOM 5886 C C . GLN B 1 170 ? 79.975 40.261 3.930 1.00 11.31 170 GLN B C 1
ATOM 5887 O O . GLN B 1 170 ? 80.113 41.481 3.895 1.00 12.29 170 GLN B O 1
ATOM 5897 N N . ILE B 1 171 ? 81.020 39.433 3.865 1.00 10.86 171 ILE B N 1
ATOM 5898 C CA . ILE B 1 171 ? 82.437 39.886 3.877 1.00 11.37 171 ILE B CA 1
ATOM 5899 C C . ILE B 1 171 ? 83.300 38.833 3.197 1.00 10.96 171 ILE B C 1
ATOM 5900 O O . ILE B 1 171 ? 82.975 37.627 3.238 1.00 11.82 171 ILE B O 1
ATOM 5905 N N . ASP B 1 172 ? 84.425 39.254 2.613 1.00 12.40 172 ASP B N 1
ATOM 5906 C CA . ASP B 1 172 ? 85.389 38.252 2.178 1.00 12.21 172 ASP B CA 1
ATOM 5907 C C . ASP B 1 172 ? 85.977 37.500 3.385 1.00 12.42 172 ASP B C 1
ATOM 5908 O O . ASP B 1 172 ? 86.349 38.092 4.410 1.00 12.85 172 ASP B O 1
ATOM 5913 N N . ASP B 1 173 ? 85.974 36.173 3.282 1.00 12.37 173 ASP B N 1
ATOM 5914 C CA . ASP B 1 173 ? 86.246 35.276 4.400 1.00 12.97 173 ASP B CA 1
ATOM 5915 C C . ASP B 1 173 ? 87.690 34.896 4.675 1.00 12.65 173 ASP B C 1
ATOM 5916 O O . ASP B 1 173 ? 87.974 34.140 5.625 1.00 13.29 173 ASP B O 1
ATOM 5921 N N . LYS B 1 174 ? 88.628 35.453 3.900 1.00 12.99 174 LYS B N 1
ATOM 5922 C CA . LYS B 1 174 ? 90.054 35.046 4.030 1.00 13.71 174 LYS B CA 1
ATOM 5923 C C . LYS B 1 174 ? 90.573 35.205 5.484 1.00 12.59 174 LYS B C 1
ATOM 5924 O O . LYS B 1 174 ? 90.542 36.296 6.046 1.00 11.68 174 LYS B O 1
ATOM 5933 N N . ALA B 1 175 ? 90.962 34.082 6.103 1.00 11.90 175 ALA B N 1
ATOM 5934 C CA . ALA B 1 175 ? 91.520 34.018 7.480 1.00 11.26 175 ALA B CA 1
ATOM 5935 C C . ALA B 1 175 ? 90.529 34.386 8.626 1.00 10.17 175 ALA B C 1
ATOM 5936 O O . ALA B 1 175 ? 90.928 34.461 9.814 1.00 10.68 175 ALA B O 1
ATOM 5938 N N . LEU B 1 176 ? 89.254 34.585 8.329 1.00 10.23 176 LEU B N 1
ATOM 5939 C CA . LEU B 1 176 ? 88.335 35.197 9.310 1.00 10.03 176 LEU B CA 1
ATOM 5940 C C . LEU B 1 176 ? 87.977 34.194 10.435 1.00 9.44 176 LEU B C 1
ATOM 5941 O O . LEU B 1 176 ? 87.918 34.601 11.611 1.00 11.01 176 LEU B O 1
ATOM 5946 N N . VAL B 1 177 ? 87.769 32.909 10.113 1.00 10.35 177 VAL B N 1
ATOM 5947 C CA . VAL B 1 177 ? 87.517 31.853 11.090 1.00 10.24 177 VAL B CA 1
ATOM 5948 C C . VAL B 1 177 ? 88.900 31.276 11.479 1.00 11.41 177 VAL B C 1
ATOM 5949 O O . VAL B 1 177 ? 89.556 30.699 10.614 1.00 11.87 177 VAL B O 1
ATOM 5953 N N . PRO B 1 178 ? 89.378 31.450 12.745 1.00 10.73 178 PRO B N 1
ATOM 5954 C CA . PRO B 1 178 ? 90.722 30.912 13.106 1.00 10.68 178 PRO B CA 1
ATOM 5955 C C . PRO B 1 178 ? 90.792 29.393 13.017 1.00 11.08 178 PRO B C 1
ATOM 5956 O O . PRO B 1 178 ? 89.982 28.664 13.635 1.00 13.00 178 PRO B O 1
ATOM 5960 N N . ARG B 1 179 ? 91.694 28.877 12.183 1.00 12.38 179 ARG B N 1
ATOM 5961 C CA . ARG B 1 179 ? 91.875 27.429 11.977 1.00 14.99 179 ARG B CA 1
ATOM 5962 C C . ARG B 1 179 ? 93.194 26.970 12.569 1.00 15.16 179 ARG B C 1
ATOM 5963 O O . ARG B 1 179 ? 94.138 27.709 12.714 1.00 14.89 179 ARG B O 1
ATOM 5971 N N . GLY B 1 180 ? 93.316 25.666 12.799 1.00 18.81 180 GLY B N 1
ATOM 5972 C CA . GLY B 1 180 ? 94.557 25.101 13.312 1.00 20.37 180 GLY B CA 1
ATOM 5973 C C . GLY B 1 180 ? 94.835 25.352 14.797 1.00 21.51 180 GLY B C 1
ATOM 5974 O O . GLY B 1 180 ? 95.985 25.317 15.212 1.00 24.28 180 GLY B O 1
ATOM 5975 N N A ALA B 1 181 ? 93.801 25.602 15.561 0.60 23.22 181 ALA B N 1
ATOM 5976 N N B ALA B 1 181 ? 93.788 25.581 15.590 0.40 22.53 181 ALA B N 1
ATOM 5977 C CA A ALA B 1 181 ? 93.999 25.945 16.954 0.60 23.36 181 ALA B CA 1
ATOM 5978 C CA B ALA B 1 181 ? 93.900 25.846 17.056 0.40 22.39 181 ALA B CA 1
ATOM 5979 C C A ALA B 1 181 ? 94.775 24.864 17.653 0.60 25.18 181 ALA B C 1
ATOM 5980 C C B ALA B 1 181 ? 94.108 24.557 17.843 0.40 23.15 181 ALA B C 1
ATOM 5981 O O A ALA B 1 181 ? 94.961 23.719 17.155 0.60 25.18 181 ALA B O 1
ATOM 5982 O O B ALA B 1 181 ? 93.327 23.635 17.737 0.40 22.76 181 ALA B O 1
ATOM 5985 N N A THR B 1 182 ? 95.055 25.229 18.890 0.60 26.03 182 THR B N 1
ATOM 5986 N N B THR B 1 182 ? 95.184 24.517 18.625 0.40 23.55 182 THR B N 1
ATOM 5987 C CA A THR B 1 182 ? 96.264 24.903 19.545 0.60 26.42 182 THR B CA 1
ATOM 5988 C CA B THR B 1 182 ? 95.538 23.338 19.408 0.40 24.03 182 THR B CA 1
ATOM 5989 C C A THR B 1 182 ? 95.803 24.498 20.955 0.60 27.30 182 THR B C 1
ATOM 5990 C C B THR B 1 182 ? 95.668 23.711 20.874 0.40 24.60 182 THR B C 1
ATOM 5991 O O A THR B 1 182 ? 94.843 25.076 21.490 0.60 27.43 182 THR B O 1
ATOM 5992 O O B THR B 1 182 ? 95.986 24.874 21.195 0.40 25.84 182 THR B O 1
ATOM 5999 N N A ARG B 1 183 ? 96.385 23.449 21.545 0.60 27.34 183 ARG B N 1
ATOM 6000 N N B ARG B 1 183 ? 95.440 22.724 21.746 0.40 24.45 183 ARG B N 1
ATOM 6001 C CA A ARG B 1 183 ? 95.953 23.121 22.920 0.60 26.07 183 ARG B CA 1
ATOM 6002 C CA B ARG B 1 183 ? 95.623 22.856 23.204 0.40 24.66 183 ARG B CA 1
ATOM 6003 C C A ARG B 1 183 ? 96.986 22.395 23.746 0.60 24.82 183 ARG B C 1
ATOM 6004 C C B ARG B 1 183 ? 97.039 22.501 23.680 0.40 23.85 183 ARG B C 1
ATOM 6005 O O A ARG B 1 183 ? 97.379 21.254 23.426 0.60 24.65 183 ARG B O 1
ATOM 6006 O O B ARG B 1 183 ? 97.800 21.788 23.010 0.40 23.89 183 ARG B O 1
ATOM 6021 N N . ALA B 1 184 ? 97.381 23.022 24.854 1.00 22.72 184 ALA B N 1
ATOM 6022 C CA . ALA B 1 184 ? 98.381 22.428 25.732 1.00 22.50 184 ALA B CA 1
ATOM 6023 C C . ALA B 1 184 ? 97.759 21.169 26.363 1.00 20.99 184 ALA B C 1
ATOM 6024 O O . ALA B 1 184 ? 96.587 21.179 26.694 1.00 21.63 184 ALA B O 1
ATOM 6026 N N . LYS B 1 185 ? 98.603 20.172 26.630 1.00 20.81 185 LYS B N 1
ATOM 6027 C CA . LYS B 1 185 ? 98.216 18.997 27.436 1.00 20.60 185 LYS B CA 1
ATOM 6028 C C . LYS B 1 185 ? 97.807 19.432 28.866 1.00 19.87 185 LYS B C 1
ATOM 6029 O O . LYS B 1 185 ? 98.267 20.483 29.400 1.00 19.66 185 LYS B O 1
ATOM 6035 N N . SER B 1 186 ? 96.882 18.663 29.452 1.00 19.32 186 SER B N 1
ATOM 6036 C CA . SER B 1 186 ? 96.500 18.856 30.863 1.00 19.51 186 SER B CA 1
ATOM 6037 C C . SER B 1 186 ? 97.080 17.825 31.796 1.00 18.95 186 SER B C 1
ATOM 6038 O O . SER B 1 186 ? 96.615 17.712 32.919 1.00 20.08 186 SER B O 1
ATOM 6042 N N . VAL B 1 187 ? 98.147 17.141 31.382 1.00 17.61 187 VAL B N 1
ATOM 6043 C CA . VAL B 1 187 ? 98.890 16.209 32.246 1.00 17.47 187 VAL B CA 1
ATOM 6044 C C . VAL B 1 187 ? 100.008 16.893 33.024 1.00 16.78 187 VAL B C 1
ATOM 6045 O O . VAL B 1 187 ? 101.143 16.555 32.868 1.00 18.06 187 VAL B O 1
ATOM 6049 N N . LEU B 1 188 ? 99.647 17.867 33.848 1.00 15.50 188 LEU B N 1
ATOM 6050 C CA . LEU B 1 188 ? 100.550 18.593 34.704 1.00 15.61 188 LEU B CA 1
ATOM 6051 C C . LEU B 1 188 ? 101.170 17.641 35.726 1.00 14.25 188 LEU B C 1
ATOM 6052 O O . LEU B 1 188 ? 100.460 16.990 36.486 1.00 14.16 188 LEU B O 1
ATOM 6061 N N . HIS B 1 189 ? 102.509 17.608 35.770 1.00 14.82 189 HIS B N 1
ATOM 6062 C CA . HIS B 1 189 ? 103.315 16.785 36.730 1.00 14.71 189 HIS B CA 1
ATOM 6063 C C . HIS B 1 189 ? 103.714 17.575 37.973 1.00 14.88 189 HIS B C 1
ATOM 6064 O O . HIS B 1 189 ? 104.129 18.745 37.858 1.00 16.13 189 HIS B O 1
ATOM 6071 N N . ALA B 1 190 ? 103.606 16.959 39.161 1.00 15.41 190 ALA B N 1
ATOM 6072 C CA . ALA B 1 190 ? 104.101 17.555 40.425 1.00 16.03 190 ALA B CA 1
ATOM 6073 C C . ALA B 1 190 ? 105.609 17.450 40.584 1.00 15.05 190 ALA B C 1
ATOM 6074 O O . ALA B 1 190 ? 106.194 16.509 40.006 1.00 14.72 190 ALA B O 1
ATOM 6076 N N . PRO B 1 191 ? 106.231 18.324 41.408 1.00 17.06 191 PRO B N 1
ATOM 6077 C CA . PRO B 1 191 ? 107.662 18.102 41.682 1.00 17.33 191 PRO B CA 1
ATOM 6078 C C . PRO B 1 191 ? 107.851 16.861 42.556 1.00 16.88 191 PRO B C 1
ATOM 6079 O O . PRO B 1 191 ? 106.974 16.504 43.366 1.00 16.12 191 PRO B O 1
ATOM 6083 N N . ASN B 1 192 ? 109.029 16.250 42.421 1.00 17.65 192 ASN B N 1
ATOM 6084 C CA . ASN B 1 192 ? 109.357 15.052 43.208 1.00 18.67 192 ASN B CA 1
ATOM 6085 C C . ASN B 1 192 ? 109.184 15.183 44.721 1.00 17.65 192 ASN B C 1
ATOM 6086 O O . ASN B 1 192 ? 108.666 14.275 45.338 1.00 18.50 192 ASN B O 1
ATOM 6095 N N . GLU B 1 193 ? 109.529 16.334 45.282 1.00 19.35 193 GLU B N 1
ATOM 6096 C CA . GLU B 1 193 ? 109.396 16.635 46.723 1.00 19.81 193 GLU B CA 1
ATOM 6097 C C . GLU B 1 193 ? 107.969 16.394 47.189 1.00 19.35 193 GLU B C 1
ATOM 6098 O O . GLU B 1 193 ? 107.746 15.811 48.261 1.00 19.62 193 GLU B O 1
ATOM 6104 N N . ASP B 1 194 ? 107.020 16.889 46.398 1.00 18.58 194 ASP B N 1
ATOM 6105 C CA . ASP B 1 194 ? 105.600 16.810 46.746 1.00 17.41 194 ASP B CA 1
ATOM 6106 C C . ASP B 1 194 ? 105.087 15.364 46.684 1.00 15.36 194 ASP B C 1
ATOM 6107 O O . ASP B 1 194 ? 104.299 14.915 47.545 1.00 15.21 194 ASP B O 1
ATOM 6112 N N . VAL B 1 195 ? 105.509 14.649 45.635 1.00 14.98 195 VAL B N 1
ATOM 6113 C CA . VAL B 1 195 ? 105.173 13.265 45.458 1.00 15.40 195 VAL B CA 1
ATOM 6114 C C . VAL B 1 195 ? 105.698 12.436 46.625 1.00 14.90 195 VAL B C 1
ATOM 6115 O O . VAL B 1 195 ? 104.964 11.627 47.220 1.00 13.72 195 VAL B O 1
ATOM 6119 N N . ARG B 1 196 ? 106.957 12.659 46.990 1.00 15.46 196 ARG B N 1
ATOM 6120 C CA . ARG B 1 196 ? 107.553 11.888 48.093 1.00 16.01 196 ARG B CA 1
ATOM 6121 C C . ARG B 1 196 ? 106.897 12.159 49.438 1.00 15.60 196 ARG B C 1
ATOM 6122 O O . ARG B 1 196 ? 106.690 11.248 50.226 1.00 16.32 196 ARG B O 1
ATOM 6130 N N . GLU B 1 197 ? 106.544 13.407 49.704 1.00 15.96 197 GLU B N 1
ATOM 6131 C CA . GLU B 1 197 ? 105.868 13.768 50.950 1.00 16.46 197 GLU B CA 1
ATOM 6132 C C . GLU B 1 197 ? 104.463 13.178 51.056 1.00 15.18 197 GLU B C 1
ATOM 6133 O O . GLU B 1 197 ? 104.086 12.638 52.104 1.00 17.21 197 GLU B O 1
ATOM 6139 N N . ALA B 1 198 ? 103.689 13.224 49.959 1.00 15.05 198 ALA B N 1
ATOM 6140 C CA . ALA B 1 198 ? 102.356 12.627 49.944 1.00 14.02 198 ALA B CA 1
ATOM 6141 C C . ALA B 1 198 ? 102.447 11.114 50.151 1.00 13.63 198 ALA B C 1
ATOM 6142 O O . ALA B 1 198 ? 101.639 10.543 50.897 1.00 14.73 198 ALA B O 1
ATOM 6144 N N . ALA B 1 199 ? 103.422 10.445 49.516 1.00 13.48 199 ALA B N 1
ATOM 6145 C CA . ALA B 1 199 ? 103.567 9.015 49.700 1.00 14.29 199 ALA B CA 1
ATOM 6146 C C . ALA B 1 199 ? 103.916 8.634 51.144 1.00 13.83 199 ALA B C 1
ATOM 6147 O O . ALA B 1 199 ? 103.353 7.679 51.702 1.00 16.48 199 ALA B O 1
ATOM 6149 N N . ALA B 1 200 ? 104.837 9.393 51.740 1.00 16.01 200 ALA B N 1
ATOM 6150 C CA . ALA B 1 200 ? 105.269 9.173 53.136 1.00 16.41 200 ALA B CA 1
ATOM 6151 C C . ALA B 1 200 ? 104.087 9.340 54.112 1.00 16.64 200 ALA B C 1
ATOM 6152 O O . ALA B 1 200 ? 103.953 8.554 55.049 1.00 16.82 200 ALA B O 1
ATOM 6154 N N . GLN B 1 201 ? 103.234 10.348 53.881 1.00 16.46 201 GLN B N 1
ATOM 6155 C CA . GLN B 1 201 ? 102.018 10.592 54.703 1.00 16.08 201 GLN B CA 1
ATOM 6156 C C . GLN B 1 201 ? 101.053 9.428 54.580 1.00 15.77 201 GLN B C 1
ATOM 6157 O O . GLN B 1 201 ? 100.512 8.944 55.580 1.00 16.85 201 GLN B O 1
ATOM 6163 N N . LEU B 1 202 ? 100.844 8.963 53.355 1.00 16.04 202 LEU B N 1
ATOM 6164 C CA . LEU B 1 202 ? 99.900 7.880 53.095 1.00 17.27 202 LEU B CA 1
ATOM 6165 C C . LEU B 1 202 ? 100.288 6.596 53.780 1.00 18.03 202 LEU B C 1
ATOM 6166 O O . LEU B 1 202 ? 99.468 5.875 54.343 1.00 19.25 202 LEU B O 1
ATOM 6174 N N . VAL B 1 203 ? 101.580 6.280 53.720 1.00 17.78 203 VAL B N 1
ATOM 6175 C CA . VAL B 1 203 ? 102.142 5.060 54.314 1.00 18.95 203 VAL B CA 1
ATOM 6176 C C . VAL B 1 203 ? 102.156 5.123 55.841 1.00 17.54 203 VAL B C 1
ATOM 6177 O O . VAL B 1 203 ? 101.907 4.125 56.514 1.00 19.18 203 VAL B O 1
ATOM 6181 N N . ALA B 1 204 ? 102.440 6.277 56.403 1.00 16.04 204 ALA B N 1
ATOM 6182 C CA . ALA B 1 204 ? 102.513 6.465 57.860 1.00 18.38 204 ALA B CA 1
ATOM 6183 C C . ALA B 1 204 ? 101.142 6.486 58.559 1.00 17.74 204 ALA B C 1
ATOM 6184 O O . ALA B 1 204 ? 101.043 6.222 59.779 1.00 20.06 204 ALA B O 1
ATOM 6186 N N . ALA B 1 205 ? 100.099 6.893 57.831 1.00 16.49 205 ALA B N 1
ATOM 6187 C CA . ALA B 1 205 ? 98.746 6.943 58.402 1.00 16.47 205 ALA B CA 1
ATOM 6188 C C . ALA B 1 205 ? 98.243 5.599 58.942 1.00 16.95 205 ALA B C 1
ATOM 6189 O O . ALA B 1 205 ? 98.464 4.565 58.331 1.00 17.76 205 ALA B O 1
ATOM 6191 N N . LYS B 1 206 ? 97.501 5.636 60.053 1.00 16.38 206 LYS B N 1
ATOM 6192 C CA . LYS B 1 206 ? 96.870 4.451 60.678 1.00 17.98 206 LYS B CA 1
ATOM 6193 C C . LYS B 1 206 ? 95.515 4.116 60.018 1.00 16.67 206 LYS B C 1
ATOM 6194 O O . LYS B 1 206 ? 95.135 2.965 59.884 1.00 17.55 206 LYS B O 1
ATOM 6205 N N . ASN B 1 207 ? 94.814 5.163 59.600 1.00 14.51 207 ASN B N 1
ATOM 6206 C CA . ASN B 1 207 ? 93.448 5.072 59.026 1.00 14.89 207 ASN B CA 1
ATOM 6207 C C . ASN B 1 207 ? 93.294 6.070 57.849 1.00 14.33 207 ASN B C 1
ATOM 6208 O O . ASN B 1 207 ? 92.484 7.042 57.910 1.00 14.86 207 ASN B O 1
ATOM 6213 N N . PRO B 1 208 ? 94.078 5.868 56.765 1.00 12.56 208 PRO B N 1
ATOM 6214 C CA . PRO B 1 208 ? 94.013 6.758 55.605 1.00 13.51 208 PRO B CA 1
ATOM 6215 C C . PRO B 1 208 ? 92.717 6.616 54.808 1.00 10.38 208 PRO B C 1
ATOM 6216 O O . PRO B 1 208 ? 92.069 5.583 54.855 1.00 11.48 208 PRO B O 1
ATOM 6220 N N . VAL B 1 209 ? 92.475 7.645 53.999 1.00 11.61 209 VAL B N 1
ATOM 6221 C CA . VAL B 1 209 ? 91.403 7.634 52.993 1.00 11.31 209 VAL B CA 1
ATOM 6222 C C . VAL B 1 209 ? 91.876 8.385 51.743 1.00 10.62 209 VAL B C 1
ATOM 6223 O O . VAL B 1 209 ? 92.610 9.359 51.851 1.00 10.66 209 VAL B O 1
ATOM 6230 N N . ILE B 1 210 ? 91.503 7.882 50.567 1.00 10.93 210 ILE B N 1
ATOM 6231 C CA . ILE B 1 210 ? 91.628 8.660 49.313 1.00 12.25 210 ILE B CA 1
ATOM 6232 C C . ILE B 1 210 ? 90.259 9.219 48.960 1.00 10.52 210 ILE B C 1
ATOM 6233 O O . ILE B 1 210 ? 89.292 8.439 48.881 1.00 11.83 210 ILE B O 1
ATOM 6238 N N . LEU B 1 211 ? 90.156 10.515 48.770 1.00 9.85 211 LEU B N 1
ATOM 6239 C CA . LEU B 1 211 ? 88.925 11.215 48.436 1.00 9.93 211 LEU B CA 1
ATOM 6240 C C . LEU B 1 211 ? 89.030 11.648 46.956 1.00 10.16 211 LEU B C 1
ATOM 6241 O O . LEU B 1 211 ? 89.847 12.522 46.646 1.00 10.43 211 LEU B O 1
ATOM 6246 N N . ALA B 1 212 ? 88.211 11.045 46.067 1.00 9.11 212 ALA B N 1
ATOM 6247 C CA . ALA B 1 212 ? 88.258 11.238 44.632 1.00 8.79 212 ALA B CA 1
ATOM 6248 C C . ALA B 1 212 ? 87.028 12.033 44.202 1.00 8.70 212 ALA B C 1
ATOM 6249 O O . ALA B 1 212 ? 85.875 11.525 44.368 1.00 9.21 212 ALA B O 1
ATOM 6251 N N . GLY B 1 213 ? 87.198 13.223 43.610 1.00 9.27 213 GLY B N 1
ATOM 6252 C CA . GLY B 1 213 ? 86.107 14.050 43.107 1.00 9.18 213 GLY B CA 1
ATOM 6253 C C . GLY B 1 213 ? 85.991 14.011 41.597 1.00 8.52 213 GLY B C 1
ATOM 6254 O O . GLY B 1 213 ? 86.621 13.175 40.902 1.00 9.03 213 GLY B O 1
ATOM 6255 N N . GLY B 1 214 ? 85.165 14.885 41.072 1.00 9.51 214 GLY B N 1
ATOM 6256 C CA . GLY B 1 214 ? 84.884 14.970 39.648 1.00 8.68 214 GLY B CA 1
ATOM 6257 C C . GLY B 1 214 ? 86.107 15.217 38.798 1.00 9.09 214 GLY B C 1
ATOM 6258 O O . GLY B 1 214 ? 86.112 14.846 37.613 1.00 9.42 214 GLY B O 1
ATOM 6259 N N . GLY B 1 215 ? 87.138 15.850 39.346 1.00 9.30 215 GLY B N 1
ATOM 6260 C CA . GLY B 1 215 ? 88.387 15.989 38.605 1.00 8.88 215 GLY B CA 1
ATOM 6261 C C . GLY B 1 215 ? 89.054 14.688 38.221 1.00 8.54 215 GLY B C 1
ATOM 6262 O O . GLY B 1 215 ? 89.764 14.639 37.228 1.00 10.43 215 GLY B O 1
ATOM 6263 N N . VAL B 1 216 ? 88.830 13.608 38.994 1.00 8.94 216 VAL B N 1
ATOM 6264 C CA . VAL B 1 216 ? 89.360 12.284 38.638 1.00 8.73 216 VAL B CA 1
ATOM 6265 C C . VAL B 1 216 ? 88.636 11.800 37.350 1.00 9.62 216 VAL B C 1
ATOM 6266 O O . VAL B 1 216 ? 89.258 11.175 36.472 1.00 9.85 216 VAL B O 1
ATOM 6270 N N . ALA B 1 217 ? 87.327 12.074 37.252 1.00 9.43 217 ALA B N 1
ATOM 6271 C CA . ALA B 1 217 ? 86.542 11.752 36.053 1.00 9.27 217 ALA B CA 1
ATOM 6272 C C . ALA B 1 217 ? 87.092 12.569 34.846 1.00 8.89 217 ALA B C 1
ATOM 6273 O O . ALA B 1 217 ? 87.384 12.014 33.760 1.00 10.22 217 ALA B O 1
ATOM 6275 N N . ARG B 1 218 ? 87.202 13.906 34.971 1.00 9.73 218 ARG B N 1
ATOM 6276 C CA . ARG B 1 218 ? 87.728 14.720 33.874 1.00 10.00 218 ARG B CA 1
ATOM 6277 C C . ARG B 1 218 ? 89.149 14.232 33.455 1.00 9.46 218 ARG B C 1
ATOM 6278 O O . ARG B 1 218 ? 89.514 14.279 32.272 1.00 10.88 218 ARG B O 1
ATOM 6286 N N . SER B 1 219 ? 89.955 13.866 34.434 1.00 9.03 219 SER B N 1
ATOM 6287 C CA . SER B 1 219 ? 91.357 13.389 34.235 1.00 10.21 219 SER B CA 1
ATOM 6288 C C . SER B 1 219 ? 91.458 12.026 33.512 1.00 10.60 219 SER B C 1
ATOM 6289 O O . SER B 1 219 ? 92.491 11.666 32.917 1.00 12.63 219 SER B O 1
ATOM 6292 N N . GLY B 1 220 ? 90.415 11.223 33.611 1.00 11.08 220 GLY B N 1
ATOM 6293 C CA . GLY B 1 220 ? 90.446 9.847 33.115 1.00 12.17 220 GLY B CA 1
ATOM 6294 C C . GLY B 1 220 ? 91.260 8.936 34.032 1.00 11.44 220 GLY B C 1
ATOM 6295 O O . GLY B 1 220 ? 91.971 8.034 33.559 1.00 13.05 220 GLY B O 1
ATOM 6296 N N . GLY B 1 221 ? 91.224 9.197 35.360 1.00 10.76 221 GLY B N 1
ATOM 6297 C CA . GLY B 1 221 ? 92.119 8.512 36.306 1.00 12.25 221 GLY B CA 1
ATOM 6298 C C . GLY B 1 221 ? 91.606 7.204 36.955 1.00 11.98 221 GLY B C 1
ATOM 6299 O O . GLY B 1 221 ? 92.229 6.752 37.946 1.00 12.40 221 GLY B O 1
ATOM 6300 N N . SER B 1 222 ? 90.544 6.585 36.432 1.00 12.83 222 SER B N 1
ATOM 6301 C CA . SER B 1 222 ? 89.993 5.358 37.065 1.00 12.59 222 SER B CA 1
ATOM 6302 C C . SER B 1 222 ? 91.034 4.219 37.238 1.00 12.43 222 SER B C 1
ATOM 6303 O O . SER B 1 222 ? 91.169 3.602 38.320 1.00 12.87 222 SER B O 1
ATOM 6306 N N . GLU B 1 223 ? 91.827 3.953 36.193 1.00 13.61 223 GLU B N 1
ATOM 6307 C CA . GLU B 1 223 ? 92.774 2.834 36.234 1.00 14.31 223 GLU B CA 1
ATOM 6308 C C . GLU B 1 223 ? 93.852 3.091 37.274 1.00 12.72 223 GLU B C 1
ATOM 6309 O O . GLU B 1 223 ? 94.173 2.170 38.089 1.00 12.98 223 GLU B O 1
ATOM 6319 N N . ALA B 1 224 ? 94.429 4.295 37.290 1.00 12.68 224 ALA B N 1
ATOM 6320 C CA . ALA B 1 224 ? 95.424 4.641 38.276 1.00 12.13 224 ALA B CA 1
ATOM 6321 C C . ALA B 1 224 ? 94.881 4.607 39.705 1.00 11.69 224 ALA B C 1
ATOM 6322 O O . ALA B 1 224 ? 95.587 4.186 40.614 1.00 12.80 224 ALA B O 1
ATOM 6324 N N . LEU B 1 225 ? 93.652 5.085 39.914 1.00 11.51 225 LEU B N 1
ATOM 6325 C CA . LEU B 1 225 ? 93.062 5.087 41.243 1.00 10.97 225 LEU B CA 1
ATOM 6326 C C . LEU B 1 225 ? 92.873 3.636 41.778 1.00 11.29 225 LEU B C 1
ATOM 6327 O O . LEU B 1 225 ? 93.151 3.373 42.950 1.00 12.28 225 LEU B O 1
ATOM 6332 N N . LEU B 1 226 ? 92.398 2.704 40.951 1.00 11.33 226 LEU B N 1
ATOM 6333 C CA . LEU B 1 226 ? 92.252 1.305 41.354 1.00 13.05 226 LEU B CA 1
ATOM 6334 C C . LEU B 1 226 ? 93.596 0.707 41.760 1.00 13.25 226 LEU B C 1
ATOM 6335 O O . LEU B 1 226 ? 93.719 0.077 42.829 1.00 15.36 226 LEU B O 1
ATOM 6340 N N . LYS B 1 227 ? 94.611 0.913 40.928 1.00 15.36 227 LYS B N 1
ATOM 6341 C CA . LYS B 1 227 ? 95.948 0.432 41.259 1.00 14.72 227 LYS B CA 1
ATOM 6342 C C . LYS B 1 227 ? 96.505 1.062 42.546 1.00 13.40 227 LYS B C 1
ATOM 6343 O O . LYS B 1 227 ? 97.024 0.346 43.394 1.00 14.10 227 LYS B O 1
ATOM 6353 N N . LEU B 1 228 ? 96.399 2.394 42.734 1.00 12.67 228 LEU B N 1
ATOM 6354 C CA . LEU B 1 228 ? 96.904 3.026 43.923 1.00 11.65 228 LEU B CA 1
ATOM 6355 C C . LEU B 1 228 ? 96.169 2.554 45.195 1.00 11.87 228 LEU B C 1
ATOM 6356 O O . LEU B 1 228 ? 96.827 2.215 46.207 1.00 12.89 228 LEU B O 1
ATOM 6361 N N . ALA B 1 229 ? 94.825 2.481 45.149 1.00 11.33 229 ALA B N 1
ATOM 6362 C CA . ALA B 1 229 ? 94.087 2.066 46.333 1.00 12.23 229 ALA B CA 1
ATOM 6363 C C . ALA B 1 229 ? 94.454 0.626 46.735 1.00 12.77 229 ALA B C 1
ATOM 6364 O O . ALA B 1 229 ? 94.610 0.300 47.928 1.00 13.34 229 ALA B O 1
ATOM 6366 N N . GLU B 1 230 ? 94.546 -0.249 45.752 1.00 13.57 230 GLU B N 1
ATOM 6367 C CA . GLU B 1 230 ? 94.941 -1.643 46.101 1.00 13.61 230 GLU B CA 1
ATOM 6368 C C . GLU B 1 230 ? 96.395 -1.788 46.580 1.00 12.93 230 GLU B C 1
ATOM 6369 O O . GLU B 1 230 ? 96.700 -2.609 47.480 1.00 13.91 230 GLU B O 1
ATOM 6375 N N . MET B 1 231 ? 97.277 -0.978 46.016 1.00 14.15 231 MET B N 1
ATOM 6376 C CA . MET B 1 231 ? 98.732 -1.060 46.322 1.00 14.69 231 MET B CA 1
ATOM 6377 C C . MET B 1 231 ? 98.987 -0.626 47.780 1.00 14.85 231 MET B C 1
ATOM 6378 O O . MET B 1 231 ? 99.751 -1.287 48.503 1.00 15.58 231 MET B O 1
ATOM 6383 N N . VAL B 1 232 ? 98.384 0.490 48.207 1.00 15.17 232 VAL B N 1
ATOM 6384 C CA . VAL B 1 232 ? 98.548 0.990 49.576 1.00 14.97 232 VAL B CA 1
ATOM 6385 C C . VAL B 1 232 ? 97.571 0.363 50.553 1.00 14.69 232 VAL B C 1
ATOM 6386 O O . VAL B 1 232 ? 97.870 0.284 51.770 1.00 17.64 232 VAL B O 1
ATOM 6393 N N . GLY B 1 233 ? 96.423 -0.111 50.037 1.00 13.97 233 GLY B N 1
ATOM 6394 C CA . GLY B 1 233 ? 95.381 -0.768 50.834 1.00 13.73 233 GLY B CA 1
ATOM 6395 C C . GLY B 1 233 ? 94.615 0.330 51.584 1.00 13.83 233 GLY B C 1
ATOM 6396 O O . GLY B 1 233 ? 94.657 0.384 52.802 1.00 16.49 233 GLY B O 1
ATOM 6397 N N . VAL B 1 234 ? 93.973 1.250 50.852 1.00 13.46 234 VAL B N 1
ATOM 6398 C CA . VAL B 1 234 ? 93.314 2.422 51.394 1.00 12.20 234 VAL B CA 1
ATOM 6399 C C . VAL B 1 234 ? 91.871 2.548 50.898 1.00 11.54 234 VAL B C 1
ATOM 6400 O O . VAL B 1 234 ? 91.627 2.508 49.679 1.00 12.59 234 VAL B O 1
ATOM 6404 N N . PRO B 1 235 ? 90.926 2.709 51.843 1.00 11.84 235 PRO B N 1
ATOM 6405 C CA . PRO B 1 235 ? 89.540 2.946 51.401 1.00 11.55 235 PRO B CA 1
ATOM 6406 C C . PRO B 1 235 ? 89.361 4.226 50.553 1.00 10.19 235 PRO B C 1
ATOM 6407 O O . PRO B 1 235 ? 90.075 5.244 50.764 1.00 11.49 235 PRO B O 1
ATOM 6411 N N . VAL B 1 236 ? 88.410 4.145 49.622 1.00 10.64 236 VAL B N 1
ATOM 6412 C CA . VAL B 1 236 ? 88.114 5.228 48.689 1.00 9.78 236 VAL B CA 1
ATOM 6413 C C . VAL B 1 236 ? 86.728 5.831 48.997 1.00 9.58 236 VAL B C 1
ATOM 6414 O O . VAL B 1 236 ? 85.718 5.105 48.989 1.00 10.00 236 VAL B O 1
ATOM 6418 N N . VAL B 1 237 ? 86.710 7.144 49.178 1.00 9.90 237 VAL B N 1
ATOM 6419 C CA . VAL B 1 237 ? 85.513 7.977 49.335 1.00 10.35 237 VAL B CA 1
ATOM 6420 C C . VAL B 1 237 ? 85.448 8.871 48.101 1.00 8.71 237 VAL B C 1
ATOM 6421 O O . VAL B 1 237 ? 86.458 9.345 47.629 1.00 10.48 237 VAL B O 1
ATOM 6425 N N . THR B 1 238 ? 84.233 9.115 47.600 1.00 9.50 238 THR B N 1
ATOM 6426 C CA . THR B 1 238 ? 84.080 10.069 46.500 1.00 9.87 238 THR B CA 1
ATOM 6427 C C . THR B 1 238 ? 83.189 11.247 46.873 1.00 9.32 238 THR B C 1
ATOM 6428 O O . THR B 1 238 ? 82.525 11.275 47.909 1.00 9.98 238 THR B O 1
ATOM 6432 N N . THR B 1 239 ? 83.202 12.266 46.011 1.00 8.97 239 THR B N 1
ATOM 6433 C CA . THR B 1 239 ? 82.134 13.267 45.905 1.00 8.15 239 THR B CA 1
ATOM 6434 C C . THR B 1 239 ? 81.037 12.712 44.977 1.00 8.80 239 THR B C 1
ATOM 6435 O O . THR B 1 239 ? 81.231 11.698 44.304 1.00 9.72 239 THR B O 1
ATOM 6439 N N . SER B 1 240 ? 79.896 13.415 44.899 1.00 8.99 240 SER B N 1
ATOM 6440 C CA . SER B 1 240 ? 78.786 12.972 44.031 1.00 9.25 240 SER B CA 1
ATOM 6441 C C . SER B 1 240 ? 79.132 13.025 42.531 1.00 8.64 240 SER B C 1
ATOM 6442 O O . SER B 1 240 ? 78.578 12.270 41.730 1.00 10.70 240 SER B O 1
ATOM 6445 N N . THR B 1 241 ? 80.013 13.938 42.133 1.00 8.55 241 THR B N 1
ATOM 6446 C CA . THR B 1 241 ? 80.477 14.013 40.723 1.00 8.55 241 THR B CA 1
ATOM 6447 C C . THR B 1 241 ? 81.625 13.029 40.452 1.00 8.34 241 THR B C 1
ATOM 6448 O O . THR B 1 241 ? 81.914 12.649 39.269 1.00 9.72 241 THR B O 1
ATOM 6452 N N . GLY B 1 242 ? 82.304 12.583 41.508 1.00 8.22 242 GLY B N 1
ATOM 6453 C CA . GLY B 1 242 ? 83.341 11.548 41.424 1.00 9.53 242 GLY B CA 1
ATOM 6454 C C . GLY B 1 242 ? 82.844 10.090 41.470 1.00 9.46 242 GLY B C 1
ATOM 6455 O O . GLY B 1 242 ? 83.501 9.120 41.001 1.00 10.21 242 GLY B O 1
ATOM 6456 N N . ALA B 1 243 ? 81.653 9.842 42.029 1.00 9.49 243 ALA B N 1
ATOM 6457 C CA . ALA B 1 243 ? 81.075 8.495 42.138 1.00 9.73 243 ALA B CA 1
ATOM 6458 C C . ALA B 1 243 ? 81.175 7.801 40.794 1.00 9.30 243 ALA B C 1
ATOM 6459 O O . ALA B 1 243 ? 80.826 8.368 39.750 1.00 9.94 243 ALA B O 1
ATOM 6461 N N . GLY B 1 244 ? 81.606 6.546 40.837 1.00 9.18 244 GLY B N 1
ATOM 6462 C CA . GLY B 1 244 ? 81.865 5.746 39.652 1.00 10.32 244 GLY B CA 1
ATOM 6463 C C . GLY B 1 244 ? 83.268 5.711 39.110 1.00 10.02 244 GLY B C 1
ATOM 6464 O O . GLY B 1 244 ? 83.602 4.812 38.316 1.00 11.73 244 GLY B O 1
ATOM 6465 N N . VAL B 1 245 ? 84.145 6.614 39.543 1.00 10.25 245 VAL B N 1
ATOM 6466 C CA . VAL B 1 245 ? 85.567 6.528 39.159 1.00 9.98 245 VAL B CA 1
ATOM 6467 C C . VAL B 1 245 ? 86.268 5.347 39.821 1.00 10.27 245 VAL B C 1
ATOM 6468 O O . VAL B 1 245 ? 87.255 4.891 39.326 1.00 13.82 245 VAL B O 1
ATOM 6472 N N . PHE B 1 246 ? 85.701 4.854 40.920 1.00 10.37 246 PHE B N 1
ATOM 6473 C CA . PHE B 1 246 ? 86.153 3.635 41.632 1.00 10.37 246 PHE B CA 1
ATOM 6474 C C . PHE B 1 246 ? 84.987 2.629 41.662 1.00 10.28 246 PHE B C 1
ATOM 6475 O O . PHE B 1 246 ? 83.872 3.003 41.995 1.00 11.52 246 PHE B O 1
ATOM 6483 N N . PRO B 1 247 ? 85.185 1.362 41.287 1.00 12.40 247 PRO B N 1
ATOM 6484 C CA . PRO B 1 247 ? 84.055 0.408 41.198 1.00 12.40 247 PRO B CA 1
ATOM 6485 C C . PRO B 1 247 ? 83.342 0.286 42.549 1.00 10.74 247 PRO B C 1
ATOM 6486 O O . PRO B 1 247 ? 83.961 -0.073 43.527 1.00 11.85 247 PRO B O 1
ATOM 6490 N N . GLU B 1 248 ? 82.035 0.628 42.617 1.00 10.61 248 GLU B N 1
ATOM 6491 C CA . GLU B 1 248 ? 81.360 0.735 43.912 1.00 11.78 248 GLU B CA 1
ATOM 6492 C C . GLU B 1 248 ? 80.968 -0.585 44.546 1.00 11.94 248 GLU B C 1
ATOM 6493 O O . GLU B 1 248 ? 80.438 -0.603 45.663 1.00 12.19 248 GLU B O 1
ATOM 6499 N N . THR B 1 249 ? 81.243 -1.699 43.858 1.00 12.14 249 THR B N 1
ATOM 6500 C CA . THR B 1 249 ? 81.128 -3.059 44.449 1.00 13.80 249 THR B CA 1
ATOM 6501 C C . THR B 1 249 ? 82.452 -3.562 45.090 1.00 13.50 249 THR B C 1
ATOM 6502 O O . THR B 1 249 ? 82.520 -4.676 45.657 1.00 15.30 249 THR B O 1
ATOM 6506 N N . HIS B 1 250 ? 83.524 -2.781 44.963 1.00 12.10 250 HIS B N 1
ATOM 6507 C CA . HIS B 1 250 ? 84.839 -3.167 45.516 1.00 12.56 250 HIS B CA 1
ATOM 6508 C C . HIS B 1 250 ? 84.773 -3.119 47.047 1.00 12.30 250 HIS B C 1
ATOM 6509 O O . HIS B 1 250 ? 84.072 -2.304 47.651 1.00 13.04 250 HIS B O 1
ATOM 6516 N N . ALA B 1 251 ? 85.556 -4.012 47.683 1.00 13.09 251 ALA B N 1
ATOM 6517 C CA . ALA B 1 251 ? 85.659 -4.068 49.160 1.00 13.16 251 ALA B CA 1
ATOM 6518 C C . ALA B 1 251 ? 86.130 -2.742 49.827 1.00 13.86 251 ALA B C 1
ATOM 6519 O O . ALA B 1 251 ? 85.813 -2.440 50.966 1.00 14.12 251 ALA B O 1
ATOM 6521 N N . LEU B 1 252 ? 86.987 -2.015 49.119 1.00 11.83 252 LEU B N 1
ATOM 6522 C CA . LEU B 1 252 ? 87.485 -0.730 49.593 1.00 10.52 252 LEU B CA 1
ATOM 6523 C C . LEU B 1 252 ? 86.550 0.451 49.294 1.00 11.21 252 LEU B C 1
ATOM 6524 O O . LEU B 1 252 ? 86.868 1.574 49.671 1.00 11.69 252 LEU B O 1
ATOM 6529 N N . ALA B 1 253 ? 85.474 0.256 48.548 1.00 11.04 253 ALA B N 1
ATOM 6530 C CA . ALA B 1 253 ? 84.581 1.367 48.147 1.00 10.65 253 ALA B CA 1
ATOM 6531 C C . ALA B 1 253 ? 83.658 1.735 49.314 1.00 10.47 253 ALA B C 1
ATOM 6532 O O . ALA B 1 253 ? 82.818 0.946 49.712 1.00 11.57 253 ALA B O 1
ATOM 6534 N N . MET B 1 254 ? 83.787 2.944 49.832 1.00 10.55 254 MET B N 1
ATOM 6535 C CA . MET B 1 254 ? 82.902 3.447 50.863 1.00 10.37 254 MET B CA 1
ATOM 6536 C C . MET B 1 254 ? 81.744 4.260 50.289 1.00 10.13 254 MET B C 1
ATOM 6537 O O . MET B 1 254 ? 80.819 4.648 51.033 1.00 10.91 254 MET B O 1
ATOM 6542 N N . GLY B 1 255 ? 81.767 4.601 48.998 1.00 9.90 255 GLY B N 1
ATOM 6543 C CA . GLY B 1 255 ? 80.731 5.452 48.411 1.00 9.82 255 GLY B CA 1
ATOM 6544 C C . GLY B 1 255 ? 81.067 6.933 48.612 1.00 9.38 255 GLY B C 1
ATOM 6545 O O . GLY B 1 255 ? 82.221 7.334 48.917 1.00 9.72 255 GLY B O 1
ATOM 6546 N N . SER B 1 256 ? 80.059 7.800 48.430 1.00 10.21 256 SER B N 1
ATOM 6547 C CA . SER B 1 256 ? 80.233 9.255 48.452 1.00 9.49 256 SER B CA 1
ATOM 6548 C C . SER B 1 256 ? 79.950 9.781 49.846 1.00 9.93 256 SER B C 1
ATOM 6549 O O . SER B 1 256 ? 78.927 9.456 50.464 1.00 10.29 256 SER B O 1
ATOM 6552 N N . ALA B 1 257 ? 80.839 10.633 50.341 1.00 10.54 257 ALA B N 1
ATOM 6553 C CA . ALA B 1 257 ? 80.583 11.450 51.530 1.00 9.74 257 ALA B CA 1
ATOM 6554 C C . ALA B 1 257 ? 79.612 12.610 51.242 1.00 9.79 257 ALA B C 1
ATOM 6555 O O . ALA B 1 257 ? 79.442 12.982 50.090 1.00 11.54 257 ALA B O 1
ATOM 6557 N N . GLY B 1 258 ? 79.028 13.135 52.301 1.00 10.20 258 GLY B N 1
ATOM 6558 C CA . GLY B 1 258 ? 78.145 14.315 52.246 1.00 9.29 258 GLY B CA 1
ATOM 6559 C C . GLY B 1 258 ? 76.752 14.083 52.782 1.00 8.55 258 GLY B C 1
ATOM 6560 O O . GLY B 1 258 ? 76.412 12.961 53.200 1.00 10.57 258 GLY B O 1
ATOM 6561 N N . PHE B 1 259 ? 75.930 15.104 52.772 1.00 9.00 259 PHE B N 1
ATOM 6562 C CA . PHE B 1 259 ? 74.626 15.011 53.420 1.00 8.47 259 PHE B CA 1
ATOM 6563 C C . PHE B 1 259 ? 73.578 14.193 52.738 1.00 9.36 259 PHE B C 1
ATOM 6564 O O . PHE B 1 259 ? 72.547 13.819 53.346 1.00 10.63 259 PHE B O 1
ATOM 6572 N N . CYS B 1 260 ? 73.771 13.906 51.441 1.00 9.76 260 CYS B N 1
ATOM 6573 C CA . CYS B 1 260 ? 72.896 12.969 50.704 1.00 9.64 260 CYS B CA 1
ATOM 6574 C C . CYS B 1 260 ? 73.638 11.702 50.242 1.00 9.49 260 CYS B C 1
ATOM 6575 O O . CYS B 1 260 ? 73.178 10.985 49.385 1.00 11.97 260 CYS B O 1
ATOM 6578 N N . GLY B 1 261 ? 74.770 11.473 50.874 1.00 10.22 261 GLY B N 1
ATOM 6579 C CA . GLY B 1 261 ? 75.692 10.392 50.549 1.00 10.22 261 GLY B CA 1
ATOM 6580 C C . GLY B 1 261 ? 75.473 9.122 51.357 1.00 10.05 261 GLY B C 1
ATOM 6581 O O . GLY B 1 261 ? 74.426 8.882 51.940 1.00 10.24 261 GLY B O 1
ATOM 6582 N N . TRP B 1 262 ? 76.500 8.275 51.366 1.00 10.32 262 TRP B N 1
ATOM 6583 C CA . TRP B 1 262 ? 76.487 6.936 52.009 1.00 10.78 262 TRP B CA 1
ATOM 6584 C C . TRP B 1 262 ? 77.064 7.061 53.411 1.00 9.49 262 TRP B C 1
ATOM 6585 O O . TRP B 1 262 ? 78.137 7.647 53.590 1.00 9.53 262 TRP B O 1
ATOM 6596 N N . LYS B 1 263 ? 76.396 6.455 54.407 1.00 9.93 263 LYS B N 1
ATOM 6597 C CA . LYS B 1 263 ? 76.881 6.573 55.777 1.00 10.47 263 LYS B CA 1
ATOM 6598 C C . LYS B 1 263 ? 78.250 5.868 55.947 1.00 9.56 263 LYS B C 1
ATOM 6599 O O . LYS B 1 263 ? 79.078 6.289 56.775 1.00 11.09 263 LYS B O 1
ATOM 6605 N N . SER B 1 264 ? 78.555 4.867 55.111 1.00 10.09 264 SER B N 1
ATOM 6606 C CA . SER B 1 264 ? 79.896 4.243 55.172 1.00 10.25 264 SER B CA 1
ATOM 6607 C C . SER B 1 264 ? 81.017 5.281 54.902 1.00 10.36 264 SER B C 1
ATOM 6608 O O . SER B 1 264 ? 82.082 5.272 55.535 1.00 11.02 264 SER B O 1
ATOM 6611 N N . ALA B 1 265 ? 80.766 6.191 53.952 1.00 10.19 265 ALA B N 1
ATOM 6612 C CA . ALA B 1 265 ? 81.725 7.237 53.599 1.00 9.76 265 ALA B CA 1
ATOM 6613 C C . ALA B 1 265 ? 81.825 8.312 54.692 1.00 10.14 265 ALA B C 1
ATOM 6614 O O . ALA B 1 265 ? 82.954 8.741 55.042 1.00 10.81 265 ALA B O 1
ATOM 6616 N N . ASN B 1 266 ? 80.668 8.718 55.269 1.00 10.08 266 ASN B N 1
ATOM 6617 C CA . ASN B 1 266 ? 80.735 9.658 56.359 1.00 10.47 266 ASN B CA 1
ATOM 6618 C C . ASN B 1 266 ? 81.407 9.080 57.612 1.00 10.24 266 ASN B C 1
ATOM 6619 O O . ASN B 1 266 ? 82.165 9.753 58.297 1.00 10.96 266 ASN B O 1
ATOM 6624 N N . ASP B 1 267 ? 81.174 7.804 57.901 1.00 11.02 267 ASP B N 1
ATOM 6625 C CA . ASP B 1 267 ? 81.838 7.077 58.997 1.00 11.56 267 ASP B CA 1
ATOM 6626 C C . ASP B 1 267 ? 83.331 7.073 58.763 1.00 11.50 267 ASP B C 1
ATOM 6627 O O . ASP B 1 267 ? 84.115 7.340 59.695 1.00 11.43 267 ASP B O 1
ATOM 6632 N N . MET B 1 268 ? 83.768 6.732 57.548 1.00 11.29 268 MET B N 1
ATOM 6633 C CA . MET B 1 268 ? 85.201 6.623 57.247 1.00 11.37 268 MET B CA 1
ATOM 6634 C C . MET B 1 268 ? 85.879 7.985 57.359 1.00 11.12 268 MET B C 1
ATOM 6635 O O . MET B 1 268 ? 87.000 8.117 57.908 1.00 12.85 268 MET B O 1
ATOM 6640 N N . MET B 1 269 ? 85.226 9.025 56.850 1.00 11.49 269 MET B N 1
ATOM 6641 C CA . MET B 1 269 ? 85.751 10.402 57.000 1.00 12.27 269 MET B CA 1
ATOM 6642 C C . MET B 1 269 ? 85.884 10.830 58.479 1.00 12.99 269 MET B C 1
ATOM 6643 O O . MET B 1 269 ? 86.863 11.490 58.850 1.00 14.26 269 MET B O 1
ATOM 6648 N N . ALA B 1 270 ? 84.936 10.406 59.332 1.00 12.09 270 ALA B N 1
ATOM 6649 C CA . ALA B 1 270 ? 85.028 10.684 60.767 1.00 12.50 270 ALA B CA 1
ATOM 6650 C C . ALA B 1 270 ? 86.129 9.898 61.494 1.00 12.96 270 ALA B C 1
ATOM 6651 O O . ALA B 1 270 ? 86.608 10.331 62.526 1.00 17.29 270 ALA B O 1
ATOM 6653 N N . ALA B 1 271 ? 86.482 8.734 60.970 1.00 12.91 271 ALA B N 1
ATOM 6654 C CA . ALA B 1 271 ? 87.509 7.856 61.548 1.00 12.63 271 ALA B CA 1
ATOM 6655 C C . ALA B 1 271 ? 88.916 8.126 61.047 1.00 12.55 271 ALA B C 1
ATOM 6656 O O . ALA B 1 271 ? 89.883 7.648 61.673 1.00 15.82 271 ALA B O 1
ATOM 6658 N N . ALA B 1 272 ? 89.053 8.822 59.932 1.00 12.98 272 ALA B N 1
ATOM 6659 C CA . ALA B 1 272 ? 90.340 8.939 59.244 1.00 12.97 272 ALA B CA 1
ATOM 6660 C C . ALA B 1 272 ? 91.319 9.838 59.955 1.00 13.31 272 ALA B C 1
ATOM 6661 O O . ALA B 1 272 ? 90.954 10.843 60.557 1.00 14.31 272 ALA B O 1
ATOM 6663 N N . ASP B 1 273 ? 92.602 9.467 59.908 1.00 12.52 273 ASP B N 1
ATOM 6664 C CA . ASP B 1 273 ? 93.657 10.360 60.398 1.00 13.34 273 ASP B CA 1
ATOM 6665 C C . ASP B 1 273 ? 94.414 11.180 59.318 1.00 12.66 273 ASP B C 1
ATOM 6666 O O . ASP B 1 273 ? 95.209 12.054 59.622 1.00 15.44 273 ASP B O 1
ATOM 6671 N N . PHE B 1 274 ? 94.157 10.864 58.039 1.00 12.30 274 PHE B N 1
ATOM 6672 C CA . PHE B 1 274 ? 94.818 11.460 56.900 1.00 12.04 274 PHE B CA 1
ATOM 6673 C C . PHE B 1 274 ? 93.933 11.237 55.665 1.00 10.89 274 PHE B C 1
ATOM 6674 O O . PHE B 1 274 ? 93.371 10.107 55.469 1.00 13.56 274 PHE B O 1
ATOM 6682 N N . VAL B 1 275 ? 93.814 12.278 54.840 1.00 10.17 275 VAL B N 1
ATOM 6683 C CA . VAL B 1 275 ? 93.113 12.155 53.548 1.00 10.90 275 VAL B CA 1
ATOM 6684 C C . VAL B 1 275 ? 93.996 12.707 52.405 1.00 9.28 275 VAL B C 1
ATOM 6685 O O . VAL B 1 275 ? 94.628 13.748 52.504 1.00 10.71 275 VAL B O 1
ATOM 6689 N N . LEU B 1 276 ? 94.030 11.947 51.298 1.00 10.03 276 LEU B N 1
ATOM 6690 C CA . LEU B 1 276 ? 94.593 12.426 50.021 1.00 11.29 276 LEU B CA 1
ATOM 6691 C C . LEU B 1 276 ? 93.427 12.814 49.117 1.00 9.89 276 LEU B C 1
ATOM 6692 O O . LEU B 1 276 ? 92.637 11.973 48.696 1.00 10.72 276 LEU B O 1
ATOM 6697 N N . VAL B 1 277 ? 93.262 14.102 48.901 1.00 9.29 277 VAL B N 1
ATOM 6698 C CA . VAL B 1 277 ? 92.130 14.675 48.115 1.00 9.34 277 VAL B CA 1
ATOM 6699 C C . VAL B 1 277 ? 92.612 14.916 46.673 1.00 9.39 277 VAL B C 1
ATOM 6700 O O . VAL B 1 277 ? 93.573 15.682 46.441 1.00 10.16 277 VAL B O 1
ATOM 6704 N N . LEU B 1 278 ? 91.911 14.293 45.715 1.00 9.20 278 LEU B N 1
ATOM 6705 C CA . LEU B 1 278 ? 92.238 14.358 44.276 1.00 10.14 278 LEU B CA 1
ATOM 6706 C C . LEU B 1 278 ? 91.051 14.847 43.474 1.00 9.10 278 LEU B C 1
ATOM 6707 O O . LEU B 1 278 ? 90.002 14.203 43.461 1.00 10.29 278 LEU B O 1
ATOM 6712 N N . GLY B 1 279 ? 91.179 16.002 42.838 1.00 8.85 279 GLY B N 1
ATOM 6713 C CA . GLY B 1 279 ? 90.112 16.505 41.983 1.00 8.81 279 GLY B CA 1
ATOM 6714 C C . GLY B 1 279 ? 88.790 16.820 42.671 1.00 8.69 279 GLY B C 1
ATOM 6715 O O . GLY B 1 279 ? 87.724 16.522 42.131 1.00 9.03 279 GLY B O 1
ATOM 6716 N N . SER B 1 280 ? 88.829 17.447 43.852 1.00 8.51 280 SER B N 1
ATOM 6717 C CA . SER B 1 280 ? 87.611 17.905 44.529 1.00 8.63 280 SER B CA 1
ATOM 6718 C C . SER B 1 280 ? 87.784 19.375 44.933 1.00 9.09 280 SER B C 1
ATOM 6719 O O . SER B 1 280 ? 88.871 19.790 45.396 1.00 9.92 280 SER B O 1
ATOM 6722 N N . ARG B 1 281 ? 86.690 20.156 44.819 1.00 8.69 281 ARG B N 1
ATOM 6723 C CA . ARG B 1 281 ? 86.699 21.544 45.291 1.00 8.68 281 ARG B CA 1
ATOM 6724 C C . ARG B 1 281 ? 86.208 21.704 46.731 1.00 8.54 281 ARG B C 1
ATOM 6725 O O . ARG B 1 281 ? 86.110 22.811 47.228 1.00 9.37 281 ARG B O 1
ATOM 6733 N N . LEU B 1 282 ? 85.926 20.618 47.437 1.00 8.57 282 LEU B N 1
ATOM 6734 C CA . LEU B 1 282 ? 85.534 20.631 48.864 1.00 8.62 282 LEU B CA 1
ATOM 6735 C C . LEU B 1 282 ? 84.401 21.661 49.106 1.00 9.21 282 LEU B C 1
ATOM 6736 O O . LEU B 1 282 ? 84.531 22.618 49.921 1.00 9.27 282 LEU B O 1
ATOM 6741 N N . SER B 1 283 ? 83.294 21.489 48.347 1.00 8.47 283 SER B N 1
ATOM 6742 C CA . SER B 1 283 ? 82.270 22.504 48.217 1.00 8.85 283 SER B CA 1
ATOM 6743 C C . SER B 1 283 ? 81.218 22.472 49.325 1.00 8.12 283 SER B C 1
ATOM 6744 O O . SER B 1 283 ? 81.063 21.483 50.069 1.00 8.93 283 SER B O 1
ATOM 6747 N N . ASP B 1 284 ? 80.485 23.586 49.424 1.00 8.97 284 ASP B N 1
ATOM 6748 C CA . ASP B 1 284 ? 79.412 23.809 50.428 1.00 8.05 284 ASP B CA 1
ATOM 6749 C C . ASP B 1 284 ? 78.456 22.644 50.551 1.00 8.22 284 ASP B C 1
ATOM 6750 O O . ASP B 1 284 ? 78.281 22.091 51.639 1.00 9.30 284 ASP B O 1
ATOM 6755 N N . TRP B 1 285 ? 77.796 22.277 49.456 1.00 9.06 285 TRP B N 1
ATOM 6756 C CA . TRP B 1 285 ? 76.871 21.128 49.531 1.00 9.15 285 TRP B CA 1
ATOM 6757 C C . TRP B 1 285 ? 77.493 19.794 49.164 1.00 9.04 285 TRP B C 1
ATOM 6758 O O . TRP B 1 285 ? 76.789 18.787 49.025 1.00 9.39 285 TRP B O 1
ATOM 6769 N N . GLY B 1 286 ? 78.814 19.786 49.010 1.00 8.33 286 GLY B N 1
ATOM 6770 C CA . GLY B 1 286 ? 79.617 18.568 48.915 1.00 8.31 286 GLY B CA 1
ATOM 6771 C C . GLY B 1 286 ? 80.353 18.323 50.238 1.00 9.53 286 GLY B C 1
ATOM 6772 O O . GLY B 1 286 ? 79.739 18.277 51.292 1.00 9.62 286 GLY B O 1
ATOM 6773 N N . ILE B 1 287 ? 81.667 18.116 50.171 1.00 8.61 287 ILE B N 1
ATOM 6774 C CA . ILE B 1 287 ? 82.397 17.670 51.348 1.00 9.18 287 ILE B CA 1
ATOM 6775 C C . ILE B 1 287 ? 82.329 18.623 52.528 1.00 8.84 287 ILE B C 1
ATOM 6776 O O . ILE B 1 287 ? 82.346 18.155 53.688 1.00 9.30 287 ILE B O 1
ATOM 6781 N N . ALA B 1 288 ? 82.222 19.938 52.295 1.00 7.81 288 ALA B N 1
ATOM 6782 C CA . ALA B 1 288 ? 82.163 20.897 53.390 1.00 8.28 288 ALA B CA 1
ATOM 6783 C C . ALA B 1 288 ? 80.902 20.823 54.272 1.00 8.82 288 ALA B C 1
ATOM 6784 O O . ALA B 1 288 ? 80.909 21.282 55.423 1.00 9.11 288 ALA B O 1
ATOM 6786 N N . GLN B 1 289 ? 79.796 20.375 53.686 1.00 9.02 289 GLN B N 1
ATOM 6787 C CA . GLN B 1 289 ? 78.505 20.319 54.395 1.00 9.02 289 GLN B CA 1
ATOM 6788 C C . GLN B 1 289 ? 78.176 21.634 55.137 1.00 9.20 289 GLN B C 1
ATOM 6789 O O . GLN B 1 289 ? 77.926 21.661 56.364 1.00 10.17 289 GLN B O 1
ATOM 6795 N N . GLY B 1 290 ? 78.135 22.735 54.385 1.00 9.38 290 GLY B N 1
ATOM 6796 C CA . GLY B 1 290 ? 77.844 24.073 54.945 1.00 8.75 290 GLY B CA 1
ATOM 6797 C C . GLY B 1 290 ? 79.014 24.618 55.761 1.00 8.56 290 GLY B C 1
ATOM 6798 O O . GLY B 1 290 ? 78.797 25.473 56.647 1.00 10.41 290 GLY B O 1
ATOM 6799 N N . TYR B 1 291 ? 80.235 24.170 55.464 1.00 9.07 291 TYR B N 1
ATOM 6800 C CA . TYR B 1 291 ? 81.437 24.648 56.128 1.00 9.56 291 TYR B CA 1
ATOM 6801 C C . TYR B 1 291 ? 81.479 24.192 57.601 1.00 9.35 291 TYR B C 1
ATOM 6802 O O . TYR B 1 291 ? 82.121 24.838 58.444 1.00 10.76 291 TYR B O 1
ATOM 6811 N N . ILE B 1 292 ? 80.811 23.071 57.887 1.00 10.12 292 ILE B N 1
ATOM 6812 C CA . ILE B 1 292 ? 80.820 22.435 59.198 1.00 10.26 292 ILE B CA 1
ATOM 6813 C C . ILE B 1 292 ? 81.766 21.228 59.299 1.00 10.95 292 ILE B C 1
ATOM 6814 O O . ILE B 1 292 ? 82.293 20.909 60.365 1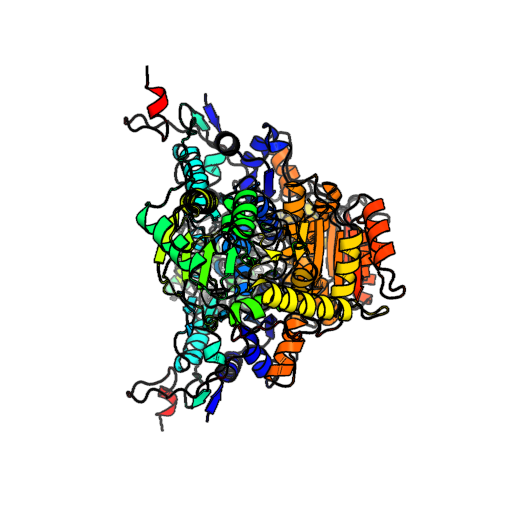.00 12.33 292 ILE B O 1
ATOM 6819 N N . THR B 1 293 ? 81.994 20.519 58.190 1.00 9.68 293 THR B N 1
ATOM 6820 C CA . THR B 1 293 ? 82.843 19.341 58.207 1.00 10.29 293 THR B CA 1
ATOM 6821 C C . THR B 1 293 ? 84.226 19.606 58.760 1.00 11.20 293 THR B C 1
ATOM 6822 O O . THR B 1 293 ? 84.857 20.568 58.352 1.00 12.11 293 THR B O 1
ATOM 6826 N N . LYS B 1 294 ? 84.686 18.779 59.675 1.00 10.90 294 LYS B N 1
ATOM 6827 C CA . LYS B 1 294 ? 86.071 18.810 60.182 1.00 12.55 294 LYS B CA 1
ATOM 6828 C C . LYS B 1 294 ? 86.985 17.876 59.385 1.00 14.12 294 LYS B C 1
ATOM 6829 O O . LYS B 1 294 ? 86.939 16.659 59.518 1.00 17.53 294 LYS B O 1
ATOM 6835 N N . MET B 1 295 ? 87.839 18.410 58.552 1.00 14.10 295 MET B N 1
ATOM 6836 C CA . MET B 1 295 ? 88.732 17.616 57.738 1.00 13.97 295 MET B CA 1
ATOM 6837 C C . MET B 1 295 ? 89.911 17.124 58.603 1.00 14.03 295 MET B C 1
ATOM 6838 O O . MET B 1 295 ? 90.514 17.929 59.334 1.00 14.13 295 MET B O 1
ATOM 6843 N N . PRO B 1 296 ? 90.312 15.828 58.489 1.00 15.10 296 PRO B N 1
ATOM 6844 C CA . PRO B 1 296 ? 91.568 15.361 59.011 1.00 13.81 296 PRO B CA 1
ATOM 6845 C C . PRO B 1 296 ? 92.721 16.142 58.301 1.00 12.87 296 PRO B C 1
ATOM 6846 O O . PRO B 1 296 ? 92.499 16.734 57.252 1.00 13.71 296 PRO B O 1
ATOM 6850 N N . LYS B 1 297 ? 93.956 16.046 58.792 1.00 12.45 297 LYS B N 1
ATOM 6851 C CA . LYS B 1 297 ? 95.115 16.501 57.997 1.00 13.27 297 LYS B CA 1
ATOM 6852 C C . LYS B 1 297 ? 95.057 15.907 56.582 1.00 10.26 297 LYS B C 1
ATOM 6853 O O . LYS B 1 297 ? 94.771 14.746 56.407 1.00 11.25 297 LYS B O 1
ATOM 6859 N N . PHE B 1 298 ? 95.333 16.739 55.564 1.00 9.87 298 PHE B N 1
ATOM 6860 C CA . PHE B 1 298 ? 95.110 16.320 54.163 1.00 9.88 298 PHE B CA 1
ATOM 6861 C C . PHE B 1 298 ? 96.131 16.954 53.177 1.00 9.99 298 PHE B C 1
ATOM 6862 O O . PHE B 1 298 ? 96.581 18.089 53.336 1.00 11.69 298 PHE B O 1
ATOM 6870 N N . VAL B 1 299 ? 96.391 16.195 52.119 1.00 9.91 299 VAL B N 1
ATOM 6871 C CA . VAL B 1 299 ? 97.061 16.664 50.918 1.00 11.19 299 VAL B CA 1
ATOM 6872 C C . VAL B 1 299 ? 96.000 16.933 49.867 1.00 10.29 299 VAL B C 1
ATOM 6873 O O . VAL B 1 299 ? 95.097 16.114 49.707 1.00 11.77 299 VAL B O 1
ATOM 6877 N N . HIS B 1 300 ? 96.112 18.033 49.147 1.00 9.71 300 HIS B N 1
ATOM 6878 C CA . HIS B 1 300 ? 95.045 18.510 48.215 1.00 9.60 300 HIS B CA 1
ATOM 6879 C C . HIS B 1 300 ? 95.715 18.716 46.825 1.00 9.63 300 HIS B C 1
ATOM 6880 O O . HIS B 1 300 ? 96.631 19.529 46.673 1.00 10.63 300 HIS B O 1
ATOM 6887 N N . VAL B 1 301 ? 95.252 17.989 45.804 1.00 9.38 301 VAL B N 1
ATOM 6888 C CA . VAL B 1 301 ? 95.800 18.001 44.457 1.00 9.52 301 VAL B CA 1
ATOM 6889 C C . VAL B 1 301 ? 94.762 18.385 43.421 1.00 8.58 301 VAL B C 1
ATOM 6890 O O . VAL B 1 301 ? 93.670 17.747 43.344 1.00 10.33 301 VAL B O 1
ATOM 6894 N N . ASP B 1 302 ? 95.004 19.482 42.682 1.00 9.99 302 ASP B N 1
ATOM 6895 C CA . ASP B 1 302 ? 93.990 19.994 41.702 1.00 9.84 302 ASP B CA 1
ATOM 6896 C C . ASP B 1 302 ? 94.783 20.688 40.553 1.00 9.65 302 ASP B C 1
ATOM 6897 O O . ASP B 1 302 ? 95.886 21.205 40.750 1.00 11.29 302 ASP B O 1
ATOM 6902 N N . THR B 1 303 ? 94.124 20.736 39.382 1.00 11.04 303 THR B N 1
ATOM 6903 C CA . THR B 1 303 ? 94.575 21.575 38.264 1.00 11.67 303 THR B CA 1
ATOM 6904 C C . THR B 1 303 ? 94.295 23.065 38.377 1.00 11.57 303 THR B C 1
ATOM 6905 O O . THR B 1 303 ? 94.942 23.828 37.674 1.00 13.70 303 THR B O 1
ATOM 6909 N N . ASP B 1 304 ? 93.377 23.445 39.272 1.00 11.66 304 ASP B N 1
ATOM 6910 C CA . ASP B 1 304 ? 92.925 24.833 39.439 1.00 12.56 304 ASP B CA 1
ATOM 6911 C C . ASP B 1 304 ? 93.417 25.356 40.789 1.00 12.92 304 ASP B C 1
ATOM 6912 O O . ASP B 1 304 ? 92.861 25.020 41.848 1.00 13.43 304 ASP B O 1
ATOM 6917 N N . PRO B 1 305 ? 94.467 26.193 40.773 1.00 14.58 305 PRO B N 1
ATOM 6918 C CA . PRO B 1 305 ? 94.975 26.713 42.041 1.00 14.59 305 PRO B CA 1
ATOM 6919 C C . PRO B 1 305 ? 94.003 27.497 42.893 1.00 14.72 305 PRO B C 1
ATOM 6920 O O . PRO B 1 305 ? 94.167 27.584 44.125 1.00 15.72 305 PRO B O 1
ATOM 6924 N N . ALA B 1 306 ? 92.965 28.060 42.261 1.00 14.04 306 ALA B N 1
ATOM 6925 C CA . ALA B 1 306 ? 91.968 28.816 43.033 1.00 14.35 306 ALA B CA 1
ATOM 6926 C C . ALA B 1 306 ? 91.177 27.968 44.054 1.00 14.22 306 ALA B C 1
ATOM 6927 O O . ALA B 1 306 ? 90.689 28.523 45.038 1.00 15.22 306 ALA B O 1
ATOM 6929 N N . VAL B 1 307 ? 91.065 26.635 43.857 1.00 13.41 307 VAL B N 1
ATOM 6930 C CA . VAL B 1 307 ? 90.350 25.767 44.828 1.00 13.59 307 VAL B CA 1
ATOM 6931 C C . VAL B 1 307 ? 91.239 25.405 46.016 1.00 12.07 307 VAL B C 1
ATOM 6932 O O . VAL B 1 307 ? 90.711 24.949 47.039 1.00 14.18 307 VAL B O 1
ATOM 6936 N N . LEU B 1 308 ? 92.583 25.464 45.855 1.00 12.19 308 LEU B N 1
ATOM 6937 C CA . LEU B 1 308 ? 93.502 24.992 46.863 1.00 11.42 308 LEU B CA 1
ATOM 6938 C C . LEU B 1 308 ? 93.688 26.040 47.958 1.00 12.21 308 LEU B C 1
ATOM 6939 O O . LEU B 1 308 ? 94.280 27.086 47.691 1.00 15.33 308 LEU B O 1
ATOM 6944 N N . GLY B 1 309 ? 93.236 25.731 49.165 1.00 10.91 309 GLY B N 1
ATOM 6945 C CA . GLY B 1 309 ? 93.429 26.613 50.291 1.00 12.09 309 GLY B CA 1
ATOM 6946 C C . GLY B 1 309 ? 92.467 27.765 50.425 1.00 10.92 309 GLY B C 1
ATOM 6947 O O . GLY B 1 309 ? 92.695 28.686 51.247 1.00 12.91 309 GLY B O 1
ATOM 6948 N N . THR B 1 310 ? 91.335 27.760 49.682 1.00 10.44 310 THR B N 1
ATOM 6949 C CA . THR B 1 310 ? 90.363 28.836 49.819 1.00 11.36 310 THR B CA 1
ATOM 6950 C C . THR B 1 310 ? 89.651 28.807 51.198 1.00 10.80 310 THR B C 1
ATOM 6951 O O . THR B 1 310 ? 89.338 29.869 51.770 1.00 13.05 310 THR B O 1
ATOM 6955 N N . PHE B 1 311 ? 89.377 27.615 51.719 1.00 11.00 311 PHE B N 1
ATOM 6956 C CA . PHE B 1 311 ? 88.651 27.474 52.975 1.00 9.93 311 PHE B CA 1
ATOM 6957 C C . PHE B 1 311 ? 89.276 26.462 53.914 1.00 9.78 311 PHE B C 1
ATOM 6958 O O . PHE B 1 311 ? 89.496 26.759 55.120 1.00 10.62 311 PHE B O 1
ATOM 6966 N N . TYR B 1 312 ? 89.510 25.237 53.413 1.00 9.79 312 TYR B N 1
ATOM 6967 C CA . TYR B 1 312 ? 90.178 24.169 54.165 1.00 10.03 312 TYR B CA 1
ATOM 6968 C C . TYR B 1 312 ? 91.675 24.294 53.896 1.00 10.22 312 TYR B C 1
ATOM 6969 O O . TYR B 1 312 ? 92.107 24.203 52.739 1.00 10.82 312 TYR B O 1
ATOM 6978 N N . PHE B 1 313 ? 92.477 24.505 54.944 1.00 10.03 313 PHE B N 1
ATOM 6979 C CA . PHE B 1 313 ? 93.920 24.692 54.770 1.00 9.84 313 PHE B CA 1
ATOM 6980 C C . PHE B 1 313 ? 94.610 23.329 54.797 1.00 10.54 313 PHE B C 1
ATOM 6981 O O . PHE B 1 313 ? 94.525 22.596 55.800 1.00 10.84 313 PHE B O 1
ATOM 6989 N N . PRO B 1 314 ? 95.182 22.909 53.639 1.00 11.34 314 PRO B N 1
ATOM 6990 C CA . PRO B 1 314 ? 95.834 21.584 53.602 1.00 11.40 314 PRO B CA 1
ATOM 6991 C C . PRO B 1 314 ? 97.194 21.492 54.332 1.00 11.56 314 PRO B C 1
ATOM 6992 O O . PRO B 1 314 ? 97.858 22.510 54.544 1.00 14.32 314 PRO B O 1
ATOM 6996 N N . LEU B 1 315 ? 97.628 20.298 54.673 1.00 11.97 315 LEU B N 1
ATOM 6997 C CA . LEU B 1 315 ? 99.045 20.069 55.035 1.00 13.85 315 LEU B CA 1
ATOM 6998 C C . LEU B 1 315 ? 99.959 20.419 53.863 1.00 13.44 315 LEU B C 1
ATOM 6999 O O . LEU B 1 315 ? 101.050 20.990 54.054 1.00 15.85 315 LEU B O 1
ATOM 7004 N N . LEU B 1 316 ? 99.543 20.043 52.661 1.00 14.79 316 LEU B N 1
ATOM 7005 C CA . LEU B 1 316 ? 100.278 20.260 51.415 1.00 15.61 316 LEU B CA 1
ATOM 7006 C C . LEU B 1 316 ? 99.304 20.426 50.244 1.00 12.74 316 LEU B C 1
ATOM 7007 O O . LEU B 1 316 ? 98.388 19.607 50.097 1.00 13.45 316 LEU B O 1
ATOM 7012 N N . SER B 1 317 ? 99.458 21.519 49.493 1.00 15.51 317 SER B N 1
ATOM 7013 C CA . SER B 1 317 ? 98.728 21.833 48.257 1.00 14.60 317 SER B CA 1
ATOM 7014 C C . SER B 1 317 ? 99.628 21.597 47.039 1.00 14.24 317 SER B C 1
ATOM 7015 O O . SER B 1 317 ? 100.812 21.975 47.040 1.00 15.87 317 SER B O 1
ATOM 7018 N N . VAL B 1 318 ? 99.093 20.933 46.024 1.00 13.04 318 VAL B N 1
ATOM 7019 C CA . VAL B 1 318 ? 99.802 20.541 44.801 1.00 13.11 318 VAL B CA 1
ATOM 7020 C C . VAL B 1 318 ? 98.976 20.837 43.549 1.00 11.74 318 VAL B C 1
ATOM 7021 O O . VAL B 1 318 ? 97.830 20.401 43.427 1.00 12.31 318 VAL B O 1
ATOM 7025 N N . VAL B 1 319 ? 99.565 21.568 42.609 1.00 12.11 319 VAL B N 1
ATOM 7026 C CA . VAL B 1 319 ? 98.950 21.819 41.294 1.00 11.71 319 VAL B CA 1
ATOM 7027 C C . VAL B 1 319 ? 99.399 20.689 40.362 1.00 12.34 319 VAL B C 1
ATOM 7028 O O . VAL B 1 319 ? 100.540 20.631 39.914 1.00 13.04 319 VAL B O 1
ATOM 7032 N N . ALA B 1 320 ? 98.520 19.773 40.053 1.00 11.92 320 ALA B N 1
ATOM 7033 C CA . ALA B 1 320 ? 98.828 18.644 39.194 1.00 10.97 320 ALA B CA 1
ATOM 7034 C C . ALA B 1 320 ? 97.547 17.967 38.714 1.00 11.04 320 ALA B C 1
ATOM 7035 O O . ALA B 1 320 ? 96.469 18.096 39.320 1.00 11.67 320 ALA B O 1
ATOM 7037 N N . ASP B 1 321 ? 97.658 17.298 37.573 1.00 10.90 321 ASP B N 1
ATOM 7038 C CA . ASP B 1 321 ? 96.616 16.432 37.047 1.00 11.36 321 ASP B CA 1
ATOM 7039 C C . ASP B 1 321 ? 96.461 15.209 37.940 1.00 10.32 321 ASP B C 1
ATOM 7040 O O . ASP B 1 321 ? 97.454 14.618 38.368 1.00 11.11 321 ASP B O 1
ATOM 7045 N N . ALA B 1 322 ? 95.192 14.821 38.197 1.00 9.94 322 ALA B N 1
ATOM 7046 C CA . ALA B 1 322 ? 94.913 13.693 39.128 1.00 11.07 322 ALA B CA 1
ATOM 7047 C C . ALA B 1 322 ? 95.481 12.365 38.681 1.00 9.78 322 ALA B C 1
ATOM 7048 O O . ALA B 1 322 ? 96.167 11.693 39.465 1.00 11.45 322 ALA B O 1
ATOM 7050 N N . LYS B 1 323 ? 95.213 11.963 37.441 1.00 10.35 323 LYS B N 1
ATOM 7051 C CA . LYS B 1 323 ? 95.761 10.710 36.893 1.00 11.22 323 LYS B CA 1
ATOM 7052 C C . LYS B 1 323 ? 97.299 10.711 36.979 1.00 11.02 323 LYS B C 1
ATOM 7053 O O . LYS B 1 323 ? 97.916 9.710 37.420 1.00 11.90 323 LYS B O 1
ATOM 7059 N N . THR B 1 324 ? 97.892 11.802 36.528 1.00 10.95 324 THR B N 1
ATOM 7060 C CA . THR B 1 324 ? 99.342 11.943 36.514 1.00 11.76 324 THR B CA 1
ATOM 7061 C C . THR B 1 324 ? 99.935 11.797 37.931 1.00 11.07 324 THR B C 1
ATOM 7062 O O . THR B 1 324 ? 100.929 11.097 38.131 1.00 12.01 324 THR B O 1
ATOM 7066 N N . PHE B 1 325 ? 99.354 12.493 38.894 1.00 12.24 325 PHE B N 1
ATOM 7067 C CA . PHE B 1 325 ? 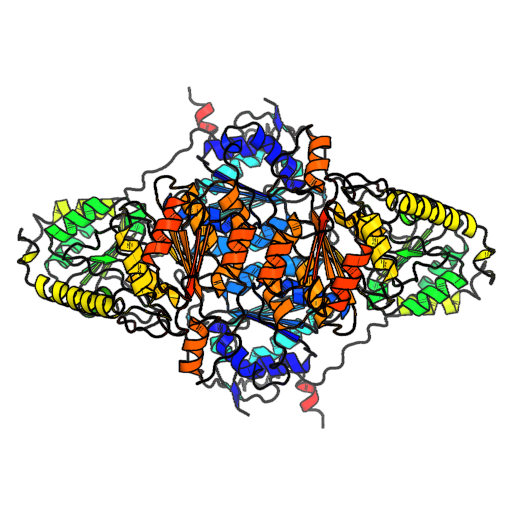99.853 12.478 40.269 1.00 11.93 325 PHE B CA 1
ATOM 7068 C C . PHE B 1 325 ? 99.794 11.071 40.838 1.00 12.08 325 PHE B C 1
ATOM 7069 O O . PHE B 1 325 ? 100.712 10.644 41.534 1.00 12.47 325 PHE B O 1
ATOM 7077 N N . MET B 1 326 ? 98.704 10.366 40.617 1.00 11.74 326 MET B N 1
ATOM 7078 C CA . MET B 1 326 ? 98.586 8.968 41.035 1.00 11.42 326 MET B CA 1
ATOM 7079 C C . MET B 1 326 ? 99.662 8.072 40.425 1.00 12.48 326 MET B C 1
ATOM 7080 O O . MET B 1 326 ? 100.214 7.246 41.113 1.00 13.60 326 MET B O 1
ATOM 7085 N N . GLU B 1 327 ? 99.937 8.260 39.134 1.00 12.98 327 GLU B N 1
ATOM 7086 C CA . GLU B 1 327 ? 100.968 7.515 38.445 1.00 12.88 327 GLU B CA 1
ATOM 7087 C C . GLU B 1 327 ? 102.352 7.840 39.066 1.00 12.52 327 GLU B C 1
ATOM 7088 O O . GLU B 1 327 ? 103.170 6.916 39.265 1.00 14.04 327 GLU B O 1
ATOM 7094 N N . GLN B 1 328 ? 102.606 9.107 39.399 1.00 12.55 328 GLN B N 1
ATOM 7095 C CA . GLN B 1 328 ? 103.859 9.496 40.049 1.00 12.84 328 GLN B CA 1
ATOM 7096 C C . GLN B 1 328 ? 103.980 8.801 41.427 1.00 10.85 328 GLN B C 1
ATOM 7097 O O . GLN B 1 328 ? 105.044 8.329 41.786 1.00 13.25 328 GLN B O 1
ATOM 7103 N N . LEU B 1 329 ? 102.821 8.725 42.144 1.00 11.87 329 LEU B N 1
ATOM 7104 C CA . LEU B 1 329 ? 102.819 8.110 43.474 1.00 13.78 329 LEU B CA 1
ATOM 7105 C C . LEU B 1 329 ? 103.114 6.611 43.372 1.00 12.92 329 LEU B C 1
ATOM 7106 O O . LEU B 1 329 ? 103.920 6.072 44.146 1.00 14.93 329 LEU B O 1
ATOM 7111 N N . ILE B 1 330 ? 102.494 5.927 42.426 1.00 13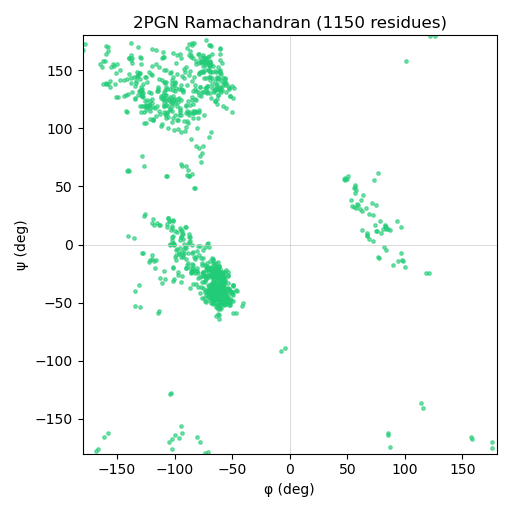.27 330 ILE B N 1
ATOM 7112 C CA . ILE B 1 330 ? 102.731 4.488 42.211 1.00 13.95 330 ILE B CA 1
ATOM 7113 C C . ILE B 1 330 ? 104.224 4.197 41.934 1.00 13.72 330 ILE B C 1
ATOM 7114 O O . ILE B 1 330 ? 104.774 3.177 42.401 1.00 15.65 330 ILE B O 1
ATOM 7119 N N . GLU B 1 331 ? 104.878 5.076 41.187 1.00 15.69 331 GLU B N 1
ATOM 7120 C CA . GLU B 1 331 ? 106.310 4.934 40.872 1.00 16.10 331 GLU B CA 1
ATOM 7121 C C . GLU B 1 331 ? 107.207 5.167 42.100 1.00 16.06 331 GLU B C 1
ATOM 7122 O O . GLU B 1 331 ? 108.234 4.465 42.231 1.00 17.68 331 GLU B O 1
ATOM 7133 N N . VAL B 1 332 ? 106.850 6.090 43.005 1.00 15.60 332 VAL B N 1
ATOM 7134 C CA . VAL B 1 332 ? 107.637 6.433 44.199 1.00 15.70 332 VAL B CA 1
ATOM 7135 C C . VAL B 1 332 ? 107.404 5.528 45.416 1.00 15.68 332 VAL B C 1
ATOM 7136 O O . VAL B 1 332 ? 108.326 5.359 46.249 1.00 17.03 332 VAL B O 1
ATOM 7143 N N . LEU B 1 333 ? 106.260 4.850 45.495 1.00 16.04 333 LEU B N 1
ATOM 7144 C CA . LEU B 1 333 ? 105.924 4.048 46.693 1.00 16.56 333 LEU B CA 1
ATOM 7145 C C . LEU B 1 333 ? 106.931 2.935 47.028 1.00 16.48 333 LEU B C 1
ATOM 7146 O O . LEU B 1 333 ? 107.283 2.787 48.197 1.00 17.03 333 LEU B O 1
ATOM 7151 N N . PRO B 1 334 ? 107.415 2.180 46.041 1.00 18.95 334 PRO B N 1
ATOM 7152 C CA . PRO B 1 334 ? 108.380 1.142 46.441 1.00 18.89 334 PRO B CA 1
ATOM 7153 C C . PRO B 1 334 ? 109.634 1.601 47.141 1.00 19.76 334 PRO B C 1
ATOM 7154 O O . PRO B 1 334 ? 110.223 0.811 47.920 1.00 22.09 334 PRO B O 1
ATOM 7158 N N . GLY B 1 335 ? 110.077 2.826 46.876 1.00 19.53 335 GLY B N 1
ATOM 7159 C CA . GLY B 1 335 ? 111.210 3.428 47.576 1.00 19.35 335 GLY B CA 1
ATOM 7160 C C . GLY B 1 335 ? 110.854 4.425 48.667 1.00 19.12 335 GLY B C 1
ATOM 7161 O O . GLY B 1 335 ? 111.684 5.261 49.044 1.00 19.89 335 GLY B O 1
ATOM 7162 N N . THR B 1 336 ? 109.615 4.357 49.179 1.00 17.47 336 THR B N 1
ATOM 7163 C CA . THR B 1 336 ? 109.207 5.180 50.277 1.00 16.66 336 THR B CA 1
ATOM 7164 C C . THR B 1 336 ? 109.436 4.430 51.587 1.00 16.21 336 THR B C 1
ATOM 7165 O O . THR B 1 336 ? 109.066 3.264 51.714 1.00 17.22 336 THR B O 1
ATOM 7169 N N . SER B 1 337 ? 110.039 5.076 52.567 1.00 18.15 337 SER B N 1
ATOM 7170 C CA . SER B 1 337 ? 110.302 4.422 53.864 1.00 20.11 337 SER B CA 1
ATOM 7171 C C . SER B 1 337 ? 109.006 3.967 54.506 1.00 20.60 337 SER B C 1
ATOM 7172 O O . SER B 1 337 ? 108.039 4.727 54.527 1.00 21.09 337 SER B O 1
ATOM 7175 N N . GLY B 1 338 ? 108.982 2.740 55.033 1.00 20.89 338 GLY B N 1
ATOM 7176 C CA . GLY B 1 338 ? 107.813 2.179 55.663 1.00 21.21 338 GLY B CA 1
ATOM 7177 C C . GLY B 1 338 ? 106.904 1.433 54.735 1.00 20.09 338 GLY B C 1
ATOM 7178 O O . GLY B 1 338 ? 106.051 0.643 55.218 1.00 21.19 338 GLY B O 1
ATOM 7179 N N . PHE B 1 339 ? 107.035 1.643 53.421 1.00 20.47 339 PHE B N 1
ATOM 7180 C CA . PHE B 1 339 ? 106.182 0.906 52.479 1.00 20.08 339 PHE B CA 1
ATOM 7181 C C . PHE B 1 339 ? 106.551 -0.578 52.361 1.00 19.82 339 PHE B C 1
ATOM 7182 O O . PHE B 1 339 ? 107.714 -0.937 52.169 1.00 21.95 339 PHE B O 1
ATOM 7190 N N . LYS B 1 340 ? 105.549 -1.422 52.434 1.00 21.39 340 LYS B N 1
ATOM 7191 C CA . LYS B 1 340 ? 105.692 -2.841 52.136 1.00 22.60 340 LYS B CA 1
ATOM 7192 C C . LYS B 1 340 ? 104.539 -3.318 51.249 1.00 21.43 340 LYS B C 1
ATOM 7193 O O . LYS B 1 340 ? 103.405 -2.907 51.452 1.00 21.08 340 LYS B O 1
ATOM 7199 N N . ALA B 1 341 ? 104.821 -4.115 50.231 1.00 21.68 341 ALA B N 1
ATOM 7200 C CA . ALA B 1 341 ? 103.792 -4.713 49.394 1.00 22.57 341 ALA B CA 1
ATOM 7201 C C . ALA B 1 341 ? 103.099 -5.845 50.148 1.00 22.50 341 ALA B C 1
ATOM 7202 O O . ALA B 1 341 ? 103.708 -6.864 50.470 1.00 25.76 341 ALA B O 1
ATOM 7204 N N . VAL B 1 342 ? 101.824 -5.616 50.480 1.00 21.62 342 VAL B N 1
ATOM 7205 C CA . VAL B 1 342 ? 100.949 -6.558 51.187 1.00 20.77 342 VAL B CA 1
ATOM 7206 C C . VAL B 1 342 ? 99.587 -6.507 50.509 1.00 19.66 342 VAL B C 1
ATOM 7207 O O . VAL B 1 342 ? 99.164 -5.439 50.048 1.00 19.69 342 VAL B O 1
ATOM 7211 N N . ARG B 1 343 ? 98.916 -7.652 50.411 1.00 18.85 343 ARG B N 1
ATOM 7212 C CA . ARG B 1 343 ? 97.519 -7.687 49.883 1.00 19.26 343 ARG B CA 1
ATOM 7213 C C . ARG B 1 343 ? 96.621 -6.757 50.711 1.00 17.09 343 ARG B C 1
ATOM 7214 O O . ARG B 1 343 ? 96.717 -6.728 51.958 1.00 16.66 343 ARG B O 1
ATOM 7222 N N . TYR B 1 344 ? 95.747 -5.991 50.041 1.00 16.18 344 TYR B N 1
ATOM 7223 C CA . TYR B 1 344 ? 94.954 -4.976 50.787 1.00 16.38 344 TYR B CA 1
ATOM 7224 C C . TYR B 1 344 ? 94.084 -5.597 51.902 1.00 15.83 344 TYR B C 1
ATOM 7225 O O . TYR B 1 344 ? 93.870 -4.975 52.959 1.00 16.52 344 TYR B O 1
ATOM 7234 N N . GLN B 1 345 ? 93.612 -6.819 51.676 1.00 16.52 345 GLN B N 1
ATOM 7235 C CA . GLN B 1 345 ? 92.740 -7.547 52.638 1.00 17.82 345 GLN B CA 1
ATOM 7236 C C . GLN B 1 345 ? 93.471 -7.911 53.930 1.00 19.06 345 GLN B C 1
ATOM 7237 O O . GLN B 1 345 ? 92.832 -8.236 54.931 1.00 18.99 345 GLN B O 1
ATOM 7243 N N . GLU B 1 346 ? 94.802 -7.842 53.916 1.00 19.16 346 GLU B N 1
ATOM 7244 C CA . GLU B 1 346 ? 95.631 -8.138 55.092 1.00 20.44 346 GLU B CA 1
ATOM 7245 C C . GLU B 1 346 ? 96.157 -6.916 55.842 1.00 18.85 346 GLU B C 1
ATOM 7246 O O . GLU B 1 346 ? 96.846 -7.036 56.885 1.00 21.44 346 GLU B O 1
ATOM 7252 N N . ARG B 1 347 ? 95.797 -5.709 55.384 1.00 18.17 347 ARG B N 1
ATOM 7253 C CA . ARG B 1 347 ? 96.271 -4.505 56.068 1.00 18.18 347 ARG B CA 1
ATOM 7254 C C . ARG B 1 347 ? 95.482 -4.330 57.364 1.00 18.42 347 ARG B C 1
ATOM 7255 O O . ARG B 1 347 ? 94.292 -4.723 57.433 1.00 17.88 347 ARG B O 1
ATOM 7263 N N . GLU B 1 348 ? 96.073 -3.681 58.347 1.00 18.85 348 GLU B N 1
ATOM 7264 C CA . GLU B 1 348 ? 95.391 -3.505 59.649 1.00 19.37 348 GLU B CA 1
ATOM 7265 C C . GLU B 1 348 ? 94.158 -2.611 59.655 1.00 17.97 348 GLU B C 1
ATOM 7266 O O . GLU B 1 348 ? 93.348 -2.729 60.565 1.00 18.19 348 GLU B O 1
ATOM 7272 N N . ASN B 1 349 ? 94.029 -1.749 58.643 1.00 16.29 349 ASN B N 1
ATOM 7273 C CA . ASN B 1 349 ? 92.895 -0.843 58.481 1.00 15.85 349 ASN B CA 1
ATOM 7274 C C . ASN B 1 349 ? 91.718 -1.452 57.693 1.00 14.42 349 ASN B C 1
ATOM 7275 O O . ASN B 1 349 ? 90.647 -0.815 57.615 1.00 15.22 349 ASN B O 1
ATOM 7280 N N . PHE B 1 350 ? 91.846 -2.637 57.103 1.00 14.93 350 PHE B N 1
ATOM 7281 C CA . PHE B 1 350 ? 90.844 -3.227 56.210 1.00 14.93 350 PHE B CA 1
ATOM 7282 C C . PHE B 1 350 ? 89.557 -3.539 56.949 1.00 14.68 350 PHE B C 1
ATOM 7283 O O . PHE B 1 350 ? 88.457 -3.180 56.473 1.00 16.00 350 PHE B O 1
ATOM 7291 N N . ARG B 1 351 ? 89.655 -4.194 58.109 1.00 16.28 351 ARG B N 1
ATOM 7292 C CA . ARG B 1 351 ? 88.461 -4.631 58.817 1.00 16.76 351 ARG B CA 1
ATOM 7293 C C . ARG B 1 351 ? 87.549 -3.441 59.151 1.00 15.38 351 ARG B C 1
ATOM 7294 O O . ARG B 1 351 ? 86.319 -3.541 58.956 1.00 14.95 351 ARG B O 1
ATOM 7302 N N . GLN B 1 352 ? 88.098 -2.377 59.697 1.00 15.16 352 GLN B N 1
ATOM 7303 C CA . GLN B 1 352 ? 87.305 -1.158 60.013 1.00 15.07 352 GLN B CA 1
ATOM 7304 C C . GLN B 1 352 ? 86.499 -0.660 58.807 1.00 13.15 352 GLN B C 1
ATOM 7305 O O . GLN B 1 352 ? 85.281 -0.398 58.934 1.00 14.30 352 GLN B O 1
ATOM 7311 N N . ALA B 1 353 ? 87.130 -0.582 57.649 1.00 12.18 353 ALA B N 1
ATOM 7312 C CA . ALA B 1 353 ? 86.447 -0.085 56.447 1.00 13.70 353 ALA B CA 1
ATOM 7313 C C . ALA B 1 353 ? 85.339 -0.999 55.986 1.00 12.70 353 ALA B C 1
ATOM 7314 O O . ALA B 1 353 ? 84.229 -0.553 55.679 1.00 14.01 353 ALA B O 1
ATOM 7316 N N . THR B 1 354 ? 85.619 -2.322 55.963 1.00 13.05 354 THR B N 1
ATOM 7317 C CA . THR B 1 354 ? 84.586 -3.290 55.558 1.00 15.06 354 THR B CA 1
ATOM 7318 C C . THR B 1 354 ? 83.380 -3.308 56.538 1.00 13.20 354 THR B C 1
ATOM 7319 O O . THR B 1 354 ? 82.265 -3.536 56.122 1.00 14.42 354 THR B O 1
ATOM 7323 N N . GLU B 1 355 ? 83.616 -3.077 57.822 1.00 14.18 355 GLU B N 1
ATOM 7324 C CA . GLU B 1 355 ? 82.568 -2.977 58.819 1.00 14.22 355 GLU B CA 1
ATOM 7325 C C . GLU B 1 355 ? 81.673 -1.761 58.540 1.00 13.39 355 GLU B C 1
ATOM 7326 O O . GLU B 1 355 ? 80.458 -1.877 58.593 1.00 12.97 355 GLU B O 1
ATOM 7332 N N . PHE B 1 356 ? 82.266 -0.609 58.215 1.00 12.74 356 PHE B N 1
ATOM 7333 C CA . PHE B 1 356 ? 81.484 0.556 57.844 1.00 12.95 356 PHE B CA 1
ATOM 7334 C C . PHE B 1 356 ? 80.567 0.256 56.639 1.00 11.05 356 PHE B C 1
ATOM 7335 O O . PHE B 1 356 ? 79.368 0.615 56.616 1.00 12.27 356 PHE B O 1
ATOM 7343 N N . ARG B 1 357 ? 81.140 -0.339 55.602 1.00 12.24 357 ARG B N 1
ATOM 7344 C CA . ARG B 1 357 ? 80.389 -0.622 54.372 1.00 12.19 357 ARG B CA 1
ATOM 7345 C C . ARG B 1 357 ? 79.284 -1.633 54.632 1.00 11.04 357 ARG B C 1
ATOM 7346 O O . ARG B 1 357 ? 78.190 -1.505 54.089 1.00 12.22 357 ARG B O 1
ATOM 7354 N N . ALA B 1 358 ? 79.602 -2.682 55.425 1.00 12.32 358 ALA B N 1
ATOM 7355 C CA . ALA B 1 358 ? 78.596 -3.665 55.765 1.00 12.76 358 ALA B CA 1
ATOM 7356 C C . ALA B 1 358 ? 77.395 -3.082 56.499 1.00 13.14 358 ALA B C 1
ATOM 7357 O O . ALA B 1 358 ? 76.255 -3.491 56.235 1.00 12.79 358 ALA B O 1
ATOM 7359 N N . ALA B 1 359 ? 77.635 -2.193 57.447 1.00 12.37 359 ALA B N 1
ATOM 7360 C CA . ALA B 1 359 ? 76.574 -1.531 58.194 1.00 11.84 359 ALA B CA 1
ATOM 7361 C C . ALA B 1 359 ? 75.653 -0.697 57.277 1.00 12.27 359 ALA B C 1
ATOM 7362 O O . ALA B 1 359 ? 74.426 -0.738 57.388 1.00 13.38 359 ALA B O 1
ATOM 7364 N N . TRP B 1 360 ? 76.265 0.031 56.342 1.00 11.92 360 TRP B N 1
ATOM 7365 C CA . TRP B 1 360 ? 75.508 0.804 55.335 1.00 11.43 360 TRP B CA 1
ATOM 7366 C C . TRP B 1 360 ? 74.700 -0.079 54.419 1.00 11.41 360 TRP B C 1
ATOM 7367 O O . TRP B 1 360 ? 73.493 0.134 54.181 1.00 11.39 360 TRP B O 1
ATOM 7378 N N . ASP B 1 361 ? 75.336 -1.147 53.932 1.00 10.57 361 ASP B N 1
ATOM 7379 C CA . ASP B 1 361 ? 74.634 -2.070 53.060 1.00 11.15 361 ASP B CA 1
ATOM 7380 C C . ASP B 1 361 ? 73.412 -2.696 53.752 1.00 11.13 361 ASP B C 1
ATOM 7381 O O . ASP B 1 361 ? 72.340 -2.844 53.143 1.00 12.69 361 ASP B O 1
ATOM 7386 N N . GLY B 1 362 ? 73.557 -3.012 55.043 1.00 10.89 362 GLY B N 1
ATOM 7387 C CA . GLY B 1 362 ? 72.453 -3.575 55.798 1.00 12.49 362 GLY B CA 1
ATOM 7388 C C . GLY B 1 362 ? 71.302 -2.604 55.924 1.00 11.30 362 GLY B C 1
ATOM 7389 O O . GLY B 1 362 ? 70.103 -2.979 55.850 1.00 12.90 362 GLY B O 1
ATOM 7390 N N . TRP B 1 363 ? 71.619 -1.318 56.161 1.00 11.10 363 TRP B N 1
ATOM 7391 C CA . TRP B 1 363 ? 70.605 -0.272 56.231 1.00 11.91 363 TRP B CA 1
ATOM 7392 C C . TRP B 1 363 ? 69.924 -0.094 54.885 1.00 10.11 363 TRP B C 1
ATOM 7393 O O . TRP B 1 363 ? 68.675 0.017 54.848 1.00 11.13 363 TRP B O 1
ATOM 7404 N N . VAL B 1 364 ? 70.648 -0.053 53.780 1.00 10.80 364 VAL B N 1
ATOM 7405 C CA . VAL B 1 364 ? 70.041 0.036 52.450 1.00 11.58 364 VAL B CA 1
ATOM 7406 C C . VAL B 1 364 ? 69.090 -1.122 52.174 1.00 11.62 364 VAL B C 1
ATOM 7407 O O . VAL B 1 364 ? 67.977 -0.923 51.692 1.00 10.85 364 VAL B O 1
ATOM 7411 N N . ARG B 1 365 ? 69.525 -2.360 52.490 1.00 12.02 365 ARG B N 1
ATOM 7412 C CA . ARG B 1 365 ? 68.639 -3.525 52.390 1.00 13.01 365 ARG B CA 1
ATOM 7413 C C . ARG B 1 365 ? 67.343 -3.335 53.153 1.00 11.93 365 ARG B C 1
ATOM 7414 O O . ARG B 1 365 ? 66.265 -3.647 52.642 1.00 13.05 365 ARG B O 1
ATOM 7428 N N . GLU B 1 366 ? 67.398 -2.827 54.379 1.00 11.72 366 GLU B N 1
ATOM 7429 C CA . GLU B 1 366 ? 66.161 -2.522 55.131 1.00 12.26 366 GLU B CA 1
ATOM 7430 C C . GLU B 1 366 ? 65.267 -1.512 54.380 1.00 12.42 366 GLU B C 1
ATOM 7431 O O . GLU B 1 366 ? 64.060 -1.661 54.277 1.00 13.92 366 GLU B O 1
ATOM 7437 N N . GLN B 1 367 ? 65.877 -0.465 53.812 1.00 12.27 367 GLN B N 1
ATOM 7438 C CA . GLN B 1 367 ? 65.100 0.575 53.106 1.00 12.19 367 GLN B CA 1
ATOM 7439 C C . GLN B 1 367 ? 64.420 0.052 51.830 1.00 12.61 367 GLN B C 1
ATOM 7440 O O . GLN B 1 367 ? 63.376 0.559 51.399 1.00 13.73 367 GLN B O 1
ATOM 7446 N N . GLU B 1 368 ? 65.015 -0.972 51.223 1.00 13.43 368 GLU B N 1
ATOM 7447 C CA A GLU B 1 368 ? 64.417 -1.674 50.066 0.50 14.28 368 GLU B CA 1
ATOM 7448 C CA B GLU B 1 368 ? 64.677 -1.292 49.854 0.50 14.42 368 GLU B CA 1
ATOM 7449 C C A GLU B 1 368 ? 63.356 -2.652 50.507 0.50 15.60 368 GLU B C 1
ATOM 7450 C C B GLU B 1 368 ? 63.796 -2.503 49.737 0.50 14.47 368 GLU B C 1
ATOM 7451 O O A GLU B 1 368 ? 62.531 -3.066 49.685 0.50 16.84 368 GLU B O 1
ATOM 7452 O O B GLU B 1 368 ? 63.313 -2.771 48.660 0.50 16.46 368 GLU B O 1
ATOM 7463 N N A SER B 1 369 ? 63.447 -3.061 51.782 0.50 17.58 369 SER B N 1
ATOM 7464 N N B SER B 1 369 ? 63.578 -3.209 50.848 0.50 15.64 369 SER B N 1
ATOM 7465 C CA A SER B 1 369 ? 62.601 -4.061 52.345 0.50 18.62 369 SER B CA 1
ATOM 7466 C CA B SER B 1 369 ? 62.987 -4.551 50.853 0.50 16.96 369 SER B CA 1
ATOM 7467 C C A SER B 1 369 ? 61.339 -3.327 52.359 0.50 21.25 369 SER B C 1
ATOM 7468 C C B SER B 1 369 ? 61.457 -4.630 51.095 0.50 18.30 369 SER B C 1
ATOM 7469 O O A SER B 1 369 ? 61.122 -2.270 52.983 0.50 24.29 369 SER B O 1
ATOM 7470 O O B SER B 1 369 ? 60.916 -5.686 50.834 0.50 18.88 369 SER B O 1
ATOM 7475 N N A GLY B 1 370 ? 60.519 -3.852 51.532 0.50 22.74 370 GLY B N 1
ATOM 7476 N N B GLY B 1 370 ? 60.747 -3.571 51.555 0.50 20.58 370 GLY B N 1
ATOM 7477 C CA . GLY B 1 370 ? 59.205 -3.578 51.669 1.00 21.75 370 GLY B CA 1
ATOM 7478 C C . GLY B 1 370 ? 58.501 -3.461 50.336 1.00 22.66 370 GLY B C 1
ATOM 7479 O O . GLY B 1 370 ? 59.013 -2.847 49.373 1.00 23.49 370 GLY B O 1
ATOM 7480 N N . ASP B 1 371 ? 57.328 -4.084 50.267 1.00 23.11 371 ASP B N 1
ATOM 7481 C CA . ASP B 1 371 ? 56.467 -3.967 49.111 1.00 22.94 371 ASP B CA 1
ATOM 7482 C C . ASP B 1 371 ? 55.332 -3.000 49.412 1.00 22.65 371 ASP B C 1
ATOM 7483 O O . ASP B 1 371 ? 55.325 -2.357 50.452 1.00 21.65 371 ASP B O 1
ATOM 7492 N N . GLY B 1 372 ? 54.405 -2.837 48.491 1.00 22.39 372 GLY B N 1
ATOM 7493 C CA . GLY B 1 372 ? 53.204 -2.056 48.777 1.00 21.60 372 GLY B CA 1
ATOM 7494 C C . GLY B 1 372 ? 53.392 -0.563 48.502 1.00 20.62 372 GLY B C 1
ATOM 7495 O O . GLY B 1 372 ? 54.438 -0.126 48.018 1.00 22.04 372 GLY B O 1
ATOM 7496 N N . MET B 1 373 ? 52.379 0.200 48.858 1.00 19.40 373 MET B N 1
ATOM 7497 C CA . MET B 1 373 ? 52.261 1.634 48.636 1.00 19.16 373 MET B CA 1
ATOM 7498 C C . MET B 1 373 ? 52.010 2.326 49.958 1.00 17.89 373 MET B C 1
ATOM 7499 O O . MET B 1 373 ? 51.273 1.799 50.816 1.00 19.88 373 MET B O 1
ATOM 7504 N N . PRO B 1 374 ? 52.563 3.524 50.145 1.00 16.12 374 PRO B N 1
ATOM 7505 C CA . PRO B 1 374 ? 53.510 4.199 49.232 1.00 14.88 374 PRO B CA 1
ATOM 7506 C C . PRO B 1 374 ? 54.827 3.427 49.110 1.00 12.73 374 PRO B C 1
ATOM 7507 O O . PRO B 1 374 ? 55.263 2.784 50.067 1.00 13.81 374 PRO B O 1
ATOM 7511 N N . ALA B 1 375 ? 55.450 3.496 47.954 1.00 13.03 375 ALA B N 1
ATOM 7512 C CA . ALA B 1 375 ? 56.671 2.742 47.702 1.00 12.00 375 ALA B CA 1
ATOM 7513 C C . ALA B 1 375 ? 57.868 3.440 48.344 1.00 10.98 375 ALA B C 1
ATOM 7514 O O . ALA B 1 375 ? 57.887 4.687 48.425 1.00 13.27 375 ALA B O 1
ATOM 7516 N N . SER B 1 376 ? 58.852 2.698 48.823 1.00 11.16 376 SER B N 1
ATOM 7517 C CA . SER B 1 376 ? 60.200 3.223 49.144 1.00 11.14 376 SER B CA 1
ATOM 7518 C C . SER B 1 376 ? 61.001 3.548 47.866 1.00 10.43 376 SER B C 1
ATOM 7519 O O . SER B 1 376 ? 61.066 2.760 46.941 1.00 10.35 376 SER B O 1
ATOM 7522 N N . MET B 1 377 ? 61.586 4.748 47.785 1.00 10.23 377 MET B N 1
ATOM 7523 C CA . MET B 1 377 ? 62.452 5.140 46.638 1.00 9.58 377 MET B CA 1
ATOM 7524 C C . MET B 1 377 ? 63.708 4.283 46.561 1.00 9.90 377 MET B C 1
ATOM 7525 O O . MET B 1 377 ? 64.241 4.074 45.483 1.00 10.66 377 MET B O 1
ATOM 7530 N N . PHE B 1 378 ? 64.179 3.748 47.699 1.00 9.49 378 PHE B N 1
ATOM 7531 C CA . PHE B 1 378 ? 65.252 2.726 47.679 1.00 9.48 378 PHE B CA 1
ATOM 7532 C C . PHE B 1 378 ? 64.818 1.428 46.993 1.00 9.88 378 PHE B C 1
ATOM 7533 O O . PHE B 1 378 ? 65.582 0.785 46.317 1.00 10.28 378 PHE B O 1
ATOM 7541 N N . ARG B 1 379 ? 63.564 1.022 47.182 1.00 9.67 379 ARG B N 1
ATOM 7542 C CA . ARG B 1 379 ? 62.978 -0.127 46.439 1.00 10.96 379 ARG B CA 1
ATOM 7543 C C . ARG B 1 379 ? 62.935 0.151 44.941 1.00 10.30 379 ARG B C 1
ATOM 7544 O O . ARG B 1 379 ? 63.394 -0.688 44.147 1.00 11.33 379 ARG B O 1
ATOM 7552 N N . ALA B 1 380 ? 62.489 1.347 44.533 1.00 10.32 380 ALA B N 1
ATOM 7553 C CA . ALA B 1 380 ? 62.500 1.721 43.114 1.00 11.00 380 ALA B CA 1
ATOM 7554 C C . ALA B 1 380 ? 63.941 1.592 42.520 1.00 11.01 380 ALA B C 1
ATOM 7555 O O . ALA B 1 380 ? 64.111 1.039 41.445 1.00 10.99 380 ALA B O 1
ATOM 7557 N N . MET B 1 381 ? 64.957 2.092 43.230 1.00 9.72 381 MET B N 1
ATOM 7558 C CA . MET B 1 381 ? 66.343 1.991 42.746 1.00 9.89 381 MET B CA 1
ATOM 7559 C C . MET B 1 381 ? 66.880 0.540 42.696 1.00 10.04 381 MET B C 1
ATOM 7560 O O . MET B 1 381 ? 67.635 0.199 41.807 1.00 10.25 381 MET B O 1
ATOM 7565 N N . ALA B 1 382 ? 66.472 -0.272 43.668 1.00 9.69 382 ALA B N 1
ATOM 7566 C CA . ALA B 1 382 ? 66.819 -1.682 43.613 1.00 10.03 382 ALA B CA 1
ATOM 7567 C C . ALA B 1 382 ? 66.267 -2.388 42.355 1.00 10.57 382 ALA B C 1
ATOM 7568 O O . ALA B 1 382 ? 66.899 -3.235 41.765 1.00 12.18 382 ALA B O 1
ATOM 7570 N N . GLU B 1 383 ? 65.066 -2.011 41.944 1.00 9.80 383 GLU B N 1
ATOM 7571 C CA . GLU B 1 383 ? 64.475 -2.515 40.707 1.00 10.60 383 GLU B CA 1
ATOM 7572 C C . GLU B 1 383 ? 65.237 -2.021 39.464 1.00 10.52 383 GLU B C 1
ATOM 7573 O O . GLU B 1 383 ? 65.470 -2.774 38.526 1.00 11.23 383 GLU B O 1
ATOM 7579 N N . VAL B 1 384 ? 65.642 -0.758 39.429 1.00 10.26 384 VAL B N 1
ATOM 7580 C CA . VAL B 1 384 ? 66.504 -0.256 38.351 1.00 10.65 384 VAL B CA 1
ATOM 7581 C C . VAL B 1 384 ? 67.783 -1.055 38.265 1.00 10.10 384 VAL B C 1
ATOM 7582 O O . VAL B 1 384 ? 68.207 -1.421 37.160 1.00 10.10 384 VAL B O 1
ATOM 7586 N N . ARG B 1 385 ? 68.416 -1.281 39.408 1.00 10.60 385 ARG B N 1
ATOM 7587 C CA . ARG B 1 385 ? 69.710 -1.971 39.379 1.00 11.91 385 ARG B CA 1
ATOM 7588 C C . ARG B 1 385 ? 69.602 -3.367 38.732 1.00 11.99 385 ARG B C 1
ATOM 7589 O O . ARG B 1 385 ? 70.553 -3.848 38.110 1.00 13.17 385 ARG B O 1
ATOM 7597 N N . LYS B 1 386 ? 68.438 -4.022 38.822 1.00 10.83 386 LYS B N 1
ATOM 7598 C CA . LYS B 1 386 ? 68.235 -5.380 38.247 1.00 13.10 386 LYS B CA 1
ATOM 7599 C C . LYS B 1 386 ? 68.272 -5.351 36.720 1.00 12.88 386 LYS B C 1
ATOM 7600 O O . LYS B 1 386 ? 68.542 -6.367 36.102 1.00 15.68 386 LYS B O 1
ATOM 7606 N N . VAL B 1 387 ? 68.028 -4.176 36.125 1.00 11.60 387 VAL B N 1
ATOM 7607 C CA . VAL B 1 387 ? 68.017 -3.982 34.692 1.00 12.83 387 VAL B CA 1
ATOM 7608 C C . VAL B 1 387 ? 69.036 -2.974 34.164 1.00 12.50 387 VAL B C 1
ATOM 7609 O O . VAL B 1 387 ? 68.921 -2.528 33.025 1.00 16.05 387 VAL B O 1
ATOM 7613 N N . GLN B 1 388 ? 70.047 -2.686 34.964 1.00 12.12 388 GLN B N 1
ATOM 7614 C CA . GLN B 1 388 ? 71.031 -1.632 34.689 1.00 11.06 388 GLN B CA 1
ATOM 7615 C C . GLN B 1 388 ? 72.360 -2.211 34.146 1.00 10.64 388 GLN B C 1
ATOM 7616 O O . GLN B 1 388 ? 72.882 -3.216 34.613 1.00 15.38 388 GLN B O 1
ATOM 7622 N N . ARG B 1 389 ? 72.847 -1.606 33.080 1.00 10.31 389 ARG B N 1
ATOM 7623 C CA . ARG B 1 389 ? 74.106 -1.887 32.412 1.00 11.49 389 ARG B CA 1
ATOM 7624 C C . ARG B 1 389 ? 75.225 -0.962 32.930 1.00 10.73 389 ARG B C 1
ATOM 7625 O O . ARG B 1 389 ? 74.954 0.158 33.423 1.00 10.98 389 ARG B O 1
ATOM 7633 N N . PRO B 1 390 ? 76.516 -1.344 32.734 1.00 11.63 390 PRO B N 1
ATOM 7634 C CA . PRO B 1 390 ? 77.589 -0.489 33.280 1.00 13.00 390 PRO B CA 1
ATOM 7635 C C . PRO B 1 390 ? 77.702 0.934 32.688 1.00 11.63 390 PRO B C 1
ATOM 7636 O O . PRO B 1 390 ? 78.176 1.865 33.371 1.00 13.59 390 PRO B O 1
ATOM 7640 N N . GLU B 1 391 ? 77.309 1.105 31.421 1.00 11.54 391 GLU B N 1
ATOM 7641 C CA . GLU B 1 391 ? 77.305 2.443 30.818 1.00 11.18 391 GLU B CA 1
ATOM 7642 C C . GLU B 1 391 ? 76.031 3.281 30.998 1.00 9.64 391 GLU B C 1
ATOM 7643 O O . GLU B 1 391 ? 75.972 4.431 30.552 1.00 9.65 391 GLU B O 1
ATOM 7649 N N . ASP B 1 392 ? 75.043 2.727 31.703 1.00 9.82 392 ASP B N 1
ATOM 7650 C CA . ASP B 1 392 ? 73.764 3.428 31.920 1.00 9.78 392 ASP B CA 1
ATOM 7651 C C . ASP B 1 392 ? 73.971 4.638 32.856 1.00 9.12 392 ASP B C 1
ATOM 7652 O O . ASP B 1 392 ? 74.864 4.676 33.687 1.00 9.87 392 ASP B O 1
ATOM 7657 N N . ILE B 1 393 ? 73.098 5.604 32.695 1.00 8.56 393 ILE B N 1
ATOM 7658 C CA . ILE B 1 393 ? 73.118 6.873 33.392 1.00 8.26 393 ILE B CA 1
ATOM 7659 C C . ILE B 1 393 ? 71.919 7.033 34.318 1.00 8.44 393 ILE B C 1
ATOM 7660 O O . ILE B 1 393 ? 70.774 6.700 33.929 1.00 9.89 393 ILE B O 1
ATOM 7665 N N . ILE B 1 394 ? 72.194 7.457 35.564 1.00 7.81 394 ILE B N 1
ATOM 7666 C CA . ILE B 1 394 ? 71.207 7.767 36.587 1.00 8.28 394 ILE B CA 1
ATOM 7667 C C . ILE B 1 394 ? 71.095 9.293 36.728 1.00 8.15 394 ILE B C 1
ATOM 7668 O O . ILE B 1 394 ? 72.095 9.957 36.939 1.00 9.34 394 ILE B O 1
ATOM 7673 N N . VAL B 1 395 ? 69.884 9.818 36.598 1.00 7.91 395 VAL B N 1
ATOM 7674 C CA . VAL B 1 395 ? 69.599 11.256 36.707 1.00 7.98 395 VAL B CA 1
ATOM 7675 C C . VAL B 1 395 ? 68.629 11.426 37.874 1.00 7.45 395 VAL B C 1
ATOM 7676 O O . VAL B 1 395 ? 67.727 10.619 38.083 1.00 8.64 395 VAL B O 1
ATOM 7680 N N . THR B 1 396 ? 68.777 12.540 38.579 1.00 8.76 396 THR B N 1
ATOM 7681 C CA . THR B 1 396 ? 67.847 12.940 39.649 1.00 8.99 396 THR B CA 1
ATOM 7682 C C . THR B 1 396 ? 67.564 14.424 39.533 1.00 8.40 396 THR B C 1
ATOM 7683 O O . THR B 1 396 ? 68.321 15.146 38.939 1.00 9.66 396 THR B O 1
ATOM 7687 N N . ASP B 1 397 ? 66.422 14.836 40.078 1.00 7.80 397 ASP B N 1
ATOM 7688 C CA . ASP B 1 397 ? 66.143 16.249 40.392 1.00 7.80 397 ASP B CA 1
ATOM 7689 C C . ASP B 1 397 ? 66.470 16.536 41.874 1.00 8.18 397 ASP B C 1
ATOM 7690 O O . ASP B 1 397 ? 67.224 15.742 42.522 1.00 9.09 397 ASP B O 1
ATOM 7695 N N . ILE B 1 398 ? 66.004 17.681 42.350 1.00 8.22 398 ILE B N 1
ATOM 7696 C CA . ILE B 1 398 ? 66.349 18.224 43.650 1.00 8.56 398 ILE B CA 1
ATOM 7697 C C . ILE B 1 398 ? 65.174 18.117 44.635 1.00 8.17 398 ILE B C 1
ATOM 7698 O O . ILE B 1 398 ? 64.101 18.675 44.361 1.00 9.59 398 ILE B O 1
ATOM 7703 N N . GLY B 1 399 ? 65.387 17.498 45.802 1.00 8.64 399 GLY B N 1
ATOM 7704 C CA . GLY B 1 399 ? 64.301 17.338 46.763 1.00 8.27 399 GLY B CA 1
ATOM 7705 C C . GLY B 1 399 ? 64.606 16.178 47.723 1.00 7.91 399 GLY B C 1
ATOM 7706 O O . GLY B 1 399 ? 65.755 15.663 47.775 1.00 8.02 399 GLY B O 1
ATOM 7707 N N . ASN B 1 400 ? 63.592 15.749 48.488 1.00 8.37 400 ASN B N 1
ATOM 7708 C CA . ASN B 1 400 ? 63.770 14.543 49.334 1.00 8.53 400 ASN B CA 1
ATOM 7709 C C . ASN B 1 400 ? 64.331 13.393 48.515 1.00 7.96 400 ASN B C 1
ATOM 7710 O O . ASN B 1 400 ? 65.202 12.640 48.988 1.00 8.77 400 ASN B O 1
ATOM 7715 N N . HIS B 1 401 ? 63.833 13.227 47.280 1.00 8.21 401 HIS B N 1
ATOM 7716 C CA . HIS B 1 401 ? 64.166 12.087 46.404 1.00 7.97 401 HIS B CA 1
ATOM 7717 C C . HIS B 1 401 ? 65.659 12.075 46.048 1.00 8.15 401 HIS B C 1
ATOM 7718 O O . HIS B 1 401 ? 66.158 11.019 45.656 1.00 8.79 401 HIS B O 1
ATOM 7725 N N . THR B 1 402 ? 66.396 13.189 46.161 1.00 7.54 402 THR B N 1
ATOM 7726 C CA . THR B 1 402 ? 67.799 13.189 45.793 1.00 7.78 402 THR B CA 1
ATOM 7727 C C . THR B 1 402 ? 68.606 12.115 46.596 1.00 7.74 402 THR B C 1
ATOM 7728 O O . THR B 1 402 ? 69.519 11.463 46.095 1.00 8.79 402 THR B O 1
ATOM 7732 N N . LEU B 1 403 ? 68.313 11.998 47.909 1.00 8.12 403 LEU B N 1
ATOM 7733 C CA . LEU B 1 403 ? 69.090 11.123 48.805 1.00 9.00 403 LEU B CA 1
ATOM 7734 C C . LEU B 1 403 ? 68.927 9.648 48.389 1.00 8.79 403 LEU B C 1
ATOM 7735 O O . LEU B 1 403 ? 69.948 8.968 48.219 1.00 9.02 403 LEU B O 1
ATOM 7740 N N . PRO B 1 404 ? 67.691 9.137 48.199 1.00 9.01 404 PRO B N 1
ATOM 7741 C CA . PRO B 1 404 ? 67.606 7.717 47.732 1.00 9.69 404 PRO B CA 1
ATOM 7742 C C . PRO B 1 404 ? 68.154 7.471 46.320 1.00 9.34 404 PRO B C 1
ATOM 7743 O O . PRO B 1 404 ? 68.630 6.362 46.043 1.00 9.54 404 PRO B O 1
ATOM 7747 N N . MET B 1 405 ? 68.105 8.510 45.470 1.00 8.45 405 MET B N 1
ATOM 7748 C CA . MET B 1 405 ? 68.730 8.354 44.153 1.00 8.95 405 MET B CA 1
ATOM 7749 C C . MET B 1 405 ? 70.260 8.220 44.286 1.00 9.15 405 MET B C 1
ATOM 7750 O O . MET B 1 405 ? 70.853 7.315 43.661 1.00 10.45 405 MET B O 1
ATOM 7755 N N . PHE B 1 406 ? 70.899 9.064 45.106 1.00 8.89 406 PHE B N 1
ATOM 7756 C CA . PHE B 1 406 ? 72.342 8.945 45.364 1.00 8.41 406 PHE B CA 1
ATOM 7757 C C . PHE B 1 406 ? 72.698 7.630 46.098 1.00 8.56 406 PHE B C 1
ATOM 7758 O O . PHE B 1 406 ? 73.759 6.993 45.851 1.00 10.83 406 PHE B O 1
ATOM 7766 N N . GLY B 1 407 ? 71.863 7.247 47.064 1.00 9.70 407 GLY B N 1
ATOM 7767 C CA . GLY B 1 407 ? 72.149 6.097 47.898 1.00 10.57 407 GLY B CA 1
ATOM 7768 C C . GLY B 1 407 ? 71.893 4.754 47.201 1.00 10.01 407 GLY B C 1
ATOM 7769 O O . GLY B 1 407 ? 72.472 3.751 47.563 1.00 11.48 407 GLY B O 1
ATOM 7770 N N . GLY B 1 408 ? 70.978 4.711 46.231 1.00 10.13 408 GLY B N 1
ATOM 7771 C CA . GLY B 1 408 ? 70.666 3.505 45.495 1.00 11.31 408 GLY B CA 1
ATOM 7772 C C . GLY B 1 408 ? 71.386 3.343 44.163 1.00 11.12 408 GLY B C 1
ATOM 7773 O O . GLY B 1 408 ? 71.261 2.305 43.495 1.00 13.29 408 GLY B O 1
ATOM 7774 N N . ALA B 1 409 ? 72.099 4.374 43.734 1.00 11.24 409 ALA B N 1
ATOM 7775 C CA . ALA B 1 409 ? 72.998 4.344 42.569 1.00 11.58 409 ALA B CA 1
ATOM 7776 C C . ALA B 1 409 ? 74.312 3.679 42.966 1.00 11.61 409 ALA B C 1
ATOM 7777 O O . ALA B 1 409 ? 75.004 4.185 43.860 1.00 13.30 409 ALA B O 1
ATOM 7779 N N . ILE B 1 410 ? 74.594 2.503 42.369 1.00 11.68 410 ILE B N 1
ATOM 7780 C CA . ILE B 1 410 ? 75.875 1.780 42.560 1.00 12.05 410 ILE B CA 1
ATOM 7781 C C . ILE B 1 410 ? 76.571 1.659 41.219 1.00 11.04 410 ILE B C 1
ATOM 7782 O O . ILE B 1 410 ? 76.092 1.004 40.339 1.00 13.43 410 ILE B O 1
ATOM 7787 N N . LEU B 1 411 ? 77.636 2.438 41.055 1.00 9.89 411 LEU B N 1
ATOM 7788 C CA . LEU B 1 411 ? 78.181 2.758 39.723 1.00 10.81 411 LEU B CA 1
ATOM 7789 C C . LEU B 1 411 ? 79.591 2.209 39.515 1.00 11.11 411 LEU B C 1
ATOM 7790 O O . LEU B 1 411 ? 80.331 2.004 40.469 1.00 12.66 411 LEU B O 1
ATOM 7795 N N . GLN B 1 412 ? 79.940 1.993 38.254 1.00 12.54 412 GLN B N 1
ATOM 7796 C CA . GLN B 1 412 ? 81.167 1.319 37.857 1.00 14.38 412 GLN B CA 1
ATOM 7797 C C . GLN B 1 412 ? 81.971 2.120 36.845 1.00 12.73 412 GLN B C 1
ATOM 7798 O O . GLN B 1 412 ? 83.085 1.656 36.510 1.00 14.29 412 GLN B O 1
ATOM 7804 N N . ARG B 1 413 ? 81.436 3.226 36.326 1.00 12.07 413 ARG B N 1
ATOM 7805 C CA . ARG B 1 413 ? 82.166 4.057 35.358 1.00 13.21 413 ARG B CA 1
ATOM 7806 C C . ARG B 1 413 ? 81.934 5.511 35.707 1.00 11.74 413 ARG B C 1
ATOM 7807 O O . ARG B 1 413 ? 80.965 5.821 36.382 1.00 11.22 413 ARG B O 1
ATOM 7815 N N . PRO B 1 414 ? 82.775 6.408 35.183 1.00 12.03 414 PRO B N 1
ATOM 7816 C CA . PRO B 1 414 ? 82.550 7.830 35.474 1.00 11.70 414 PRO B CA 1
ATOM 7817 C C . PRO B 1 414 ? 81.409 8.551 34.744 1.00 10.28 414 PRO B C 1
ATOM 7818 O O . PRO B 1 414 ? 80.951 8.082 33.707 1.00 10.31 414 PRO B O 1
ATOM 7822 N N . ARG B 1 415 ? 80.998 9.695 35.300 1.00 9.80 415 ARG B N 1
ATOM 7823 C CA . ARG B 1 415 ? 80.020 10.598 34.656 1.00 8.87 415 ARG B CA 1
ATOM 7824 C C . ARG B 1 415 ? 78.679 9.908 34.376 1.00 10.04 415 ARG B C 1
ATOM 7825 O O . ARG B 1 415 ? 78.020 10.254 33.378 1.00 10.37 415 ARG B O 1
ATOM 7833 N N . ARG B 1 416 ? 78.249 8.981 35.250 1.00 8.65 416 ARG B N 1
ATOM 7834 C CA . ARG B 1 416 ? 76.963 8.280 35.133 1.00 8.87 416 ARG B CA 1
ATOM 7835 C C . ARG B 1 416 ? 75.888 8.834 36.072 1.00 9.90 416 ARG B C 1
ATOM 7836 O O . ARG B 1 416 ? 74.773 8.285 36.070 1.00 13.14 416 ARG B O 1
ATOM 7844 N N . LEU B 1 417 ? 76.198 9.855 36.861 1.00 9.51 417 LEU B N 1
ATOM 7845 C CA . LEU B 1 417 ? 75.252 10.393 37.853 1.00 9.03 417 LEU B CA 1
ATOM 7846 C C . LEU B 1 417 ? 75.094 11.890 37.565 1.00 9.89 417 LEU B C 1
ATOM 7847 O O . LEU B 1 417 ? 76.087 12.659 37.601 1.00 9.35 417 LEU B O 1
ATOM 7852 N N . VAL B 1 418 ? 73.882 12.346 37.227 1.00 8.08 418 VAL B N 1
ATOM 7853 C CA . VAL B 1 418 ? 73.630 13.692 36.654 1.00 9.35 418 VAL B CA 1
ATOM 7854 C C . VAL B 1 418 ? 72.528 14.418 37.397 1.00 8.98 418 VAL B C 1
ATOM 7855 O O . VAL B 1 418 ? 71.457 13.876 37.630 1.00 9.54 418 VAL B O 1
ATOM 7859 N N . THR B 1 419 ? 72.805 15.672 37.733 1.00 9.00 419 THR B N 1
ATOM 7860 C CA . THR B 1 419 ? 71.824 16.619 38.275 1.00 8.88 419 THR B CA 1
ATOM 7861 C C . THR B 1 419 ? 72.390 18.030 38.279 1.00 8.15 419 THR B C 1
ATOM 7862 O O . THR B 1 419 ? 73.486 18.259 37.767 1.00 8.84 419 THR B O 1
ATOM 7866 N N . SER B 1 420 ? 71.598 19.005 38.796 1.00 8.19 420 SER B N 1
ATOM 7867 C CA . SER B 1 420 ? 72.125 20.365 39.064 1.00 8.05 420 SER B CA 1
ATOM 7868 C C . SER B 1 420 ? 72.934 20.277 40.369 1.00 8.21 420 SER B C 1
ATOM 7869 O O . SER B 1 420 ? 72.441 20.648 41.458 1.00 8.21 420 SER B O 1
ATOM 7872 N N . MET B 1 421 ? 74.146 19.702 40.268 1.00 7.77 421 MET B N 1
ATOM 7873 C CA . MET B 1 421 ? 74.973 19.363 41.429 1.00 8.10 421 MET B CA 1
ATOM 7874 C C . MET B 1 421 ? 75.385 20.649 42.186 1.00 7.83 421 MET B C 1
ATOM 7875 O O . MET B 1 421 ? 75.341 20.674 43.452 1.00 8.64 421 MET B O 1
ATOM 7880 N N . ALA B 1 422 ? 75.863 21.704 41.507 1.00 7.38 422 ALA B N 1
ATOM 7881 C CA . ALA B 1 422 ? 76.427 22.867 42.170 1.00 8.05 422 ALA B CA 1
ATOM 7882 C C . ALA B 1 422 ? 75.413 23.813 42.796 1.00 7.54 422 ALA B C 1
ATOM 7883 O O . ALA B 1 422 ? 75.734 24.505 43.795 1.00 8.75 422 ALA B O 1
ATOM 7885 N N . GLU B 1 423 ? 74.226 23.926 42.185 1.00 7.93 423 GLU B N 1
ATOM 7886 C CA . GLU B 1 423 ? 73.263 24.941 42.540 1.00 7.47 423 GLU B CA 1
ATOM 7887 C C . GLU B 1 423 ? 71.918 24.432 43.025 1.00 7.44 423 GLU B C 1
ATOM 7888 O O . GLU B 1 423 ? 71.082 25.196 43.509 1.00 8.61 423 GLU B O 1
ATOM 7894 N N . GLY B 1 424 ? 71.649 23.155 42.849 1.00 7.95 424 GLY B N 1
ATOM 7895 C CA . GLY B 1 424 ? 70.373 22.591 43.286 1.00 7.82 424 GLY B CA 1
ATOM 7896 C C . GLY B 1 424 ? 69.163 23.304 42.704 1.00 7.40 424 GLY B C 1
ATOM 7897 O O . GLY B 1 424 ? 68.217 23.601 43.431 1.00 8.67 424 GLY B O 1
ATOM 7898 N N . ILE B 1 425 ? 69.162 23.532 41.395 1.00 7.67 425 ILE B N 1
ATOM 7899 C CA . ILE B 1 425 ? 68.070 24.239 40.730 1.00 8.06 425 ILE B CA 1
ATOM 7900 C C . ILE B 1 425 ? 66.943 23.248 40.314 1.00 7.30 425 ILE B C 1
ATOM 7901 O O . ILE B 1 425 ? 67.153 22.345 39.442 1.00 8.10 425 ILE B O 1
ATOM 7906 N N . LEU B 1 426 ? 65.795 23.399 40.939 1.00 6.85 426 LEU B N 1
ATOM 7907 C CA . LEU B 1 426 ? 64.634 22.535 40.694 1.00 6.96 426 LEU B CA 1
ATOM 7908 C C . LEU B 1 426 ? 64.241 22.560 39.185 1.00 7.23 426 LEU B C 1
ATOM 7909 O O . LEU B 1 426 ? 64.138 23.626 38.546 1.00 8.16 426 LEU B O 1
ATOM 7914 N N . GLY B 1 427 ? 63.903 21.371 38.680 1.00 7.45 427 GLY B N 1
ATOM 7915 C CA . GLY B 1 427 ? 63.383 21.135 37.335 1.00 8.09 427 GLY B CA 1
ATOM 7916 C C . GLY B 1 427 ? 64.435 20.701 36.318 1.00 7.73 427 GLY B C 1
ATOM 7917 O O . GLY B 1 427 ? 64.108 20.218 35.228 1.00 8.35 427 GLY B O 1
ATOM 7918 N N . CYS B 1 428 ? 65.710 20.731 36.723 1.00 7.81 428 CYS B N 1
ATOM 7919 C CA . CYS B 1 428 ? 66.847 20.272 35.894 1.00 8.03 428 CYS B CA 1
ATOM 7920 C C . CYS B 1 428 ? 66.746 18.867 35.324 1.00 7.89 428 CYS B C 1
ATOM 7921 O O . CYS B 1 428 ? 67.301 18.610 34.254 1.00 8.94 428 CYS B O 1
ATOM 7924 N N . GLY B 1 429 ? 66.110 17.960 36.060 1.00 7.78 429 GLY B N 1
ATOM 7925 C CA . GLY B 1 429 ? 66.301 16.511 35.855 1.00 8.99 429 GLY B CA 1
ATOM 7926 C C . GLY B 1 429 ? 65.868 16.023 34.484 1.00 7.83 429 GLY B C 1
ATOM 7927 O O . GLY B 1 429 ? 66.688 15.427 33.733 1.00 8.71 429 GLY B O 1
ATOM 7928 N N . PHE B 1 430 ? 64.622 16.285 34.113 1.00 8.21 430 PHE B N 1
ATOM 7929 C CA . PHE B 1 430 ? 64.069 15.764 32.841 1.00 7.56 430 PHE B CA 1
ATOM 7930 C C . PHE B 1 430 ? 64.918 16.282 31.620 1.00 7.37 430 PHE B C 1
ATOM 7931 O O . PHE B 1 430 ? 65.364 15.475 30.809 1.00 8.35 430 PHE B O 1
ATOM 7939 N N . PRO B 1 431 ? 65.093 17.628 31.493 1.00 7.92 431 PRO B N 1
ATOM 7940 C CA . PRO B 1 431 ? 65.891 18.077 30.336 1.00 8.12 431 PRO B CA 1
ATOM 7941 C C . PRO B 1 431 ? 67.372 17.694 30.369 1.00 7.20 431 PRO B C 1
ATOM 7942 O O . PRO B 1 431 ? 67.945 17.427 29.317 1.00 8.12 431 PRO B O 1
ATOM 7946 N N . MET B 1 432 ? 67.990 17.634 31.557 1.00 7.24 432 MET B N 1
ATOM 7947 C CA . MET B 1 432 ? 69.376 17.138 31.616 1.00 7.51 432 MET B CA 1
ATOM 7948 C C . MET B 1 432 ? 69.432 15.690 31.164 1.00 7.64 432 MET B C 1
ATOM 7949 O O . MET B 1 432 ? 70.412 15.298 30.490 1.00 9.05 432 MET B O 1
ATOM 7954 N N . ALA B 1 433 ? 68.424 14.889 31.492 1.00 7.98 433 ALA B N 1
ATOM 7955 C CA . ALA B 1 433 ? 68.373 13.489 31.067 1.00 7.29 433 ALA B CA 1
ATOM 7956 C C . ALA B 1 433 ? 68.275 13.393 29.523 1.00 7.31 433 ALA B C 1
ATOM 7957 O O . ALA B 1 433 ? 68.934 12.520 28.924 1.00 8.55 433 ALA B O 1
ATOM 7959 N N . LEU B 1 434 ? 67.471 14.246 28.891 1.00 8.42 434 LEU B N 1
ATOM 7960 C CA . LEU B 1 434 ? 67.355 14.251 27.413 1.00 8.01 434 LEU B CA 1
ATOM 7961 C C . LEU B 1 434 ? 68.721 14.610 26.799 1.00 9.05 434 LEU B C 1
ATOM 7962 O O . LEU B 1 434 ? 69.151 14.012 25.821 1.00 8.80 434 LEU B O 1
ATOM 7967 N N . GLY B 1 435 ? 69.400 15.626 27.361 1.00 8.05 435 GLY B N 1
ATOM 7968 C CA . GLY B 1 435 ? 70.760 16.024 26.890 1.00 8.70 435 GLY B CA 1
ATOM 7969 C C . GLY B 1 435 ? 71.752 14.890 27.017 1.00 8.36 435 GLY B C 1
ATOM 7970 O O . GLY B 1 435 ? 72.537 14.618 26.097 1.00 10.01 435 GLY B O 1
ATOM 7971 N N . ALA B 1 436 ? 71.740 14.235 28.161 1.00 9.22 436 ALA B N 1
ATOM 7972 C CA . ALA B 1 436 ? 72.646 13.117 28.379 1.00 8.44 436 ALA B CA 1
ATOM 7973 C C . ALA B 1 436 ? 72.345 11.987 27.389 1.00 7.66 436 ALA B C 1
ATOM 7974 O O . ALA B 1 436 ? 73.283 11.356 26.854 1.00 10.00 436 ALA B O 1
ATOM 7976 N N . GLN B 1 437 ? 71.080 11.707 27.109 1.00 8.98 437 GLN B N 1
ATOM 7977 C CA . GLN B 1 437 ? 70.723 10.650 26.173 1.00 9.10 437 GLN B CA 1
ATOM 7978 C C . GLN B 1 437 ? 71.221 10.980 24.753 1.00 8.74 437 GLN B C 1
ATOM 7979 O O . GLN B 1 437 ? 71.711 10.092 24.043 1.00 9.62 437 GLN B O 1
ATOM 7985 N N . LEU B 1 438 ? 71.104 12.250 24.353 1.00 9.56 438 LEU B N 1
ATOM 7986 C CA . LEU B 1 438 ? 71.619 12.732 23.025 1.00 9.62 438 LEU B CA 1
ATOM 7987 C C . LEU B 1 438 ? 73.105 12.508 22.876 1.00 10.09 438 LEU B C 1
ATOM 7988 O O . LEU B 1 438 ? 73.585 12.116 21.812 1.00 11.00 438 LEU B O 1
ATOM 7993 N N . ALA B 1 439 ? 73.829 12.747 23.967 1.00 9.62 439 ALA B N 1
ATOM 7994 C CA . ALA B 1 439 ? 75.290 12.600 23.990 1.00 9.79 439 ALA B CA 1
ATOM 7995 C C . ALA B 1 439 ? 75.741 11.124 24.008 1.00 9.88 439 ALA B C 1
ATOM 7996 O O . ALA B 1 439 ? 76.807 10.769 23.461 1.00 12.38 439 ALA B O 1
ATOM 7998 N N . GLU B 1 440 ? 74.934 10.301 24.645 1.00 9.93 440 GLU B N 1
ATOM 7999 C CA . GLU B 1 440 ? 75.313 8.902 25.025 1.00 9.90 440 GLU B CA 1
ATOM 8000 C C . GLU B 1 440 ? 74.265 7.963 24.500 1.00 9.73 440 GLU B C 1
ATOM 8001 O O . GLU B 1 440 ? 73.503 7.339 25.281 1.00 9.88 440 GLU B O 1
ATOM 8007 N N . PRO B 1 441 ? 74.162 7.815 23.165 1.00 10.28 441 PRO B N 1
ATOM 8008 C CA . PRO B 1 441 ? 73.114 6.947 22.614 1.00 11.88 441 PRO B CA 1
ATOM 8009 C C . PRO B 1 441 ? 73.321 5.450 22.938 1.00 11.41 441 PRO B C 1
ATOM 8010 O O . PRO B 1 441 ? 72.397 4.681 22.711 1.00 16.28 441 PRO B O 1
ATOM 8014 N N . ASN B 1 442 ? 74.474 4.983 23.455 1.00 11.17 442 ASN B N 1
ATOM 8015 C CA . ASN B 1 442 ? 74.568 3.594 23.931 1.00 10.79 442 ASN B CA 1
ATOM 8016 C C . ASN B 1 442 ? 74.287 3.439 25.412 1.00 11.04 442 ASN B C 1
ATOM 8017 O O . ASN B 1 442 ? 74.435 2.339 25.931 1.00 12.68 442 ASN B O 1
ATOM 8022 N N . SER B 1 443 ? 73.762 4.475 26.058 1.00 10.28 443 SER B N 1
ATOM 8023 C CA . SER B 1 443 ? 73.365 4.402 27.470 1.00 10.45 443 SER B CA 1
ATOM 8024 C C . SER B 1 443 ? 71.838 4.389 27.581 1.00 10.42 443 SER B C 1
ATOM 8025 O O . SER B 1 443 ? 71.139 5.206 26.926 1.00 10.85 443 SER B O 1
ATOM 8028 N N . ARG B 1 444 ? 71.293 3.507 28.430 1.00 9.15 444 ARG B N 1
ATOM 8029 C CA . ARG B 1 444 ? 69.935 3.644 28.955 1.00 9.14 444 ARG B CA 1
ATOM 8030 C C . ARG B 1 444 ? 69.986 4.688 30.059 1.00 7.77 444 ARG B C 1
ATOM 8031 O O . ARG B 1 444 ? 70.917 4.688 30.882 1.00 9.94 444 ARG B O 1
ATOM 8039 N N . VAL B 1 445 ? 69.022 5.612 30.085 1.00 9.26 445 VAL B N 1
ATOM 8040 C CA . VAL B 1 445 ? 69.014 6.780 31.003 1.00 8.81 445 VAL B CA 1
ATOM 8041 C C . VAL B 1 445 ? 67.767 6.585 31.876 1.00 8.19 445 VAL B C 1
ATOM 8042 O O . VAL B 1 445 ? 66.631 6.579 31.372 1.00 9.82 445 VAL B O 1
ATOM 8046 N N . PHE B 1 446 ? 67.999 6.432 33.180 1.00 8.59 446 PHE B N 1
ATOM 8047 C CA . PHE B 1 446 ? 66.926 6.319 34.185 1.00 8.84 446 PHE B CA 1
ATOM 8048 C C . PHE B 1 446 ? 66.894 7.586 35.021 1.00 8.14 446 PHE B C 1
ATOM 8049 O O . PHE B 1 446 ? 67.861 7.913 35.708 1.00 9.77 446 PHE B O 1
ATOM 8057 N N . LEU B 1 447 ? 65.747 8.270 35.023 1.00 8.85 447 LEU B N 1
ATOM 8058 C CA . LEU B 1 447 ? 65.515 9.499 35.805 1.00 8.47 447 LEU B CA 1
ATOM 8059 C C . LEU B 1 447 ? 64.544 9.193 36.929 1.00 8.91 447 LEU B C 1
ATOM 8060 O O . LEU B 1 447 ? 63.439 8.648 36.716 1.00 9.72 447 LEU B O 1
ATOM 8065 N N . GLY B 1 448 ? 64.986 9.511 38.149 1.00 8.39 448 GLY B N 1
ATOM 8066 C CA . GLY B 1 448 ? 64.129 9.562 39.307 1.00 8.64 448 GLY B CA 1
ATOM 8067 C C . GLY B 1 448 ? 63.894 11.016 39.643 1.00 7.93 448 GLY B C 1
ATOM 8068 O O . GLY B 1 448 ? 64.785 11.780 40.025 1.00 9.88 448 GLY B O 1
ATOM 8069 N N . THR B 1 449 ? 62.660 11.475 39.416 1.00 8.61 449 THR B N 1
ATOM 8070 C CA . THR B 1 449 ? 62.269 12.892 39.636 1.00 8.47 449 THR B CA 1
ATOM 8071 C C . THR B 1 449 ? 61.080 13.045 40.595 1.00 7.66 449 THR B C 1
ATOM 8072 O O . THR B 1 449 ? 60.084 12.288 40.556 1.00 9.21 449 THR B O 1
ATOM 8076 N N . GLY B 1 450 ? 61.143 14.030 41.451 1.00 8.74 450 GLY B N 1
ATOM 8077 C CA . GLY B 1 450 ? 59.967 14.488 42.148 1.00 8.65 450 GLY B CA 1
ATOM 8078 C C . GLY B 1 450 ? 58.882 15.000 41.228 1.00 7.06 450 GLY B C 1
ATOM 8079 O O . GLY B 1 450 ? 59.134 15.368 40.071 1.00 8.41 450 GLY B O 1
ATOM 8080 N N . ASP B 1 451 ? 57.689 15.123 41.773 1.00 9.25 451 ASP B N 1
ATOM 8081 C CA . ASP B 1 451 ? 56.540 15.715 41.094 1.00 7.74 451 ASP B CA 1
ATOM 8082 C C . ASP B 1 451 ? 56.643 17.227 40.956 1.00 9.35 451 ASP B C 1
ATOM 8083 O O . ASP B 1 451 ? 56.355 17.801 39.881 1.00 8.70 451 ASP B O 1
ATOM 8088 N N . GLY B 1 452 ? 57.072 17.904 42.021 1.00 7.82 452 GLY B N 1
ATOM 8089 C CA . GLY B 1 452 ? 57.319 19.333 41.947 1.00 8.53 452 GLY B CA 1
ATOM 8090 C C . GLY B 1 452 ? 58.380 19.717 40.896 1.00 7.67 452 GLY B C 1
ATOM 8091 O O . GLY B 1 452 ? 58.212 20.692 40.150 1.00 8.72 452 GLY B O 1
ATOM 8092 N N . ALA B 1 453 ? 59.406 18.876 40.798 1.00 7.35 453 ALA B N 1
ATOM 8093 C CA . ALA B 1 453 ? 60.440 19.055 39.771 1.00 8.07 453 ALA B CA 1
ATOM 8094 C C . ALA B 1 453 ? 59.911 18.803 38.345 1.00 7.47 453 ALA B C 1
ATOM 8095 O O . ALA B 1 453 ? 60.197 19.591 37.443 1.00 8.69 453 ALA B O 1
ATOM 8097 N N . LEU B 1 454 ? 59.145 17.688 38.131 1.00 8.01 454 LEU B N 1
ATOM 8098 C CA . LEU B 1 454 ? 58.742 17.312 36.771 1.00 8.34 454 LEU B CA 1
ATOM 8099 C C . LEU B 1 454 ? 57.864 18.386 36.152 1.00 7.99 454 LEU B C 1
ATOM 8100 O O . LEU B 1 454 ? 57.867 18.624 34.914 1.00 8.99 454 LEU B O 1
ATOM 8105 N N . TYR B 1 455 ? 57.107 19.075 37.021 1.00 8.26 455 TYR B N 1
ATOM 8106 C CA . TYR B 1 455 ? 56.252 20.208 36.616 1.00 8.35 455 TYR B CA 1
ATOM 8107 C C . TYR B 1 455 ? 56.966 21.245 35.750 1.00 8.57 455 TYR B C 1
ATOM 8108 O O . TYR B 1 455 ? 56.330 21.855 34.872 1.00 10.03 455 TYR B O 1
ATOM 8117 N N . TYR B 1 456 ? 58.250 21.495 35.983 1.00 8.39 456 TYR B N 1
ATOM 8118 C CA . TYR B 1 456 ? 58.981 22.532 35.251 1.00 7.68 456 TYR B CA 1
ATOM 8119 C C . TYR B 1 456 ? 59.087 22.314 33.746 1.00 8.24 456 TYR B C 1
ATOM 8120 O O . TYR B 1 456 ? 58.635 23.173 32.976 1.00 9.49 456 TYR B O 1
ATOM 8129 N N . HIS B 1 457 ? 59.688 21.192 33.324 1.00 7.52 457 HIS B N 1
ATOM 8130 C CA . HIS B 1 457 ? 60.070 20.986 31.925 1.00 8.39 457 HIS B CA 1
ATOM 8131 C C . HIS B 1 457 ? 59.536 19.710 31.295 1.00 8.29 457 HIS B C 1
ATOM 8132 O O . HIS B 1 457 ? 60.046 19.287 30.245 1.00 9.16 457 HIS B O 1
ATOM 8139 N N . PHE B 1 458 ? 58.411 19.206 31.817 1.00 8.82 458 PHE B N 1
ATOM 8140 C CA . PHE B 1 458 ? 57.752 18.080 31.130 1.00 8.46 458 PHE B CA 1
ATOM 8141 C C . PHE B 1 458 ? 57.193 18.450 29.713 1.00 8.72 458 PHE B C 1
ATOM 8142 O O . PHE B 1 458 ? 56.961 17.579 28.886 1.00 8.71 458 PHE B O 1
ATOM 8150 N N . ASN B 1 459 ? 57.066 19.748 29.443 1.00 8.62 459 ASN B N 1
ATOM 8151 C CA . ASN B 1 459 ? 56.782 20.233 28.064 1.00 8.44 459 ASN B CA 1
ATOM 8152 C C . ASN B 1 459 ? 57.806 19.682 27.019 1.00 9.58 459 ASN B C 1
ATOM 8153 O O . ASN B 1 459 ? 57.467 19.591 25.824 1.00 10.13 459 ASN B O 1
ATOM 8158 N N . GLU B 1 460 ? 59.003 19.361 27.493 1.00 9.08 460 GLU B N 1
ATOM 8159 C CA . GLU B 1 460 ? 60.042 18.766 26.653 1.00 8.73 460 GLU B CA 1
ATOM 8160 C C . GLU B 1 460 ? 59.767 17.312 26.249 1.00 8.27 460 GLU B C 1
ATOM 8161 O O . GLU B 1 460 ? 60.555 16.738 25.461 1.00 9.02 460 GLU B O 1
ATOM 8167 N N . PHE B 1 461 ? 58.645 16.694 26.659 1.00 9.20 461 PHE B N 1
ATOM 8168 C CA . PHE B 1 461 ? 58.242 15.392 26.111 1.00 9.45 461 PHE B CA 1
ATOM 8169 C C . PHE B 1 461 ? 58.078 15.545 24.581 1.00 10.05 461 PHE B C 1
ATOM 8170 O O . PHE B 1 461 ? 58.264 14.587 23.869 1.00 10.62 461 PHE B O 1
ATOM 8178 N N . ARG B 1 462 ? 57.804 16.771 24.069 1.00 10.58 462 ARG B N 1
ATOM 8179 C CA . ARG B 1 462 ? 57.796 16.942 22.609 1.00 11.71 462 ARG B CA 1
ATOM 8180 C C . ARG B 1 462 ? 59.131 16.542 21.953 1.00 11.75 462 ARG B C 1
ATOM 8181 O O . ARG B 1 462 ? 59.116 15.880 20.905 1.00 11.63 462 ARG B O 1
ATOM 8193 N N . VAL B 1 463 ? 60.248 16.918 22.571 1.00 9.83 463 VAL B N 1
ATOM 8194 C CA . VAL B 1 463 ? 61.568 16.588 22.063 1.00 10.05 463 VAL B CA 1
ATOM 8195 C C . VAL B 1 463 ? 61.809 15.092 22.219 1.00 10.69 463 VAL B C 1
ATOM 8196 O O . VAL B 1 463 ? 62.308 14.451 21.294 1.00 11.38 463 VAL B O 1
ATOM 8200 N N . ALA B 1 464 ? 61.509 14.562 23.407 1.00 9.44 464 ALA B N 1
ATOM 8201 C CA . ALA B 1 464 ? 61.770 13.149 23.672 1.00 9.49 464 ALA B CA 1
ATOM 8202 C C . ALA B 1 464 ? 61.026 12.261 22.655 1.00 10.00 464 ALA B C 1
ATOM 8203 O O . ALA B 1 464 ? 61.615 11.289 22.160 1.00 10.75 464 ALA B O 1
ATOM 8205 N N . VAL B 1 465 ? 59.768 12.601 22.332 1.00 10.61 465 VAL B N 1
ATOM 8206 C CA . VAL B 1 465 ? 58.977 11.781 21.397 1.00 11.52 465 VAL B CA 1
ATOM 8207 C C . VAL B 1 465 ? 59.460 11.949 19.945 1.00 11.84 465 VAL B C 1
ATOM 8208 O O . VAL B 1 465 ? 59.734 10.967 19.223 1.00 12.84 465 VAL B O 1
ATOM 8212 N N . GLU B 1 466 ? 59.633 13.188 19.512 1.00 11.53 466 GLU B N 1
ATOM 8213 C CA . GLU B 1 466 ? 60.054 13.436 18.122 1.00 13.81 466 GLU B CA 1
ATOM 8214 C C . GLU B 1 466 ? 61.437 12.889 17.808 1.00 13.07 466 GLU B C 1
ATOM 8215 O O . GLU B 1 466 ? 61.652 12.381 16.707 1.00 15.18 466 GLU B O 1
ATOM 8226 N N . HIS B 1 467 ? 62.371 12.999 18.755 1.00 11.02 467 HIS B N 1
ATOM 8227 C CA . HIS B 1 467 ? 63.751 12.534 18.551 1.00 11.64 467 HIS B CA 1
ATOM 8228 C C . HIS B 1 467 ? 63.976 11.092 19.076 1.00 11.97 467 HIS B C 1
ATOM 8229 O O . HIS B 1 467 ? 65.099 10.632 19.057 1.00 12.88 467 HIS B O 1
ATOM 8236 N N . LYS B 1 468 ? 62.891 10.419 19.502 1.00 11.66 468 LYS B N 1
ATOM 8237 C CA . LYS B 1 468 ? 62.920 8.988 19.852 1.00 12.59 468 LYS B CA 1
ATOM 8238 C C . LYS B 1 468 ? 63.980 8.746 20.938 1.00 13.51 468 LYS B C 1
ATOM 8239 O O . LYS B 1 468 ? 64.768 7.843 20.829 1.00 16.46 468 LYS B O 1
ATOM 8249 N N . LEU B 1 469 ? 63.952 9.560 22.014 1.00 10.84 469 LEU B N 1
ATOM 8250 C CA . LEU B 1 469 ? 64.890 9.484 23.163 1.00 10.87 469 LEU B CA 1
ATOM 8251 C C . LEU B 1 469 ? 64.265 8.688 24.293 1.00 10.25 469 LEU B C 1
ATOM 8252 O O . LEU B 1 469 ? 63.340 9.174 24.971 1.00 12.17 469 LEU B O 1
ATOM 8257 N N . PRO B 1 470 ? 64.635 7.382 24.409 1.00 10.47 470 PRO B N 1
ATOM 8258 C CA . PRO B 1 470 ? 63.886 6.449 25.272 1.00 11.60 470 PRO B CA 1
ATOM 8259 C C . PRO B 1 470 ? 64.277 6.507 26.754 1.00 10.74 470 PRO B C 1
ATOM 8260 O O . PRO B 1 470 ? 64.561 5.467 27.380 1.00 10.16 470 PRO B O 1
ATOM 8264 N N . VAL B 1 471 ? 64.334 7.712 27.298 1.00 10.83 471 VAL B N 1
ATOM 8265 C CA . VAL B 1 471 ? 64.565 7.954 28.733 1.00 10.32 471 VAL B CA 1
ATOM 8266 C C . VAL B 1 471 ? 63.456 7.345 29.529 1.00 10.32 471 VAL B C 1
ATOM 8267 O O . VAL B 1 471 ? 62.257 7.493 29.184 1.00 10.39 471 VAL B O 1
ATOM 8271 N N . ILE B 1 472 ? 63.815 6.634 30.598 1.00 9.58 472 ILE B N 1
ATOM 8272 C CA . ILE B 1 472 ? 62.830 5.955 31.488 1.00 9.73 472 ILE B CA 1
ATOM 8273 C C . ILE B 1 472 ? 62.717 6.848 32.734 1.00 9.57 472 ILE B C 1
ATOM 8274 O O . ILE B 1 472 ? 63.671 6.897 33.585 1.00 10.85 472 ILE B O 1
ATOM 8279 N N . THR B 1 473 ? 61.598 7.572 32.828 1.00 9.32 473 THR B N 1
ATOM 8280 C CA . THR B 1 473 ? 61.349 8.504 33.960 1.00 9.48 473 THR B CA 1
ATOM 8281 C C . THR B 1 473 ? 60.383 7.930 34.992 1.00 9.22 473 THR B C 1
ATOM 8282 O O . THR B 1 473 ? 59.253 7.533 34.648 1.00 10.61 473 THR B O 1
ATOM 8286 N N . MET B 1 474 ? 60.857 7.831 36.228 1.00 9.12 474 MET B N 1
ATOM 8287 C CA . MET B 1 474 ? 60.039 7.502 37.401 1.00 9.80 474 MET B CA 1
ATOM 8288 C C . MET B 1 474 ? 59.624 8.852 38.077 1.00 7.95 474 MET B C 1
ATOM 8289 O O . MET B 1 474 ? 60.511 9.569 38.527 1.00 9.71 474 MET B O 1
ATOM 8294 N N . VAL B 1 475 ? 58.337 9.184 38.071 1.00 9.63 475 VAL B N 1
ATOM 8295 C CA . VAL B 1 475 ? 57.858 10.353 38.810 1.00 9.19 475 VAL B CA 1
ATOM 8296 C C . VAL B 1 475 ? 57.361 9.906 40.166 1.00 8.77 475 VAL B C 1
ATOM 8297 O O . VAL B 1 475 ? 56.382 9.146 40.268 1.00 9.87 475 VAL B O 1
ATOM 8301 N N . PHE B 1 476 ? 58.036 10.371 41.222 1.00 9.19 476 PHE B N 1
ATOM 8302 C CA . PHE B 1 476 ? 57.724 10.006 42.581 1.00 9.33 476 PHE B CA 1
ATOM 8303 C C . PHE B 1 476 ? 56.656 10.984 43.063 1.00 9.18 476 PHE B C 1
ATOM 8304 O O . PHE B 1 476 ? 56.942 12.215 43.224 1.00 10.19 476 PHE B O 1
ATOM 8312 N N . THR B 1 477 ? 55.428 10.488 43.285 1.00 9.24 477 THR B N 1
ATOM 8313 C CA . THR B 1 477 ? 54.333 11.388 43.651 1.00 9.03 477 THR B CA 1
ATOM 8314 C C . THR B 1 477 ? 54.085 11.434 45.157 1.00 8.02 477 THR B C 1
ATOM 8315 O O . THR B 1 477 ? 53.745 10.404 45.765 1.00 10.68 477 THR B O 1
ATOM 8319 N N . ASN B 1 478 ? 54.102 12.623 45.726 1.00 9.38 478 ASN B N 1
ATOM 8320 C CA . ASN B 1 478 ? 53.660 12.851 47.106 1.00 9.41 478 ASN B CA 1
ATOM 8321 C C . ASN B 1 478 ? 52.764 14.079 47.244 1.00 8.21 478 ASN B C 1
ATOM 8322 O O . ASN B 1 478 ? 52.396 14.476 48.375 1.00 9.45 478 ASN B O 1
ATOM 8327 N N . GLU B 1 479 ? 52.400 14.725 46.135 1.00 8.57 479 GLU B N 1
ATOM 8328 C CA . GLU B 1 479 ? 51.576 15.952 46.120 1.00 8.65 479 GLU B CA 1
ATOM 8329 C C . GLU B 1 479 ? 52.140 17.070 47.023 1.00 9.32 479 GLU B C 1
ATOM 8330 O O . GLU B 1 479 ? 51.429 17.893 47.621 1.00 10.53 479 GLU B O 1
ATOM 8336 N N . SER B 1 480 ? 53.462 17.184 47.020 1.00 9.29 480 SER B N 1
ATOM 8337 C CA . SER B 1 480 ? 54.194 18.076 47.886 1.00 9.20 480 SER B CA 1
ATOM 8338 C C . SER B 1 480 ? 55.620 18.312 47.395 1.00 8.54 480 SER B C 1
ATOM 8339 O O . SER B 1 480 ? 56.276 17.501 46.728 1.00 8.11 480 SER B O 1
ATOM 8342 N N . TYR B 1 481 ? 56.121 19.491 47.775 1.00 7.94 481 TYR B N 1
ATOM 8343 C CA . TYR B 1 481 ? 57.563 19.801 47.868 1.00 7.92 481 TYR B CA 1
ATOM 8344 C C . TYR B 1 481 ? 57.967 19.155 49.188 1.00 7.91 481 TYR B C 1
ATOM 8345 O O . TYR B 1 481 ? 58.032 19.806 50.247 1.00 9.07 481 TYR B O 1
ATOM 8354 N N . GLY B 1 482 ? 58.243 17.852 49.151 1.00 7.82 482 GLY B N 1
ATOM 8355 C CA . GLY B 1 482 ? 58.402 17.024 50.342 1.00 8.57 482 GLY B CA 1
ATOM 8356 C C . GLY B 1 482 ? 59.582 17.438 51.190 1.00 8.99 482 GLY B C 1
ATOM 8357 O O . GLY B 1 482 ? 59.490 17.449 52.445 1.00 9.18 482 GLY B O 1
ATOM 8358 N N . ALA B 1 483 ? 60.716 17.818 50.582 1.00 8.09 483 ALA B N 1
ATOM 8359 C CA . ALA B 1 483 ? 61.830 18.301 51.383 1.00 8.34 483 ALA B CA 1
ATOM 8360 C C . ALA B 1 483 ? 61.398 19.469 52.288 1.00 7.86 483 ALA B C 1
ATOM 8361 O O . ALA B 1 483 ? 61.783 19.541 53.467 1.00 9.44 483 ALA B O 1
ATOM 8363 N N . ASN B 1 484 ? 60.622 20.408 51.744 1.00 8.88 484 ASN B N 1
ATOM 8364 C CA . ASN B 1 484 ? 60.187 21.591 52.500 1.00 8.68 484 ASN B CA 1
ATOM 8365 C C . ASN B 1 484 ? 59.063 21.250 53.465 1.00 8.26 484 ASN B C 1
ATOM 8366 O O . ASN B 1 484 ? 59.058 21.841 54.571 1.00 9.66 484 ASN B O 1
ATOM 8371 N N . TRP B 1 485 ? 58.117 20.333 53.109 1.00 9.69 485 TRP B N 1
ATOM 8372 C CA . TRP B 1 485 ? 57.122 19.870 54.096 1.00 8.37 485 TRP B CA 1
ATOM 8373 C C . TRP B 1 485 ? 57.892 19.399 55.352 1.00 8.65 485 TRP B C 1
ATOM 8374 O O . TRP B 1 485 ? 57.590 19.777 56.503 1.00 10.08 485 TRP B O 1
ATOM 8385 N N . THR B 1 486 ? 58.918 18.576 55.123 1.00 9.10 486 THR B N 1
ATOM 8386 C CA . THR B 1 486 ? 59.646 17.862 56.187 1.00 9.49 486 THR B CA 1
ATOM 8387 C C . THR B 1 486 ? 60.544 18.827 57.001 1.00 9.62 486 THR B C 1
ATOM 8388 O O . THR B 1 486 ? 60.506 18.811 58.258 1.00 11.38 486 THR B O 1
ATOM 8392 N N . LEU B 1 487 ? 61.340 19.641 56.321 1.00 10.73 487 LEU B N 1
ATOM 8393 C CA . LEU B 1 487 ? 62.177 20.617 56.980 1.00 10.48 487 LEU B CA 1
ATOM 8394 C C . LEU B 1 487 ? 61.346 21.591 57.803 1.00 10.24 487 LEU B C 1
ATOM 8395 O O . LEU B 1 487 ? 61.698 21.891 58.948 1.00 12.08 487 LEU B O 1
ATOM 8400 N N . MET B 1 488 ? 60.261 22.106 57.233 1.00 10.24 488 MET B N 1
ATOM 8401 C CA . MET B 1 488 ? 59.384 23.070 57.951 1.00 10.93 488 MET B CA 1
ATOM 8402 C C . MET B 1 488 ? 58.717 22.411 59.155 1.00 11.07 488 MET B C 1
ATOM 8403 O O . MET B 1 488 ? 58.530 23.058 60.196 1.00 12.56 488 MET B O 1
ATOM 8408 N N . ASN B 1 489 ? 58.374 21.137 59.037 1.00 12.28 489 ASN B N 1
ATOM 8409 C CA . ASN B 1 489 ? 57.789 20.453 60.205 1.00 13.11 489 ASN B CA 1
ATOM 8410 C C . ASN B 1 489 ? 58.834 20.314 61.315 1.00 13.38 489 ASN B C 1
ATOM 8411 O O . ASN B 1 489 ? 58.533 20.492 62.489 1.00 15.03 489 ASN B O 1
ATOM 8420 N N . HIS B 1 490 ? 60.064 19.970 60.965 1.00 14.45 490 HIS B N 1
ATOM 8421 C CA . HIS B 1 490 ? 61.137 19.923 61.954 1.00 14.48 490 HIS B CA 1
ATOM 8422 C C . HIS B 1 490 ? 61.366 21.311 62.604 1.00 14.85 490 HIS B C 1
ATOM 8423 O O . HIS B 1 490 ? 61.517 21.446 63.828 1.00 16.67 490 HIS B O 1
ATOM 8430 N N . GLN B 1 491 ? 61.400 22.354 61.762 1.00 14.66 491 GLN B N 1
ATOM 8431 C CA . GLN B 1 491 ? 61.764 23.706 62.159 1.00 15.02 491 GLN B CA 1
ATOM 8432 C C . GLN B 1 491 ? 60.710 24.472 62.961 1.00 14.84 491 GLN B C 1
ATOM 8433 O O . GLN B 1 491 ? 61.032 25.131 63.964 1.00 17.91 491 GLN B O 1
ATOM 8439 N N . PHE B 1 492 ? 59.456 24.432 62.509 1.00 14.90 492 PHE B N 1
ATOM 8440 C CA . PHE B 1 492 ? 58.342 25.210 63.052 1.00 14.90 492 PHE B CA 1
ATOM 8441 C C . PHE B 1 492 ? 57.190 24.367 63.631 1.00 15.09 492 PHE B C 1
ATOM 8442 O O . PHE B 1 492 ? 56.294 24.940 64.292 1.00 17.59 492 PHE B O 1
ATOM 8450 N N . GLY B 1 493 ? 57.163 23.065 63.332 1.00 13.61 493 GLY B N 1
ATOM 8451 C CA . GLY B 1 493 ? 56.041 22.181 63.616 1.00 14.66 493 GLY B CA 1
ATOM 8452 C C . GLY B 1 493 ? 54.878 22.364 62.679 1.00 15.44 493 GLY B C 1
ATOM 8453 O O . GLY B 1 493 ? 53.815 21.765 62.913 1.00 17.35 493 GLY B O 1
ATOM 8454 N N . GLN B 1 494 ? 55.063 23.109 61.580 1.00 14.80 494 GLN B N 1
ATOM 8455 C CA . GLN B 1 494 ? 53.983 23.461 60.636 1.00 15.42 494 GLN B CA 1
ATOM 8456 C C . GLN B 1 494 ? 54.603 23.771 59.271 1.00 13.88 494 GLN B C 1
ATOM 8457 O O . GLN B 1 494 ? 55.580 24.490 59.213 1.00 14.83 494 GLN B O 1
ATOM 8467 N N . ASN B 1 495 ? 54.018 23.261 58.202 1.00 13.03 495 ASN B N 1
ATOM 8468 C CA . ASN B 1 495 ? 54.454 23.579 56.804 1.00 12.51 495 ASN B CA 1
ATOM 8469 C C . ASN B 1 495 ? 53.550 24.651 56.190 1.00 10.57 495 ASN B C 1
ATOM 8470 O O . ASN B 1 495 ? 52.352 24.766 56.534 1.00 12.43 495 ASN B O 1
ATOM 8475 N N . ASN B 1 496 ? 54.073 25.360 55.204 1.00 10.21 496 ASN B N 1
ATOM 8476 C CA . ASN B 1 496 ? 53.340 26.405 54.450 1.00 10.25 496 ASN B CA 1
ATOM 8477 C C . ASN B 1 496 ? 53.967 26.450 53.046 1.00 10.14 496 ASN B C 1
ATOM 8478 O O . ASN B 1 496 ? 55.202 26.371 52.906 1.00 10.35 496 ASN B O 1
ATOM 8483 N N . TRP B 1 497 ? 53.134 26.570 52.013 1.00 9.55 497 TRP B N 1
ATOM 8484 C CA . TRP B 1 497 ? 53.506 26.744 50.566 1.00 8.79 497 TRP B CA 1
ATOM 8485 C C . TRP B 1 497 ? 54.033 25.427 49.948 1.00 7.85 497 TRP B C 1
ATOM 8486 O O . TRP B 1 497 ? 54.643 25.462 48.876 1.00 10.71 497 TRP B O 1
ATOM 8497 N N . THR B 1 498 ? 53.802 24.269 50.569 1.00 8.95 498 THR B N 1
ATOM 8498 C CA . THR B 1 498 ? 54.406 22.991 50.139 1.00 8.49 498 THR B CA 1
ATOM 8499 C C . THR B 1 498 ? 53.489 22.069 49.350 1.00 9.24 498 THR B C 1
ATOM 8500 O O . THR B 1 498 ? 53.980 21.183 48.648 1.00 9.86 498 THR B O 1
ATOM 8504 N N . GLU B 1 499 ? 52.163 22.231 49.440 1.00 9.33 499 GLU B N 1
ATOM 8505 C CA . GLU B 1 499 ? 51.209 21.239 48.944 1.00 10.26 499 GLU B CA 1
ATOM 8506 C C . GLU B 1 499 ? 50.636 21.650 47.598 1.00 9.97 499 GLU B C 1
ATOM 8507 O O . GLU B 1 499 ? 50.332 22.843 47.379 1.00 11.31 499 GLU B O 1
ATOM 8513 N N . PHE B 1 500 ? 50.395 20.696 46.711 1.00 10.38 500 PHE B N 1
ATOM 8514 C CA . PHE B 1 500 ? 49.761 20.955 45.393 1.00 10.13 500 PHE B CA 1
ATOM 8515 C C . PHE B 1 500 ? 49.110 19.689 44.811 1.00 9.70 500 PHE B C 1
ATOM 8516 O O . PHE B 1 500 ? 49.457 18.585 45.204 1.00 10.96 500 PHE B O 1
ATOM 8524 N N . MET B 1 501 ? 48.286 19.874 43.785 1.00 10.40 501 MET B N 1
ATOM 8525 C CA . MET B 1 501 ? 47.725 18.798 42.995 1.00 11.38 501 MET B CA 1
ATOM 8526 C C . MET B 1 501 ? 48.637 18.376 41.859 1.00 10.18 501 MET B C 1
ATOM 8527 O O . MET B 1 501 ? 49.368 19.229 41.293 1.00 11.38 501 MET B O 1
ATOM 8536 N N . ASN B 1 502 ? 48.545 17.095 41.513 1.00 10.15 502 ASN B N 1
ATOM 8537 C CA . ASN B 1 502 ? 49.176 16.554 40.308 1.00 10.84 502 ASN B CA 1
ATOM 8538 C C . ASN B 1 502 ? 48.151 16.337 39.199 1.00 9.56 502 ASN B C 1
ATOM 8539 O O . ASN B 1 502 ? 46.985 15.984 39.500 1.00 11.39 502 ASN B O 1
ATOM 8544 N N . PRO B 1 503 ? 48.553 16.474 37.916 1.00 10.19 503 PRO B N 1
ATOM 8545 C CA . PRO B 1 503 ? 47.736 15.936 36.847 1.00 10.71 503 PRO B CA 1
ATOM 8546 C C . PRO B 1 503 ? 47.734 14.394 36.885 1.00 10.83 503 PRO B C 1
ATOM 8547 O O . PRO B 1 503 ? 48.528 13.743 37.619 1.00 11.83 503 PRO B O 1
ATOM 8551 N N . ASP B 1 504 ? 46.876 13.791 36.076 1.00 11.39 504 ASP B N 1
ATOM 8552 C CA . ASP B 1 504 ? 47.019 12.385 35.734 1.00 11.03 504 ASP B CA 1
ATOM 8553 C C . ASP B 1 504 ? 48.269 12.263 34.869 0.60 8.69 504 ASP B C 1
ATOM 8554 O O . ASP B 1 504 ? 48.196 12.484 33.651 1.00 11.03 504 ASP B O 1
ATOM 8563 N N . TRP B 1 505 ? 49.426 11.901 35.466 1.00 12.01 505 TRP B N 1
ATOM 8564 C CA . TRP B 1 505 ? 50.690 11.854 34.730 1.00 11.63 505 TRP B CA 1
ATOM 8565 C C . TRP B 1 505 ? 50.669 10.776 33.624 1.00 11.70 505 TRP B C 1
ATOM 8566 O O . TRP B 1 505 ? 51.330 10.971 32.576 1.00 12.47 505 TRP B O 1
ATOM 8577 N N . VAL B 1 506 ? 49.946 9.682 33.814 1.00 13.01 506 VAL B N 1
ATOM 8578 C CA . VAL B 1 506 ? 49.819 8.712 32.744 1.00 13.67 506 VAL B CA 1
ATOM 8579 C C . VAL B 1 506 ? 49.124 9.311 31.522 1.00 11.85 506 VAL B C 1
ATOM 8580 O O . VAL B 1 506 ? 49.519 9.133 30.342 1.00 13.51 506 VAL B O 1
ATOM 8584 N N . GLY B 1 507 ? 48.043 10.049 31.783 1.00 12.30 507 GLY B N 1
ATOM 8585 C CA . GLY B 1 507 ? 47.333 10.807 30.760 1.00 11.77 507 GLY B CA 1
ATOM 8586 C C . GLY B 1 507 ? 48.192 11.827 30.040 1.00 11.30 507 GLY B C 1
ATOM 8587 O O . GLY B 1 507 ? 48.088 11.993 28.825 1.00 11.75 507 GLY B O 1
ATOM 8588 N N . ILE B 1 508 ? 49.046 12.553 30.784 1.00 11.54 508 ILE B N 1
ATOM 8589 C CA . ILE B 1 508 ? 50.030 13.474 30.187 1.00 11.58 508 ILE B CA 1
ATOM 8590 C C . ILE B 1 508 ? 50.920 12.716 29.214 1.00 10.51 508 ILE B C 1
ATOM 8591 O O . ILE B 1 508 ? 51.081 13.117 28.059 1.00 10.91 508 ILE B O 1
ATOM 8596 N N . ALA B 1 509 ? 51.509 11.610 29.660 1.00 11.42 509 ALA B N 1
ATOM 8597 C CA . ALA B 1 509 ? 52.406 10.830 28.809 1.00 12.66 509 ALA B CA 1
ATOM 8598 C C . ALA B 1 509 ? 51.680 10.398 27.517 1.00 13.06 509 ALA B C 1
ATOM 8599 O O . ALA B 1 509 ? 52.217 10.563 26.379 1.00 13.20 509 ALA B O 1
ATOM 8601 N N . LYS B 1 510 ? 50.496 9.843 27.693 1.00 12.90 510 LYS B N 1
ATOM 8602 C CA . LYS B 1 510 ? 49.680 9.382 26.539 1.00 15.00 510 LYS B CA 1
ATOM 8603 C C . LYS B 1 510 ? 49.340 10.491 25.539 1.00 13.47 510 LYS B C 1
ATOM 8604 O O . LYS B 1 510 ? 49.366 10.266 24.302 1.00 14.12 510 LYS B O 1
ATOM 8610 N N . ALA B 1 511 ? 49.071 11.698 26.053 1.00 12.08 511 ALA B N 1
ATOM 8611 C CA . ALA B 1 511 ? 48.749 12.862 25.218 1.00 12.14 511 ALA B CA 1
ATOM 8612 C C . ALA B 1 511 ? 49.936 13.289 24.362 1.00 10.20 511 ALA B C 1
ATOM 8613 O O . ALA B 1 511 ? 49.718 13.838 23.289 1.00 12.16 511 ALA B O 1
ATOM 8615 N N . PHE B 1 512 ? 51.182 12.965 24.768 1.00 10.98 512 PHE B N 1
ATOM 8616 C CA . PHE B 1 512 ? 52.399 13.220 23.995 1.00 11.80 512 PHE B CA 1
ATOM 8617 C C . PHE B 1 512 ? 52.845 12.061 23.092 1.00 12.05 512 PHE B C 1
ATOM 8618 O O . PHE B 1 512 ? 53.777 12.219 22.253 1.00 13.70 512 PHE B O 1
ATOM 8626 N N . GLY B 1 513 ? 52.236 10.887 23.245 1.00 12.41 513 GLY B N 1
ATOM 8627 C CA . GLY B 1 513 ? 52.700 9.678 22.569 1.00 13.25 513 GLY B CA 1
ATOM 8628 C C . GLY B 1 513 ? 53.840 8.962 23.249 1.00 11.69 513 GLY B C 1
ATOM 8629 O O . GLY B 1 513 ? 54.487 8.102 22.644 1.00 14.97 513 GLY B O 1
ATOM 8630 N N . ALA B 1 514 ? 54.106 9.264 24.512 1.00 11.76 514 ALA B N 1
ATOM 8631 C CA . ALA B 1 514 ? 55.048 8.519 25.338 1.00 11.29 514 ALA B CA 1
ATOM 8632 C C . ALA B 1 514 ? 54.379 7.302 25.966 1.00 11.86 514 ALA B C 1
ATOM 8633 O O . ALA B 1 514 ? 53.136 7.279 26.089 1.00 12.31 514 ALA B O 1
ATOM 8635 N N . TYR B 1 515 ? 55.157 6.319 26.415 1.00 10.60 515 TYR B N 1
ATOM 8636 C CA . TYR B 1 515 ? 54.617 5.227 27.214 1.00 10.92 515 TYR B CA 1
ATOM 8637 C C . TYR B 1 515 ? 54.301 5.732 28.623 1.00 10.65 515 TYR B C 1
ATOM 8638 O O . TYR B 1 515 ? 55.168 6.401 29.229 1.00 12.84 515 TYR B O 1
ATOM 8647 N N . GLY B 1 516 ? 53.129 5.397 29.178 1.00 11.34 516 GLY B N 1
ATOM 8648 C CA . GLY B 1 516 ? 52.739 5.778 30.533 1.00 11.63 516 GLY B CA 1
ATOM 8649 C C . GLY B 1 516 ? 52.159 4.627 31.311 1.00 11.43 516 GLY B C 1
ATOM 8650 O O . GLY B 1 516 ? 51.372 3.849 30.769 1.00 12.78 516 GLY B O 1
ATOM 8651 N N . GLU B 1 517 ? 52.516 4.551 32.601 1.00 11.50 517 GLU B N 1
ATOM 8652 C CA . GLU B 1 517 ? 51.932 3.519 33.503 1.00 11.49 517 GLU B CA 1
ATOM 8653 C C . GLU B 1 517 ? 52.029 3.994 34.939 1.00 10.25 517 GLU B C 1
ATOM 8654 O O . GLU B 1 517 ? 53.055 4.584 35.348 1.00 12.90 517 GLU B O 1
ATOM 8660 N N . SER B 1 518 ? 50.993 3.738 35.726 1.00 12.43 518 SER B N 1
ATOM 8661 C CA . SER B 1 518 ? 50.973 4.015 37.175 1.00 12.76 518 SER B CA 1
ATOM 8662 C C . SER B 1 518 ? 51.027 2.701 37.928 1.00 12.42 518 SER B C 1
ATOM 8663 O O . SER B 1 518 ? 50.304 1.724 37.588 1.00 14.64 518 SER B O 1
ATOM 8666 N N . VAL B 1 519 ? 51.800 2.671 39.021 1.00 12.07 519 VAL B N 1
ATOM 8667 C CA . VAL B 1 519 ? 51.796 1.535 39.951 1.00 12.93 519 VAL B CA 1
ATOM 8668 C C . VAL B 1 519 ? 51.010 1.816 41.233 1.00 12.58 519 VAL B C 1
ATOM 8669 O O . VAL B 1 519 ? 51.123 1.064 42.198 1.00 14.82 519 VAL B O 1
ATOM 8673 N N . ARG B 1 520 ? 50.230 2.895 41.267 1.00 13.53 520 ARG B N 1
ATOM 8674 C CA . ARG B 1 520 ? 49.427 3.224 42.460 1.00 15.49 520 ARG B CA 1
ATOM 8675 C C . ARG B 1 520 ? 48.566 2.051 42.959 1.00 16.72 520 ARG B C 1
ATOM 8676 O O . ARG B 1 520 ? 48.505 1.822 44.166 1.00 17.92 520 ARG B O 1
ATOM 8684 N N . GLU B 1 521 ? 47.971 1.289 42.043 1.00 17.83 521 GLU B N 1
ATOM 8685 C CA . GLU B 1 521 ? 47.094 0.147 42.413 1.00 19.18 521 GLU B CA 1
ATOM 8686 C C . GLU B 1 521 ? 47.863 -1.149 42.431 1.00 20.36 521 GLU B C 1
ATOM 8687 O O . GLU B 1 521 ? 47.527 -2.056 43.179 1.00 22.71 521 GLU B O 1
ATOM 8693 N N . THR B 1 522 ? 48.867 -1.307 41.598 1.00 18.71 522 THR B N 1
ATOM 8694 C CA . THR B 1 522 ? 49.510 -2.615 41.417 1.00 17.90 522 THR B CA 1
ATOM 8695 C C . THR B 1 522 ? 50.795 -2.864 42.223 1.00 18.03 522 THR B C 1
ATOM 8696 O O . THR B 1 522 ? 51.162 -4.020 42.487 1.00 18.42 522 THR B O 1
ATOM 8700 N N . GLY B 1 523 ? 51.511 -1.797 42.574 1.00 17.06 523 GLY B N 1
ATOM 8701 C CA . GLY B 1 523 ? 52.831 -1.933 43.192 1.00 16.61 523 GLY B CA 1
ATOM 8702 C C . GLY B 1 523 ? 53.880 -2.514 42.246 1.00 16.19 523 GLY B C 1
ATOM 8703 O O . GLY B 1 523 ? 54.990 -2.825 42.672 1.00 16.61 523 GLY B O 1
ATOM 8704 N N . ASP B 1 524 ? 53.572 -2.669 40.962 1.00 14.65 524 ASP B N 1
ATOM 8705 C CA . ASP B 1 524 ? 54.418 -3.482 40.052 1.00 14.22 524 ASP B CA 1
ATOM 8706 C C . ASP B 1 524 ? 55.519 -2.644 39.356 1.00 13.48 524 ASP B C 1
ATOM 8707 O O . ASP B 1 524 ? 55.547 -2.495 38.120 1.00 13.24 524 ASP B O 1
ATOM 8712 N N . ILE B 1 525 ? 56.480 -2.182 40.162 1.00 13.09 525 ILE B N 1
ATOM 8713 C CA . ILE B 1 525 ? 57.596 -1.387 39.657 1.00 13.28 525 ILE B CA 1
ATOM 8714 C C . ILE B 1 525 ? 58.441 -2.208 38.659 1.00 12.53 525 ILE B C 1
ATOM 8715 O O . ILE B 1 525 ? 58.843 -1.724 37.578 1.00 13.81 525 ILE B O 1
ATOM 8720 N N . ALA B 1 526 ? 58.747 -3.474 38.974 1.00 13.86 526 ALA B N 1
ATOM 8721 C CA . ALA B 1 526 ? 59.565 -4.305 38.084 1.00 13.32 526 ALA B CA 1
ATOM 8722 C C . ALA B 1 526 ? 58.881 -4.463 36.718 1.00 12.89 526 ALA B C 1
ATOM 8723 O O . ALA B 1 526 ? 59.526 -4.398 35.680 1.00 13.02 526 ALA B O 1
ATOM 8725 N N . GLY B 1 527 ? 57.572 -4.759 36.726 1.00 13.01 527 GLY B N 1
ATOM 8726 C CA . GLY B 1 527 ? 56.845 -4.918 35.452 1.00 13.16 527 GLY B CA 1
ATOM 8727 C C . GLY B 1 527 ? 56.758 -3.650 34.641 1.00 11.89 527 GLY B C 1
ATOM 8728 O O . GLY B 1 527 ? 56.852 -3.672 33.403 1.00 13.00 527 GLY B O 1
ATOM 8729 N N . ALA B 1 528 ? 56.633 -2.521 35.332 1.00 11.99 528 ALA B N 1
ATOM 8730 C CA . ALA B 1 528 ? 56.484 -1.217 34.658 1.00 11.52 528 ALA B CA 1
ATOM 8731 C C . ALA B 1 528 ? 57.824 -0.866 33.987 1.00 11.44 528 ALA B C 1
ATOM 8732 O O . ALA B 1 528 ? 57.821 -0.401 32.840 1.00 11.73 528 ALA B O 1
ATOM 8734 N N . LEU B 1 529 ? 58.955 -1.114 34.660 1.00 12.47 529 LEU B N 1
ATOM 8735 C CA . LEU B 1 529 ? 60.269 -0.867 34.059 1.00 12.11 529 LEU B CA 1
ATOM 8736 C C . LEU B 1 529 ? 60.434 -1.699 32.801 1.00 11.85 529 LEU B C 1
ATOM 8737 O O . LEU B 1 529 ? 60.864 -1.184 31.756 1.00 13.47 529 LEU B O 1
ATOM 8742 N N . GLN B 1 530 ? 60.091 -2.989 32.878 1.00 12.49 530 GLN B N 1
ATOM 8743 C CA . GLN B 1 530 ? 60.252 -3.869 31.711 1.00 13.63 530 GLN B CA 1
ATOM 8744 C C . GLN B 1 530 ? 59.347 -3.424 30.536 1.00 13.22 530 GLN B C 1
ATOM 8745 O O . GLN B 1 530 ? 59.812 -3.386 29.388 1.00 13.55 530 GLN B O 1
ATOM 8751 N N . ARG B 1 531 ? 58.083 -3.090 30.808 1.00 12.98 531 ARG B N 1
ATOM 8752 C CA . ARG B 1 531 ? 57.182 -2.640 29.747 1.00 13.79 531 ARG B CA 1
ATOM 8753 C C . ARG B 1 531 ? 57.661 -1.291 29.127 1.00 12.74 531 ARG B C 1
ATOM 8754 O O . ARG B 1 531 ? 57.583 -1.044 27.915 1.00 13.29 531 ARG B O 1
ATOM 8762 N N . ALA B 1 532 ? 58.178 -0.415 29.978 1.00 11.70 532 ALA B N 1
ATOM 8763 C CA . ALA B 1 532 ? 58.742 0.854 29.527 1.00 11.27 532 ALA B CA 1
ATOM 8764 C C . ALA B 1 532 ? 59.955 0.639 28.583 1.00 12.06 532 ALA B C 1
ATOM 8765 O O . ALA B 1 532 ? 60.018 1.220 27.502 1.00 11.83 532 ALA B O 1
ATOM 8767 N N . ILE B 1 533 ? 60.878 -0.259 28.956 1.00 12.12 533 ILE B N 1
ATOM 8768 C CA . ILE B 1 533 ? 62.024 -0.648 28.107 1.00 13.43 533 ILE B CA 1
ATOM 8769 C C . ILE B 1 533 ? 61.524 -1.241 26.777 1.00 13.16 533 ILE B C 1
ATOM 8770 O O . ILE B 1 533 ? 61.960 -0.818 25.699 1.00 13.55 533 ILE B O 1
ATOM 8775 N N . ASP B 1 534 ? 60.569 -2.174 26.869 1.00 13.30 534 ASP B N 1
ATOM 8776 C CA . ASP B 1 534 ? 60.010 -2.862 25.704 1.00 15.05 534 ASP B CA 1
ATOM 8777 C C . ASP B 1 534 ? 59.360 -1.910 24.695 1.00 14.21 534 ASP B C 1
ATOM 8778 O O . ASP B 1 534 ? 59.310 -2.196 23.467 1.00 15.45 534 ASP B O 1
ATOM 8783 N N . SER B 1 535 ? 58.816 -0.769 25.158 1.00 13.08 535 SER B N 1
ATOM 8784 C CA . SER B 1 535 ? 58.132 0.126 24.249 1.00 13.85 535 SER B CA 1
ATOM 8785 C C . SER B 1 535 ? 59.053 0.807 23.252 1.00 13.32 535 SER B C 1
ATOM 8786 O O . SER B 1 535 ? 58.565 1.230 22.210 1.00 15.54 535 SER B O 1
ATOM 8789 N N . GLY B 1 536 ? 60.315 0.996 23.600 1.00 13.71 536 GLY B N 1
ATOM 8790 C CA . GLY B 1 536 ? 61.191 1.804 22.774 1.00 14.31 536 GLY B CA 1
ATOM 8791 C C . GLY B 1 536 ? 60.995 3.315 22.762 1.00 13.48 536 GLY B C 1
ATOM 8792 O O . GLY B 1 536 ? 61.659 4.010 21.977 1.00 15.41 536 GLY B O 1
ATOM 8793 N N . LYS B 1 537 ? 60.071 3.800 23.570 1.00 13.28 537 LYS B N 1
ATOM 8794 C CA . LYS B 1 537 ? 59.678 5.206 23.638 1.00 13.76 537 LYS B CA 1
ATOM 8795 C C . LYS B 1 537 ? 60.156 5.829 24.915 1.00 12.30 537 LYS B C 1
ATOM 8796 O O . LYS B 1 537 ? 60.441 5.150 25.894 1.00 11.70 537 LYS B O 1
ATOM 8802 N N . PRO B 1 538 ? 60.214 7.169 24.947 1.00 10.63 538 PRO B N 1
ATOM 8803 C CA . PRO B 1 538 ? 60.316 7.809 26.295 1.00 10.71 538 PRO B CA 1
ATOM 8804 C C . PRO B 1 538 ? 59.114 7.309 27.133 1.00 9.06 538 PRO B C 1
ATOM 8805 O O . PRO B 1 538 ? 58.009 7.134 26.594 1.00 10.70 538 PRO B O 1
ATOM 8809 N N . ALA B 1 539 ? 59.370 7.099 28.433 1.00 10.15 539 ALA B N 1
ATOM 8810 C CA . ALA B 1 539 ? 58.412 6.467 29.337 1.00 9.71 539 ALA B CA 1
ATOM 8811 C C . ALA B 1 539 ? 58.239 7.287 30.615 1.00 10.52 539 ALA B C 1
ATOM 8812 O O . ALA B 1 539 ? 59.183 7.902 31.094 1.00 11.11 539 ALA B O 1
ATOM 8814 N N . LEU B 1 540 ? 57.034 7.269 31.183 1.00 10.30 540 LEU B N 1
ATOM 8815 C CA . LEU B 1 540 ? 56.729 7.877 32.459 1.00 10.35 540 LEU B CA 1
ATOM 8816 C C . LEU B 1 540 ? 55.995 6.849 33.344 1.00 10.32 540 LEU B C 1
ATOM 8817 O O . LEU B 1 540 ? 54.882 6.382 32.995 1.00 11.81 540 LEU B O 1
ATOM 8822 N N . ILE B 1 541 ? 56.610 6.523 34.478 1.00 11.09 541 ILE B N 1
ATOM 8823 C CA . ILE B 1 541 ? 56.094 5.542 35.446 1.00 10.83 541 ILE B CA 1
ATOM 8824 C C . ILE B 1 541 ? 55.753 6.353 36.723 1.00 10.77 541 ILE B C 1
ATOM 8825 O O . ILE B 1 541 ? 56.653 6.880 37.367 1.00 10.66 541 ILE B O 1
ATOM 8830 N N . GLU B 1 542 ? 54.477 6.419 37.081 1.00 11.86 542 GLU B N 1
ATOM 8831 C CA . GLU B 1 542 ? 54.019 7.136 38.269 1.00 11.60 542 GLU B CA 1
ATOM 8832 C C . GLU B 1 542 ? 54.104 6.201 39.478 1.00 11.28 542 GLU B C 1
ATOM 8833 O O . GLU B 1 542 ? 53.433 5.169 39.530 1.00 12.33 542 GLU B O 1
ATOM 8839 N N . ILE B 1 543 ? 54.891 6.599 40.466 1.00 10.51 543 ILE B N 1
ATOM 8840 C CA . ILE B 1 543 ? 55.173 5.861 41.669 1.00 9.94 543 ILE B CA 1
ATOM 8841 C C . ILE B 1 543 ? 54.840 6.725 42.912 1.00 8.89 543 ILE B C 1
ATOM 8842 O O . ILE B 1 543 ? 55.604 7.584 43.285 1.00 9.89 543 ILE B O 1
ATOM 8847 N N . PRO B 1 544 ? 53.701 6.423 43.594 1.00 9.37 544 PRO B N 1
ATOM 8848 C CA . PRO B 1 544 ? 53.464 7.101 44.853 1.00 10.82 544 PRO B CA 1
ATOM 8849 C C . PRO B 1 544 ? 54.505 6.810 45.938 1.00 10.57 544 PRO B C 1
ATOM 8850 O O . PRO B 1 544 ? 54.935 5.659 46.120 1.00 10.87 544 PRO B O 1
ATOM 8854 N N . VAL B 1 545 ? 54.900 7.851 46.673 1.00 10.51 545 VAL B N 1
ATOM 8855 C CA . VAL B 1 545 ? 55.928 7.786 47.735 1.00 10.11 545 VAL B CA 1
ATOM 8856 C C . VAL B 1 545 ? 55.462 8.615 48.952 1.00 9.82 545 VAL B C 1
ATOM 8857 O O . VAL B 1 545 ? 54.465 9.346 48.913 1.00 10.73 545 VAL B O 1
ATOM 8861 N N . SER B 1 546 ? 56.213 8.541 50.035 1.00 11.00 546 SER B N 1
ATOM 8862 C CA . SER B 1 546 ? 55.907 9.353 51.218 1.00 12.07 546 SER B CA 1
ATOM 8863 C C . SER B 1 546 ? 56.351 10.787 51.058 1.00 10.86 546 SER B C 1
ATOM 8864 O O . SER B 1 546 ? 57.196 11.111 50.160 1.00 10.66 546 SER B O 1
ATOM 8867 N N . LYS B 1 547 ? 55.780 11.681 51.873 1.00 10.86 547 LYS B N 1
ATOM 8868 C CA . LYS B 1 547 ? 56.229 13.090 51.921 1.00 10.38 547 LYS B CA 1
ATOM 8869 C C . LYS B 1 547 ? 57.585 13.285 52.526 1.00 9.30 547 LYS B C 1
ATOM 8870 O O . LYS B 1 547 ? 58.162 14.348 52.301 1.00 10.11 547 LYS B O 1
ATOM 8876 N N . THR B 1 548 ? 58.081 12.330 53.306 1.00 8.91 548 THR B N 1
ATOM 8877 C CA . THR B 1 548 ? 59.213 12.555 54.218 1.00 8.97 548 THR B CA 1
ATOM 8878 C C . THR B 1 548 ? 60.492 11.763 53.965 1.00 9.38 548 THR B C 1
ATOM 8879 O O . THR B 1 548 ? 61.570 12.192 54.396 1.00 10.47 548 THR B O 1
ATOM 8883 N N . GLN B 1 549 ? 60.411 10.652 53.230 1.00 9.66 549 GLN B N 1
ATOM 8884 C CA . GLN B 1 549 ? 61.582 9.815 52.985 1.00 9.57 549 GLN B CA 1
ATOM 8885 C C . GLN B 1 549 ? 62.629 10.627 52.221 1.00 8.48 549 GLN B C 1
ATOM 8886 O O . GLN B 1 549 ? 62.335 11.205 51.191 1.00 9.56 549 GLN B O 1
ATOM 8892 N N . GLY B 1 550 ? 63.880 10.529 52.663 1.00 9.22 550 GLY B N 1
ATOM 8893 C CA . GLY B 1 550 ? 65.033 11.047 51.910 1.00 9.52 550 GLY B CA 1
ATOM 8894 C C . GLY B 1 550 ? 65.750 12.200 52.567 1.00 9.41 550 GLY B C 1
ATOM 8895 O O . GLY B 1 550 ? 66.010 12.185 53.785 1.00 10.14 550 GLY B O 1
ATOM 8896 N N . LEU B 1 551 ? 66.092 13.205 51.765 1.00 8.84 551 LEU B N 1
ATOM 8897 C CA . LEU B 1 551 ? 67.020 14.320 52.159 1.00 9.00 551 LEU B CA 1
ATOM 8898 C C . LEU B 1 551 ? 66.778 14.829 53.584 1.00 9.02 551 LEU B C 1
ATOM 8899 O O . LEU B 1 551 ? 67.702 14.969 54.397 1.00 10.51 551 LEU B O 1
ATOM 8904 N N . ALA B 1 552 ? 65.517 15.180 53.886 1.00 9.40 552 ALA B N 1
ATOM 8905 C CA . ALA B 1 552 ? 65.197 15.908 55.121 1.00 10.28 552 ALA B CA 1
ATOM 8906 C C . ALA B 1 552 ? 65.008 14.986 56.350 1.00 11.22 552 ALA B C 1
ATOM 8907 O O . ALA B 1 552 ? 64.783 15.515 57.471 1.00 13.18 552 ALA B O 1
ATOM 8909 N N . SER B 1 553 ? 65.133 13.650 56.183 1.00 10.79 553 SER B N 1
ATOM 8910 C CA . SER B 1 553 ? 64.792 12.700 57.308 1.00 11.31 553 SER B CA 1
ATOM 8911 C C . SER B 1 553 ? 65.817 11.575 57.545 1.00 11.77 553 SER B C 1
ATOM 8912 O O . SER B 1 553 ? 65.979 11.151 58.685 1.00 12.99 553 SER B O 1
ATOM 8917 N N . ASP B 1 554 ? 66.381 10.985 56.490 1.00 10.88 554 ASP B N 1
ATOM 8918 C CA . ASP B 1 554 ? 67.156 9.756 56.646 1.00 10.89 554 ASP B CA 1
ATOM 8919 C C . ASP B 1 554 ? 68.547 9.999 57.200 1.00 10.79 554 ASP B C 1
ATOM 8920 O O . ASP B 1 554 ? 69.312 10.846 56.703 1.00 12.12 554 ASP B O 1
ATOM 8925 N N . PRO B 1 555 ? 68.926 9.278 58.278 1.00 12.40 555 PRO B N 1
ATOM 8926 C CA . PRO B 1 555 ? 70.256 9.478 58.913 1.00 12.90 555 PRO B CA 1
ATOM 8927 C C . PRO B 1 555 ? 71.365 8.768 58.160 1.00 12.28 555 PRO B C 1
ATOM 8928 O O . PRO B 1 555 ? 71.496 7.543 58.248 1.00 15.11 555 PRO B O 1
ATOM 8932 N N . VAL B 1 556 ? 72.198 9.554 57.503 1.00 12.23 556 VAL B N 1
ATOM 8933 C CA . VAL B 1 556 ? 73.317 9.034 56.733 1.00 11.48 556 VAL B CA 1
ATOM 8934 C C . VAL B 1 556 ? 74.641 9.532 57.292 1.00 10.85 556 VAL B C 1
ATOM 8935 O O . VAL B 1 556 ? 75.669 9.406 56.590 1.00 11.82 556 VAL B O 1
ATOM 8939 N N . GLY B 1 557 ? 74.685 10.035 58.518 1.00 11.06 557 GLY B N 1
ATOM 8940 C CA . GLY B 1 557 ? 75.937 10.492 59.089 1.00 10.89 557 GLY B CA 1
ATOM 8941 C C . GLY B 1 557 ? 76.311 11.914 58.788 1.00 10.95 557 GLY B C 1
ATOM 8942 O O . GLY B 1 557 ? 77.464 12.317 59.021 1.00 12.61 557 GLY B O 1
ATOM 8943 N N . GLY B 1 558 ? 75.376 12.695 58.254 1.00 10.59 558 GLY B N 1
ATOM 8944 C CA . GLY B 1 558 ? 75.656 14.102 57.942 1.00 11.10 558 GLY B CA 1
ATOM 8945 C C . GLY B 1 558 ? 75.787 15.004 59.146 1.00 12.11 558 GLY B C 1
ATOM 8946 O O . GLY B 1 558 ? 75.262 14.713 60.212 1.00 13.28 558 GLY B O 1
ATOM 8947 N N . VAL B 1 559 ? 76.465 16.123 58.947 1.00 11.97 559 VAL B N 1
ATOM 8948 C CA . VAL B 1 559 ? 76.569 17.158 59.973 1.00 12.97 559 VAL B CA 1
ATOM 8949 C C . VAL B 1 559 ? 75.990 18.512 59.540 1.00 11.04 559 VAL B C 1
ATOM 8950 O O . VAL B 1 559 ? 75.896 19.427 60.360 1.00 14.23 559 VAL B O 1
ATOM 8954 N N . GLY B 1 560 ? 75.629 18.661 58.265 1.00 11.12 560 GLY B N 1
ATOM 8955 C CA . GLY B 1 560 ? 75.153 19.899 57.711 1.00 12.13 560 GLY B CA 1
ATOM 8956 C C . GLY B 1 560 ? 74.420 19.674 56.416 1.00 12.96 560 GLY B C 1
ATOM 8957 O O . GLY B 1 560 ? 73.938 18.555 56.151 1.00 15.33 560 GLY B O 1
ATOM 8958 N N . PRO B 1 561 ? 74.174 20.758 55.640 1.00 13.18 561 PRO B N 1
ATOM 8959 C CA . PRO B 1 561 ? 74.462 22.178 55.916 1.00 11.72 561 PRO B CA 1
ATOM 8960 C C . PRO B 1 561 ? 73.475 22.731 56.957 1.00 12.57 561 PRO B C 1
ATOM 8961 O O . PRO B 1 561 ? 72.587 22.027 57.416 1.00 14.81 561 PRO B O 1
ATOM 8965 N N . ASN B 1 562 ? 73.613 24.000 57.292 1.00 12.66 562 ASN B N 1
ATOM 8966 C CA . ASN B 1 562 ? 72.800 24.681 58.314 1.00 13.81 562 ASN B CA 1
ATOM 8967 C C . ASN B 1 562 ? 71.629 25.377 57.596 1.00 14.07 562 ASN B C 1
ATOM 8968 O O . ASN B 1 562 ? 71.511 26.643 57.556 1.00 15.29 562 ASN B O 1
ATOM 8973 N N . LEU B 1 563 ? 70.709 24.568 57.075 1.00 12.22 563 LEU B N 1
ATOM 8974 C CA . LEU B 1 563 ? 69.533 25.076 56.311 1.00 13.34 563 LEU B CA 1
ATOM 8975 C C . LEU B 1 563 ? 68.501 25.732 57.246 1.00 12.75 563 LEU B C 1
ATOM 8976 O O . LEU B 1 563 ? 67.718 26.647 56.821 1.00 13.38 563 LEU B O 1
ATOM 8985 N N . LEU B 1 564 ? 68.435 25.248 58.493 1.00 12.49 564 LEU B N 1
ATOM 8986 C CA . LEU B 1 564 ? 67.418 25.640 59.470 1.00 13.28 564 LEU B CA 1
ATOM 8987 C C . LEU B 1 564 ? 68.028 26.511 60.544 1.00 13.12 564 LEU B C 1
ATOM 8988 O O . LEU B 1 564 ? 68.065 26.193 61.741 1.00 14.56 564 LEU B O 1
ATOM 8993 N N . LEU B 1 565 ? 68.579 27.618 60.090 1.00 15.23 565 LEU B N 1
ATOM 8994 C CA . LEU B 1 565 ? 69.392 28.440 60.961 1.00 17.12 565 LEU B CA 1
ATOM 8995 C C . LEU B 1 565 ? 68.519 29.092 62.052 1.00 15.39 565 LEU B C 1
ATOM 8996 O O . LEU B 1 565 ? 67.312 29.237 61.926 1.00 17.27 565 LEU B O 1
ATOM 9001 N N . LYS B 1 566 ? 69.155 29.435 63.169 1.00 15.67 566 LYS B N 1
ATOM 9002 C CA . LYS B 1 566 ? 68.512 30.064 64.310 1.00 18.32 566 LYS B CA 1
ATOM 9003 C C . LYS B 1 566 ? 68.767 31.586 64.306 1.00 19.11 566 LYS B C 1
ATOM 9004 O O . LYS B 1 566 ? 69.895 32.027 64.175 1.00 21.10 566 LYS B O 1
ATOM 9010 N N . GLY B 1 567 ? 67.743 32.382 64.489 1.00 20.07 567 GLY B N 1
ATOM 9011 C CA . GLY B 1 567 ? 68.001 33.820 64.436 1.00 20.11 567 GLY B CA 1
ATOM 9012 C C . GLY B 1 567 ? 68.771 34.279 65.645 1.00 20.28 567 GLY B C 1
ATOM 9013 O O . GLY B 1 567 ? 68.667 33.646 66.705 1.00 22.47 567 GLY B O 1
ATOM 9014 N N . ARG B 1 568 ? 69.482 35.395 65.507 1.00 18.29 568 ARG B N 1
ATOM 9015 C CA . ARG B 1 568 ? 70.197 36.063 66.611 1.00 19.01 568 ARG B CA 1
ATOM 9016 C C . ARG B 1 568 ? 69.436 37.365 66.904 1.00 17.84 568 ARG B C 1
ATOM 9017 O O . ARG B 1 568 ? 68.870 37.981 65.995 1.00 18.18 568 ARG B O 1
ATOM 9025 N N . GLU B 1 569 ? 69.451 37.840 68.134 1.00 18.32 569 GLU B N 1
ATOM 9026 C CA . GLU B 1 569 ? 68.931 39.150 68.461 1.00 21.20 569 GLU B CA 1
ATOM 9027 C C . GLU B 1 569 ? 70.019 40.187 68.130 1.00 20.63 569 GLU B C 1
ATOM 9028 O O . GLU B 1 569 ? 71.147 40.099 68.606 1.00 21.62 569 GLU B O 1
ATOM 9034 N N . ILE B 1 570 ? 69.650 41.164 67.307 1.00 20.54 570 ILE B N 1
ATOM 9035 C CA . ILE B 1 570 ? 70.604 42.145 66.758 1.00 20.43 570 ILE B CA 1
ATOM 9036 C C . ILE B 1 570 ? 70.382 43.471 67.454 1.00 21.14 570 ILE B C 1
ATOM 9037 O O . ILE B 1 570 ? 69.223 43.913 67.626 1.00 19.29 570 ILE B O 1
ATOM 9042 N N . PRO B 1 571 ? 71.484 44.137 67.898 1.00 21.03 571 PRO B N 1
ATOM 9043 C CA . PRO B 1 571 ? 71.266 45.437 68.522 1.00 21.99 571 PRO B CA 1
ATOM 9044 C C A PRO B 1 571 ? 70.870 46.441 67.484 0.70 20.99 571 PRO B C 1
ATOM 9045 C C B PRO B 1 571 ? 70.681 46.552 67.579 0.30 22.14 571 PRO B C 1
ATOM 9046 O O A PRO B 1 571 ? 71.351 46.393 66.339 0.70 20.66 571 PRO B O 1
ATOM 9047 O O B PRO B 1 571 ? 71.080 46.630 66.426 0.30 22.72 571 PRO B O 1
ATOM 9051 N N A VAL B 1 572 ? 70.000 47.339 67.886 0.70 20.40 572 VAL B N 1
ATOM 9052 N N B VAL B 1 572 ? 69.748 47.396 68.048 0.30 22.49 572 VAL B N 1
ATOM 9053 C CA A VAL B 1 572 ? 69.757 48.527 67.093 0.70 19.05 572 VAL B CA 1
ATOM 9054 C CA B VAL B 1 572 ? 69.291 48.555 67.222 0.30 22.26 572 VAL B CA 1
ATOM 9055 C C A VAL B 1 572 ? 70.964 49.455 67.031 0.70 18.80 572 VAL B C 1
ATOM 9056 C C B VAL B 1 572 ? 70.224 49.746 67.356 0.30 21.78 572 VAL B C 1
ATOM 9057 O O A VAL B 1 572 ? 71.923 49.407 67.820 0.70 17.03 572 VAL B O 1
ATOM 9058 O O B VAL B 1 572 ? 70.613 50.076 68.456 0.30 19.73 572 VAL B O 1
ATOM 9065 N N A ASP B 1 573 ? 70.829 50.368 66.086 0.70 20.04 573 ASP B N 1
ATOM 9066 N N B ASP B 1 573 ? 70.500 50.402 66.224 0.30 21.64 573 ASP B N 1
ATOM 9067 C CA A ASP B 1 573 ? 71.694 51.511 65.980 0.70 22.21 573 ASP B CA 1
ATOM 9068 C CA B ASP B 1 573 ? 71.546 51.435 66.083 0.30 22.47 573 ASP B CA 1
ATOM 9069 C C . ASP B 1 573 ? 71.214 52.662 66.928 1.00 22.69 573 ASP B C 1
ATOM 9070 O O . ASP B 1 573 ? 70.176 53.244 66.737 1.00 24.10 573 ASP B O 1
ATOM 9079 N N . THR B 1 574 ? 72.054 53.033 67.882 1.00 25.55 574 THR B N 1
ATOM 9080 C CA . THR B 1 574 ? 71.780 54.221 68.723 1.00 25.18 574 THR B CA 1
ATOM 9081 C C . THR B 1 574 ? 72.641 55.439 68.422 1.00 25.22 574 THR B C 1
ATOM 9082 O O . THR B 1 574 ? 72.656 56.392 69.238 1.00 26.54 574 THR B O 1
ATOM 9086 N N . GLY B 1 575 ? 73.326 55.443 67.275 1.00 24.08 575 GLY B N 1
ATOM 9087 C CA . GLY B 1 575 ? 74.143 56.578 66.836 1.00 22.68 575 GLY B CA 1
ATOM 9088 C C . GLY B 1 575 ? 73.457 57.946 66.775 1.00 22.91 575 GLY B C 1
ATOM 9089 O O . GLY B 1 575 ? 74.134 58.959 66.870 1.00 24.29 575 GLY B O 1
ATOM 9090 N N . GLY B 1 576 ? 72.140 57.971 66.636 1.00 20.20 576 GLY B N 1
ATOM 9091 C CA . GLY B 1 576 ? 71.364 59.224 66.537 1.00 19.80 576 GLY B CA 1
ATOM 9092 C C . GLY B 1 576 ? 70.577 59.444 65.253 1.00 17.37 576 GLY B C 1
ATOM 9093 O O . GLY B 1 576 ? 69.618 60.222 65.223 1.00 19.48 576 GLY B O 1
ATOM 9094 N N . SER B 1 577 ? 70.998 58.811 64.177 1.00 15.46 577 SER B N 1
ATOM 9095 C CA . SER B 1 577 ? 70.291 58.923 62.902 1.00 16.00 577 SER B CA 1
ATOM 9096 C C . SER B 1 577 ? 68.924 58.227 62.958 1.00 14.80 577 SER B C 1
ATOM 9097 O O . SER B 1 577 ? 68.698 57.251 63.725 1.00 16.52 577 SER B O 1
ATOM 9100 N N . MET B 1 578 ? 68.012 58.693 62.109 1.00 12.69 578 MET B N 1
ATOM 9101 C CA . MET B 1 578 ? 66.601 58.238 62.117 1.00 13.19 578 MET B CA 1
ATOM 9102 C C . MET B 1 578 ? 66.299 57.208 61.005 1.00 12.38 578 MET B C 1
ATOM 9103 O O . MET B 1 578 ? 67.068 57.069 60.036 1.00 12.25 578 MET B O 1
ATOM 9108 N N . TYR B 1 579 ? 65.168 56.528 61.123 1.00 11.77 579 TYR B N 1
ATOM 9109 C CA . TYR B 1 579 ? 64.602 55.793 59.999 1.00 11.15 579 TYR B CA 1
ATOM 9110 C C . TYR B 1 579 ? 63.871 56.712 59.015 1.00 10.91 579 TYR B C 1
ATOM 9111 O O . TYR B 1 579 ? 63.332 57.777 59.411 1.00 10.74 579 TYR B O 1
ATOM 9120 N N . PRO B 1 580 ? 63.739 56.285 57.742 1.00 10.71 580 PRO B N 1
ATOM 9121 C CA . PRO B 1 580 ? 62.853 57.038 56.836 1.00 11.77 580 PRO B CA 1
ATOM 9122 C C . PRO B 1 580 ? 61.422 57.177 57.406 1.00 11.06 580 PRO B C 1
ATOM 9123 O O . PRO B 1 580 ? 60.938 56.192 57.994 1.00 11.68 580 PRO B O 1
ATOM 9127 N N . GLY B 1 581 ? 60.771 58.349 57.277 1.00 11.42 581 GLY B N 1
ATOM 9128 C CA . GLY B 1 581 ? 59.458 58.551 57.823 1.00 11.47 581 GLY B CA 1
ATOM 9129 C C . GLY B 1 581 ? 59.364 58.799 59.329 1.00 11.16 581 GLY B C 1
ATOM 9130 O O . GLY B 1 581 ? 58.338 59.264 59.805 1.00 12.52 581 GLY B O 1
ATOM 9131 N N . GLU B 1 582 ? 60.449 58.586 60.066 1.00 11.08 582 GLU B N 1
ATOM 9132 C CA . GLU B 1 582 ? 60.468 58.784 61.519 1.00 11.71 582 GLU B CA 1
ATOM 9133 C C . GLU B 1 582 ? 60.249 60.260 61.881 1.00 13.21 582 GLU B C 1
ATOM 9134 O O . GLU B 1 582 ? 59.744 60.565 62.960 1.00 12.96 582 GLU B O 1
ATOM 9140 N N . ASN B 1 583 ? 60.606 61.184 60.988 1.00 13.55 583 ASN B N 1
ATOM 9141 C CA . ASN B 1 583 ? 60.336 62.583 61.235 1.00 13.94 583 ASN B CA 1
ATOM 9142 C C . ASN B 1 583 ? 58.908 62.866 61.732 1.00 14.58 583 ASN B C 1
ATOM 9143 O O . ASN B 1 583 ? 58.698 63.750 62.576 1.00 15.33 583 ASN B O 1
ATOM 9148 N N . LEU B 1 584 ? 57.912 62.183 61.208 1.00 14.12 584 LEU B N 1
ATOM 9149 C CA . LEU B 1 584 ? 56.535 62.448 61.594 1.00 15.89 584 LEU B CA 1
ATOM 9150 C C . LEU B 1 584 ? 56.262 62.111 63.081 1.00 16.83 584 LEU B C 1
ATOM 9151 O O . LEU B 1 584 ? 55.311 62.618 63.675 1.00 18.44 584 LEU B O 1
ATOM 9156 N N . LEU B 1 585 ? 57.041 61.190 63.633 1.00 16.09 585 LEU B N 1
ATOM 9157 C CA . LEU B 1 585 ? 56.932 60.750 65.030 1.00 18.29 585 LEU B CA 1
ATOM 9158 C C . LEU B 1 585 ? 57.512 61.698 66.052 1.00 19.50 585 LEU B C 1
ATOM 9159 O O . LEU B 1 585 ? 57.256 61.532 67.268 1.00 21.73 585 LEU B O 1
ATOM 9164 N N . HIS B 1 586 ? 58.268 62.703 65.623 1.00 21.38 586 HIS B N 1
ATOM 9165 C CA . HIS B 1 586 ? 58.853 63.695 66.520 1.00 22.92 586 HIS B CA 1
ATOM 9166 C C . HIS B 1 586 ? 58.075 64.997 66.538 1.00 25.80 586 HIS B C 1
ATOM 9167 O O . HIS B 1 586 ? 58.433 65.868 67.291 1.00 28.75 586 HIS B O 1
ATOM 9174 N N . LEU B 1 587 ? 57.005 65.086 65.767 1.00 27.66 587 LEU B N 1
ATOM 9175 C CA . LEU B 1 587 ? 56.125 66.268 65.789 1.00 30.31 587 LEU B CA 1
ATOM 9176 C C . LEU B 1 587 ? 55.105 66.075 66.937 1.00 33.25 587 LEU B C 1
ATOM 9177 O O . LEU B 1 587 ? 54.580 64.969 67.161 1.00 35.06 587 LEU B O 1
ATOM 9182 N N . LYS B 1 588 ? 54.788 67.125 67.669 1.00 36.94 588 LYS B N 1
ATOM 9183 C CA . LYS B 1 588 ? 53.960 66.903 68.888 1.00 38.20 588 LYS B CA 1
ATOM 9184 C C . LYS B 1 588 ? 52.530 67.470 68.857 1.00 40.32 588 LYS B C 1
ATOM 9185 O O . LYS B 1 588 ? 51.940 67.736 69.918 1.00 41.67 588 LYS B O 1
#

Radius of gyration: 31.73 Å; Cα contacts (8 Å, |Δi|>4): 2870; chains: 2; bounding box: 83×90×71 Å

InterPro domains:
  IPR011766 Thiamine pyrophosphate enzyme, TPP-binding [PF02775] (397-543)
  IPR012000 Thiamine pyrophosphate enzyme, central domain [PF00205] (195-329)
  IPR012001 Thiamine pyrophosphate enzyme, N-terminal TPP-binding domain [PF02776] (5-112)
  IPR029035 DHS-like NAD/FAD-binding domain superfamily [SSF52467] (157-361)
  IPR029061 Thiamin diphosphate-binding fold [SSF52518] (4-177)
  IPR029061 Thiamin diphosphate-binding fold [SSF52518] (376-548)
  IPR045229 Thiamine pyrophosphate enzyme [PTHR18968] (4-549)

Organism: Azoarcus sp. (NCBI:txid29544)

Foldseek 3Di:
DKDFLLLLLVVLCVQLQAQEEAEEDDPLCVLNLVNLCVDPRNPHHHDFPALCLSLLLQQLQQLLVLASNYAYEYEQPSVVNNQVSQQLQAQVQGQYEYEYAFAAPVCPPPPPDPRGHPQVVCVVGWQEGEEDDALLCSLVQSVVQRVQQNDVRHHYYYYYYHSVSRGDMDDCVCSHPHDDDDDDQQFAWDLVLLLVQLQVLLPWPQEEEEEELLCVSLVQLVLVQVLCFQSLHAYEYKLQGAQSYFCVDLSYQWYDFLLIFLLRLVSQVVTQEYEYAADLCDCRGNCFQVPDDGHAYEHEECDCVSACPRDDHPYYINGRRNSSSVSNVVCNVVRPNRDGDGSCPDPNSVVSSVSVVVRVVVLVVQLDDLDVQHRLSVLLVLVVVVADQQAAEFEAAAQSSSSSNSSDRHNHGPRYDYSRRPRDAQSTVSSQLSNCVSPVPHAYEYEYEQVRVVPRVSRLLVQAVVLRLHEYEYAYAQWSLLQQLVCCVQPVGGDPTGHDGDPVQVVCVVSVAAEDECNPPSPSNVQVVVSVVVSGHYYYYRYDHSHHGSNDDDRNHDHDPPNDDDDDDDDDPPPDDDVPCVVVPDD/DKDFLLLLLVVLCVQLQAQAEEEEDDVLCVLNLVNLCVDPRVVHYHDFPALCLSLLLQQLQQLLVLASNYAYEYEQVSVVNHQVSQQLQAQVQGQYEYEYAFAAPVCPPDPPDPRGHPQVVCVVRWQEGEEDDALLCSLVQSVVQRPQQNDVSHHYYYYYYHSVSRGDIDDCVCSNPHDDDDDDQQFAWDPVLLQVQLLQLLPWPQEEEEEELLCQVLVQLVLVQVLCFQSLHAYEYKLQRAQSYQCVDLSYQWYDFLLIFLLRLVSQVVTQEYEYAADLCDCRGNCFQVPDDGHAYEHEECDCVSACPRDDHPYYTNGRRNNSSVSNVVCNVVHPNHDGDGSCPRPNSVVSSVSNVVRVVVLCVQQPDFDPLHRLSVLLVLCVVVADQQAAEFEAAAQSSSSSSSSDRHNHGPRYDYSVRPRDAQSTPSSQQSNCSNCVVYAYEYEYEQRRVVPRVSRLLSQAVVLRLHEYEYADDQWSLRQQLQCCVQPVGGDPTGHDDDPVQVVCVVSVAAEEECNPPSPSNVQVVVSVVVSGHYYYYRYHHSHHGSRDDDRNHDHDPPNDDDDDDDDDPPPDDDVPCVVVPDD

CATH classification: 3.40.50.970 (+2 more: 3.40.50.1220, 3.40.50.970)

Solvent-accessible surface area: 40052 Å² total; per-residue (Å²): 79,101,63,48,0,0,32,0,1,7,35,0,0,74,71,40,30,13,71,4,0,2,0,7,8,4,19,0,0,0,15,0,0,7,4,1,50,148,21,187,20,17,197,98,12,0,33,0,0,7,7,10,0,0,1,1,1,0,2,0,11,0,17,16,70,39,79,0,0,0,0,0,1,0,22,0,7,4,1,2,17,0,0,0,1,3,10,2,1,70,15,16,59,3,3,0,0,5,0,0,0,2,10,24,28,182,27,47,86,63,62,7,8,7,4,35,7,22,70,101,0,0,81,48,0,6,64,14,34,41,61,5,147,115,4,17,86,0,0,51,6,0,40,68,0,2,129,41,0,31,23,79,41,3,0,0,0,0,0,1,0,5,4,22,16,0,3,5,45,1,49,34,161,24,0,10,8,118,56,84,136,125,99,177,56,72,76,123,7,63,81,102,23,0,129,68,0,0,52,40,4,40,66,20,157,36,6,0,0,0,0,0,10,30,0,12,72,26,49,0,37,153,10,0,65,125,0,0,66,45,11,2,1,2,2,0,4,18,26,37,0,6,1,2,2,37,6,100,26,43,1,2,0,2,8,8,4,27,10,3,6,80,0,0,14,30,4,18,94,36,14,54,1,0,0,0,0,10,6,49,11,18,2,65,19,5,0,10,11,30,60,20,171,30,21,118,5,0,1,1,19,33,16,81,69,7,26,26,68,77,28,168,27,85,29,52,3,65,0,10,7,72,6,0,0,74,32,0,21,144,25,0,89,76,22,109,58,33,152,94,65,140,36,72,118,49,171,22,33,156,53,0,40,94,41,29,64,67,10,59,42,53,13,183,113,37,26,76,54,131,40,77,73,5,22,2,0,30,0,0,16,24,0,66,160,35,36,99,60,48,0,0,0,0,0,1,36,14,7,12,10,1,0,0,23,3,0,4,46,5,88,115,46,27,17,8,1,7,1,41,7,3,8,3,34,1,0,0,5,0,0,0,0,0,0,2,9,8,42,91,138,12,69,0,0,0,0,1,9,2,4,3,2,0,9,11,1,5,0,0,3,3,0,40,84,60,135,13,40,1,2,1,0,0,3,3,15,65,3,17,7,10,24,60,21,21,0,46,142,40,55,60,99,23,31,26,1,94,14,70,33,8,81,6,26,18,0,0,133,12,2,34,4,46,11,27,41,0,104,158,93,22,56,0,48,13,0,2,104,106,1,44,125,36,34,80,3,1,1,0,21,0,7,10,36,53,56,29,0,36,25,59,24,90,5,34,42,88,17,21,83,22,29,12,166,31,162,118,48,111,66,75,124,76,64,95,106,43,41,28,31,80,78,114,111,128,242,76,83,58,41,0,0,34,0,1,5,42,0,0,65,66,31,30,11,50,2,0,1,0,7,8,5,19,0,0,0,15,1,0,5,3,0,56,151,26,144,3,26,174,99,22,2,33,0,0,8,7,12,0,0,1,1,1,0,1,0,3,0,18,17,70,36,82,0,0,0,0,0,1,0,22,0,6,4,1,3,17,0,1,0,1,2,10,2,0,71,15,19,58,3,2,0,0,4,1,0,0,2,10,24,28,183,27,46,83,65,61,7,7,6,5,35,7,22,73,101,0,0,80,48,0,6,66,16,35,43,58,6,148,120,5,17,86,0,0,50,5,0,35,69,0,8,139,40,0,47,23,82,43,2,0,0,0,0,0,0,0,5,5,22,16,0,6,4,65,0,44,31,165,24,0,7,5,115,44,46,95,190,99,177,58,72,78,129,8,66,88,119,26,1,107,69,1,0,45,44,2,35,79,20,134,34,6,0,0,0,0,0,11,30,0,12,73,27,47,0,35,156,11,0,64,126,0,0,65,46,14,3,1,2,2,0,5,17,26,38,0,6,2,3,3,35,6,100,27,44,2,2,0,3,7,9,4,28,11,3,6,81,0,0,13,32,2,20,92,35,13,34,1,0,0,0,0,9,6,50,9,18,2,61,20,4,0,10,10,30,57,21,172,32,22,119,6,0,2,0,18,36,17,83,70,7,27,28,71,78,25,167,29,85,24,54,3,62,0,9,6,74,4,0,0,71,35,0,15,134,21,0,90,55,11,104,68,26,152,93,59,143,37,72,111,49,169,16,35,180,53,0,40,90,43,28,62,69,9,42,25,53,11,150,111,39,33,82,40,131,43,67,91,7,25,3,1,72,0,0,10,10,0,66,154,50,42,80,80,39,1,0,0,0,0,1,37,14,6,13,10,1,0,0,24,1,0,3,46,6,76,107,43,28,14,9,0,6,1,43,7,2,8,4,36,1,0,0,4,0,0,0,0,0,0,9,25,4,49,112,105,8,75,0,0,0,0,1,9,3,4,3,2,0,8,10,1,5,0,1,6,4,0,30,90,62,161,11,49,1,2,0,1,0,3,2,18,58,3,17,6,11,23,58,13,19,0,58,153,45,60,55,99,26,30,25,1,75,16,50,24,4,78,0,21,19,0,0,134,12,13,38,7,52,9,27,39,0,101,158,94,32,54,9,55,16,0,2,82,102,1,39,102,39,49,110,4,0,1,0,14,0,11,10,41,69,52,28,0,34,25,60,27,96,5,34,40,87,17,20,84,22,35,14,177,27,165,124,50,112,64,80,125,77,65,104,107,46,43,29,30,78,87,107,109,127,221

Nearest PDB structures (foldseek):
  4d5e-assembly1_B  TM=1.000E+00  e=0.000E+00  Azoarcus olearius
  4d5g-assembly1_B  TM=9.999E-01  e=0.000E+00  Azoarcus olearius
  8rpi-assembly1_A  TM=8.906E-01  e=1.620E-36  Janthinobacterium sp. HH01
  8rpj-assembly2_C  TM=8.894E-01  e=3.293E-36  Janthinobacterium sp. HH01
  8rpi-assembly3_F  TM=8.921E-01  e=4.825E-36  Janthinobacterium sp. HH01

Secondary structure (DSSP, 8-state):
-EEEHHHHHHHHHHHTT--EEEEE-SGGGHHHHHHHHTSTTSTT-B--SSHHHHHHHHHHHHHHHTS--EEEEEEGGGGGG-HHHHHHHHHTT--EEEEEEESPGGGTT-TT-SS---GGGGTTTSSEEEE--SGGGHHHHHHHHHHHHTSSS--EEEEEEETHHHH-EEE-TTTS-----PPP--PPPPHHHHHHHHHHHHH-SSEEEEE-HHHHHHT-HHHHHHHHHHHT--EEE-TTTTTSS-TTSTTEEEE-STTS-HHHHHHHHH-SEEEEES----TTTTTTTTT--PPSEEEEES-GGGTTSSS--SEEEE--HHHHHHHHHHHGGGSTT-----GGGSTTHHHHHHHHHHHHHHHHHHT----SSPPHHHHHHHHHHT--TT-EEEE-SSTTHHHHHHH---SSTT-EES-TTT--TT-HHHHHHHHHHH-TTS-EEEEEEHHHHHHHGGGHHHHHHTT---EEEEEE-SB-HHHHHHHHHHHSS--S-B-----HHHHHHHHT-EEEE-TTT--HHHHHHHHHHH-S-EEEEEE--SSSSTTT--SS------SPPP-BPPP--SSPPPTTGGGGG--/-EEEHHHHHHHHHHHTT--EEEEE-SGGGHHHHHHHHTSGGGGSEE--SSHHHHHHHHHHHHHHHTS--EEEEEEGGGGGG-HHHHHHHHHTT--EEEEEEESPGGGTT-TT-SS---GGGGTTTSSEEEE--SGGGHHHHHHHHHHHHTSSS--EEEEEEETHHHH-EEE-TTTS--S-------PPPPHHHHHHHHHHHHH-SSEEEEE-HHHHHHT-HHHHHHHHHHHT--EEE-TTTTTSS-TTSTTEEEE-STTS-HHHHHHHHH-SEEEEES----TTTTTTTTT--PPSEEEEES-GGGTTSSS--SEEEE--HHHHHHHHHHHGGGSTT-----GGGSTTHHHHHHHHHHHHHHHHHHH---SSSBPHHHHHHHHHHT--TT-EEEE-SSTTHHHHHHH---SSTT-EES-TTT--TT-HHHHHHHHHHH-TTS-EEEEEEHHHHHHHGGGHHHHHHTT---EEEEEE-SB-HHHHHHHHHHHS---S-B-PPP-HHHHHHHHT-EEEE-TTT--HHHHHHHHHHH-S-EEEEEEB-SSSSTTT--SS------SPPP-B-PPP-SSPPPTTGGGGG--

Sequence (1174 aa):
AIKRGADLIVEALEEYGTEQVVGFIGHTSHFVADAFSKKSHLGKRVINPATELGGAWMVNGYNYVKDRSAAVGAWHCVGNLLLHAAMQEARTGRIPAVHIGLNSDGRLAGRSEAAQQVPWQSFTPIARSTQRVERLDKVGEAIHEAFRVAEGHPAGPAYVDIPFDLTADQIDDKALVPRGATRAKSVLHAPNEDVREAAAQLVAAKNPVILAGGGVARSGGSEALLKLAEMVGVPVVTTSTGAGVFPETHALAMGSAGFCGWKSANDMMAAADFVLVLGSRLSDWGIAQGYITKMPKFVHVDTDPAVLGTFYFPLLSVVADAKTFMEQLIEVLPGTSGFKAVRYQERENFRQATEFRAAWDGWVREQESGDGMPASMFRAMAEVRKVQRPEDIIVTDIGNHTLPMFGGAILQRPRRLVTSMAEGILGCGFPMALGAQLAEPNSRVFLGTGDGALYYHFNEFRVAVEHKLPVITMVFTNESYGANWTLMNHQFGQNNWTEFMNPDWVGIAKAFGAYGESVRETGDIAGALQRAIDSGKPALIEIPVSKTQGLASDPVGGVGPNLLLKGREIPVDTGGSMYPGENLLHLKAIKRGADLIVEALEEYGTEQVVGFIGHTSHFVADAFSKSHLGKRVINPATELGGAWMVNGYNYVKDRSAAVGAWHCVGNLLLHAAMQEARTGRIPAVHIGLNSDGRLAGRSEAAQQVPWQSFTPIARSTQRVERLDKVGEAIHEAFRVAEGHPAGPAYVDIPFDLTADQIDDKALVPRGAATTRRAKSVLHAPNEDVREAAAQLVAAKNPVILAGGGVARSGGSEALLKLAEMVGVPVVTTSTGAGVFPETHALAMGSAGFCGWKSANDMMAAADFVLVLGSRLSDWGIAQGYITKMPKFVHVDTDPAVLGTFYFPLLSVVADAKTFMEQLIEVLPGTSGFKAVRYQERENFRQATEFRAAWDGWVREQEESSGDGMPASMFRAMAEVRKVQRPEDIIVTDIGNHTLPMFGGAILQRPRRLVTSMAEGILGCGFPMALGAQLAEPNSRVFLGTGDGALYYHFNEFRVAVEHKLPVITMVFTNESYGANWTLMNHQFGQNNWTEFMNPDWVGIAKAFGAYGESVRETGDIAGALQRAIDSGKPALIEIPVSKTQGLASDPVGGVGPNLLLKGREIPVVDDTGGSMYPGENLLHLK